Protein AF-A0A934K320-F1 (afdb_monomer)

Radius of gyration: 42.32 Å; Cα contacts (8 Å, |Δi|>4): 1569; chains: 1; bounding box: 94×63×132 Å

Foldseek 3Di:
DFFPVLQDPCCVPFVWFFALSLLQFWFDAFPVLLVVLVPFPQFPFKKFKFWLFWFWDQQWDKDFCQVVCPPPQKWKKKKWKWKAAQLRQFTFDIDIAMEIEGAQWDWDQDPPRFIWTDDPPAIHTQDDRYHYHYQDDPVRHGDGPMDIDTDIFTFTEMAIQQVRLCVPQVQQVQFDWFGGDDQPQFFDQDPPAATEFEKAFALFSQAGMKMKIWMWIQPCRCVVVVVDDSVPRDDTHTDDIDIDGPSVSVVVCVPPPQQPDFRQFWGKRWHDFDWDDPDPQEIETDWDDQDQCLQDAPVPDRRPRPSCQNKTFRTDIDTFYFDQQQPADVVRDGDRRRGYGYDYRGYGHLCSQVPRDDDAFDSRNFDFWFKAFPVGRTGTHHSHPRDPGDHGRRMYGHPNSSLVSQPCNTTPPRVHSRSTGDMDTDGPPLPDDDDVSVVSLVVSQVVSCVSGVRHDADRVPWWWFKHWYFYPAIPRRNHTGIIITTITRGDPVPVVVVVVVVVVVVLVVLLLVLVLLLLLLVLLLVVVVCLVVVLVVVVVPDALVVQLVVSLVVQLVVLLVVQVVQLVVVVVVCVVVVPPDDPVVSVVSSVSSSVSSNVSNNVSSNVSSPDDSVNSPDDPPPPPDDDDDDDLLRVLVCLCVPPPVVLLQSLLQLLLSLLLLQLLLLLCLVQCPPPQVRTPCSVVVVVVVSVVSNVSSVSSNLSSLQSLLVSLQSSCVVCLQVVLVVVVVPDDLVSQLVSSQSSLLVSLQSSLQSSLVSLLVVCVVVVGDPVSSNVSSVSSSVSSNVSSNSSSPVVNVVSVPDDSVVSNVD

Solvent-accessible surface area (backbone atoms only — not comparable to full-atom values): 41878 Å² total; per-residue (Å²): 60,33,34,57,86,70,63,48,70,55,39,73,75,69,31,46,41,63,61,43,58,51,75,40,36,67,16,68,34,34,68,64,52,55,54,54,50,64,69,39,82,55,50,69,41,68,26,45,34,16,34,66,25,25,37,60,40,72,19,36,51,75,47,82,41,46,88,80,44,64,97,47,76,52,40,33,33,43,40,36,36,34,40,33,19,55,70,73,41,27,54,41,70,69,48,68,36,33,40,41,40,22,60,81,25,44,74,43,77,42,90,92,72,44,42,23,43,35,47,91,93,43,76,43,75,36,53,94,53,32,45,69,44,41,18,66,40,100,82,73,49,76,40,74,47,60,49,76,51,72,46,66,40,68,39,28,34,28,9,29,42,43,66,34,37,34,72,73,47,46,49,60,78,29,50,78,43,80,46,70,76,50,85,84,46,49,60,39,80,49,82,96,45,28,35,34,34,47,27,38,33,40,78,50,56,59,42,41,34,42,37,39,42,36,35,26,36,45,77,63,38,68,45,48,78,74,71,48,57,83,87,70,65,86,50,73,45,85,73,49,75,48,76,49,40,44,40,57,25,43,53,44,31,71,73,72,52,45,79,78,38,61,57,78,52,38,35,38,34,28,43,65,72,46,72,44,82,76,50,96,55,31,34,30,51,38,75,41,87,76,68,74,69,59,44,56,44,93,83,76,55,78,50,82,73,54,63,53,58,72,38,61,18,31,24,56,71,47,52,28,40,69,42,74,48,74,55,52,46,100,83,69,48,67,43,66,69,55,46,40,25,45,35,76,51,18,30,28,41,56,68,48,64,56,64,52,82,57,89,72,48,66,88,47,76,50,31,67,59,68,34,30,38,86,89,70,49,61,44,46,11,53,68,15,76,33,40,90,42,68,52,37,62,28,30,37,28,24,49,61,38,28,45,59,60,13,28,45,82,48,14,38,87,31,55,34,75,23,31,33,22,33,40,49,70,45,61,58,89,41,87,62,88,52,73,70,28,50,53,48,52,53,47,45,40,49,54,44,26,72,76,63,67,39,37,66,72,71,51,87,56,23,44,42,38,66,32,38,34,34,40,69,49,41,79,38,67,26,65,62,46,53,29,39,34,62,27,35,35,62,67,58,46,66,64,50,58,56,50,52,50,51,53,52,53,54,52,52,50,52,42,52,49,38,48,24,51,40,50,20,51,50,49,35,53,55,52,58,74,42,44,66,60,56,40,50,44,41,73,75,65,52,52,48,66,57,52,26,50,50,51,42,50,56,44,30,53,54,22,43,55,52,10,52,55,49,34,53,52,51,52,54,50,35,66,72,67,68,53,92,74,55,75,70,66,54,55,42,49,27,53,49,37,26,51,42,35,46,63,23,34,47,60,41,27,51,59,60,42,64,63,51,64,67,67,76,70,50,79,84,80,75,79,87,73,92,70,81,88,62,53,71,66,53,44,33,50,52,50,42,62,63,85,35,43,70,59,48,50,51,20,11,47,27,20,8,52,11,10,24,41,42,10,40,48,46,29,51,63,59,63,44,72,74,72,42,65,58,24,74,64,38,47,60,47,50,59,56,52,54,55,55,52,45,54,52,17,51,52,28,28,52,47,9,22,51,36,33,19,50,51,49,33,48,59,50,62,81,34,39,58,65,52,36,52,45,40,75,75,67,48,51,63,65,57,60,34,47,36,44,40,50,43,23,34,50,30,8,43,56,8,4,52,55,9,18,51,52,26,39,51,51,26,59,75,70,69,46,58,69,68,44,29,50,53,14,17,52,48,3,25,52,50,8,31,52,35,14,50,59,18,23,52,65,40,42,54,50,49,70,71,59,52,66,76,66,45,73,77,109

Structure (mmCIF, N/CA/C/O backbone):
data_AF-A0A934K320-F1
#
_entry.id   AF-A0A934K320-F1
#
loop_
_atom_site.group_PDB
_atom_site.id
_atom_site.type_symbol
_atom_site.label_atom_id
_atom_site.label_alt_id
_atom_site.label_comp_id
_atom_site.label_asym_id
_atom_site.label_entity_id
_atom_site.label_seq_id
_atom_site.pdbx_PDB_ins_code
_atom_site.Cartn_x
_atom_site.Cartn_y
_atom_site.Cartn_z
_atom_site.occupancy
_atom_site.B_iso_or_equiv
_atom_site.auth_seq_id
_atom_site.auth_comp_id
_atom_site.auth_asym_id
_atom_site.auth_atom_id
_atom_site.pdbx_PDB_model_num
ATOM 1 N N . MET A 1 1 ? -4.548 -13.221 -2.256 1.00 86.00 1 MET A N 1
ATOM 2 C CA . MET A 1 1 ? -3.990 -14.590 -2.160 1.00 86.00 1 MET A CA 1
ATOM 3 C C . MET A 1 1 ? -2.757 -14.686 -3.008 1.00 86.00 1 MET A C 1
ATOM 5 O O . MET A 1 1 ? -2.686 -13.983 -4.011 1.00 86.00 1 MET A O 1
ATOM 9 N N . ARG A 1 2 ? -1.819 -15.535 -2.601 1.00 87.81 2 ARG A N 1
ATOM 10 C CA . ARG A 1 2 ? -0.499 -15.664 -3.221 1.00 87.81 2 ARG A CA 1
ATOM 11 C C . ARG A 1 2 ? 0.102 -17.044 -2.927 1.00 87.81 2 ARG A C 1
ATOM 13 O O . ARG A 1 2 ? -0.309 -17.677 -1.950 1.00 87.81 2 ARG A O 1
ATOM 20 N N . PRO A 1 3 ? 1.062 -17.520 -3.734 1.00 87.25 3 PRO A N 1
ATOM 21 C CA . PRO A 1 3 ? 1.791 -18.747 -3.435 1.00 87.25 3 PRO A CA 1
ATOM 22 C C . PRO A 1 3 ? 2.448 -18.670 -2.055 1.00 87.25 3 PRO A C 1
ATOM 24 O O . PRO A 1 3 ? 3.012 -17.646 -1.679 1.00 87.25 3 PRO A O 1
ATOM 27 N N . THR A 1 4 ? 2.441 -19.760 -1.294 1.00 83.62 4 THR A N 1
ATOM 28 C CA . THR A 1 4 ? 3.046 -19.783 0.052 1.00 83.62 4 THR A CA 1
ATOM 29 C C . THR A 1 4 ? 4.560 -19.528 0.013 1.00 83.62 4 THR A C 1
ATOM 31 O O . THR A 1 4 ? 5.120 -18.933 0.935 1.00 83.62 4 THR A O 1
ATOM 34 N N . ALA A 1 5 ? 5.217 -19.899 -1.091 1.00 82.25 5 ALA A N 1
ATOM 35 C CA . ALA A 1 5 ? 6.629 -19.614 -1.345 1.00 82.25 5 ALA A CA 1
ATOM 36 C C . ALA A 1 5 ? 6.934 -18.113 -1.536 1.00 82.25 5 ALA A C 1
ATOM 38 O O . ALA A 1 5 ? 8.061 -17.694 -1.300 1.00 82.25 5 ALA A O 1
ATOM 39 N N . ALA A 1 6 ? 5.937 -17.298 -1.898 1.00 82.12 6 ALA A N 1
ATOM 40 C CA . ALA A 1 6 ? 6.091 -15.855 -2.083 1.00 82.12 6 ALA A CA 1
ATOM 41 C C . ALA A 1 6 ? 6.229 -15.074 -0.760 1.00 82.12 6 ALA A C 1
ATOM 43 O O . ALA A 1 6 ? 6.651 -13.917 -0.771 1.00 82.12 6 ALA A O 1
ATOM 44 N N . LEU A 1 7 ? 5.854 -15.688 0.373 1.00 82.25 7 LEU A N 1
ATOM 45 C CA . LEU A 1 7 ? 5.887 -15.080 1.708 1.00 82.25 7 LEU A CA 1
ATOM 46 C C . LEU A 1 7 ? 7.310 -14.703 2.131 1.00 82.25 7 LEU A C 1
ATOM 48 O O . LEU A 1 7 ? 8.142 -15.580 2.384 1.00 82.25 7 LEU A O 1
ATOM 52 N N . THR A 1 8 ? 7.558 -13.397 2.272 1.00 82.06 8 THR A N 1
ATOM 53 C CA . THR A 1 8 ? 8.842 -12.859 2.741 1.00 82.06 8 THR A CA 1
ATOM 54 C C . THR A 1 8 ? 9.077 -13.195 4.216 1.00 82.06 8 THR A C 1
ATOM 56 O O . THR A 1 8 ? 8.150 -13.522 4.963 1.00 82.06 8 THR A O 1
ATOM 59 N N . SER A 1 9 ? 10.331 -13.111 4.665 1.00 80.81 9 SER A N 1
ATOM 60 C CA . SER A 1 9 ? 10.678 -13.318 6.076 1.00 80.81 9 SER A CA 1
ATOM 61 C C . SER A 1 9 ? 9.979 -12.312 6.995 1.00 80.81 9 SER A C 1
ATOM 63 O O . SER A 1 9 ? 9.445 -12.724 8.020 1.00 80.81 9 SER A O 1
ATOM 65 N N . LEU A 1 10 ? 9.915 -11.034 6.600 1.00 82.50 10 LEU A N 1
ATOM 66 C CA . LEU A 1 10 ? 9.233 -9.967 7.345 1.00 82.50 10 LEU A CA 1
ATOM 67 C C . LEU A 1 10 ? 7.725 -10.197 7.453 1.00 82.50 10 LEU A C 1
ATOM 69 O O . LEU A 1 10 ? 7.133 -9.967 8.504 1.00 82.50 10 LEU A O 1
ATOM 73 N N . GLU A 1 11 ? 7.092 -10.720 6.405 1.00 82.88 11 GLU A N 1
ATOM 74 C CA . GLU A 1 11 ? 5.676 -11.074 6.477 1.00 82.88 11 GLU A CA 1
ATOM 75 C C . GLU A 1 11 ? 5.410 -12.225 7.448 1.00 82.88 11 GLU A C 1
ATOM 77 O O . GLU A 1 11 ? 4.369 -12.239 8.101 1.00 82.88 11 GLU A O 1
ATOM 82 N N . LYS A 1 12 ? 6.329 -13.194 7.540 1.00 81.12 12 LYS A N 1
ATOM 83 C CA . LYS A 1 12 ? 6.211 -14.331 8.464 1.00 81.12 12 LYS A CA 1
ATOM 84 C C . LYS A 1 12 ? 6.506 -13.937 9.911 1.00 81.12 12 LYS A C 1
ATOM 86 O O . LYS A 1 12 ? 5.861 -14.468 10.807 1.00 81.12 12 LYS A O 1
ATOM 91 N N . SER A 1 13 ? 7.474 -13.048 10.145 1.00 79.81 13 SER A N 1
ATOM 92 C CA . SER A 1 13 ? 7.906 -12.667 11.496 1.00 79.81 13 SER A CA 1
ATOM 93 C C . SER A 1 13 ? 7.132 -11.488 12.088 1.00 79.81 13 SER A C 1
ATOM 95 O O . SER A 1 13 ? 6.883 -11.483 13.289 1.00 79.81 13 SER A O 1
ATOM 97 N N . GLN A 1 14 ? 6.764 -10.498 11.270 1.00 76.62 14 GLN A N 1
ATOM 98 C CA . GLN A 1 14 ? 6.174 -9.226 11.712 1.00 76.62 14 GLN A CA 1
ATOM 99 C C . GLN A 1 14 ? 4.817 -8.925 11.054 1.00 76.62 14 GLN A C 1
ATOM 101 O O . GLN A 1 14 ? 4.174 -7.937 11.393 1.00 76.62 14 GLN A O 1
ATOM 106 N N . GLY A 1 15 ? 4.356 -9.746 10.102 1.00 79.12 15 GLY A N 1
ATOM 107 C CA . GLY A 1 15 ? 3.080 -9.514 9.417 1.00 79.12 15 GLY A CA 1
ATOM 108 C C . GLY A 1 15 ? 3.069 -8.271 8.519 1.00 79.12 15 GLY A C 1
ATOM 109 O O . GLY A 1 15 ? 1.989 -7.792 8.176 1.00 79.12 15 GLY A O 1
ATOM 110 N N . LEU A 1 16 ? 4.240 -7.749 8.142 1.00 80.44 16 LEU A N 1
ATOM 111 C CA . LEU A 1 16 ? 4.391 -6.531 7.347 1.00 80.44 16 LEU A CA 1
ATOM 112 C C . LEU A 1 16 ? 4.463 -6.834 5.847 1.00 80.44 16 LEU A C 1
ATOM 114 O O . LEU A 1 16 ? 5.360 -7.545 5.401 1.00 80.44 16 LEU A O 1
ATOM 118 N N . ILE A 1 17 ? 3.550 -6.255 5.064 1.00 81.62 17 ILE A N 1
ATOM 119 C CA . ILE A 1 17 ? 3.490 -6.387 3.602 1.00 81.62 17 ILE A CA 1
ATOM 120 C C . ILE A 1 17 ? 3.847 -5.048 2.950 1.00 81.62 17 ILE A C 1
ATOM 122 O O . ILE A 1 17 ? 3.192 -4.029 3.192 1.00 81.62 17 ILE A O 1
ATOM 126 N N . ARG A 1 18 ? 4.860 -5.062 2.083 1.00 81.44 18 ARG A N 1
ATOM 127 C CA . ARG A 1 18 ? 5.303 -3.888 1.322 1.00 81.44 18 ARG A CA 1
ATOM 128 C C . ARG A 1 18 ? 4.268 -3.465 0.256 1.00 81.44 18 ARG A C 1
ATOM 130 O O . ARG A 1 18 ? 3.623 -4.334 -0.338 1.00 81.44 18 ARG A O 1
ATOM 137 N N . PRO A 1 19 ? 4.124 -2.162 -0.049 1.00 76.25 19 PRO A N 1
ATOM 138 C CA . PRO A 1 19 ? 3.438 -1.693 -1.255 1.00 76.25 19 PRO A CA 1
ATOM 139 C C . PRO A 1 19 ? 3.986 -2.305 -2.546 1.00 76.25 19 PRO A C 1
ATOM 141 O O . PRO A 1 19 ? 5.141 -2.722 -2.613 1.00 76.25 19 PRO A O 1
ATOM 144 N N . ASN A 1 20 ? 3.147 -2.353 -3.585 1.00 71.44 20 ASN A N 1
ATOM 145 C CA . ASN A 1 20 ? 3.501 -2.871 -4.912 1.00 71.44 20 ASN A CA 1
ATOM 146 C C . ASN A 1 20 ? 4.201 -4.255 -4.889 1.00 71.44 20 ASN A C 1
ATOM 148 O O . ASN A 1 20 ? 5.013 -4.577 -5.759 1.00 71.44 20 ASN A O 1
ATOM 152 N N . TYR A 1 21 ? 3.893 -5.098 -3.891 1.00 75.06 21 TYR A N 1
ATOM 153 C CA . TYR A 1 21 ? 4.512 -6.419 -3.728 1.00 75.06 21 TYR A CA 1
ATOM 154 C C . TYR A 1 21 ? 4.279 -7.341 -4.936 1.00 75.06 21 TYR A C 1
ATOM 156 O O . TYR A 1 21 ? 5.078 -8.242 -5.166 1.00 75.06 21 TYR A O 1
ATOM 164 N N . LEU A 1 22 ? 3.218 -7.106 -5.721 1.00 73.00 22 LEU A N 1
ATOM 165 C CA . LEU A 1 22 ? 2.920 -7.876 -6.930 1.00 73.00 22 LEU A CA 1
ATOM 166 C C . LEU A 1 22 ? 3.979 -7.700 -8.022 1.00 73.00 22 LEU A C 1
ATOM 168 O O . LEU A 1 22 ? 4.228 -8.651 -8.750 1.00 73.00 22 LEU A O 1
ATOM 172 N N . SER A 1 23 ? 4.636 -6.538 -8.113 1.00 66.56 23 SER A N 1
ATOM 173 C CA . SER A 1 23 ? 5.626 -6.257 -9.167 1.00 66.56 23 SER A CA 1
ATOM 174 C C . SER A 1 23 ? 6.815 -7.227 -9.202 1.00 66.56 23 SER A C 1
ATOM 176 O O . SER A 1 23 ? 7.477 -7.319 -10.230 1.00 66.56 23 SER A O 1
ATOM 178 N N . GLY A 1 24 ? 7.080 -7.949 -8.105 1.00 67.50 24 GLY A N 1
ATOM 179 C CA . GLY A 1 24 ? 8.126 -8.975 -8.016 1.00 67.50 24 GLY A CA 1
ATOM 180 C C . GLY A 1 24 ? 7.611 -10.402 -7.802 1.00 67.50 24 GLY A C 1
ATOM 181 O O . GLY A 1 24 ? 8.377 -11.266 -7.382 1.00 67.50 24 GLY A O 1
ATOM 182 N N . LEU A 1 25 ? 6.314 -10.656 -8.018 1.00 76.56 25 LEU A N 1
ATOM 183 C CA . LEU A 1 25 ? 5.715 -11.988 -7.893 1.00 76.56 25 LEU A CA 1
ATOM 184 C C . LEU A 1 25 ? 5.374 -12.555 -9.261 1.00 76.56 25 LEU A C 1
ATOM 186 O O . LEU A 1 25 ? 4.471 -12.048 -9.917 1.00 76.56 25 LEU A O 1
ATOM 190 N N . VAL A 1 26 ? 6.014 -13.653 -9.655 1.00 76.81 26 VAL A N 1
ATOM 191 C CA . VAL A 1 26 ? 5.726 -14.320 -10.930 1.00 76.81 26 VAL A CA 1
ATOM 192 C C . VAL A 1 26 ? 5.235 -15.736 -10.695 1.00 76.81 26 VAL A C 1
ATOM 194 O O . VAL A 1 26 ? 5.949 -16.577 -10.152 1.00 76.81 26 VAL A O 1
ATOM 197 N N . GLY A 1 27 ? 3.994 -15.974 -11.119 1.00 86.81 27 GLY A N 1
ATOM 198 C CA . GLY A 1 27 ? 3.370 -17.287 -11.114 1.00 86.81 27 GLY A CA 1
ATOM 199 C C . GLY A 1 27 ? 3.185 -17.917 -9.731 1.00 86.81 27 GLY A C 1
ATOM 200 O O . GLY A 1 27 ? 3.175 -17.250 -8.697 1.00 86.81 27 GLY A O 1
ATOM 201 N N . GLY A 1 28 ? 3.013 -19.238 -9.738 1.00 90.56 28 GLY A N 1
ATOM 202 C CA . GLY A 1 28 ? 2.784 -20.102 -8.583 1.00 90.56 28 GLY A CA 1
ATOM 203 C C . GLY A 1 28 ? 1.320 -20.479 -8.331 1.00 90.56 28 GLY A C 1
ATOM 204 O O . GLY A 1 28 ? 1.060 -21.224 -7.388 1.00 90.56 28 GLY A O 1
ATOM 205 N N . ILE A 1 29 ? 0.374 -20.001 -9.149 1.00 94.06 29 ILE A N 1
ATOM 206 C CA . ILE A 1 29 ? -1.044 -20.387 -9.094 1.00 94.06 29 ILE A CA 1
ATOM 207 C C . ILE A 1 29 ? -1.505 -20.863 -10.479 1.00 94.06 29 ILE A C 1
ATOM 209 O O . ILE A 1 29 ? -1.249 -20.200 -11.487 1.00 94.06 29 ILE A O 1
ATOM 213 N N . THR A 1 30 ? -2.188 -22.008 -10.541 1.00 95.38 30 THR A N 1
ATOM 214 C CA . THR A 1 30 ? -2.731 -22.570 -11.790 1.00 95.38 30 THR A CA 1
ATOM 215 C C . THR A 1 30 ? -4.148 -22.075 -12.091 1.00 95.38 30 THR A C 1
ATOM 217 O O . THR A 1 30 ? -4.894 -21.657 -11.199 1.00 95.38 30 THR A O 1
ATOM 220 N N . SER A 1 31 ? -4.562 -22.170 -13.358 1.00 93.62 31 SER A N 1
ATOM 221 C CA . SER A 1 31 ? -5.955 -21.938 -13.770 1.00 93.62 31 SER A CA 1
ATOM 222 C C . SER A 1 31 ? -6.940 -22.871 -13.061 1.00 93.62 31 SER A C 1
ATOM 224 O O . SER A 1 31 ? -8.053 -22.457 -12.740 1.00 93.62 31 SER A O 1
ATOM 226 N N . ASP A 1 32 ? -6.522 -24.101 -12.756 1.00 94.50 32 ASP A N 1
ATOM 227 C CA . ASP A 1 32 ? -7.350 -25.085 -12.055 1.00 94.50 32 ASP A CA 1
ATOM 228 C C . ASP A 1 32 ? -7.594 -24.665 -10.603 1.00 94.50 32 ASP A C 1
ATOM 230 O O . ASP A 1 32 ? -8.726 -24.714 -10.123 1.00 94.50 32 ASP A O 1
ATOM 234 N N . GLN A 1 33 ? -6.562 -24.157 -9.915 1.00 95.12 33 GLN A N 1
ATOM 235 C CA . GLN A 1 33 ? -6.708 -23.583 -8.573 1.00 95.12 33 GLN A CA 1
ATOM 236 C C . GLN A 1 33 ? -7.638 -22.364 -8.579 1.00 95.12 33 GLN A C 1
ATOM 238 O O . GLN A 1 33 ? -8.489 -22.242 -7.699 1.00 95.12 33 GLN A O 1
ATOM 243 N N . LEU A 1 34 ? -7.531 -21.483 -9.582 1.00 95.12 34 LEU A N 1
ATOM 244 C CA . LEU A 1 34 ? -8.482 -20.380 -9.767 1.00 95.12 34 LEU A CA 1
ATOM 245 C C . LEU A 1 34 ? -9.915 -20.902 -9.968 1.00 95.12 34 LEU A C 1
ATOM 247 O O . LEU A 1 34 ? -10.856 -20.358 -9.385 1.00 95.12 34 LEU A O 1
ATOM 251 N N . GLY A 1 35 ? -10.079 -21.962 -10.764 1.00 95.00 35 GLY A N 1
ATOM 252 C CA . GLY A 1 35 ? -11.347 -22.656 -10.960 1.00 95.00 35 GLY A CA 1
ATOM 253 C C . GLY A 1 35 ? -11.936 -23.146 -9.638 1.00 95.00 35 GLY A C 1
ATOM 254 O O . GLY A 1 35 ? -13.081 -22.824 -9.335 1.00 95.00 35 GLY A O 1
ATOM 255 N N . LEU A 1 36 ? -11.147 -23.835 -8.809 1.00 94.94 36 LEU A N 1
ATOM 256 C CA . LEU A 1 36 ? -11.569 -24.289 -7.478 1.00 94.94 36 LEU A CA 1
ATOM 257 C C . LEU A 1 36 ? -12.018 -23.122 -6.590 1.00 94.94 36 LEU A C 1
ATOM 259 O O . LEU A 1 36 ? -13.088 -23.182 -5.991 1.00 94.94 36 LEU A O 1
ATOM 263 N N . ILE A 1 37 ? -11.248 -22.030 -6.559 1.00 95.00 37 ILE A N 1
ATOM 264 C CA . ILE A 1 37 ? -11.543 -20.845 -5.740 1.00 95.00 37 ILE A CA 1
ATOM 265 C C . ILE A 1 37 ? -12.887 -20.216 -6.102 1.00 95.00 37 ILE A C 1
ATOM 267 O O . ILE A 1 37 ? -13.642 -19.830 -5.211 1.00 95.00 37 ILE A O 1
ATOM 271 N N . ARG A 1 38 ? -13.214 -20.133 -7.397 1.00 95.00 38 ARG A N 1
ATOM 272 C CA . ARG A 1 38 ? -14.494 -19.577 -7.868 1.00 95.00 38 ARG A CA 1
ATOM 273 C C . ARG A 1 38 ? -15.711 -20.362 -7.377 1.00 95.00 38 ARG A C 1
ATOM 275 O O . ARG A 1 38 ? -16.790 -19.789 -7.294 1.00 95.00 38 ARG A O 1
ATOM 282 N N . HIS A 1 39 ? -15.540 -21.641 -7.046 1.00 95.38 39 HIS A N 1
ATOM 283 C CA . HIS A 1 39 ? -16.614 -22.505 -6.557 1.00 95.38 39 HIS A CA 1
ATOM 284 C C . HIS A 1 39 ? -16.697 -22.563 -5.023 1.00 95.38 39 HIS A C 1
ATOM 286 O O . HIS A 1 39 ? -17.583 -23.232 -4.490 1.00 95.38 39 HIS A O 1
ATOM 292 N N . ILE A 1 40 ? -15.808 -21.876 -4.294 1.00 94.75 40 ILE A N 1
ATOM 293 C CA . ILE A 1 40 ? -15.834 -21.885 -2.829 1.00 94.75 40 ILE A CA 1
ATOM 294 C C . ILE A 1 40 ? -17.004 -21.034 -2.310 1.00 94.75 40 ILE A C 1
ATOM 296 O O . ILE A 1 40 ? -17.129 -19.861 -2.678 1.00 94.75 40 ILE A O 1
ATOM 300 N N . PRO A 1 41 ? -17.859 -21.583 -1.422 1.00 94.06 41 PRO A N 1
ATOM 301 C CA . PRO A 1 41 ? -18.988 -20.848 -0.867 1.00 94.06 41 PRO A CA 1
ATOM 302 C C . PRO A 1 41 ? -18.565 -19.535 -0.198 1.00 94.06 41 PRO A C 1
ATOM 304 O O . PRO A 1 41 ? -17.696 -19.508 0.669 1.00 94.06 41 PRO A O 1
ATOM 307 N N . GLY A 1 42 ? -19.226 -18.439 -0.572 1.00 90.88 42 GLY A N 1
ATOM 308 C CA . GLY A 1 42 ? -18.963 -17.105 -0.025 1.00 90.88 42 GLY A CA 1
ATOM 309 C C . GLY A 1 42 ? -17.994 -16.252 -0.848 1.00 90.88 42 GLY A C 1
ATOM 310 O O . GLY A 1 42 ? -17.932 -15.047 -0.606 1.00 90.88 42 GLY A O 1
ATOM 311 N N . VAL A 1 43 ? -17.298 -16.817 -1.839 1.00 94.25 43 VAL A N 1
ATOM 312 C CA . VAL A 1 43 ? -16.548 -16.041 -2.839 1.00 94.25 43 VAL A CA 1
ATOM 313 C C . VAL A 1 43 ? -17.537 -15.399 -3.819 1.00 94.25 43 VAL A C 1
ATOM 315 O O . VAL A 1 43 ? -18.294 -16.095 -4.485 1.00 94.25 43 VAL A O 1
ATOM 318 N N . GLU A 1 44 ? -17.555 -14.067 -3.889 1.00 92.19 44 GLU A N 1
ATOM 319 C CA . GLU A 1 44 ? -18.413 -13.293 -4.803 1.00 92.19 44 GLU A CA 1
ATOM 320 C C . GLU A 1 44 ? -17.689 -13.003 -6.122 1.00 92.19 44 GLU A C 1
ATOM 322 O O . GLU A 1 44 ? -18.235 -13.193 -7.204 1.00 92.19 44 GLU A O 1
ATOM 327 N N . VAL A 1 45 ? -16.435 -12.554 -6.024 1.00 92.00 45 VAL A N 1
ATOM 328 C CA . VAL A 1 45 ? -15.573 -12.240 -7.168 1.00 92.00 45 VAL A CA 1
ATOM 329 C C . VAL A 1 45 ? -14.177 -12.767 -6.871 1.00 92.00 45 VAL A C 1
ATOM 331 O O . VAL A 1 45 ? -13.655 -12.530 -5.783 1.00 92.00 45 VAL A O 1
ATOM 334 N N . ALA A 1 46 ? -13.562 -13.438 -7.844 1.00 93.25 46 ALA A N 1
ATOM 335 C CA . ALA A 1 46 ? -12.156 -13.826 -7.820 1.00 93.25 46 ALA A CA 1
ATOM 336 C C . ALA A 1 46 ? -11.457 -13.243 -9.056 1.00 93.25 46 ALA A C 1
ATOM 338 O O . ALA A 1 46 ? -11.652 -13.738 -10.171 1.00 93.25 46 ALA A O 1
ATOM 339 N N . ALA A 1 47 ? -10.671 -12.187 -8.843 1.00 91.31 47 ALA A N 1
ATOM 340 C CA . ALA A 1 47 ? -9.936 -11.452 -9.864 1.00 91.31 47 ALA A CA 1
ATOM 341 C C . ALA A 1 47 ? -8.444 -11.851 -9.839 1.00 91.31 47 ALA A C 1
ATOM 343 O O . ALA A 1 47 ? -7.706 -11.437 -8.935 1.00 91.31 47 ALA A O 1
ATOM 344 N N . PRO A 1 48 ? -8.002 -12.732 -10.755 1.00 92.75 48 PRO A N 1
ATOM 345 C CA . PRO A 1 48 ? -6.604 -13.130 -10.881 1.00 92.75 48 PRO A CA 1
ATOM 346 C C . PRO A 1 48 ? -5.754 -12.041 -11.544 1.00 92.75 48 PRO A C 1
ATOM 348 O O . PRO A 1 48 ? -6.184 -11.388 -12.493 1.00 92.75 48 PRO A O 1
ATOM 351 N N . ILE A 1 49 ? -4.510 -11.931 -11.082 1.00 91.31 49 ILE A N 1
ATOM 352 C CA . ILE A 1 49 ? -3.444 -11.136 -11.689 1.00 91.31 49 ILE A CA 1
ATOM 353 C C . ILE A 1 49 ? -2.268 -12.071 -11.978 1.00 91.31 49 ILE A C 1
ATOM 355 O O . ILE A 1 49 ? -1.758 -12.746 -11.079 1.00 91.31 49 ILE A O 1
ATOM 359 N N . ALA A 1 50 ? -1.821 -12.086 -13.227 1.00 92.56 50 ALA A N 1
ATOM 360 C CA . ALA A 1 50 ? -0.635 -12.788 -13.694 1.00 92.56 50 ALA A CA 1
ATOM 361 C C . ALA A 1 50 ? 0.432 -11.762 -14.077 1.00 92.56 50 ALA A C 1
ATOM 363 O O . ALA A 1 50 ? 0.355 -11.150 -15.138 1.00 92.56 50 ALA A O 1
ATOM 364 N N . VAL A 1 51 ? 1.415 -11.527 -13.215 1.00 91.19 51 VAL A N 1
ATOM 365 C CA . VAL A 1 51 ? 2.512 -10.616 -13.558 1.00 91.19 51 VAL A CA 1
ATOM 366 C C . VAL A 1 51 ? 3.458 -11.355 -14.489 1.00 91.19 51 VAL A C 1
ATOM 368 O O . VAL A 1 51 ? 3.972 -12.414 -14.139 1.00 91.19 51 VAL A O 1
ATOM 371 N N . VAL A 1 52 ? 3.644 -10.805 -15.686 1.00 90.88 52 VAL A N 1
ATOM 372 C CA . VAL A 1 52 ? 4.472 -11.418 -16.726 1.00 90.88 52 VAL A CA 1
ATOM 373 C C . VAL A 1 52 ? 5.934 -11.019 -16.541 1.00 90.88 52 VAL A C 1
ATOM 375 O O . VAL A 1 52 ? 6.821 -11.861 -16.611 1.00 90.88 52 VAL A O 1
ATOM 378 N N . GLY A 1 53 ? 6.176 -9.733 -16.288 1.00 90.56 53 GLY A N 1
ATOM 379 C CA . GLY A 1 53 ? 7.510 -9.150 -16.182 1.00 90.56 53 GLY A CA 1
ATOM 380 C C . GLY A 1 53 ? 7.622 -7.847 -16.966 1.00 90.56 53 GLY A C 1
ATOM 381 O O . GLY A 1 53 ? 6.641 -7.342 -17.519 1.00 90.56 53 GLY A O 1
ATOM 382 N N . PHE A 1 54 ? 8.826 -7.293 -16.994 1.00 90.50 54 PHE A N 1
ATOM 383 C CA . PHE A 1 54 ? 9.158 -6.081 -17.725 1.00 90.50 54 PHE A CA 1
ATOM 384 C C . PHE A 1 54 ? 9.574 -6.417 -19.156 1.00 90.50 54 PHE A C 1
ATOM 386 O O . PHE A 1 54 ? 10.426 -7.277 -19.381 1.00 90.50 54 PHE A O 1
ATOM 393 N N . VAL A 1 55 ? 8.977 -5.710 -20.115 1.00 88.12 55 VAL A N 1
ATOM 394 C CA . VAL A 1 55 ? 9.415 -5.663 -21.514 1.00 88.12 55 VAL A CA 1
ATOM 395 C C . VAL A 1 55 ? 10.065 -4.314 -21.780 1.00 88.12 55 VAL A C 1
ATOM 397 O O . VAL A 1 55 ? 9.576 -3.297 -21.300 1.00 88.12 55 VAL A O 1
ATOM 400 N N . ASN A 1 56 ? 11.143 -4.278 -22.559 1.00 85.75 56 ASN A N 1
ATOM 401 C CA . ASN A 1 56 ? 11.770 -3.011 -22.923 1.00 85.75 56 ASN A CA 1
ATOM 402 C C . ASN A 1 56 ? 11.138 -2.441 -24.192 1.00 85.75 56 ASN A C 1
ATOM 404 O O . ASN A 1 56 ? 11.105 -3.092 -25.242 1.00 85.75 56 ASN A O 1
ATOM 408 N N . TRP A 1 57 ? 10.638 -1.215 -24.091 1.00 85.06 57 TRP A N 1
ATOM 409 C CA . TRP A 1 57 ? 10.124 -0.454 -25.2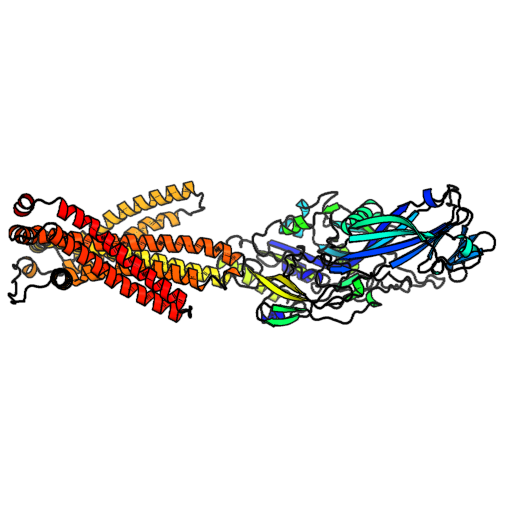21 1.00 85.06 57 TRP A CA 1
ATOM 410 C C . TRP A 1 57 ? 11.128 0.624 -25.612 1.00 85.06 57 TRP A C 1
ATOM 412 O O . TRP A 1 57 ? 11.522 1.403 -24.748 1.00 85.06 57 TRP A O 1
ATOM 422 N N . PRO A 1 58 ? 11.536 0.714 -26.888 1.00 82.75 58 PRO A N 1
ATOM 423 C CA . PRO A 1 58 ? 12.432 1.756 -27.359 1.00 82.75 58 PRO A CA 1
ATOM 424 C C . PRO A 1 58 ? 11.619 3.034 -27.570 1.00 82.75 58 PRO A C 1
ATOM 426 O O . PRO A 1 58 ? 11.452 3.491 -28.700 1.00 82.75 58 PRO A O 1
ATOM 429 N N . ALA A 1 59 ? 11.080 3.593 -26.483 1.00 85.81 59 ALA A N 1
ATOM 430 C CA . ALA A 1 59 ? 10.520 4.935 -26.500 1.00 85.81 59 ALA A CA 1
ATOM 431 C C . ALA A 1 59 ? 11.594 5.903 -27.002 1.00 85.81 59 ALA A C 1
ATOM 433 O O . ALA A 1 59 ? 12.778 5.597 -26.960 1.00 85.81 59 ALA A O 1
ATOM 434 N N . GLY A 1 60 ? 11.238 7.049 -27.557 1.00 83.75 60 GLY A N 1
ATOM 435 C CA . GLY A 1 60 ? 12.266 7.897 -28.143 1.00 83.75 60 GLY A CA 1
ATOM 436 C C . GLY A 1 60 ? 11.698 9.033 -28.947 1.00 83.75 60 GLY A C 1
ATOM 437 O O . GLY A 1 60 ? 10.486 9.233 -29.014 1.00 83.75 60 GLY A O 1
ATOM 438 N N . THR A 1 61 ? 12.602 9.787 -29.548 1.00 82.31 61 THR A N 1
ATOM 439 C CA . THR A 1 61 ? 12.250 10.919 -30.392 1.00 82.31 61 THR A CA 1
ATOM 440 C C . THR A 1 61 ? 13.059 10.876 -31.676 1.00 82.31 61 THR A C 1
ATOM 442 O O . THR A 1 61 ? 14.227 10.479 -31.677 1.00 82.31 61 THR A O 1
ATOM 445 N N . THR A 1 62 ? 12.424 11.275 -32.773 1.00 84.50 62 THR A N 1
ATOM 446 C CA . THR A 1 62 ? 13.099 11.454 -34.057 1.00 84.50 62 THR A CA 1
ATOM 447 C C . THR A 1 62 ? 13.602 12.887 -34.128 1.00 84.50 62 THR A C 1
ATOM 449 O O . THR A 1 62 ? 12.827 13.828 -33.959 1.00 84.50 62 THR A O 1
ATOM 452 N N . LEU A 1 63 ? 14.899 13.056 -34.356 1.00 85.31 63 LEU A N 1
ATOM 453 C CA . LEU A 1 63 ? 15.522 14.359 -34.550 1.00 85.31 63 LEU A CA 1
ATOM 454 C C . LEU A 1 63 ? 15.560 14.674 -36.041 1.00 85.31 63 LEU A C 1
ATOM 456 O O . LEU A 1 63 ? 16.127 13.896 -36.799 1.00 85.31 63 LEU A O 1
ATOM 460 N N . ASP A 1 64 ? 14.994 15.810 -36.444 1.00 86.00 64 ASP A N 1
ATOM 461 C CA . ASP A 1 64 ? 15.116 16.333 -37.807 1.00 86.00 64 ASP A CA 1
ATOM 462 C C . ASP A 1 64 ? 16.365 17.215 -37.918 1.00 86.00 64 ASP A C 1
ATOM 464 O O . ASP A 1 64 ? 16.471 18.265 -37.278 1.00 86.00 64 ASP A O 1
ATOM 468 N N . LEU A 1 65 ? 17.330 16.757 -38.713 1.00 86.25 65 LEU A N 1
ATOM 469 C CA . LEU A 1 65 ? 18.603 17.422 -38.970 1.00 86.25 65 LEU A CA 1
ATOM 470 C C . LEU A 1 65 ? 18.713 17.890 -40.427 1.00 86.25 65 LEU A C 1
ATOM 472 O O . LEU A 1 65 ? 19.790 18.312 -40.854 1.00 86.25 65 LEU A O 1
ATOM 476 N N . GLN A 1 66 ? 17.616 17.880 -41.194 1.00 83.56 66 GLN A N 1
ATOM 477 C CA . GLN A 1 66 ? 17.645 18.169 -42.628 1.00 83.56 66 GLN A CA 1
ATOM 478 C C . GLN A 1 66 ? 18.205 19.561 -42.935 1.00 83.56 66 GLN A C 1
ATOM 480 O O . GLN A 1 66 ? 19.023 19.733 -43.842 1.00 83.56 66 GLN A O 1
ATOM 485 N N . SER A 1 67 ? 17.827 20.566 -42.141 1.00 82.19 67 SER A N 1
ATOM 486 C CA . SER A 1 67 ? 18.336 21.933 -42.306 1.00 82.19 67 SER A CA 1
ATOM 487 C C . SER A 1 67 ? 19.840 22.053 -42.040 1.00 82.19 67 SER A C 1
ATOM 489 O O . SER A 1 67 ? 20.457 23.021 -42.473 1.00 82.19 67 SER A O 1
ATOM 491 N N . GLN A 1 68 ? 20.422 21.098 -41.310 1.00 84.31 68 GLN A N 1
ATOM 492 C CA . GLN A 1 68 ? 21.821 21.101 -40.872 1.00 84.31 68 GLN A CA 1
ATOM 493 C C . GLN A 1 68 ? 22.741 20.366 -41.853 1.00 84.31 68 GLN A C 1
ATOM 495 O O . GLN A 1 68 ? 23.954 20.555 -41.823 1.00 84.31 68 GLN A O 1
ATOM 500 N N . VAL A 1 69 ? 22.180 19.527 -42.728 1.00 82.00 69 VAL A N 1
ATOM 501 C CA . VAL A 1 69 ? 22.933 18.795 -43.760 1.00 82.00 69 VAL A CA 1
ATOM 502 C C . VAL A 1 69 ? 22.838 19.442 -45.142 1.00 82.00 69 VAL A C 1
ATOM 504 O O . VAL A 1 69 ? 23.641 19.140 -46.025 1.00 82.00 69 VAL A O 1
ATOM 507 N N . ALA A 1 70 ? 21.887 20.359 -45.345 1.00 76.50 70 ALA A N 1
ATOM 508 C CA . ALA A 1 70 ? 21.684 21.035 -46.620 1.00 76.50 70 ALA A CA 1
ATOM 509 C C . ALA A 1 70 ? 22.973 21.730 -47.108 1.00 76.50 70 ALA A C 1
ATOM 511 O O . ALA A 1 70 ? 23.608 22.487 -46.374 1.00 76.50 70 ALA A O 1
ATOM 512 N N . GLY A 1 71 ? 23.370 21.457 -48.355 1.00 74.75 71 GLY A N 1
ATOM 513 C CA . GLY A 1 71 ? 24.553 22.055 -48.989 1.00 74.75 71 GLY A CA 1
ATOM 514 C C . GLY A 1 71 ? 25.911 21.472 -48.572 1.00 74.75 71 GLY A C 1
ATOM 515 O O . GLY A 1 71 ? 26.931 21.943 -49.073 1.00 74.75 71 GLY A O 1
ATOM 516 N N . HIS A 1 72 ? 25.951 20.452 -47.707 1.00 81.62 72 HIS A N 1
ATOM 517 C CA . HIS A 1 72 ? 27.188 19.802 -47.260 1.00 81.62 72 HIS A CA 1
ATOM 518 C C . HIS A 1 72 ? 27.408 18.457 -47.970 1.00 81.62 72 HIS A C 1
ATOM 520 O O . HIS A 1 72 ? 26.469 17.697 -48.194 1.00 81.62 72 HIS A O 1
ATOM 526 N N . LEU A 1 73 ? 28.665 18.141 -48.315 1.00 83.62 73 LEU A N 1
ATOM 527 C CA . LEU A 1 73 ? 29.030 16.848 -48.920 1.00 83.62 73 LEU A CA 1
ATOM 528 C C . LEU A 1 73 ? 28.935 15.692 -47.910 1.00 83.62 73 LEU A C 1
ATOM 530 O O . LEU A 1 73 ? 28.546 14.581 -48.263 1.00 83.62 73 LEU A O 1
ATOM 534 N N . ILE A 1 74 ? 29.316 15.970 -46.663 1.00 88.12 74 ILE A N 1
ATOM 535 C CA . ILE A 1 74 ? 29.256 15.060 -45.523 1.00 88.12 74 ILE A CA 1
ATOM 536 C C . ILE A 1 74 ? 29.054 15.890 -44.254 1.00 88.12 74 ILE A C 1
ATOM 538 O O . ILE A 1 74 ? 29.712 16.919 -44.072 1.00 88.12 74 ILE A O 1
ATOM 542 N N . SER A 1 75 ? 28.176 15.416 -43.379 1.00 90.69 75 SER A N 1
ATOM 543 C CA . SER A 1 75 ? 27.936 15.981 -42.054 1.00 90.69 75 SER A CA 1
ATOM 544 C C . SER A 1 75 ? 28.095 14.889 -41.006 1.00 90.69 75 SER A C 1
ATOM 546 O O . SER A 1 75 ? 27.692 13.747 -41.217 1.00 90.69 75 SER A O 1
ATOM 548 N N . VAL A 1 76 ? 28.689 15.237 -39.867 1.00 92.06 76 VAL A N 1
ATOM 549 C CA . VAL A 1 76 ? 28.858 14.315 -38.740 1.00 92.06 76 VAL A CA 1
ATOM 550 C C . VAL A 1 76 ? 28.280 14.970 -37.502 1.00 92.06 76 VAL A C 1
ATOM 552 O O . VAL A 1 76 ? 28.687 16.074 -37.139 1.00 92.06 76 VAL A O 1
ATOM 555 N N . PHE A 1 77 ? 27.354 14.284 -36.848 1.00 93.38 77 PHE A N 1
ATOM 556 C CA . PHE A 1 77 ? 26.736 14.734 -35.612 1.00 93.38 77 PHE A CA 1
ATOM 557 C C . PHE A 1 77 ? 27.140 13.833 -34.454 1.00 93.38 77 PHE A C 1
ATOM 559 O O . PHE A 1 77 ? 27.226 12.616 -34.598 1.00 93.38 77 PHE A O 1
ATOM 566 N N . ARG A 1 78 ? 27.350 14.436 -33.288 1.00 94.06 78 ARG A N 1
ATOM 567 C CA . ARG A 1 78 ? 27.503 13.759 -32.006 1.00 94.06 78 ARG A CA 1
ATOM 568 C C . ARG A 1 78 ? 26.235 13.976 -31.202 1.00 94.06 78 ARG A C 1
ATOM 570 O O . ARG A 1 78 ? 25.919 15.098 -30.814 1.00 94.06 78 ARG A O 1
ATOM 577 N N . ILE A 1 79 ? 25.534 12.888 -30.938 1.00 92.50 79 ILE A N 1
ATOM 578 C CA . ILE A 1 79 ? 24.283 12.859 -30.194 1.00 92.50 79 ILE A CA 1
ATOM 579 C C . ILE A 1 79 ? 24.608 12.330 -28.806 1.00 92.50 79 ILE A C 1
ATOM 581 O O . ILE A 1 79 ? 24.924 11.155 -28.630 1.00 92.50 79 ILE A O 1
ATOM 585 N N . SER A 1 80 ? 24.580 13.223 -27.829 1.00 92.75 80 SER A N 1
ATOM 586 C CA . SER A 1 80 ? 24.846 12.922 -26.427 1.00 92.75 80 SER A CA 1
ATOM 587 C C . SER A 1 80 ? 23.529 12.879 -25.670 1.00 92.75 80 SER A C 1
ATOM 589 O O . SER A 1 80 ? 22.755 13.833 -25.725 1.00 92.75 80 SER A O 1
ATOM 591 N N . GLN A 1 81 ? 23.279 11.792 -24.955 1.00 91.69 81 GLN A N 1
ATOM 592 C CA . GLN A 1 81 ? 22.084 11.612 -24.144 1.00 91.69 81 GLN A CA 1
ATOM 593 C C . GLN A 1 81 ? 22.482 11.398 -22.691 1.00 91.69 81 GLN A C 1
ATOM 595 O O . GLN A 1 81 ? 23.288 10.518 -22.402 1.00 91.69 81 GLN A O 1
ATOM 600 N N . SER A 1 82 ? 21.903 12.176 -21.786 1.00 92.38 82 SER A N 1
ATOM 601 C CA . SER A 1 82 ? 22.026 11.982 -20.341 1.00 92.38 82 SER A CA 1
ATOM 602 C C . SER A 1 82 ? 20.648 11.965 -19.692 1.00 92.38 82 SER A C 1
ATOM 604 O O . SER A 1 82 ? 19.677 12.484 -20.249 1.00 92.38 82 SER A O 1
ATOM 606 N N . ALA A 1 83 ? 20.559 11.357 -18.513 1.00 93.69 83 ALA A N 1
ATOM 607 C CA . ALA A 1 83 ? 19.330 11.293 -17.740 1.00 93.69 83 ALA A CA 1
ATOM 608 C C . ALA A 1 83 ? 19.596 11.649 -16.276 1.00 93.69 83 ALA A C 1
ATOM 610 O O . ALA A 1 83 ? 20.687 11.426 -15.744 1.00 93.69 83 ALA A O 1
ATOM 611 N N . VAL A 1 84 ? 18.582 12.223 -15.639 1.00 95.25 84 VAL A N 1
ATOM 612 C CA . VAL A 1 84 ? 18.562 12.513 -14.207 1.00 95.25 84 VAL A CA 1
ATOM 613 C C . VAL A 1 84 ? 17.327 11.852 -13.610 1.00 95.25 84 VAL A C 1
ATOM 615 O O . VAL A 1 84 ? 16.229 12.050 -14.132 1.00 95.25 84 VAL A O 1
ATOM 618 N N . GLY A 1 85 ? 17.512 11.093 -12.530 1.00 93.44 85 GLY A N 1
ATOM 619 C CA . GLY A 1 85 ? 16.445 10.374 -11.828 1.00 93.44 85 GLY A CA 1
ATOM 620 C C . GLY A 1 85 ? 16.619 10.400 -10.310 1.00 93.44 85 GLY A C 1
ATOM 621 O O . GLY A 1 85 ? 17.389 11.205 -9.778 1.00 93.44 85 GLY A O 1
ATOM 622 N N . ASP A 1 86 ? 15.888 9.532 -9.602 1.00 90.94 86 ASP A N 1
ATOM 623 C CA . ASP A 1 86 ? 15.867 9.468 -8.131 1.00 90.94 86 ASP A CA 1
ATOM 624 C C . ASP A 1 86 ? 15.551 10.836 -7.487 1.00 90.94 86 ASP A C 1
ATOM 626 O O . ASP A 1 86 ? 16.289 11.317 -6.623 1.00 90.94 86 ASP A O 1
ATOM 630 N N . ALA A 1 87 ? 14.482 11.511 -7.928 1.00 90.44 87 ALA A N 1
ATOM 631 C CA . ALA A 1 87 ? 14.133 12.859 -7.462 1.00 90.44 87 ALA A CA 1
ATOM 632 C C . ALA A 1 87 ? 15.264 13.901 -7.641 1.00 90.44 87 ALA A C 1
ATOM 634 O O . ALA A 1 87 ? 15.458 14.791 -6.801 1.00 90.44 87 ALA A O 1
ATOM 635 N N . GLY A 1 88 ? 16.045 13.766 -8.718 1.00 92.38 88 GLY A N 1
ATOM 636 C CA . GLY A 1 88 ? 17.166 14.653 -9.029 1.00 92.38 88 GLY A CA 1
ATOM 637 C C . GLY A 1 88 ? 18.482 14.302 -8.332 1.00 92.38 88 GLY A C 1
ATOM 638 O O . GLY A 1 88 ? 19.411 15.102 -8.382 1.00 92.38 88 GLY A O 1
ATOM 639 N N . LEU A 1 89 ? 18.562 13.160 -7.641 1.00 93.00 89 LEU A N 1
ATOM 640 C CA . LEU A 1 89 ? 19.753 12.747 -6.890 1.00 93.00 89 LEU A CA 1
ATOM 641 C C . LEU A 1 89 ? 20.757 11.938 -7.710 1.00 93.00 89 LEU A C 1
ATOM 643 O O . LEU A 1 89 ? 21.936 11.923 -7.359 1.00 93.00 89 LEU A O 1
ATOM 647 N N . SER A 1 90 ? 20.300 11.263 -8.763 1.00 94.50 90 SER A N 1
ATOM 648 C CA . SER A 1 90 ? 21.143 10.426 -9.616 1.00 94.50 90 SER A CA 1
ATOM 649 C C . SER A 1 90 ? 21.360 11.092 -10.968 1.00 94.50 90 SER A C 1
ATOM 651 O O . SER A 1 90 ? 20.398 11.446 -11.651 1.00 94.50 90 SER A O 1
ATOM 653 N N . HIS A 1 91 ? 22.624 11.229 -11.368 1.00 95.50 91 HIS A N 1
ATOM 654 C CA . HIS A 1 91 ? 23.039 11.736 -12.675 1.00 95.50 91 HIS A CA 1
ATOM 655 C C . HIS A 1 91 ? 23.679 10.606 -13.478 1.00 95.50 91 HIS A C 1
ATOM 657 O O . HIS A 1 91 ? 24.840 10.252 -13.262 1.00 95.50 91 HIS A O 1
ATOM 663 N N . PHE A 1 92 ? 22.919 10.032 -14.403 1.00 93.00 92 PHE A N 1
ATOM 664 C CA . PHE A 1 92 ? 23.357 8.868 -15.162 1.00 93.00 92 PHE A CA 1
ATOM 665 C C . PHE A 1 92 ? 24.359 9.256 -16.261 1.00 93.00 92 PHE A C 1
ATOM 667 O O . PHE A 1 92 ? 24.268 10.355 -16.825 1.00 93.00 92 PHE A O 1
ATOM 674 N N . PRO A 1 93 ? 25.338 8.384 -16.566 1.00 90.75 93 PRO A N 1
ATOM 675 C CA . PRO A 1 93 ? 26.422 8.718 -17.475 1.00 90.75 93 PRO A CA 1
ATOM 676 C C . PRO A 1 93 ? 25.909 8.960 -18.893 1.00 90.75 93 PRO A C 1
ATOM 678 O O . PRO A 1 93 ? 25.021 8.267 -19.390 1.00 90.75 93 PRO A O 1
ATOM 681 N N . THR A 1 94 ? 26.507 9.952 -19.551 1.00 90.62 94 THR A N 1
ATOM 682 C CA . THR A 1 94 ? 26.138 10.342 -20.909 1.00 90.62 94 THR A CA 1
ATOM 683 C C . THR A 1 94 ? 26.494 9.242 -21.905 1.00 90.62 94 THR A C 1
ATOM 685 O O . THR A 1 94 ? 27.659 8.865 -22.033 1.00 90.62 94 THR A O 1
ATOM 688 N N . THR A 1 95 ? 25.509 8.771 -22.666 1.00 88.69 95 THR A N 1
ATOM 689 C CA . THR A 1 95 ? 25.729 7.883 -23.811 1.00 88.69 95 THR A CA 1
ATOM 690 C C . THR A 1 95 ? 25.859 8.704 -25.087 1.00 88.69 95 THR A C 1
ATOM 692 O O . THR A 1 95 ? 25.004 9.545 -25.367 1.00 88.69 95 THR A O 1
ATOM 695 N N . THR A 1 96 ? 26.901 8.441 -25.875 1.00 90.00 96 THR A N 1
ATOM 696 C CA . THR A 1 96 ? 27.215 9.216 -27.083 1.00 90.00 96 THR A CA 1
ATOM 697 C C . THR A 1 96 ? 27.120 8.350 -28.326 1.00 90.00 96 THR A C 1
ATOM 699 O O . THR A 1 96 ? 27.830 7.358 -28.436 1.00 90.00 96 THR A O 1
ATOM 702 N N . ARG A 1 97 ? 26.296 8.749 -29.292 1.00 89.50 97 ARG A N 1
ATOM 703 C CA . ARG A 1 97 ? 26.247 8.146 -30.628 1.00 89.50 97 ARG A CA 1
ATOM 704 C C . ARG A 1 97 ? 26.681 9.153 -31.679 1.00 89.50 97 ARG A C 1
ATOM 706 O O . ARG A 1 97 ? 26.525 10.357 -31.494 1.00 89.50 97 ARG A O 1
ATOM 713 N N . TYR A 1 98 ? 27.211 8.655 -32.783 1.00 90.50 98 TYR A N 1
ATOM 714 C CA . TYR A 1 98 ? 27.617 9.459 -33.922 1.00 90.50 98 TYR A CA 1
ATOM 715 C C . TYR A 1 98 ? 26.698 9.163 -35.097 1.00 90.50 98 TYR A C 1
ATOM 717 O O . TYR A 1 98 ? 26.457 8.000 -35.408 1.00 90.50 98 TYR A O 1
ATOM 725 N N . LEU A 1 99 ? 26.195 10.207 -35.745 1.00 90.81 99 LEU A N 1
ATOM 726 C CA . LEU A 1 99 ? 25.450 10.099 -36.991 1.00 90.81 99 LEU A CA 1
ATOM 727 C C . LEU A 1 99 ? 26.302 10.670 -38.119 1.00 90.81 99 LEU A C 1
ATOM 729 O O . LEU A 1 99 ? 26.692 11.835 -38.061 1.00 90.81 99 LEU A O 1
ATOM 733 N N . VAL A 1 100 ? 26.574 9.865 -39.140 1.00 90.12 100 VAL A N 1
ATOM 734 C CA . VAL A 1 100 ? 27.247 10.305 -40.363 1.00 90.12 100 VAL A CA 1
ATOM 735 C C . VAL A 1 100 ? 26.217 10.391 -41.479 1.00 90.12 100 VAL A C 1
ATOM 737 O O . VAL A 1 100 ? 25.632 9.383 -41.861 1.00 90.12 100 VAL A O 1
ATOM 740 N N . VAL A 1 101 ? 26.012 11.589 -42.016 1.00 89.12 101 VAL A N 1
ATOM 741 C CA . VAL A 1 101 ? 25.079 11.825 -43.120 1.00 89.12 101 VAL A CA 1
ATOM 742 C C . VAL A 1 101 ? 25.870 12.194 -44.365 1.00 89.12 101 VAL A C 1
ATOM 744 O O . VAL A 1 101 ? 26.632 13.164 -44.352 1.00 89.12 101 VAL A O 1
ATOM 747 N N . ALA A 1 102 ? 25.688 11.438 -45.445 1.00 88.06 102 ALA A N 1
ATOM 748 C CA . ALA A 1 102 ? 26.306 11.730 -46.735 1.00 88.06 102 ALA A CA 1
ATOM 749 C C . ALA A 1 102 ? 25.251 11.754 -47.851 1.00 88.06 102 ALA A C 1
ATOM 751 O O . ALA A 1 102 ? 24.900 10.699 -48.384 1.00 88.06 102 ALA A O 1
ATOM 752 N N . PRO A 1 103 ? 24.791 12.946 -48.278 1.00 80.38 103 PRO A N 1
ATOM 753 C CA . PRO A 1 103 ? 23.727 13.074 -49.277 1.00 80.38 103 PRO A CA 1
ATOM 754 C C . PRO A 1 103 ? 24.039 12.459 -50.652 1.00 80.38 103 PRO A C 1
ATOM 756 O O . PRO A 1 103 ? 23.140 12.221 -51.447 1.00 80.38 103 PRO A O 1
ATOM 759 N N . THR A 1 104 ? 25.315 12.228 -50.966 1.00 79.44 104 THR A N 1
ATOM 760 C CA . THR A 1 104 ? 25.762 11.617 -52.235 1.00 79.44 104 THR A CA 1
ATOM 761 C C . THR A 1 104 ? 26.289 10.189 -52.063 1.00 79.44 104 THR A C 1
ATOM 763 O O . THR A 1 104 ? 26.766 9.588 -53.027 1.00 79.44 104 THR A O 1
ATOM 766 N N . GLY A 1 105 ? 26.236 9.650 -50.840 1.00 82.25 105 GLY A N 1
ATOM 767 C CA . GLY A 1 105 ? 26.603 8.268 -50.548 1.00 82.25 105 GLY A CA 1
ATOM 768 C C . GLY A 1 105 ? 25.467 7.290 -50.839 1.00 82.25 105 GLY A C 1
ATOM 769 O O . GLY A 1 105 ? 24.360 7.698 -51.175 1.00 82.25 105 GLY A O 1
ATOM 770 N N . HIS A 1 106 ? 25.753 5.999 -50.690 1.00 86.06 106 HIS A N 1
ATOM 771 C CA . HIS A 1 106 ? 24.739 4.945 -50.618 1.00 86.06 106 HIS A CA 1
ATOM 772 C C . HIS A 1 106 ? 25.110 3.941 -49.526 1.00 86.06 106 HIS A C 1
ATOM 774 O O . HIS A 1 106 ? 26.290 3.615 -49.340 1.00 86.06 106 HIS A O 1
ATOM 780 N N . LEU A 1 107 ? 24.110 3.453 -48.799 1.00 87.00 107 LEU A N 1
ATOM 781 C CA . LEU A 1 107 ? 24.269 2.372 -47.836 1.00 87.00 107 LEU A CA 1
ATOM 782 C C . LEU A 1 107 ? 24.377 1.035 -48.579 1.00 87.00 107 LEU A C 1
ATOM 784 O O . LEU A 1 107 ? 23.582 0.714 -49.462 1.00 87.00 107 LEU A O 1
ATOM 788 N N . ALA A 1 108 ? 25.371 0.235 -48.216 1.00 84.38 108 ALA A N 1
ATOM 789 C CA . ALA A 1 108 ? 25.587 -1.103 -48.745 1.00 84.38 108 ALA A CA 1
ATOM 790 C C . ALA A 1 108 ? 25.871 -2.078 -47.601 1.00 84.38 108 ALA A C 1
ATOM 792 O O . ALA A 1 108 ? 26.387 -1.699 -46.554 1.00 84.38 108 ALA A O 1
ATOM 793 N N . THR A 1 109 ? 25.566 -3.358 -47.793 1.00 82.81 109 THR A N 1
ATOM 794 C CA . THR A 1 109 ? 25.977 -4.398 -46.844 1.00 82.81 109 THR A CA 1
ATOM 795 C C . THR A 1 109 ? 27.409 -4.836 -47.159 1.00 82.81 109 THR A C 1
ATOM 797 O O . THR A 1 109 ? 27.702 -5.284 -48.270 1.00 82.81 109 THR A O 1
ATOM 800 N N . GLY A 1 110 ? 28.303 -4.673 -46.187 1.00 75.19 110 GLY A N 1
ATOM 801 C CA . GLY A 1 110 ? 29.718 -5.018 -46.254 1.00 75.19 110 GLY A CA 1
ATOM 802 C C . GLY A 1 110 ? 30.034 -6.488 -45.976 1.00 75.19 110 GLY A C 1
ATOM 803 O O . GLY A 1 110 ? 29.153 -7.322 -45.742 1.00 75.19 110 GLY A O 1
ATOM 804 N N . LEU A 1 111 ? 31.331 -6.812 -45.965 1.00 69.88 111 LEU A N 1
ATOM 805 C CA . LEU A 1 111 ? 31.819 -8.134 -45.556 1.00 69.88 111 LEU A CA 1
ATOM 806 C C . LEU A 1 111 ? 31.472 -8.382 -44.078 1.00 69.88 111 LEU A C 1
ATOM 808 O O . LEU A 1 111 ? 31.761 -7.559 -43.216 1.00 69.88 111 LEU A O 1
ATOM 812 N N . GLY A 1 112 ? 30.842 -9.523 -43.782 1.00 68.06 112 GLY A N 1
ATOM 813 C CA . GLY A 1 112 ? 30.384 -9.855 -42.426 1.00 68.06 112 GLY A CA 1
ATOM 814 C C . GLY A 1 112 ? 29.002 -9.302 -42.050 1.00 68.06 112 GLY A C 1
ATOM 815 O O . GLY A 1 112 ? 28.609 -9.425 -40.896 1.00 68.06 112 GLY A O 1
ATOM 816 N N . GLY A 1 113 ? 28.252 -8.724 -42.999 1.00 72.81 113 GLY A N 1
ATOM 817 C CA . GLY A 1 113 ? 26.867 -8.283 -42.775 1.00 72.81 113 GLY A CA 1
ATOM 818 C C . GLY A 1 113 ? 26.725 -6.912 -42.108 1.00 72.81 113 GLY A C 1
ATOM 819 O O . GLY A 1 113 ? 25.613 -6.509 -41.780 1.00 72.81 113 GLY A O 1
ATOM 820 N N . ILE A 1 114 ? 27.831 -6.191 -41.913 1.00 77.69 114 ILE A N 1
ATOM 821 C CA . ILE A 1 114 ? 27.839 -4.842 -41.340 1.00 77.69 114 ILE A CA 1
ATOM 822 C C . ILE A 1 114 ? 27.371 -3.840 -42.399 1.00 77.69 114 ILE A C 1
ATOM 824 O O . ILE A 1 114 ? 27.818 -3.888 -43.544 1.00 77.69 114 ILE A O 1
ATOM 828 N N . THR A 1 115 ? 26.484 -2.920 -42.027 1.00 84.06 115 THR A N 1
ATOM 829 C CA . THR A 1 115 ? 26.094 -1.810 -42.902 1.00 84.06 115 THR A CA 1
ATOM 830 C C . THR A 1 115 ? 27.275 -0.862 -43.092 1.00 84.06 115 THR A C 1
ATOM 832 O O . THR A 1 115 ? 27.913 -0.449 -42.128 1.00 84.06 115 THR A O 1
ATOM 835 N N . GLU A 1 116 ? 27.560 -0.497 -44.333 1.00 87.75 116 GLU A N 1
ATOM 836 C CA . GLU A 1 116 ? 28.628 0.416 -44.718 1.00 87.75 116 GLU A CA 1
ATOM 837 C C . GLU A 1 116 ? 28.054 1.586 -45.521 1.00 87.75 116 GLU A C 1
ATOM 839 O O . GLU A 1 116 ? 27.270 1.384 -46.446 1.00 87.75 116 GLU A O 1
ATOM 844 N N . LEU A 1 117 ? 28.481 2.808 -45.216 1.00 87.56 117 LEU A N 1
ATOM 845 C CA . LEU A 1 117 ? 28.201 3.986 -46.032 1.00 87.56 117 LEU A CA 1
ATOM 846 C C . LEU A 1 117 ? 29.334 4.168 -47.044 1.00 87.56 117 LEU A C 1
ATOM 848 O O . LEU A 1 117 ? 30.493 4.349 -46.659 1.00 87.56 117 LEU A O 1
ATOM 852 N N . ARG A 1 118 ? 29.000 4.118 -48.338 1.00 86.81 118 ARG A N 1
ATOM 853 C CA . ARG A 1 118 ? 29.963 4.241 -49.440 1.00 86.81 118 ARG A CA 1
ATOM 854 C C . ARG A 1 118 ? 29.837 5.587 -50.135 1.00 86.81 118 ARG A C 1
ATOM 856 O O . ARG A 1 118 ? 28.770 5.940 -50.633 1.00 86.81 118 ARG A O 1
ATOM 863 N N . ILE A 1 119 ? 30.947 6.320 -50.195 1.00 85.06 119 ILE A N 1
ATOM 864 C CA . ILE A 1 119 ? 31.050 7.647 -50.815 1.00 85.06 119 ILE A CA 1
ATOM 865 C C . ILE A 1 119 ? 32.245 7.614 -51.773 1.00 85.06 119 ILE A C 1
ATOM 867 O O . ILE A 1 119 ? 33.401 7.714 -51.357 1.00 85.06 119 ILE A O 1
ATOM 871 N N . GLY A 1 120 ? 31.991 7.415 -53.069 1.00 83.50 120 GLY A N 1
ATOM 872 C CA . GLY A 1 120 ? 33.063 7.174 -54.041 1.00 83.50 120 GLY A CA 1
ATOM 873 C C . GLY A 1 120 ? 33.853 5.900 -53.706 1.00 83.50 120 GLY A C 1
ATOM 874 O O . GLY A 1 120 ? 33.287 4.811 -53.709 1.00 83.50 120 GLY A O 1
ATOM 875 N N . SER A 1 121 ? 35.153 6.029 -53.419 1.00 81.31 121 SER A N 1
ATOM 876 C CA . SER A 1 121 ? 36.032 4.922 -52.996 1.00 81.31 121 SER A CA 1
ATOM 877 C C . SER A 1 121 ? 36.137 4.744 -51.474 1.00 81.31 121 SER A C 1
ATOM 879 O O . SER A 1 121 ? 36.811 3.822 -51.016 1.00 81.31 121 SER A O 1
ATOM 881 N N . ILE A 1 122 ? 35.508 5.619 -50.683 1.00 83.31 122 ILE A N 1
ATOM 882 C CA . ILE A 1 122 ? 35.579 5.604 -49.218 1.00 83.31 122 ILE A CA 1
ATOM 883 C C . ILE A 1 122 ? 34.431 4.764 -48.664 1.00 83.31 122 ILE A C 1
ATOM 885 O O . ILE A 1 122 ? 33.294 4.872 -49.122 1.00 83.31 122 ILE A O 1
ATOM 889 N N . THR A 1 123 ? 34.739 3.944 -47.662 1.00 85.88 123 THR A N 1
ATOM 890 C CA . THR A 1 123 ? 33.779 3.077 -46.974 1.00 85.88 123 THR A CA 1
ATOM 891 C C . THR A 1 123 ? 33.836 3.357 -45.478 1.00 85.88 123 THR A C 1
ATOM 893 O O . THR A 1 123 ? 34.913 3.321 -44.886 1.00 85.88 123 THR A O 1
ATOM 896 N N . ILE A 1 124 ? 32.685 3.643 -44.875 1.00 85.50 124 ILE A N 1
ATOM 897 C CA . ILE A 1 124 ? 32.543 3.921 -43.442 1.00 85.50 124 ILE A CA 1
ATOM 898 C C . ILE A 1 124 ? 31.686 2.813 -42.838 1.00 85.50 124 ILE A C 1
ATOM 900 O O . ILE A 1 124 ? 30.564 2.595 -43.288 1.00 85.50 124 ILE A O 1
ATOM 904 N N . ALA A 1 125 ? 32.196 2.116 -41.825 1.00 85.62 125 ALA A N 1
ATOM 905 C CA . ALA A 1 125 ? 31.434 1.084 -41.129 1.00 85.62 125 ALA A CA 1
ATOM 906 C C . ALA A 1 125 ? 30.388 1.720 -40.197 1.00 85.62 125 ALA A C 1
ATOM 908 O O . ALA A 1 125 ? 30.726 2.454 -39.270 1.00 85.62 125 ALA A O 1
ATOM 909 N N . CYS A 1 126 ? 29.118 1.401 -40.419 1.00 84.69 126 CYS A N 1
ATOM 910 C CA . CYS A 1 126 ? 27.969 1.920 -39.681 1.00 84.69 126 CYS A CA 1
ATOM 911 C C . CYS A 1 126 ? 27.547 0.887 -38.636 1.00 84.69 126 CYS A C 1
ATOM 913 O O . CYS A 1 126 ? 26.580 0.144 -38.807 1.00 84.69 126 CYS A O 1
ATOM 915 N N . SER A 1 127 ? 28.355 0.775 -37.583 1.00 80.56 127 SER A N 1
ATOM 916 C CA . SER A 1 127 ? 28.161 -0.210 -36.521 1.00 80.56 127 SER A CA 1
ATOM 917 C C . SER A 1 127 ? 28.483 0.360 -35.144 1.00 80.56 127 SER A C 1
ATOM 919 O O . SER A 1 127 ? 29.167 1.377 -35.002 1.00 80.56 127 SER A O 1
ATOM 921 N N . GLY A 1 128 ? 27.976 -0.307 -34.105 1.00 79.12 128 GLY A N 1
ATOM 922 C CA . GLY A 1 128 ? 28.186 0.098 -32.720 1.00 79.12 128 GLY A CA 1
ATOM 923 C C . GLY A 1 128 ? 27.580 1.471 -32.431 1.00 79.12 128 GLY A C 1
ATOM 924 O O . GLY A 1 128 ? 26.363 1.635 -32.454 1.00 79.12 128 GLY A O 1
ATOM 925 N N . MET A 1 129 ? 28.436 2.453 -32.143 1.00 82.88 129 MET A N 1
ATOM 926 C CA . MET A 1 129 ? 28.019 3.820 -31.801 1.00 82.88 129 MET A CA 1
ATOM 927 C C . MET A 1 129 ? 27.851 4.726 -33.027 1.00 82.88 129 MET A C 1
ATOM 929 O O . MET A 1 129 ? 27.413 5.862 -32.863 1.00 82.88 129 MET A O 1
ATOM 933 N N . VAL A 1 130 ? 28.192 4.252 -34.232 1.00 85.69 130 VAL A N 1
ATOM 934 C CA . VAL A 1 130 ? 28.104 5.018 -35.482 1.00 85.69 130 VAL A CA 1
ATOM 935 C C . VAL A 1 130 ? 26.886 4.562 -36.283 1.00 85.69 130 VAL A C 1
ATOM 937 O O . VAL A 1 130 ? 26.803 3.416 -36.716 1.00 85.69 130 VAL A O 1
ATOM 940 N N . SER A 1 131 ? 25.939 5.472 -36.483 1.00 86.88 131 SER A N 1
ATOM 941 C CA . SER A 1 131 ? 24.809 5.330 -37.404 1.00 86.88 131 SER A CA 1
ATOM 942 C C . SER A 1 131 ? 25.081 6.141 -38.667 1.00 86.88 131 SER A C 1
ATOM 944 O O . SER A 1 131 ? 25.742 7.178 -38.605 1.00 86.88 131 SER A O 1
ATOM 946 N N . CYS A 1 132 ? 24.577 5.682 -39.808 1.00 87.25 132 CYS A N 1
ATOM 947 C CA . CYS A 1 132 ? 24.780 6.353 -41.086 1.00 87.25 132 CYS A CA 1
ATOM 948 C C . CYS A 1 132 ? 23.463 6.552 -41.824 1.00 87.25 132 CYS A C 1
ATOM 950 O O . CYS A 1 132 ? 22.616 5.662 -41.811 1.00 87.25 132 CYS A O 1
ATOM 952 N N . GLU A 1 133 ? 23.358 7.673 -42.526 1.00 85.19 133 GLU A N 1
ATOM 953 C CA . GLU A 1 133 ? 22.265 7.994 -43.443 1.00 85.19 133 GLU A CA 1
ATOM 954 C C . GLU A 1 133 ? 22.859 8.394 -44.801 1.00 85.19 133 GLU A C 1
ATOM 956 O O . GLU A 1 133 ? 23.797 9.199 -44.878 1.00 85.19 133 GLU A O 1
ATOM 961 N N . ASP A 1 134 ? 22.345 7.801 -45.876 1.00 81.00 134 ASP A N 1
ATOM 962 C CA . ASP A 1 134 ? 22.628 8.227 -47.244 1.00 81.00 134 ASP A CA 1
ATOM 963 C C . ASP A 1 134 ? 21.571 9.229 -47.735 1.00 81.00 134 ASP A C 1
ATOM 965 O O . ASP A 1 134 ? 20.603 9.520 -47.040 1.00 81.00 134 ASP A O 1
ATOM 969 N N . GLY A 1 135 ? 21.787 9.833 -48.907 1.00 65.25 135 GLY A N 1
ATOM 970 C CA . GLY A 1 135 ? 20.854 10.812 -49.480 1.00 65.25 135 GLY A CA 1
ATOM 971 C C . GLY A 1 135 ? 19.771 10.226 -50.381 1.00 65.25 135 GLY A C 1
ATOM 972 O O . GLY A 1 135 ? 18.947 10.987 -50.891 1.00 65.25 135 GLY A O 1
ATOM 973 N N . SER A 1 136 ? 19.776 8.911 -50.611 1.00 59.94 136 SER A N 1
ATOM 974 C CA . SER A 1 136 ? 18.869 8.241 -51.542 1.00 59.94 136 SER A CA 1
ATOM 975 C C . SER A 1 136 ? 17.844 7.392 -50.805 1.00 59.94 136 SER A C 1
ATOM 977 O O . SER A 1 136 ? 18.176 6.350 -50.250 1.00 59.94 136 SER A O 1
ATOM 979 N N . THR A 1 137 ? 16.573 7.769 -50.874 1.00 58.31 137 THR A N 1
ATOM 980 C CA . THR A 1 137 ? 15.492 6.819 -50.600 1.00 58.31 137 THR A CA 1
ATOM 981 C C . THR A 1 137 ? 15.295 5.889 -51.805 1.00 58.31 137 THR A C 1
ATOM 983 O O . THR A 1 137 ? 15.642 6.214 -52.945 1.00 58.31 137 THR A O 1
ATOM 986 N N . THR A 1 138 ? 14.679 4.727 -51.589 1.00 52.88 138 THR A N 1
ATOM 987 C CA . THR A 1 138 ? 14.338 3.768 -52.658 1.00 52.88 138 THR A CA 1
ATOM 988 C C . THR A 1 138 ? 13.331 4.309 -53.685 1.00 52.88 138 THR A C 1
ATOM 990 O O . THR A 1 138 ? 13.173 3.708 -54.746 1.00 52.88 138 THR A O 1
ATOM 993 N N . ASP A 1 139 ? 12.679 5.443 -53.402 1.00 51.41 139 ASP A N 1
ATOM 994 C CA . ASP A 1 139 ? 11.715 6.128 -54.274 1.00 51.41 139 ASP A CA 1
ATOM 995 C C . ASP A 1 139 ? 12.268 7.399 -54.958 1.00 51.41 139 ASP A C 1
ATOM 997 O O . ASP A 1 139 ? 11.541 8.061 -55.701 1.00 51.41 139 ASP A O 1
ATOM 1001 N N . GLY A 1 140 ? 13.554 7.726 -54.768 1.00 51.19 140 GLY A N 1
ATOM 1002 C CA . GLY A 1 140 ? 14.215 8.865 -55.418 1.00 51.19 140 GLY A CA 1
ATOM 1003 C C . GLY A 1 140 ? 13.906 10.236 -54.802 1.00 51.19 140 GLY A C 1
ATOM 1004 O O . GLY A 1 140 ? 14.274 11.258 -55.386 1.00 51.19 140 GLY A O 1
ATOM 1005 N N . SER A 1 141 ? 13.252 10.281 -53.639 1.00 56.09 141 SER A N 1
ATOM 1006 C CA . SER A 1 141 ? 13.160 11.495 -52.824 1.00 56.09 141 SER A CA 1
ATOM 1007 C C . SER A 1 141 ? 14.487 11.769 -52.083 1.00 56.09 141 SER A C 1
ATOM 1009 O O . SER A 1 141 ? 15.259 10.843 -51.818 1.00 56.09 141 SER A O 1
ATOM 1011 N N . PRO A 1 142 ? 14.834 13.041 -51.789 1.00 56.75 142 PRO A N 1
ATOM 1012 C CA . PRO A 1 142 ? 15.992 13.327 -50.949 1.00 56.75 142 PRO A CA 1
ATOM 1013 C C . PRO A 1 142 ? 15.749 12.717 -49.568 1.00 56.75 142 PRO A C 1
ATOM 1015 O O . PRO A 1 142 ? 14.737 13.029 -48.937 1.00 56.75 142 PRO A O 1
ATOM 1018 N N . ALA A 1 143 ? 16.660 11.861 -49.105 1.00 59.66 143 ALA A N 1
ATOM 1019 C CA . ALA A 1 143 ? 16.553 11.288 -47.770 1.00 59.66 143 ALA A CA 1
ATOM 1020 C C . ALA A 1 143 ? 16.472 12.414 -46.730 1.00 59.66 143 ALA A C 1
ATOM 1022 O O . ALA A 1 143 ? 17.273 13.355 -46.742 1.00 59.66 143 ALA A O 1
ATOM 1023 N N . ALA A 1 144 ? 15.466 12.337 -45.861 1.00 63.91 144 ALA A N 1
ATOM 1024 C CA . ALA A 1 144 ? 15.396 13.195 -44.694 1.00 63.91 144 ALA A CA 1
ATOM 1025 C C . ALA A 1 144 ? 16.505 12.754 -43.730 1.00 63.91 144 ALA A C 1
ATOM 1027 O O . ALA A 1 144 ? 16.549 11.587 -43.345 1.00 63.91 144 ALA A O 1
ATOM 1028 N N . ALA A 1 145 ? 17.398 13.671 -43.360 1.00 75.38 145 ALA A N 1
ATOM 1029 C CA . ALA A 1 145 ? 18.426 13.445 -42.354 1.00 75.38 145 ALA A CA 1
ATOM 1030 C C . ALA A 1 145 ? 17.767 13.416 -40.975 1.00 75.38 145 ALA A C 1
ATOM 1032 O O . ALA A 1 145 ? 17.725 14.421 -40.259 1.00 75.38 145 ALA A O 1
ATOM 1033 N N . THR A 1 146 ? 17.153 12.282 -40.654 1.00 77.44 146 THR A N 1
ATOM 1034 C CA . THR A 1 146 ? 16.370 12.083 -39.442 1.00 77.44 146 THR A CA 1
ATOM 1035 C C . THR A 1 146 ? 16.855 10.865 -38.691 1.00 77.44 146 THR A C 1
ATOM 1037 O O . THR A 1 146 ? 16.749 9.751 -39.195 1.00 77.44 146 THR A O 1
ATOM 1040 N N . THR A 1 147 ? 17.244 11.055 -37.435 1.00 80.75 147 THR A N 1
ATOM 1041 C CA . THR A 1 147 ? 17.762 9.969 -36.603 1.00 80.75 147 THR A CA 1
ATOM 1042 C C . THR A 1 147 ? 16.876 9.724 -35.389 1.00 80.75 147 THR A C 1
ATOM 1044 O O . THR A 1 147 ? 16.419 10.662 -34.729 1.00 80.75 147 THR A O 1
ATOM 1047 N N . PHE A 1 148 ? 16.618 8.452 -35.083 1.00 80.69 148 PHE A N 1
ATOM 1048 C CA . PHE A 1 148 ? 15.835 8.060 -33.916 1.00 80.69 148 PHE A CA 1
ATOM 1049 C C . PHE A 1 148 ? 16.735 7.875 -32.694 1.00 80.69 148 PHE A C 1
ATOM 1051 O O . PHE A 1 148 ? 17.607 7.002 -32.662 1.00 80.69 148 PHE A O 1
ATOM 1058 N N . VAL A 1 149 ? 16.490 8.669 -31.655 1.00 83.06 149 VAL A N 1
ATOM 1059 C CA . VAL A 1 149 ? 17.172 8.536 -30.366 1.00 83.06 149 VAL A CA 1
ATOM 1060 C C . VAL A 1 149 ? 16.321 7.666 -29.453 1.00 83.06 149 VAL A C 1
ATOM 1062 O O . VAL A 1 149 ? 15.312 8.116 -28.908 1.00 83.06 149 VAL A O 1
ATOM 1065 N N . SER A 1 150 ? 16.737 6.408 -29.304 1.00 82.44 150 SER A N 1
ATOM 1066 C CA . SER A 1 150 ? 16.058 5.421 -28.466 1.00 82.44 150 SER A CA 1
ATOM 1067 C C . SER A 1 150 ? 16.349 5.621 -26.978 1.00 82.44 150 SER A C 1
ATOM 1069 O O . SER A 1 150 ? 17.499 5.741 -26.559 1.00 82.44 150 SER A O 1
ATOM 1071 N N . PHE A 1 151 ? 15.304 5.518 -26.182 1.00 86.06 151 PHE A N 1
ATOM 1072 C CA . PHE A 1 151 ? 15.240 5.519 -24.735 1.00 86.06 151 PHE A CA 1
ATOM 1073 C C . PHE A 1 151 ? 14.468 4.267 -24.304 1.00 86.06 151 PHE A C 1
ATOM 1075 O O . PHE A 1 151 ? 13.241 4.220 -24.321 1.00 86.06 151 PHE A O 1
ATOM 1082 N N . ASN A 1 152 ? 15.210 3.204 -23.992 1.00 85.19 152 ASN A N 1
ATOM 1083 C CA . ASN A 1 152 ? 14.614 1.918 -23.639 1.00 85.19 152 ASN A CA 1
ATOM 1084 C C . ASN A 1 152 ? 13.957 2.006 -22.262 1.00 85.19 152 ASN A C 1
ATOM 1086 O O . ASN A 1 152 ? 14.667 2.070 -21.260 1.00 85.19 152 ASN A O 1
ATOM 1090 N N . GLU A 1 153 ? 12.630 2.002 -22.222 1.00 88.25 153 GLU A N 1
ATOM 1091 C CA . GLU A 1 153 ? 11.843 2.031 -20.996 1.00 88.25 153 GLU A CA 1
ATOM 1092 C C . GLU A 1 153 ? 11.391 0.622 -20.599 1.00 88.25 153 GLU A C 1
ATOM 1094 O O . GLU A 1 153 ? 10.820 -0.091 -21.433 1.00 88.25 153 GLU A O 1
ATOM 1099 N N . PRO A 1 154 ? 11.598 0.213 -19.336 1.00 90.19 154 PRO A N 1
ATOM 1100 C CA . PRO A 1 154 ? 11.071 -1.041 -18.830 1.00 90.19 154 PRO A CA 1
ATOM 1101 C C . PRO A 1 154 ? 9.580 -0.894 -18.505 1.00 90.19 154 PRO A C 1
ATOM 1103 O O . PRO A 1 154 ? 9.179 -0.212 -17.563 1.00 90.19 154 PRO A O 1
ATOM 1106 N N . ILE A 1 155 ? 8.742 -1.592 -19.263 1.00 89.50 155 ILE A N 1
ATOM 1107 C CA . ILE A 1 155 ? 7.288 -1.556 -19.141 1.00 89.50 155 ILE A CA 1
ATOM 1108 C C . ILE A 1 155 ? 6.796 -2.843 -18.483 1.00 89.50 155 ILE A C 1
ATOM 1110 O O . ILE A 1 155 ? 6.924 -3.931 -19.044 1.00 89.50 155 ILE A O 1
ATOM 1114 N N . LEU A 1 156 ? 6.212 -2.726 -17.288 1.00 90.62 156 LEU A N 1
ATOM 1115 C CA . LEU A 1 156 ? 5.644 -3.870 -16.577 1.00 90.62 156 LEU A CA 1
ATOM 1116 C C . LEU A 1 156 ? 4.333 -4.323 -17.233 1.00 90.62 156 LEU A C 1
ATOM 1118 O O . LEU A 1 156 ? 3.363 -3.560 -17.303 1.00 90.62 156 LEU A O 1
ATOM 1122 N N . LEU A 1 157 ? 4.310 -5.583 -17.671 1.00 91.50 157 LEU A N 1
ATOM 1123 C CA . LEU A 1 157 ? 3.149 -6.259 -18.237 1.00 91.50 157 LEU A CA 1
ATOM 1124 C C . LEU A 1 157 ? 2.476 -7.161 -17.194 1.00 91.50 157 LEU A C 1
ATOM 1126 O O . LEU A 1 157 ? 3.121 -8.009 -16.568 1.00 91.50 157 LEU A O 1
ATOM 1130 N N . ALA A 1 158 ? 1.157 -7.027 -17.058 1.00 92.12 158 ALA A N 1
ATOM 1131 C CA . ALA A 1 158 ? 0.335 -7.908 -16.235 1.00 92.12 158 ALA A CA 1
ATOM 1132 C C . ALA A 1 158 ? -0.891 -8.429 -17.003 1.00 92.12 158 ALA A C 1
ATOM 1134 O O . ALA A 1 158 ? -1.598 -7.682 -17.671 1.00 92.12 158 ALA A O 1
ATOM 1135 N N . GLY A 1 159 ? -1.163 -9.724 -16.890 1.00 92.50 159 GLY A N 1
ATOM 1136 C CA . GLY A 1 159 ? -2.407 -10.350 -17.310 1.00 92.50 159 GLY A CA 1
ATOM 1137 C C . GLY A 1 159 ? -3.482 -10.240 -16.241 1.00 92.50 159 GLY A C 1
ATOM 1138 O O . GLY A 1 159 ? -3.214 -10.451 -15.058 1.00 92.50 159 GLY A O 1
ATOM 1139 N N . VAL A 1 160 ? -4.707 -9.960 -16.662 1.00 92.81 160 VAL A N 1
ATOM 1140 C CA . VAL A 1 160 ? -5.879 -9.874 -15.792 1.00 92.81 160 VAL A CA 1
ATOM 1141 C C . VAL A 1 160 ? -7.065 -10.621 -16.389 1.00 92.81 160 VAL A C 1
ATOM 1143 O O . VAL A 1 160 ? -7.123 -10.860 -17.595 1.00 92.81 160 VAL A O 1
ATOM 1146 N N . ASP A 1 161 ? -8.042 -10.966 -15.551 1.00 93.12 161 ASP A N 1
ATOM 1147 C CA . ASP A 1 161 ? -9.396 -11.280 -16.017 1.00 93.12 161 ASP A CA 1
ATOM 1148 C C . ASP A 1 161 ? -10.205 -9.974 -16.100 1.00 93.12 161 ASP A C 1
ATOM 1150 O O . ASP A 1 161 ? -10.576 -9.434 -15.053 1.00 93.12 161 ASP A O 1
ATOM 1154 N N . PRO A 1 162 ? -10.510 -9.451 -17.304 1.00 91.94 162 PRO A N 1
ATOM 1155 C CA . PRO A 1 162 ? -11.156 -8.147 -17.432 1.00 91.94 162 PRO A CA 1
ATOM 1156 C C . PRO A 1 162 ? -12.534 -8.093 -16.763 1.00 91.94 162 PRO A C 1
ATOM 1158 O O . PRO A 1 162 ? -12.921 -7.070 -16.201 1.00 91.94 162 PRO A O 1
ATOM 1161 N N . THR A 1 163 ? -13.281 -9.199 -16.783 1.00 92.25 163 THR A N 1
ATOM 1162 C CA . THR A 1 163 ? -14.636 -9.239 -16.216 1.00 92.25 163 THR A CA 1
ATOM 1163 C C . THR A 1 163 ? -14.573 -9.198 -14.694 1.00 92.25 163 THR A C 1
ATOM 1165 O O . THR A 1 163 ? -15.300 -8.435 -14.056 1.00 92.25 163 THR A O 1
ATOM 1168 N N . ALA A 1 164 ? -13.675 -9.991 -14.105 1.00 90.31 164 ALA A N 1
ATOM 1169 C CA . ALA A 1 164 ? -13.503 -10.029 -12.659 1.00 90.31 164 ALA A CA 1
ATOM 1170 C C . ALA A 1 164 ? -12.899 -8.723 -12.115 1.00 90.31 164 ALA A C 1
ATOM 1172 O O . ALA A 1 164 ? -13.333 -8.242 -11.070 1.00 90.31 164 ALA A O 1
ATOM 1173 N N . GLU A 1 165 ? -11.952 -8.117 -12.834 1.00 86.25 165 GLU A N 1
ATOM 1174 C CA . GLU A 1 165 ? -11.354 -6.828 -12.469 1.00 86.25 165 GLU A CA 1
ATOM 1175 C C . GLU A 1 165 ? -12.3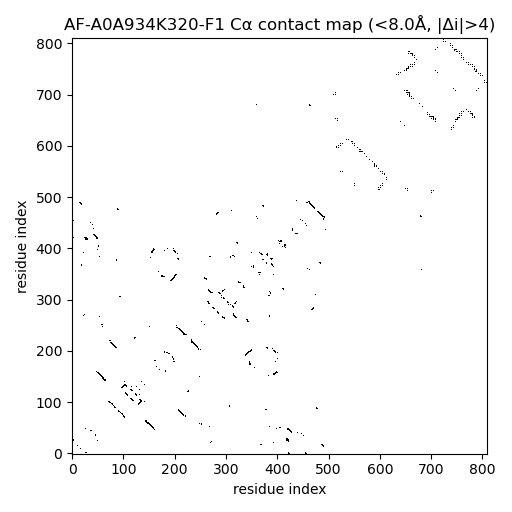54 -5.670 -12.521 1.00 86.25 165 GLU A C 1
ATOM 1177 O O . GLU A 1 165 ? -12.415 -4.845 -11.606 1.00 86.25 165 GLU A O 1
ATOM 1182 N N . ALA A 1 166 ? -13.202 -5.629 -13.552 1.00 85.75 166 ALA A N 1
ATOM 1183 C CA . ALA A 1 166 ? -14.278 -4.649 -13.629 1.00 85.75 166 ALA A CA 1
ATOM 1184 C C . ALA A 1 166 ? -15.284 -4.809 -12.475 1.00 85.75 166 ALA A C 1
ATOM 1186 O O . ALA A 1 166 ? -15.739 -3.809 -11.922 1.00 85.75 166 ALA A O 1
ATOM 1187 N N . ALA A 1 167 ? -15.598 -6.045 -12.072 1.00 86.38 167 ALA A N 1
ATOM 1188 C CA . ALA A 1 167 ? -16.480 -6.310 -10.936 1.00 86.38 167 ALA A CA 1
ATOM 1189 C C . ALA A 1 167 ? -15.839 -5.956 -9.579 1.00 86.38 167 ALA A C 1
ATOM 1191 O O . ALA A 1 167 ? -16.545 -5.536 -8.653 1.00 86.38 167 ALA A O 1
ATOM 1192 N N . LEU A 1 168 ? -14.516 -6.120 -9.450 1.00 81.56 168 LEU A N 1
ATOM 1193 C CA . LEU A 1 168 ? -13.778 -5.889 -8.209 1.00 81.56 168 LEU A CA 1
ATOM 1194 C C . LEU A 1 168 ? -13.482 -4.403 -7.956 1.00 81.56 168 LEU A C 1
ATOM 1196 O O . LEU A 1 168 ? -13.836 -3.903 -6.892 1.00 81.56 168 LEU A O 1
ATOM 1200 N N . ASP A 1 169 ? -12.883 -3.708 -8.920 1.00 72.38 169 ASP A N 1
ATOM 1201 C CA . ASP A 1 169 ? -12.350 -2.351 -8.717 1.00 72.38 169 ASP A CA 1
ATOM 1202 C C . ASP A 1 169 ? -12.937 -1.331 -9.708 1.00 72.38 169 ASP A C 1
ATOM 1204 O O . ASP A 1 169 ? -12.475 -0.198 -9.795 1.00 72.38 169 ASP A O 1
ATOM 1208 N N . GLY A 1 170 ? -13.947 -1.708 -10.503 1.00 77.31 170 GLY A N 1
ATOM 1209 C CA . GLY A 1 170 ? -14.531 -0.801 -11.496 1.00 77.31 170 GLY A CA 1
ATOM 1210 C C . GLY A 1 170 ? -13.539 -0.383 -12.587 1.00 77.31 170 GLY A C 1
ATOM 1211 O O . GLY A 1 170 ? -13.711 0.674 -13.192 1.00 77.31 170 GLY A O 1
ATOM 1212 N N . ALA A 1 171 ? -12.514 -1.203 -12.853 1.00 78.00 171 ALA A N 1
ATOM 1213 C CA . ALA A 1 171 ? -11.375 -0.882 -13.718 1.00 78.00 171 ALA A CA 1
ATOM 1214 C C . ALA A 1 171 ? -11.763 -0.375 -15.123 1.00 78.00 171 ALA A C 1
ATOM 1216 O O . ALA A 1 171 ? -11.060 0.452 -15.705 1.00 78.00 171 ALA A O 1
ATOM 1217 N N . ALA A 1 172 ? -12.914 -0.804 -15.652 1.00 83.62 172 ALA A N 1
ATOM 1218 C CA . ALA A 1 172 ? -13.454 -0.319 -16.922 1.00 83.62 172 ALA A CA 1
ATOM 1219 C C . ALA A 1 172 ? -13.711 1.205 -16.938 1.00 83.62 172 ALA A C 1
ATOM 1221 O O . ALA A 1 172 ? -13.547 1.839 -17.978 1.00 83.62 172 ALA A O 1
ATOM 1222 N N . GLY A 1 173 ? -14.054 1.814 -15.795 1.00 85.56 173 GLY A N 1
ATOM 1223 C CA . GLY A 1 173 ? -14.264 3.263 -15.660 1.00 85.56 173 GLY A CA 1
ATOM 1224 C C . GLY A 1 173 ? -12.976 4.099 -15.699 1.00 85.56 173 GLY A C 1
ATOM 1225 O O . GLY A 1 173 ? -13.032 5.325 -15.806 1.00 85.56 173 GLY A O 1
ATOM 1226 N N . CYS A 1 174 ? -11.809 3.453 -15.640 1.00 86.44 174 CYS A N 1
ATOM 1227 C CA . CYS A 1 174 ? -10.507 4.115 -15.721 1.00 86.44 174 CYS A CA 1
ATOM 1228 C C . CYS A 1 174 ? -9.957 4.212 -17.153 1.00 86.44 174 CYS A C 1
ATOM 1230 O O . CYS A 1 174 ? -8.906 4.817 -17.365 1.00 86.44 174 CYS A O 1
ATOM 1232 N N . VAL A 1 175 ? -10.663 3.664 -18.147 1.00 91.06 175 VAL A N 1
ATOM 1233 C CA . VAL A 1 175 ? -10.307 3.813 -19.563 1.00 91.06 175 VAL A CA 1
ATOM 1234 C C . VAL A 1 175 ? -10.545 5.258 -20.008 1.00 91.06 175 VAL A C 1
ATOM 1236 O O . VAL A 1 175 ? -11.584 5.850 -19.724 1.00 91.06 175 VAL A O 1
ATOM 1239 N N . ARG A 1 176 ? -9.560 5.843 -20.692 1.00 92.88 176 ARG A N 1
ATOM 1240 C CA . ARG A 1 176 ? -9.579 7.227 -21.194 1.00 92.88 176 ARG A CA 1
ATOM 1241 C C . ARG A 1 176 ? -9.754 7.299 -22.708 1.00 92.88 176 ARG A C 1
ATOM 1243 O O . ARG A 1 176 ? -10.320 8.267 -23.205 1.00 92.88 176 ARG A O 1
ATOM 1250 N N . SER A 1 177 ? -9.294 6.289 -23.443 1.00 93.12 177 SER A N 1
ATOM 1251 C CA . SER A 1 177 ? -9.477 6.194 -24.894 1.00 93.12 177 SER A CA 1
ATOM 1252 C C . SER A 1 177 ? -9.509 4.741 -25.372 1.00 93.12 177 SER A C 1
ATOM 1254 O O . SER A 1 177 ? -9.028 3.839 -24.686 1.00 93.12 177 SER A O 1
ATOM 1256 N N . GLY A 1 178 ? -10.086 4.501 -26.553 1.00 93.12 178 GLY A N 1
ATOM 1257 C CA . GLY A 1 178 ? -10.315 3.149 -27.074 1.00 93.12 178 GLY A CA 1
ATOM 1258 C C . GLY A 1 178 ? -11.372 2.391 -26.267 1.00 93.12 178 GLY A C 1
ATOM 1259 O O . GLY A 1 178 ? -12.357 2.981 -25.826 1.00 93.12 178 GLY A O 1
ATOM 1260 N N . ARG A 1 179 ? -11.185 1.081 -26.086 1.00 94.50 179 ARG A N 1
ATOM 1261 C CA . ARG A 1 179 ? -12.097 0.219 -25.320 1.00 94.50 179 ARG A CA 1
ATOM 1262 C C . ARG A 1 179 ? -11.373 -0.533 -24.210 1.00 94.50 179 ARG A C 1
ATOM 1264 O O . ARG A 1 179 ? -10.177 -0.799 -24.302 1.00 94.50 179 ARG A O 1
ATOM 1271 N N . TYR A 1 180 ? -12.129 -0.928 -23.189 1.00 93.69 180 TYR A N 1
ATOM 1272 C CA . TYR A 1 180 ? -11.646 -1.861 -22.175 1.00 93.69 180 TYR A CA 1
ATOM 1273 C C . TYR A 1 180 ? -11.395 -3.259 -22.772 1.00 93.69 180 TYR A C 1
ATOM 1275 O O . TYR A 1 180 ? -11.986 -3.624 -23.800 1.00 93.69 180 TYR A O 1
ATOM 1283 N N . LEU A 1 181 ? -10.516 -4.032 -22.123 1.00 92.56 181 LEU A N 1
ATOM 1284 C CA . LEU A 1 181 ? -10.262 -5.431 -22.475 1.00 92.56 181 LEU A CA 1
ATOM 1285 C C . LEU A 1 181 ? -11.524 -6.274 -22.263 1.00 92.56 181 LEU A C 1
ATOM 1287 O O . LEU A 1 181 ? -12.297 -6.055 -21.331 1.00 92.56 181 LEU A O 1
ATOM 1291 N N . GLN A 1 182 ? -11.719 -7.257 -23.130 1.00 94.12 182 GLN A N 1
ATOM 1292 C CA . GLN A 1 182 ? -12.813 -8.219 -23.077 1.00 94.12 182 GLN A CA 1
ATOM 1293 C C . GLN A 1 182 ? -12.256 -9.628 -22.885 1.00 94.12 182 GLN A C 1
ATOM 1295 O O . GLN A 1 182 ? -11.139 -9.921 -23.296 1.00 94.12 182 GLN A O 1
ATOM 1300 N N . ALA A 1 183 ? -13.048 -10.534 -22.308 1.00 89.12 183 ALA A N 1
ATOM 1301 C CA . ALA A 1 183 ? -12.617 -11.917 -22.087 1.00 89.12 183 ALA A CA 1
ATOM 1302 C C . ALA A 1 183 ? -12.219 -12.655 -23.386 1.00 89.12 183 ALA A C 1
ATOM 1304 O O . ALA A 1 183 ? -11.395 -13.556 -23.339 1.00 89.12 183 ALA A O 1
ATOM 1305 N N . GLY A 1 184 ? -12.776 -12.264 -24.541 1.00 89.62 184 GLY A N 1
ATOM 1306 C CA . GLY A 1 184 ? -12.435 -12.832 -25.853 1.00 89.62 184 GLY A CA 1
ATOM 1307 C C . GLY A 1 184 ? -11.209 -12.210 -26.540 1.00 89.62 184 GLY A C 1
ATOM 1308 O O . GLY A 1 184 ? -10.891 -12.591 -27.671 1.00 89.62 184 GLY A O 1
ATOM 1309 N N . ASP A 1 185 ? -10.548 -11.239 -25.904 1.00 92.44 185 ASP A N 1
ATOM 1310 C CA . ASP A 1 185 ? -9.299 -10.664 -26.399 1.00 92.44 185 ASP A CA 1
ATOM 1311 C C . ASP A 1 185 ? -8.144 -11.629 -26.111 1.00 92.44 185 ASP A C 1
ATOM 1313 O O . ASP A 1 185 ? -7.578 -11.641 -25.022 1.00 92.44 185 ASP A O 1
ATOM 1317 N N . SER A 1 186 ? -7.785 -12.447 -27.092 1.00 90.81 186 SER A N 1
ATOM 1318 C CA . SER A 1 186 ? -6.703 -13.430 -26.994 1.00 90.81 186 SER A CA 1
ATOM 1319 C C . SER A 1 186 ? -5.598 -13.160 -28.021 1.00 90.81 186 SER A C 1
ATOM 1321 O O . SER A 1 186 ? -5.852 -12.504 -29.037 1.00 90.81 186 SER A O 1
ATOM 1323 N N . PRO A 1 187 ? -4.366 -13.652 -27.785 1.00 89.38 187 PRO A N 1
ATOM 1324 C CA . PRO A 1 187 ? -3.302 -13.644 -28.784 1.00 89.38 187 PRO A CA 1
ATOM 1325 C C . PRO A 1 187 ? -3.757 -14.281 -30.101 1.00 89.38 187 PRO A C 1
ATOM 1327 O O . PRO A 1 187 ? -4.153 -15.447 -30.125 1.00 89.38 187 PRO A O 1
ATOM 1330 N N . ARG A 1 188 ? -3.686 -13.541 -31.213 1.00 84.81 188 ARG A N 1
ATOM 1331 C CA . ARG A 1 188 ? -4.060 -14.053 -32.546 1.00 84.81 188 ARG A CA 1
ATOM 1332 C C . ARG A 1 188 ? -2.862 -14.064 -33.480 1.00 84.81 188 ARG A C 1
ATOM 1334 O O . ARG A 1 188 ? -2.170 -13.056 -33.610 1.00 84.81 188 ARG A O 1
ATOM 1341 N N . LEU A 1 189 ? -2.646 -15.192 -34.155 1.00 73.44 189 LEU A N 1
ATOM 1342 C CA . LEU A 1 189 ? -1.673 -15.289 -35.245 1.00 73.44 189 LEU A CA 1
ATOM 1343 C C . LEU A 1 189 ? -2.104 -14.386 -36.407 1.00 73.44 189 LEU A C 1
ATOM 1345 O O . LEU A 1 189 ? -3.290 -14.305 -36.729 1.00 73.44 189 LEU A O 1
ATOM 1349 N N . ALA A 1 190 ? -1.139 -13.711 -37.026 1.00 62.00 190 ALA A N 1
ATOM 1350 C CA . ALA A 1 190 ? -1.376 -12.759 -38.100 1.00 62.00 190 ALA A CA 1
ATOM 1351 C C . ALA A 1 190 ? -0.557 -13.129 -39.346 1.00 62.00 190 ALA A C 1
ATOM 1353 O O . ALA A 1 190 ? 0.431 -12.474 -39.668 1.00 62.00 190 ALA A O 1
ATOM 1354 N N . GLY A 1 191 ? -0.973 -14.179 -40.060 1.00 63.56 191 GLY A N 1
ATOM 1355 C CA . GLY A 1 191 ? -0.260 -14.658 -41.254 1.00 63.56 191 GLY A CA 1
ATOM 1356 C C . GLY A 1 191 ? 1.193 -15.039 -40.941 1.00 63.56 191 GLY A C 1
ATOM 1357 O O . GLY A 1 191 ? 1.436 -15.694 -39.931 1.00 63.56 191 GLY A O 1
ATOM 1358 N N . ASP A 1 192 ? 2.139 -14.580 -41.766 1.00 58.09 192 ASP A N 1
ATOM 1359 C CA . ASP A 1 192 ? 3.589 -14.786 -41.577 1.00 58.09 192 ASP A CA 1
ATOM 1360 C C . ASP A 1 192 ? 4.204 -13.885 -40.485 1.00 58.09 192 ASP A C 1
ATOM 1362 O O . ASP A 1 192 ? 5.389 -13.990 -40.169 1.00 58.09 192 ASP A O 1
ATOM 1366 N N . THR A 1 193 ? 3.413 -12.981 -39.895 1.00 62.91 193 THR A N 1
ATOM 1367 C CA . THR A 1 193 ? 3.845 -12.117 -38.788 1.00 62.91 193 THR A CA 1
ATOM 1368 C C . THR A 1 193 ? 3.469 -12.733 -37.442 1.00 62.91 193 THR A C 1
ATOM 1370 O O . THR A 1 193 ? 2.462 -13.436 -37.311 1.00 62.91 193 THR A O 1
ATOM 1373 N N . GLY A 1 194 ? 4.295 -12.489 -36.423 1.00 71.50 194 GLY A N 1
ATOM 1374 C CA . GLY A 1 194 ? 4.097 -13.048 -35.089 1.00 71.50 194 GLY A CA 1
ATOM 1375 C C . GLY A 1 194 ? 2.775 -12.619 -34.443 1.00 71.50 194 GLY A C 1
ATOM 1376 O O . GLY A 1 194 ? 2.066 -11.739 -34.941 1.00 71.50 194 GLY A O 1
ATOM 1377 N N . PRO A 1 195 ? 2.391 -13.260 -33.330 1.00 84.19 195 PRO A N 1
ATOM 1378 C CA . PRO A 1 195 ? 1.072 -13.083 -32.741 1.00 84.19 195 PRO A CA 1
ATOM 1379 C C . PRO A 1 195 ? 0.849 -11.649 -32.250 1.00 84.19 195 PRO A C 1
ATOM 1381 O O . PRO A 1 195 ? 1.721 -11.030 -31.636 1.00 84.19 195 PRO A O 1
ATOM 1384 N N . ALA A 1 196 ? -0.352 -11.133 -32.509 1.00 88.06 196 ALA A N 1
ATOM 1385 C CA . ALA A 1 196 ? -0.822 -9.861 -31.982 1.00 88.06 196 ALA A CA 1
ATOM 1386 C C . ALA A 1 196 ? -1.360 -10.057 -30.564 1.00 88.06 196 ALA A C 1
ATOM 1388 O O . ALA A 1 196 ? -2.315 -10.813 -30.374 1.00 88.06 196 ALA A O 1
ATOM 1389 N N . ILE A 1 197 ? -0.761 -9.380 -29.584 1.00 90.75 197 ILE A N 1
ATOM 1390 C CA . ILE A 1 197 ? -1.188 -9.430 -28.184 1.00 90.75 197 ILE A CA 1
ATOM 1391 C C . ILE A 1 197 ? -2.069 -8.210 -27.883 1.00 90.75 197 ILE A C 1
ATOM 1393 O O . ILE A 1 197 ? -1.560 -7.084 -27.929 1.00 90.75 197 ILE A O 1
ATOM 1397 N N . PRO A 1 198 ? -3.367 -8.392 -27.583 1.00 93.19 198 PRO A N 1
ATOM 1398 C CA . PRO A 1 198 ? -4.248 -7.290 -27.220 1.00 93.19 198 PRO A CA 1
ATOM 1399 C C . PRO A 1 198 ? -3.886 -6.731 -25.840 1.00 93.19 198 PRO A C 1
ATOM 1401 O O . PRO A 1 198 ? -3.865 -7.465 -24.854 1.00 93.19 198 PRO A O 1
ATOM 1404 N N . VAL A 1 199 ? -3.625 -5.425 -25.763 1.00 92.50 199 VAL A N 1
ATOM 1405 C CA . VAL A 1 199 ? -3.207 -4.750 -24.527 1.00 92.50 199 VAL A CA 1
ATOM 1406 C C . VAL A 1 199 ? -3.966 -3.451 -24.274 1.00 92.50 199 VAL A C 1
ATOM 1408 O O . VAL A 1 199 ? -4.312 -2.711 -25.197 1.00 92.50 199 VAL A O 1
ATOM 1411 N N . LEU A 1 200 ? -4.191 -3.152 -22.999 1.00 92.12 200 LEU A N 1
ATOM 1412 C CA . LEU A 1 200 ? -4.595 -1.844 -22.501 1.00 92.12 200 LEU A CA 1
ATOM 1413 C C . LEU A 1 200 ? -3.342 -1.129 -21.987 1.00 92.12 200 LEU A C 1
ATOM 1415 O O . LEU A 1 200 ? -2.655 -1.655 -21.112 1.00 92.12 200 LEU A O 1
ATOM 1419 N N . ALA A 1 201 ? -3.033 0.047 -22.529 1.00 92.06 201 ALA A N 1
ATOM 1420 C CA . ALA A 1 201 ? -1.821 0.791 -22.178 1.00 92.06 201 ALA A CA 1
ATOM 1421 C C . ALA A 1 201 ? -2.109 1.930 -21.195 1.00 92.06 201 ALA A C 1
ATOM 1423 O O . ALA A 1 201 ? -3.116 2.622 -21.316 1.00 92.06 201 ALA A O 1
ATOM 1424 N N . SER A 1 202 ? -1.227 2.150 -20.230 1.00 90.81 202 SER A N 1
ATOM 1425 C CA . SER A 1 202 ? -1.324 3.277 -19.304 1.00 90.81 202 SER A CA 1
ATOM 1426 C C . SER A 1 202 ? -1.153 4.610 -20.044 1.00 90.81 202 SER A C 1
ATOM 1428 O O . SER A 1 202 ? -0.506 4.690 -21.089 1.00 90.81 202 SER A O 1
ATOM 1430 N N . THR A 1 203 ? -1.719 5.688 -19.507 1.00 89.94 203 THR A N 1
ATOM 1431 C CA . THR A 1 203 ? -1.453 7.064 -19.956 1.00 89.94 203 THR A CA 1
ATOM 1432 C C . THR A 1 203 ? -0.151 7.641 -19.389 1.00 89.94 203 THR A C 1
ATOM 1434 O O . THR A 1 203 ? 0.214 8.760 -19.735 1.00 89.94 203 THR A O 1
ATOM 1437 N N . THR A 1 204 ? 0.565 6.904 -18.540 1.00 88.88 204 THR A N 1
ATOM 1438 C CA . THR A 1 204 ? 1.872 7.283 -17.972 1.00 88.88 204 THR A CA 1
ATOM 1439 C C . THR A 1 204 ? 2.803 6.069 -17.896 1.00 88.88 204 THR A C 1
ATOM 1441 O O . THR A 1 204 ? 2.336 4.945 -17.690 1.00 88.88 204 THR A O 1
ATOM 1444 N N . SER A 1 205 ? 4.111 6.291 -18.033 1.00 87.56 205 SER A N 1
ATOM 1445 C CA . SER A 1 205 ? 5.169 5.293 -17.799 1.00 87.56 205 SER A CA 1
ATOM 1446 C C . SER A 1 205 ? 5.452 5.111 -16.301 1.00 87.56 205 SER A C 1
ATOM 1448 O O . SER A 1 205 ? 5.832 4.029 -15.864 1.00 87.56 205 SER A O 1
ATOM 1450 N N . SER A 1 206 ? 5.200 6.156 -15.497 1.00 87.69 206 SER A N 1
ATOM 1451 C CA . SER A 1 206 ? 5.551 6.226 -14.066 1.00 87.69 206 SER A CA 1
ATOM 1452 C C . SER A 1 206 ? 7.059 6.134 -13.780 1.00 87.69 206 SER A C 1
ATOM 1454 O O . SER A 1 206 ? 7.451 5.813 -12.656 1.00 87.69 206 SER A O 1
ATOM 1456 N N . ILE A 1 207 ? 7.891 6.423 -14.785 1.00 91.19 207 ILE A N 1
ATOM 1457 C CA . ILE A 1 207 ? 9.341 6.579 -14.655 1.00 91.19 207 ILE A CA 1
ATOM 1458 C C . ILE A 1 207 ? 9.648 8.052 -14.354 1.00 91.19 207 ILE A C 1
ATOM 1460 O O . ILE A 1 207 ? 9.249 8.954 -15.089 1.00 91.19 207 ILE A O 1
ATOM 1464 N N . ASP A 1 208 ? 10.372 8.288 -13.265 1.00 90.56 208 ASP A N 1
ATOM 1465 C CA . ASP A 1 208 ? 10.784 9.604 -12.770 1.00 90.56 208 ASP A CA 1
ATOM 1466 C C . ASP A 1 208 ? 12.176 9.967 -13.304 1.00 90.56 208 ASP A C 1
ATOM 1468 O O . ASP A 1 208 ? 13.145 10.104 -12.556 1.00 90.56 208 ASP A O 1
ATOM 1472 N N . GLU A 1 209 ? 12.284 10.064 -14.631 1.00 93.56 209 GLU A N 1
ATOM 1473 C CA . GLU A 1 209 ? 13.511 10.475 -15.313 1.00 93.56 209 GLU A CA 1
ATOM 1474 C C . GLU A 1 209 ? 13.271 11.648 -16.259 1.00 93.56 209 GLU A C 1
ATOM 1476 O O . GLU A 1 209 ? 12.334 11.668 -17.066 1.00 93.56 209 GLU A O 1
ATOM 1481 N N . THR A 1 210 ? 14.180 12.620 -16.182 1.00 94.31 210 THR A N 1
ATOM 1482 C CA . THR A 1 210 ? 14.306 13.696 -17.166 1.00 94.31 210 THR A CA 1
ATOM 1483 C C . THR A 1 210 ? 15.513 13.421 -18.046 1.00 94.31 210 THR A C 1
ATOM 1485 O O . THR A 1 210 ? 16.633 13.270 -17.557 1.00 94.31 210 THR A O 1
ATOM 1488 N N . VAL A 1 211 ? 15.284 13.383 -19.352 1.00 92.50 211 VAL A N 1
ATOM 1489 C CA . VAL A 1 211 ? 16.276 13.062 -20.376 1.00 92.50 211 VAL A CA 1
ATOM 1490 C C . VAL A 1 211 ? 16.690 14.341 -21.083 1.00 92.50 211 VAL A C 1
ATOM 1492 O O . VAL A 1 211 ? 15.845 15.130 -21.501 1.00 92.50 211 VAL A O 1
ATOM 1495 N N . SER A 1 212 ? 17.994 14.534 -21.248 1.00 93.44 212 SER A N 1
ATOM 1496 C CA . SER A 1 212 ? 18.570 15.610 -22.049 1.00 93.44 212 SER A CA 1
ATOM 1497 C C . SER A 1 212 ? 19.292 15.020 -23.253 1.00 93.44 212 SER A C 1
ATOM 1499 O O . SER A 1 212 ? 20.234 14.245 -23.103 1.00 93.44 212 SER A O 1
ATOM 1501 N N . VAL A 1 213 ? 18.854 15.398 -24.451 1.00 92.94 213 VAL A N 1
ATOM 1502 C CA . VAL A 1 213 ? 19.479 15.035 -25.723 1.00 92.94 213 VAL A CA 1
ATOM 1503 C C . VAL A 1 213 ? 20.150 16.271 -26.296 1.00 92.94 213 VAL A C 1
ATOM 1505 O O . VAL A 1 213 ? 19.507 17.290 -26.548 1.00 92.94 213 VAL A O 1
ATOM 1508 N N . ARG A 1 214 ? 21.456 16.183 -26.515 1.00 94.31 214 ARG A N 1
ATOM 1509 C CA . ARG A 1 214 ? 22.270 17.233 -27.114 1.00 94.31 214 ARG A CA 1
ATOM 1510 C C . ARG A 1 214 ? 22.821 16.751 -28.444 1.00 94.31 214 ARG A C 1
ATOM 1512 O O . ARG A 1 214 ? 23.410 15.678 -28.516 1.00 94.31 214 ARG A O 1
ATOM 1519 N N . VAL A 1 215 ? 22.664 17.573 -29.473 1.00 93.69 215 VAL A N 1
ATOM 1520 C CA . VAL A 1 215 ? 23.216 17.337 -30.805 1.00 93.69 215 VAL A CA 1
ATOM 1521 C C . VAL A 1 215 ? 24.298 18.373 -31.052 1.00 93.69 215 VAL A C 1
ATOM 1523 O O . VAL A 1 215 ? 24.018 19.573 -31.038 1.00 93.69 215 VAL A O 1
ATOM 1526 N N . ASP A 1 216 ? 25.519 17.914 -31.292 1.00 94.69 216 ASP A N 1
ATOM 1527 C CA . ASP A 1 216 ? 26.615 18.752 -31.765 1.00 94.69 216 ASP A CA 1
ATOM 1528 C C . ASP A 1 216 ? 26.993 18.357 -33.204 1.00 94.69 216 ASP A C 1
ATOM 1530 O O . ASP A 1 216 ? 27.002 17.174 -33.528 1.00 94.69 216 ASP A O 1
ATOM 1534 N N . ALA A 1 217 ? 27.346 19.315 -34.059 1.00 93.38 217 ALA A N 1
ATOM 1535 C CA . ALA A 1 217 ? 27.905 19.069 -35.390 1.00 93.38 217 ALA A CA 1
ATOM 1536 C C . ALA A 1 217 ? 29.430 19.190 -35.361 1.00 93.38 217 ALA A C 1
ATOM 1538 O O . ALA A 1 217 ? 29.976 20.099 -34.725 1.00 93.38 217 ALA A O 1
ATOM 1539 N N . ALA A 1 218 ? 30.118 18.288 -36.058 1.00 94.06 218 ALA A N 1
ATOM 1540 C CA . ALA A 1 218 ? 31.558 18.375 -36.251 1.00 94.06 218 ALA A CA 1
ATOM 1541 C C . ALA A 1 218 ? 31.901 19.579 -37.133 1.00 94.06 218 ALA A C 1
ATOM 1543 O O . ALA A 1 218 ? 31.272 19.794 -38.170 1.00 94.06 218 ALA A O 1
ATOM 1544 N N . SER A 1 219 ? 32.929 20.333 -36.754 1.00 90.62 219 SER A N 1
ATOM 1545 C CA . SER A 1 219 ? 33.415 21.457 -37.565 1.00 90.62 219 SER A CA 1
ATOM 1546 C C . SER A 1 219 ? 34.310 21.000 -38.726 1.00 90.62 219 SER A C 1
ATOM 1548 O O . SER A 1 219 ? 34.484 21.731 -39.697 1.00 90.62 219 SER A O 1
ATOM 1550 N N . ASP A 1 220 ? 34.879 19.793 -38.640 1.00 89.94 220 ASP A N 1
ATOM 1551 C CA . ASP A 1 220 ? 35.810 19.201 -39.605 1.00 89.94 220 ASP A CA 1
ATOM 1552 C C . ASP A 1 220 ? 35.355 17.819 -40.145 1.00 89.94 220 ASP A C 1
ATOM 1554 O O . ASP A 1 220 ? 36.155 16.878 -40.187 1.00 89.94 220 ASP A O 1
ATOM 1558 N N . PRO A 1 221 ? 34.102 17.662 -40.632 1.00 88.81 221 PRO A N 1
ATOM 1559 C CA . PRO A 1 221 ? 33.546 16.359 -41.028 1.00 88.81 221 PRO A CA 1
ATOM 1560 C C . PRO A 1 221 ? 34.292 15.709 -42.207 1.00 88.81 221 PRO A C 1
ATOM 1562 O O . PRO A 1 221 ? 34.273 14.491 -42.370 1.00 88.81 221 PRO A O 1
ATOM 1565 N N . GLN A 1 222 ? 35.023 16.504 -42.997 1.00 87.75 222 GLN A N 1
ATOM 1566 C CA . GLN A 1 222 ? 35.845 16.043 -44.122 1.00 87.75 222 GLN A CA 1
ATOM 1567 C C . GLN A 1 222 ? 36.959 15.072 -43.695 1.00 87.75 222 GLN A C 1
ATOM 1569 O O . GLN A 1 222 ? 37.426 14.281 -44.509 1.00 87.75 222 GLN A O 1
ATOM 1574 N N . ARG A 1 223 ? 37.380 15.072 -42.420 1.00 89.00 223 ARG A N 1
ATOM 1575 C CA . ARG A 1 223 ? 38.390 14.120 -41.925 1.00 89.00 223 ARG A CA 1
ATOM 1576 C C . ARG A 1 223 ? 37.912 12.671 -41.956 1.00 89.00 223 ARG A C 1
ATOM 1578 O O . ARG A 1 223 ? 38.746 11.780 -42.092 1.00 89.00 223 ARG A O 1
ATOM 1585 N N . ILE A 1 224 ? 36.601 12.433 -41.903 1.00 87.75 224 ILE A N 1
ATOM 1586 C CA . ILE A 1 224 ? 36.034 11.090 -42.092 1.00 87.75 224 ILE A CA 1
ATOM 1587 C C . ILE A 1 224 ? 36.339 10.567 -43.497 1.00 87.75 224 ILE A C 1
ATOM 1589 O O . ILE A 1 224 ? 36.669 9.395 -43.659 1.00 87.75 224 ILE A O 1
ATOM 1593 N N . LEU A 1 225 ? 36.343 11.444 -44.507 1.00 84.44 225 LEU A N 1
ATOM 1594 C CA . LEU A 1 225 ? 36.724 11.068 -45.872 1.00 84.44 225 LEU A CA 1
ATOM 1595 C C . LEU A 1 225 ? 38.209 10.682 -45.984 1.00 84.44 225 LEU A C 1
ATOM 1597 O O . LEU A 1 225 ? 38.590 9.946 -46.887 1.00 84.44 225 LEU A O 1
ATOM 1601 N N . ALA A 1 226 ? 39.045 11.135 -45.046 1.00 84.56 226 ALA A N 1
ATOM 1602 C CA . ALA A 1 226 ? 40.445 10.734 -44.921 1.00 84.56 226 ALA A CA 1
ATOM 1603 C C . ALA A 1 226 ? 40.647 9.482 -44.035 1.00 84.56 226 ALA A C 1
ATOM 1605 O O . ALA A 1 226 ? 41.784 9.151 -43.702 1.00 84.56 226 ALA A O 1
ATOM 1606 N N . GLY A 1 227 ? 39.568 8.795 -43.640 1.00 82.56 227 GLY A N 1
ATOM 1607 C CA . GLY A 1 227 ? 39.611 7.577 -42.826 1.00 82.56 227 GLY A CA 1
ATOM 1608 C C . GLY A 1 227 ? 39.660 7.807 -41.313 1.00 82.56 227 GLY A C 1
ATOM 1609 O O . GLY A 1 227 ? 39.977 6.878 -40.574 1.00 82.56 227 GLY A O 1
ATOM 1610 N N . ALA A 1 228 ? 39.375 9.022 -40.829 1.00 85.69 228 ALA A N 1
ATOM 1611 C CA . ALA A 1 228 ? 39.245 9.265 -39.393 1.00 85.69 228 ALA A CA 1
ATOM 1612 C C . ALA A 1 228 ? 37.977 8.603 -38.819 1.00 85.69 228 ALA A C 1
ATOM 1614 O O . ALA A 1 228 ? 36.942 8.547 -39.479 1.00 85.69 228 ALA A O 1
ATOM 1615 N N . ASP A 1 229 ? 38.048 8.156 -37.565 1.00 85.50 229 ASP A N 1
ATOM 1616 C CA . ASP A 1 229 ? 36.885 7.687 -36.801 1.00 85.50 229 ASP A CA 1
ATOM 1617 C C . ASP A 1 229 ? 36.032 8.899 -36.358 1.00 85.50 229 ASP A C 1
ATOM 1619 O O . ASP A 1 229 ? 36.617 9.869 -35.854 1.00 85.50 229 ASP A O 1
ATOM 1623 N N . PRO A 1 230 ? 34.686 8.884 -36.484 1.00 85.94 230 PRO A N 1
ATOM 1624 C CA . PRO A 1 230 ? 33.800 9.901 -35.903 1.00 85.94 230 PRO A CA 1
ATOM 1625 C C . PRO A 1 230 ? 34.115 10.281 -34.452 1.00 85.94 230 PRO A C 1
ATOM 1627 O O . PRO A 1 230 ? 34.036 11.459 -34.098 1.00 85.94 230 PRO A O 1
ATOM 1630 N N . ALA A 1 231 ? 34.545 9.326 -33.625 1.00 85.50 231 ALA A N 1
ATOM 1631 C CA . ALA A 1 231 ? 34.920 9.587 -32.238 1.00 85.50 231 ALA A CA 1
ATOM 1632 C C . ALA A 1 231 ? 36.211 10.414 -32.083 1.00 85.50 231 ALA A C 1
ATOM 1634 O O . ALA A 1 231 ? 36.419 11.040 -31.044 1.00 85.50 231 ALA A O 1
ATOM 1635 N N . SER A 1 232 ? 37.063 10.452 -33.112 1.00 86.69 232 SER A N 1
ATOM 1636 C CA . SER A 1 232 ? 38.350 11.165 -33.113 1.00 86.69 232 SER A CA 1
ATOM 1637 C C . SER A 1 232 ? 38.265 12.632 -33.562 1.00 86.69 232 SER A C 1
ATOM 1639 O O . SER A 1 232 ? 39.267 13.351 -33.504 1.00 86.69 232 SER A O 1
ATOM 1641 N N . LEU A 1 233 ? 37.089 13.095 -34.006 1.00 87.88 233 LEU A N 1
ATOM 1642 C CA . LEU A 1 233 ? 36.876 14.492 -34.394 1.00 87.88 233 LEU A CA 1
ATOM 1643 C C . LEU A 1 233 ? 36.943 15.401 -33.154 1.00 87.88 233 LEU A C 1
ATOM 1645 O O . LEU A 1 233 ? 36.299 15.147 -32.134 1.00 87.88 233 LEU A O 1
ATOM 1649 N N . GLY A 1 234 ? 37.754 16.460 -33.227 1.00 77.69 234 GLY A N 1
ATOM 1650 C CA . GLY A 1 234 ? 38.160 17.241 -32.051 1.00 77.69 234 GLY A CA 1
ATOM 1651 C C . GLY A 1 234 ? 37.340 18.505 -31.788 1.00 77.69 234 GLY A C 1
ATOM 1652 O O . GLY A 1 234 ? 37.366 19.025 -30.674 1.00 77.69 234 GLY A O 1
ATOM 1653 N N . THR A 1 235 ? 36.605 19.008 -32.784 1.00 88.25 235 THR A N 1
ATOM 1654 C CA . THR A 1 235 ? 35.870 20.277 -32.676 1.00 88.25 235 THR A CA 1
ATOM 1655 C C . THR A 1 235 ? 34.394 20.095 -32.998 1.00 88.25 235 THR A C 1
ATOM 1657 O O . THR A 1 235 ? 34.038 19.606 -34.067 1.00 88.25 235 THR A O 1
ATOM 1660 N N . TRP A 1 236 ? 33.544 20.492 -32.049 1.00 93.19 236 TRP A N 1
ATOM 1661 C CA . TRP A 1 236 ? 32.100 20.268 -32.070 1.00 93.19 236 TRP A CA 1
ATOM 1662 C C . TRP A 1 236 ? 31.365 21.568 -31.742 1.00 93.19 236 TRP A C 1
ATOM 1664 O O . TRP A 1 236 ? 31.728 22.255 -30.785 1.00 93.19 236 TRP A O 1
ATOM 1674 N N . SER A 1 237 ? 30.324 21.894 -32.507 1.00 92.12 237 SER A N 1
ATOM 1675 C CA . SER A 1 237 ? 29.452 23.049 -32.268 1.00 92.12 237 SER A CA 1
ATOM 1676 C C . SER A 1 237 ? 28.029 22.597 -31.934 1.00 92.12 237 SER A C 1
ATOM 1678 O O . SER A 1 237 ? 27.512 21.667 -32.543 1.00 92.12 237 SER A O 1
ATOM 1680 N N . SER A 1 238 ? 27.399 23.228 -30.939 1.00 92.50 238 SER A N 1
ATOM 1681 C CA . SER A 1 238 ? 26.044 22.863 -30.503 1.00 92.50 238 SER A CA 1
ATOM 1682 C C . SER A 1 238 ? 25.025 23.207 -31.582 1.00 92.50 238 SER A C 1
ATOM 1684 O O . SER A 1 238 ? 24.919 24.368 -31.966 1.00 92.50 238 SER A O 1
ATOM 1686 N N . VAL A 1 239 ? 24.235 22.224 -32.001 1.00 90.25 239 VAL A N 1
ATOM 1687 C CA . VAL A 1 239 ? 23.158 22.395 -32.986 1.00 90.25 239 VAL A CA 1
ATOM 1688 C C . VAL A 1 239 ? 21.812 22.485 -32.286 1.00 90.25 239 VAL A C 1
ATOM 1690 O O . VAL A 1 239 ? 21.043 23.414 -32.512 1.00 90.25 239 VAL A O 1
ATOM 1693 N N . ALA A 1 240 ? 21.539 21.523 -31.406 1.00 88.62 240 ALA A N 1
ATOM 1694 C CA . ALA A 1 240 ? 20.271 21.422 -30.705 1.00 88.62 240 ALA A CA 1
ATOM 1695 C C . ALA A 1 240 ? 20.468 20.864 -29.297 1.00 88.62 240 ALA A C 1
ATOM 1697 O O . ALA A 1 240 ? 21.398 20.106 -29.011 1.00 88.62 240 ALA A O 1
ATOM 1698 N N . THR A 1 241 ? 19.585 21.248 -28.386 1.00 90.69 241 THR A N 1
ATOM 1699 C CA . THR A 1 241 ? 19.476 20.636 -27.063 1.00 90.69 241 THR A CA 1
ATOM 1700 C C . THR A 1 241 ? 18.002 20.539 -26.719 1.00 90.69 241 THR A C 1
ATOM 1702 O O . THR A 1 241 ? 17.285 21.536 -26.756 1.00 90.69 241 THR A O 1
ATOM 1705 N N . HIS A 1 242 ? 17.559 19.331 -26.396 1.00 87.94 242 HIS A N 1
ATOM 1706 C CA . HIS A 1 242 ? 16.182 19.023 -26.053 1.00 87.94 242 HIS A CA 1
ATOM 1707 C C . HIS A 1 242 ? 16.150 18.341 -24.691 1.00 87.94 242 HIS A C 1
ATOM 1709 O O . HIS A 1 242 ? 16.892 17.392 -24.456 1.00 87.94 242 HIS A O 1
ATOM 1715 N N . ALA A 1 243 ? 15.284 18.823 -23.805 1.00 91.25 243 ALA A N 1
ATOM 1716 C CA . ALA A 1 243 ? 14.960 18.153 -22.556 1.00 91.25 243 ALA A CA 1
ATOM 1717 C C . ALA A 1 243 ? 13.527 17.621 -22.639 1.00 91.25 243 ALA A C 1
ATOM 1719 O O . ALA A 1 243 ? 12.637 18.305 -23.145 1.00 91.25 243 ALA A O 1
ATOM 1720 N N . THR A 1 244 ? 13.312 16.402 -22.163 1.00 92.69 244 THR A N 1
ATOM 1721 C CA . THR A 1 244 ? 12.009 15.729 -22.161 1.00 92.69 244 THR A CA 1
ATOM 1722 C C . THR A 1 244 ? 11.917 14.785 -20.965 1.00 92.69 244 THR A C 1
ATOM 1724 O O . THR A 1 244 ? 12.917 14.527 -20.297 1.00 92.69 244 THR A O 1
ATOM 1727 N N . THR A 1 245 ? 10.726 14.285 -20.662 1.00 93.56 245 THR A N 1
ATOM 1728 C CA . THR A 1 245 ? 10.519 13.292 -19.600 1.00 93.56 245 THR A CA 1
ATOM 1729 C C . THR A 1 245 ? 10.291 11.907 -20.195 1.00 93.56 245 THR A C 1
ATOM 1731 O O . THR A 1 245 ? 9.823 11.792 -21.330 1.00 93.56 245 THR A O 1
ATOM 1734 N N . ALA A 1 246 ? 10.564 10.855 -19.419 1.00 91.94 246 ALA A N 1
ATOM 1735 C CA . ALA A 1 246 ? 10.214 9.483 -19.802 1.00 91.94 246 ALA A CA 1
ATOM 1736 C C . ALA A 1 246 ? 8.727 9.371 -20.204 1.00 91.94 246 ALA A C 1
ATOM 1738 O O . ALA A 1 246 ? 8.393 8.923 -21.294 1.00 91.94 246 ALA A O 1
ATOM 1739 N N . ASP A 1 247 ? 7.816 9.951 -19.414 1.00 90.75 247 ASP A N 1
ATOM 1740 C CA . ASP A 1 247 ? 6.382 9.975 -19.740 1.00 90.75 247 ASP A CA 1
ATOM 1741 C C . ASP A 1 247 ? 6.058 10.595 -21.114 1.00 90.75 247 ASP A C 1
ATOM 1743 O O . ASP A 1 247 ? 5.169 10.108 -21.819 1.00 90.75 247 ASP A O 1
ATOM 1747 N N . GLN A 1 248 ? 6.760 11.659 -21.520 1.00 92.12 248 GLN A N 1
ATOM 1748 C CA . GLN A 1 248 ? 6.566 12.272 -22.838 1.00 92.12 248 GLN A CA 1
ATOM 1749 C C . GLN A 1 248 ? 7.066 11.362 -23.966 1.00 92.12 248 GLN A C 1
ATOM 1751 O O . GLN A 1 248 ? 6.377 11.218 -24.980 1.00 92.12 248 GLN A O 1
ATOM 1756 N N . LEU A 1 249 ? 8.225 10.723 -23.780 1.00 91.12 249 LEU A N 1
ATOM 1757 C CA . LEU A 1 249 ? 8.789 9.762 -24.732 1.00 91.12 249 LEU A CA 1
ATOM 1758 C C . LEU A 1 249 ? 7.885 8.535 -24.887 1.00 91.12 249 LEU A C 1
ATOM 1760 O O . LEU A 1 249 ? 7.588 8.122 -26.011 1.00 91.12 249 LEU A O 1
ATOM 1764 N N . PHE A 1 250 ? 7.369 8.012 -23.777 1.00 90.44 250 PHE A N 1
ATOM 1765 C CA . PHE A 1 250 ? 6.384 6.940 -23.747 1.00 90.44 250 PHE A CA 1
ATOM 1766 C C . PHE A 1 250 ? 5.115 7.297 -24.531 1.00 90.44 250 PHE A C 1
ATOM 1768 O O . PHE A 1 250 ? 4.680 6.536 -25.398 1.00 90.44 250 PHE A O 1
ATOM 1775 N N . GLN A 1 251 ? 4.527 8.478 -24.294 1.00 89.75 251 GLN A N 1
ATOM 1776 C CA . GLN A 1 251 ? 3.342 8.926 -25.039 1.00 89.75 251 GLN A CA 1
ATOM 1777 C C . GLN A 1 251 ? 3.621 9.107 -26.538 1.00 89.75 251 GLN A C 1
ATOM 1779 O O . GLN A 1 251 ? 2.783 8.733 -27.367 1.00 89.75 251 GLN A O 1
ATOM 1784 N N . GLY A 1 252 ? 4.800 9.626 -26.896 1.00 86.81 252 GLY A N 1
ATOM 1785 C CA . GLY A 1 252 ? 5.265 9.688 -28.282 1.00 86.81 252 GLY A CA 1
ATOM 1786 C C . GLY A 1 252 ? 5.287 8.299 -28.922 1.00 86.81 252 GLY A C 1
ATOM 1787 O O . GLY A 1 252 ? 4.648 8.073 -29.951 1.00 86.81 252 GLY A O 1
ATOM 1788 N N . PHE A 1 253 ? 5.892 7.324 -28.247 1.00 85.06 253 PHE A N 1
ATOM 1789 C CA . PHE A 1 253 ? 5.945 5.941 -28.719 1.00 85.06 253 PHE A CA 1
ATOM 1790 C C . PHE A 1 253 ? 4.553 5.307 -28.893 1.00 85.06 253 PHE A C 1
ATOM 1792 O O . PHE A 1 253 ? 4.275 4.674 -29.917 1.00 85.06 253 PHE A O 1
ATOM 1799 N N . LEU A 1 254 ? 3.632 5.554 -27.951 1.00 85.38 254 LEU A N 1
ATOM 1800 C CA . LEU A 1 254 ? 2.245 5.078 -28.034 1.00 85.38 254 LEU A CA 1
ATOM 1801 C C . LEU A 1 254 ? 1.479 5.622 -29.249 1.00 85.38 254 LEU A C 1
ATOM 1803 O O . LEU A 1 254 ? 0.504 5.005 -29.687 1.00 85.38 254 LEU A O 1
ATOM 1807 N N . THR A 1 255 ? 1.838 6.812 -29.732 1.00 81.38 255 THR A N 1
ATOM 1808 C CA . THR A 1 255 ? 1.161 7.480 -30.856 1.00 81.38 255 THR A CA 1
ATOM 1809 C C . THR A 1 255 ? 1.783 7.144 -32.207 1.00 81.38 255 THR A C 1
ATOM 1811 O O . THR A 1 255 ? 1.052 7.096 -33.192 1.00 81.38 255 THR A O 1
ATOM 1814 N N . GLN A 1 256 ? 3.091 6.874 -32.253 1.00 69.81 256 GLN A N 1
ATOM 1815 C CA . GLN A 1 256 ? 3.840 6.775 -33.507 1.00 69.81 256 GLN A CA 1
ATOM 1816 C C . GLN A 1 256 ? 4.168 5.349 -33.987 1.00 69.81 256 GLN A C 1
ATOM 1818 O O . GLN A 1 256 ? 4.442 5.210 -35.175 1.00 69.81 256 GLN A O 1
ATOM 1823 N N . GLY A 1 257 ? 4.165 4.290 -33.151 1.00 59.00 257 GLY A N 1
ATOM 1824 C CA . GLY A 1 257 ? 4.888 3.070 -33.579 1.00 59.00 257 GLY A CA 1
ATOM 1825 C C . GLY A 1 257 ? 4.551 1.692 -33.003 1.00 59.00 257 GLY A C 1
ATOM 1826 O O . GLY A 1 257 ? 5.250 0.738 -33.333 1.00 59.00 257 GLY A O 1
ATOM 1827 N N . LEU A 1 258 ? 3.510 1.505 -32.185 1.00 61.56 258 LEU A N 1
ATOM 1828 C CA . LEU A 1 258 ? 3.326 0.202 -31.514 1.00 61.56 258 LEU A CA 1
ATOM 1829 C C . LEU A 1 258 ? 2.776 -0.946 -32.370 1.00 61.56 258 LEU A C 1
ATOM 1831 O O . LEU A 1 258 ? 3.136 -2.095 -32.128 1.00 61.56 258 LEU A O 1
ATOM 1835 N N . GLY A 1 259 ? 1.931 -0.670 -33.368 1.00 54.53 259 GLY A N 1
ATOM 1836 C CA . GLY A 1 259 ? 1.287 -1.726 -34.170 1.00 54.53 259 GLY A CA 1
ATOM 1837 C C . GLY A 1 259 ? 2.250 -2.519 -35.066 1.00 54.53 259 GLY A C 1
ATOM 1838 O O . GLY A 1 259 ? 1.934 -3.637 -35.476 1.00 54.53 259 GLY A O 1
ATOM 1839 N N . SER A 1 260 ? 3.422 -1.947 -35.346 1.00 57.91 260 SER A N 1
ATOM 1840 C CA . SER A 1 260 ? 4.499 -2.510 -36.167 1.00 57.91 260 SER A CA 1
ATOM 1841 C C . SER A 1 260 ? 5.736 -2.909 -35.356 1.00 57.91 260 SER A C 1
ATOM 1843 O O . SER A 1 260 ? 6.669 -3.467 -35.928 1.00 57.91 260 SER A O 1
ATOM 1845 N N . TYR A 1 261 ? 5.767 -2.628 -34.045 1.00 69.38 261 TYR A N 1
ATOM 1846 C CA . TYR A 1 261 ? 6.907 -2.967 -33.197 1.00 69.38 261 TYR A CA 1
ATOM 1847 C C . TYR A 1 261 ? 6.855 -4.432 -32.765 1.00 69.38 261 TYR A C 1
ATOM 1849 O O . TYR A 1 261 ? 5.899 -4.892 -32.133 1.00 69.38 261 TYR A O 1
ATOM 1857 N N . TYR A 1 262 ? 7.929 -5.141 -33.083 1.00 71.00 262 TYR A N 1
ATOM 1858 C CA . TYR A 1 262 ? 8.173 -6.498 -32.638 1.00 71.00 262 TYR A CA 1
ATOM 1859 C C . TYR A 1 262 ? 8.856 -6.482 -31.276 1.00 71.00 262 TYR A C 1
ATOM 1861 O O . TYR A 1 262 ? 9.897 -5.850 -31.100 1.00 71.00 262 TYR A O 1
ATOM 1869 N N . ASN A 1 263 ? 8.291 -7.193 -30.306 1.00 72.12 263 ASN A N 1
ATOM 1870 C CA . ASN A 1 263 ? 8.945 -7.358 -29.020 1.00 72.12 263 ASN A CA 1
ATOM 1871 C C . ASN A 1 263 ? 10.138 -8.309 -29.163 1.00 72.12 263 ASN A C 1
ATOM 1873 O O . ASN A 1 263 ? 9.966 -9.507 -29.372 1.00 72.12 263 ASN A O 1
ATOM 1877 N N . LEU A 1 264 ? 11.337 -7.753 -29.028 1.00 66.81 264 LEU A N 1
ATOM 1878 C CA . LEU A 1 264 ? 12.607 -8.480 -29.082 1.00 66.81 264 LEU A CA 1
ATOM 1879 C C . LEU A 1 264 ? 13.299 -8.536 -27.709 1.00 66.81 264 LEU A C 1
ATOM 1881 O O . LEU A 1 264 ? 14.405 -9.059 -27.599 1.00 66.81 264 LEU A O 1
ATOM 1885 N N . SER A 1 265 ? 12.668 -7.984 -26.665 1.00 70.06 265 SER A N 1
ATOM 1886 C CA . SER A 1 265 ? 13.243 -7.920 -25.320 1.00 70.06 265 SER A CA 1
ATOM 1887 C C . SER A 1 265 ? 12.993 -9.220 -24.556 1.00 70.06 265 SER A C 1
ATOM 1889 O O . SER A 1 265 ? 11.845 -9.678 -24.540 1.00 70.06 265 SER A O 1
ATOM 1891 N N . PRO A 1 266 ? 13.993 -9.767 -23.836 1.00 78.94 266 PRO A N 1
ATOM 1892 C CA . PRO A 1 266 ? 13.716 -10.774 -22.819 1.00 78.94 266 PRO A CA 1
ATOM 1893 C C . PRO A 1 266 ? 12.741 -10.207 -21.775 1.00 78.94 266 PRO A C 1
ATOM 1895 O O . PRO A 1 266 ? 12.690 -8.988 -21.558 1.00 78.94 266 PRO A O 1
ATOM 1898 N N . LEU A 1 267 ? 11.967 -11.089 -21.140 1.00 87.44 267 LEU A N 1
ATOM 1899 C CA . LEU A 1 267 ? 11.092 -10.714 -20.030 1.00 87.44 267 LEU A CA 1
ATOM 1900 C C . LEU A 1 267 ? 11.925 -10.639 -18.758 1.00 87.44 267 LEU A C 1
ATOM 1902 O O . LEU A 1 267 ? 12.494 -11.641 -18.331 1.00 87.44 267 LEU A O 1
ATOM 1906 N N . GLN A 1 268 ? 11.991 -9.461 -18.148 1.00 89.19 268 GLN A N 1
ATOM 1907 C CA . GLN A 1 268 ? 12.767 -9.242 -16.932 1.00 89.19 268 GLN A CA 1
ATOM 1908 C C . GLN A 1 268 ? 11.859 -9.271 -15.707 1.00 89.19 268 GLN A C 1
ATOM 1910 O O . GLN A 1 268 ? 10.909 -8.500 -15.594 1.00 89.19 268 GLN A O 1
ATOM 1915 N N . VAL A 1 269 ? 12.158 -10.158 -14.769 1.00 89.81 269 VAL A N 1
ATOM 1916 C CA . VAL A 1 269 ? 11.374 -10.374 -13.556 1.00 89.81 269 VAL A CA 1
ATOM 1917 C C . VAL A 1 269 ? 12.217 -9.992 -12.342 1.00 89.81 269 VAL A C 1
ATOM 1919 O O . VAL A 1 269 ? 13.153 -10.718 -11.998 1.00 89.81 269 VAL A O 1
ATOM 1922 N N . PRO A 1 270 ? 11.922 -8.871 -11.665 1.00 89.31 270 PRO A N 1
ATOM 1923 C CA . PRO A 1 270 ? 12.616 -8.524 -10.437 1.00 89.31 270 PRO A CA 1
ATOM 1924 C C . PRO A 1 270 ? 12.193 -9.447 -9.292 1.00 89.31 270 PRO A C 1
ATOM 1926 O O . PRO A 1 270 ? 11.009 -9.669 -9.055 1.00 89.31 270 PRO A O 1
ATOM 1929 N N . GLY A 1 271 ? 13.166 -9.928 -8.525 1.00 86.06 271 GLY A N 1
ATOM 1930 C CA . GLY A 1 271 ? 12.929 -10.637 -7.274 1.00 86.06 271 GLY A CA 1
ATOM 1931 C C . GLY A 1 271 ? 12.493 -9.713 -6.124 1.00 86.06 271 GLY A C 1
ATOM 1932 O O . GLY A 1 271 ? 12.391 -8.487 -6.275 1.00 86.06 271 GLY A O 1
ATOM 1933 N N . PRO A 1 272 ? 12.249 -10.279 -4.930 1.00 85.50 272 PRO A N 1
ATOM 1934 C CA . PRO A 1 272 ? 11.967 -9.492 -3.736 1.00 85.50 272 PRO A CA 1
ATOM 1935 C C . PRO A 1 272 ? 13.208 -8.715 -3.270 1.00 85.50 272 PRO A C 1
ATOM 1937 O O . PRO A 1 272 ? 14.343 -9.156 -3.451 1.00 85.50 272 PRO A O 1
ATOM 1940 N N . VAL A 1 273 ? 12.985 -7.578 -2.606 1.00 88.69 273 VAL A N 1
ATOM 1941 C CA . VAL A 1 273 ? 14.058 -6.834 -1.927 1.00 88.69 273 VAL A CA 1
ATOM 1942 C C . VAL A 1 273 ? 14.435 -7.555 -0.634 1.00 88.69 273 VAL A C 1
ATOM 1944 O O . VAL A 1 273 ? 13.565 -7.921 0.161 1.00 88.69 273 VAL A O 1
ATOM 1947 N N . GLY A 1 274 ? 15.734 -7.756 -0.416 1.00 87.94 274 GLY A N 1
ATOM 1948 C CA . GLY A 1 274 ? 16.255 -8.292 0.840 1.00 87.94 274 GLY A CA 1
ATOM 1949 C C . GLY A 1 274 ? 16.392 -7.194 1.894 1.00 87.94 274 GLY A C 1
ATOM 1950 O O . GLY A 1 274 ? 16.975 -6.152 1.613 1.00 87.94 274 GLY A O 1
ATOM 1951 N N . TYR A 1 275 ? 15.916 -7.436 3.118 1.00 90.50 275 TYR A N 1
ATOM 1952 C CA . TYR A 1 275 ? 15.995 -6.467 4.219 1.00 90.50 275 TYR A CA 1
ATOM 1953 C C . TYR A 1 275 ? 16.829 -6.991 5.397 1.00 90.50 275 TYR A C 1
ATOM 1955 O O . TYR A 1 275 ? 16.760 -8.166 5.764 1.00 90.50 275 TYR A O 1
ATOM 1963 N N . GLY A 1 276 ? 17.625 -6.113 6.006 1.00 89.81 276 GLY A N 1
ATOM 1964 C CA . GLY A 1 276 ? 18.129 -6.257 7.372 1.00 89.81 276 GLY A CA 1
ATOM 1965 C C . GLY A 1 276 ? 17.235 -5.493 8.349 1.00 89.81 276 GLY A C 1
ATOM 1966 O O . GLY A 1 276 ? 16.802 -4.389 8.036 1.00 89.81 276 GLY A O 1
ATOM 1967 N N . VAL A 1 277 ? 16.946 -6.074 9.514 1.00 85.94 277 VAL A N 1
ATOM 1968 C CA . VAL A 1 277 ? 16.187 -5.394 10.575 1.00 85.94 277 VAL A CA 1
ATOM 1969 C C . VAL A 1 277 ? 17.158 -4.538 11.387 1.00 85.94 277 VAL A C 1
ATOM 1971 O O . VAL A 1 277 ? 18.114 -5.079 11.941 1.00 85.94 277 VAL A O 1
ATOM 1974 N N . VAL A 1 278 ? 16.921 -3.225 11.432 1.00 88.25 278 VAL A N 1
ATOM 1975 C CA . VAL A 1 278 ? 17.705 -2.257 12.223 1.00 88.25 278 VAL A CA 1
ATOM 1976 C C . VAL A 1 278 ? 16.965 -1.918 13.522 1.00 88.25 278 VAL A C 1
ATOM 1978 O O . VAL A 1 278 ? 17.571 -1.866 14.589 1.00 88.25 278 VAL A O 1
ATOM 1981 N N . GLY A 1 279 ? 15.641 -1.769 13.445 1.00 82.38 279 GLY A N 1
ATOM 1982 C CA . GLY A 1 279 ? 14.725 -1.549 14.564 1.00 82.38 279 GLY A CA 1
ATOM 1983 C C . GLY A 1 279 ? 13.332 -2.114 14.264 1.00 82.38 279 GLY A C 1
ATOM 1984 O O . GLY A 1 279 ? 13.142 -2.776 13.247 1.00 82.38 279 GLY A O 1
ATOM 1985 N N . ALA A 1 280 ? 12.354 -1.865 15.142 1.00 75.44 280 ALA A N 1
ATOM 1986 C CA . ALA A 1 280 ? 10.994 -2.400 14.985 1.00 75.44 280 ALA A CA 1
ATOM 1987 C C . ALA A 1 280 ? 10.310 -1.925 13.685 1.00 75.44 280 ALA A C 1
ATOM 1989 O O . ALA A 1 280 ? 9.793 -2.754 12.945 1.00 75.44 280 ALA A O 1
ATOM 1990 N N . ASP A 1 281 ? 10.413 -0.629 13.371 1.00 81.44 281 ASP A N 1
ATOM 1991 C CA . ASP A 1 281 ? 9.868 -0.002 12.153 1.00 81.44 281 ASP A CA 1
ATOM 1992 C C . ASP A 1 281 ? 10.977 0.578 11.252 1.00 81.44 281 ASP A C 1
ATOM 1994 O O . ASP A 1 281 ? 10.756 1.503 10.467 1.00 81.44 281 ASP A O 1
ATOM 1998 N N . HIS A 1 282 ? 12.203 0.059 11.388 1.00 90.62 282 HIS A N 1
ATOM 1999 C CA . HIS A 1 282 ? 13.376 0.534 10.652 1.00 90.62 282 HIS A CA 1
ATOM 2000 C C . HIS A 1 282 ? 14.130 -0.638 10.029 1.00 90.62 282 HIS A C 1
ATOM 2002 O O . HIS A 1 282 ? 14.637 -1.528 10.718 1.00 90.62 282 HIS A O 1
ATOM 2008 N N . LEU A 1 283 ? 14.188 -0.641 8.703 1.00 93.19 283 LEU A N 1
ATOM 2009 C CA . LEU A 1 283 ? 14.814 -1.668 7.884 1.00 93.19 283 LEU A CA 1
ATOM 2010 C C . LEU A 1 283 ? 15.967 -1.075 7.075 1.00 93.19 283 LEU A C 1
ATOM 2012 O O . LEU A 1 283 ? 15.998 0.118 6.806 1.00 93.19 283 LEU A O 1
ATOM 2016 N N . ALA A 1 284 ? 16.880 -1.921 6.618 1.00 94.62 284 ALA A N 1
ATOM 2017 C CA . ALA A 1 284 ? 17.908 -1.558 5.648 1.00 94.62 284 ALA A CA 1
ATOM 2018 C C . ALA A 1 284 ? 17.810 -2.471 4.424 1.00 94.62 284 ALA A C 1
ATOM 2020 O O . ALA A 1 284 ? 17.828 -3.699 4.563 1.00 94.62 284 ALA A O 1
ATOM 2021 N N . ALA A 1 285 ? 17.696 -1.890 3.229 1.00 93.81 285 ALA A N 1
ATOM 2022 C CA . ALA A 1 285 ? 17.699 -2.639 1.978 1.00 93.81 285 ALA A CA 1
ATOM 2023 C C . ALA A 1 285 ? 19.110 -3.176 1.694 1.00 93.81 285 ALA A C 1
ATOM 2025 O O . ALA A 1 285 ? 20.101 -2.449 1.767 1.00 93.81 285 ALA A O 1
ATOM 2026 N N . ARG A 1 286 ? 19.213 -4.466 1.372 1.00 93.19 286 ARG A N 1
ATOM 2027 C CA . ARG A 1 286 ? 20.487 -5.127 1.070 1.00 93.19 286 ARG A CA 1
ATOM 2028 C C . ARG A 1 286 ? 20.801 -4.998 -0.411 1.00 93.19 286 ARG A C 1
ATOM 2030 O O . ARG A 1 286 ? 19.949 -5.299 -1.244 1.00 93.19 286 ARG A O 1
ATOM 2037 N N . SER A 1 287 ? 22.029 -4.599 -0.725 1.00 94.19 287 SER A N 1
ATOM 2038 C CA . SER A 1 287 ? 22.506 -4.606 -2.101 1.00 94.19 287 SER A CA 1
ATOM 2039 C C . SER A 1 287 ? 22.798 -6.027 -2.589 1.00 94.19 287 SER A C 1
ATOM 2041 O O . SER A 1 287 ? 23.114 -6.927 -1.807 1.00 94.19 287 SER A O 1
ATOM 2043 N N . VAL A 1 288 ? 22.681 -6.222 -3.899 1.00 93.88 288 VAL A N 1
ATOM 2044 C CA . VAL A 1 288 ? 22.990 -7.469 -4.608 1.00 93.88 288 VAL A CA 1
ATOM 2045 C C . VAL A 1 288 ? 23.958 -7.132 -5.749 1.00 93.88 288 VAL A C 1
ATOM 2047 O O . VAL A 1 288 ? 23.838 -6.050 -6.324 1.00 93.88 288 VAL A O 1
ATOM 2050 N N . PRO A 1 289 ? 24.931 -7.996 -6.088 1.00 91.62 289 PRO A N 1
ATOM 2051 C CA . PRO A 1 289 ? 25.781 -7.771 -7.255 1.00 91.62 289 PRO A CA 1
ATOM 2052 C C . PRO A 1 289 ? 24.950 -7.683 -8.550 1.00 91.62 289 PRO A C 1
ATOM 2054 O O . PRO A 1 289 ? 24.065 -8.523 -8.738 1.00 91.62 289 PRO A O 1
ATOM 2057 N N . PRO A 1 290 ? 25.212 -6.703 -9.436 1.00 90.12 290 PRO A N 1
ATOM 2058 C CA . PRO A 1 290 ? 24.488 -6.581 -10.693 1.00 90.12 290 PRO A CA 1
ATOM 2059 C C . PRO A 1 290 ? 24.881 -7.690 -11.672 1.00 90.12 290 PRO A C 1
ATOM 2061 O O . PRO A 1 290 ? 26.064 -7.982 -11.850 1.00 90.12 290 PRO A O 1
ATOM 2064 N N . ASP A 1 291 ? 23.887 -8.267 -12.344 1.00 89.88 291 ASP A N 1
ATOM 2065 C CA . ASP A 1 291 ? 24.079 -9.222 -13.436 1.00 89.88 291 ASP A CA 1
ATOM 2066 C C . ASP A 1 291 ? 23.560 -8.617 -14.741 1.00 89.88 291 ASP A C 1
ATOM 2068 O O . ASP A 1 291 ? 22.384 -8.721 -15.075 1.00 89.88 291 ASP A O 1
ATOM 2072 N N . LEU A 1 292 ? 24.439 -7.956 -15.495 1.00 86.88 292 LEU A N 1
ATOM 2073 C CA . LEU A 1 292 ? 24.054 -7.302 -16.750 1.00 86.88 292 LEU A CA 1
ATOM 2074 C C . LEU A 1 292 ? 23.766 -8.297 -17.886 1.00 86.88 292 LEU A C 1
ATOM 2076 O O . LEU A 1 292 ? 23.250 -7.884 -18.925 1.00 86.88 292 LEU A O 1
ATOM 2080 N N . SER A 1 293 ? 24.050 -9.595 -17.704 1.00 83.25 293 SER A N 1
ATOM 2081 C CA . SER A 1 293 ? 23.755 -10.610 -18.722 1.00 83.25 293 SER A CA 1
ATOM 2082 C C . SER A 1 293 ? 22.252 -10.773 -18.973 1.00 83.25 293 SER A C 1
ATOM 2084 O O . SER A 1 293 ? 21.867 -11.170 -20.067 1.00 83.25 293 SER A O 1
ATOM 2086 N N . VAL A 1 294 ? 21.401 -10.339 -18.032 1.00 82.56 294 VAL A N 1
ATOM 2087 C CA . VAL A 1 294 ? 19.927 -10.323 -18.150 1.00 82.56 294 VAL A CA 1
ATOM 2088 C C . VAL A 1 294 ? 19.387 -9.411 -19.262 1.00 82.56 294 VAL A C 1
ATOM 2090 O O . VAL A 1 294 ? 18.185 -9.406 -19.537 1.00 82.56 294 VAL A O 1
ATOM 2093 N N . PHE A 1 295 ? 20.248 -8.593 -19.871 1.00 78.00 295 PHE A N 1
ATOM 2094 C CA . PHE A 1 295 ? 19.925 -7.774 -21.039 1.00 78.00 295 PHE A CA 1
ATOM 2095 C C . PHE A 1 295 ? 20.389 -8.415 -22.355 1.00 78.00 295 PHE A C 1
ATOM 2097 O O . PHE A 1 295 ? 20.039 -7.922 -23.422 1.00 78.00 295 PHE A O 1
ATOM 2104 N N . ASN A 1 296 ? 21.153 -9.508 -22.330 1.00 73.25 296 ASN A N 1
ATOM 2105 C CA . ASN A 1 296 ? 21.543 -10.190 -23.560 1.00 73.25 296 ASN A CA 1
ATOM 2106 C C . ASN A 1 296 ? 20.310 -10.791 -24.253 1.00 73.25 296 ASN A C 1
ATOM 2108 O O . ASN A 1 296 ? 19.330 -11.159 -23.607 1.00 73.25 296 ASN A O 1
ATOM 2112 N N . ASN A 1 297 ? 20.342 -10.874 -25.586 1.00 65.88 297 ASN A N 1
ATOM 2113 C CA . ASN A 1 297 ? 19.297 -11.546 -26.354 1.00 65.88 297 ASN A CA 1
ATOM 2114 C C . ASN A 1 297 ? 19.899 -12.608 -27.294 1.00 65.88 297 ASN A C 1
ATOM 2116 O O . ASN A 1 297 ? 21.048 -12.482 -27.728 1.00 65.88 297 ASN A O 1
ATOM 2120 N N . PRO A 1 298 ? 19.122 -13.648 -27.642 1.00 54.94 298 PRO A N 1
ATOM 2121 C CA . PRO A 1 298 ? 19.585 -14.757 -28.479 1.00 54.94 298 PRO A CA 1
ATOM 2122 C C . PRO A 1 298 ? 19.761 -14.388 -29.961 1.00 54.94 298 PRO A C 1
ATOM 2124 O O . PRO A 1 298 ? 20.254 -15.203 -30.738 1.00 54.94 298 PRO A O 1
ATOM 2127 N N . PHE A 1 299 ? 19.379 -13.174 -30.371 1.00 58.06 299 PHE A N 1
ATOM 2128 C CA . PHE A 1 299 ? 19.508 -12.696 -31.750 1.00 58.06 299 PHE A CA 1
ATOM 2129 C C . PHE A 1 299 ? 20.886 -12.079 -32.041 1.00 58.06 299 PHE A C 1
ATOM 2131 O O . PHE A 1 299 ? 21.111 -11.593 -33.146 1.00 58.06 299 PHE A O 1
ATOM 2138 N N . GLY A 1 300 ? 21.807 -12.074 -31.067 1.00 50.06 300 GLY A N 1
ATOM 2139 C CA . GLY A 1 300 ? 23.174 -11.564 -31.230 1.00 50.06 300 GLY A CA 1
ATOM 2140 C C . GLY A 1 300 ? 23.284 -10.036 -31.292 1.00 50.06 300 GLY A C 1
ATOM 2141 O O . GLY A 1 300 ? 24.390 -9.502 -31.331 1.00 50.06 300 GLY A O 1
ATOM 2142 N N . ASN A 1 301 ? 22.157 -9.323 -31.246 1.00 52.00 301 ASN A N 1
ATOM 2143 C CA . ASN A 1 301 ? 22.116 -7.869 -31.145 1.00 52.00 301 ASN A CA 1
ATOM 2144 C C . ASN A 1 301 ? 22.179 -7.491 -29.663 1.00 52.00 301 ASN A C 1
ATOM 2146 O O . ASN A 1 301 ? 21.273 -7.842 -28.914 1.00 52.00 301 ASN A O 1
ATOM 2150 N N . ALA A 1 302 ? 23.200 -6.762 -29.215 1.00 48.81 302 ALA A N 1
ATOM 2151 C CA . ALA A 1 302 ? 23.233 -6.276 -27.836 1.00 48.81 302 ALA A CA 1
ATOM 2152 C C . ALA A 1 302 ? 21.993 -5.400 -27.562 1.00 48.81 302 ALA A C 1
ATOM 2154 O O . ALA A 1 302 ? 21.835 -4.344 -28.182 1.00 48.81 302 ALA A O 1
ATOM 2155 N N . VAL A 1 303 ? 21.103 -5.809 -26.645 1.00 57.81 303 VAL A N 1
ATOM 2156 C CA . VAL A 1 303 ? 20.129 -4.859 -26.090 1.00 57.81 303 VAL A CA 1
ATOM 2157 C C . VAL A 1 303 ? 20.954 -3.818 -25.354 1.00 57.81 303 VAL A C 1
ATOM 2159 O O . VAL A 1 303 ? 21.821 -4.152 -24.546 1.00 57.81 303 VAL A O 1
ATOM 2162 N N . VAL A 1 304 ? 20.725 -2.550 -25.673 1.00 67.44 304 VAL A N 1
ATOM 2163 C CA . VAL A 1 304 ? 21.437 -1.451 -25.027 1.00 67.44 304 VAL A CA 1
ATOM 2164 C C . VAL A 1 304 ? 21.072 -1.476 -23.549 1.00 67.44 304 VAL A C 1
ATOM 2166 O O . VAL A 1 304 ? 19.940 -1.140 -23.192 1.00 67.44 304 VAL A O 1
ATOM 2169 N N . VAL A 1 305 ? 22.027 -1.899 -22.718 1.00 77.38 305 VAL A N 1
ATOM 2170 C CA . VAL A 1 305 ? 21.916 -1.849 -21.260 1.00 77.38 305 VAL A CA 1
ATOM 2171 C C . VAL A 1 305 ? 21.730 -0.381 -20.881 1.00 77.38 305 VAL A C 1
ATOM 2173 O O . VAL A 1 305 ? 22.620 0.426 -21.173 1.00 77.38 305 VAL A O 1
ATOM 2176 N N . PRO A 1 306 ? 20.591 -0.000 -20.278 1.00 82.25 306 PRO A N 1
ATOM 2177 C CA . PRO A 1 306 ? 20.393 1.374 -19.855 1.00 82.25 306 PRO A CA 1
ATOM 2178 C C . PRO A 1 306 ? 21.453 1.724 -18.794 1.00 82.25 306 PRO A C 1
ATOM 2180 O O . PRO A 1 306 ? 21.742 0.883 -17.937 1.00 82.25 306 PRO A O 1
ATOM 2183 N N . PRO A 1 307 ? 22.061 2.923 -18.834 1.00 87.25 307 PRO A N 1
ATOM 2184 C CA . PRO A 1 307 ? 23.036 3.359 -17.832 1.00 87.25 307 PRO A CA 1
ATOM 2185 C C . PRO A 1 307 ? 22.588 3.136 -16.379 1.00 87.25 307 PRO A C 1
ATOM 2187 O O . PRO A 1 307 ? 23.375 2.727 -15.531 1.00 87.25 307 PRO A O 1
ATOM 2190 N N . GLU A 1 308 ? 21.299 3.324 -16.116 1.00 90.12 308 GLU A N 1
ATOM 2191 C CA . GLU A 1 308 ? 20.627 3.156 -14.829 1.00 90.12 308 GLU A CA 1
ATOM 2192 C C . GLU A 1 308 ? 20.697 1.714 -14.312 1.00 90.12 308 GLU A C 1
ATOM 2194 O O . GLU A 1 308 ? 20.746 1.480 -13.104 1.00 90.12 308 GLU A O 1
ATOM 2199 N N . ALA A 1 309 ? 20.743 0.722 -15.207 1.00 88.38 309 ALA A N 1
ATOM 2200 C CA . ALA A 1 309 ? 20.894 -0.679 -14.820 1.00 88.38 309 ALA A CA 1
ATOM 2201 C C . ALA A 1 309 ? 22.289 -0.996 -14.257 1.00 88.38 309 ALA A C 1
ATOM 2203 O O . ALA A 1 309 ? 22.467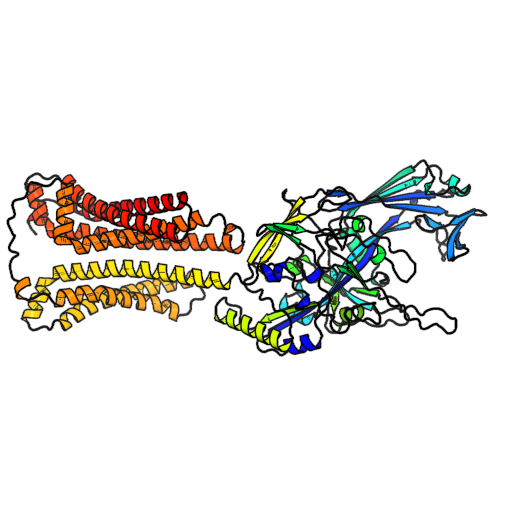 -2.062 -13.677 1.00 88.38 309 ALA A O 1
ATOM 2204 N N . GLN A 1 310 ? 23.266 -0.093 -14.385 1.00 90.00 310 GLN A N 1
ATOM 2205 C CA . GLN A 1 310 ? 24.593 -0.226 -13.767 1.00 90.00 310 GLN A CA 1
ATOM 2206 C C . GLN A 1 310 ? 24.660 0.401 -12.361 1.00 90.00 310 GLN A C 1
ATOM 2208 O O . GLN A 1 310 ? 25.723 0.430 -11.737 1.00 90.00 310 GLN A O 1
ATOM 2213 N N . ASP A 1 311 ? 23.540 0.923 -11.856 1.00 92.00 311 ASP A N 1
ATOM 2214 C CA . ASP A 1 311 ? 23.454 1.460 -10.500 1.00 92.00 311 ASP A CA 1
ATOM 2215 C C . ASP A 1 311 ? 23.414 0.336 -9.442 1.00 92.00 311 ASP A C 1
ATOM 2217 O O . ASP A 1 311 ? 23.454 -0.854 -9.758 1.00 92.00 311 ASP A O 1
ATOM 2221 N N . THR A 1 312 ? 23.346 0.689 -8.160 1.00 93.88 312 THR A N 1
ATOM 2222 C CA . THR A 1 312 ? 23.275 -0.263 -7.048 1.00 93.88 312 THR A CA 1
ATOM 2223 C C . THR A 1 312 ? 21.966 -1.057 -7.072 1.00 93.88 312 THR A C 1
ATOM 2225 O O . THR A 1 312 ? 20.883 -0.513 -6.845 1.00 93.88 312 THR A O 1
ATOM 2228 N N . TRP A 1 313 ? 22.060 -2.374 -7.273 1.00 94.44 313 TRP A N 1
ATOM 2229 C CA . TRP A 1 313 ? 20.908 -3.280 -7.233 1.00 94.44 313 TRP A CA 1
ATOM 2230 C C . TRP A 1 313 ? 20.538 -3.630 -5.795 1.00 94.44 313 TRP A C 1
ATOM 2232 O O . TRP A 1 313 ? 21.413 -3.881 -4.968 1.00 94.44 313 TRP A O 1
ATOM 2242 N N . VAL A 1 314 ? 19.238 -3.713 -5.506 1.00 93.25 314 VAL A N 1
ATOM 2243 C CA . VAL A 1 314 ? 18.707 -4.152 -4.193 1.00 93.25 314 VAL A CA 1
ATOM 2244 C C . VAL A 1 314 ? 17.880 -5.440 -4.275 1.00 93.25 314 VAL A C 1
ATOM 2246 O O . VAL A 1 314 ? 17.270 -5.885 -3.300 1.00 93.25 314 VAL A O 1
ATOM 2249 N N . ARG A 1 315 ? 17.834 -6.036 -5.467 1.00 92.00 315 ARG A N 1
ATOM 2250 C CA . ARG A 1 315 ? 17.138 -7.282 -5.794 1.00 92.00 315 ARG A CA 1
ATOM 2251 C C . ARG A 1 315 ? 17.795 -7.913 -7.021 1.00 92.00 315 ARG A C 1
ATOM 2253 O O . ARG A 1 315 ? 18.363 -7.203 -7.845 1.00 92.00 315 ARG A O 1
ATOM 2260 N N . ALA A 1 316 ? 17.690 -9.231 -7.149 1.00 91.50 316 ALA A N 1
ATOM 2261 C CA . ALA A 1 316 ? 18.099 -9.931 -8.365 1.00 91.50 316 ALA A CA 1
ATOM 2262 C C . ALA A 1 316 ? 17.034 -9.783 -9.465 1.00 91.50 316 ALA A C 1
ATOM 2264 O O . ALA A 1 316 ? 15.860 -9.567 -9.160 1.00 91.50 316 ALA A O 1
ATOM 2265 N N . ILE A 1 317 ? 17.434 -9.939 -10.726 1.00 90.75 317 ILE A N 1
ATOM 2266 C CA . ILE A 1 317 ? 16.531 -10.023 -11.879 1.00 90.75 317 ILE A CA 1
ATOM 2267 C C . ILE A 1 317 ? 16.664 -11.423 -12.478 1.00 90.75 317 ILE A C 1
ATOM 2269 O O . ILE A 1 317 ? 17.771 -11.935 -12.613 1.00 90.75 317 ILE A O 1
ATOM 2273 N N . ILE A 1 318 ? 15.538 -12.028 -12.842 1.00 88.50 318 ILE A N 1
ATOM 2274 C CA . ILE A 1 318 ? 15.483 -13.249 -13.647 1.00 88.50 318 ILE A CA 1
ATOM 2275 C C . ILE A 1 318 ? 15.056 -12.841 -15.057 1.00 88.50 318 ILE A C 1
ATOM 2277 O O . ILE A 1 318 ? 14.043 -12.162 -15.214 1.00 88.50 318 ILE A O 1
ATOM 2281 N N . ALA A 1 319 ? 15.823 -13.229 -16.074 1.00 86.44 319 ALA A N 1
ATOM 2282 C CA . ALA A 1 319 ? 15.451 -13.027 -17.470 1.00 86.44 319 ALA A CA 1
ATOM 2283 C C . ALA A 1 319 ? 14.851 -14.312 -18.052 1.00 86.44 319 ALA A C 1
ATOM 2285 O O . ALA A 1 319 ? 15.456 -15.378 -17.961 1.00 86.44 319 ALA A O 1
ATOM 2286 N N . HIS A 1 320 ? 13.680 -14.200 -18.678 1.00 86.62 320 HIS A N 1
ATOM 2287 C CA . HIS A 1 320 ? 13.121 -15.247 -19.529 1.00 86.62 320 HIS A CA 1
ATOM 2288 C C . HIS A 1 320 ? 13.361 -14.875 -20.990 1.00 86.62 320 HIS A C 1
ATOM 2290 O O . HIS A 1 320 ? 12.735 -13.960 -21.536 1.00 86.62 320 HIS A O 1
ATOM 2296 N N . GLU A 1 321 ? 14.319 -15.562 -21.602 1.00 79.19 321 GLU A N 1
ATOM 2297 C CA . GLU A 1 321 ? 14.731 -15.336 -22.984 1.00 79.19 321 GLU A CA 1
ATOM 2298 C C . GLU A 1 321 ? 13.799 -16.030 -23.975 1.00 79.19 321 GLU A C 1
ATOM 2300 O O . GLU A 1 321 ? 13.204 -17.064 -23.672 1.00 79.19 321 GLU A O 1
ATOM 2305 N N . PHE A 1 322 ? 13.712 -15.496 -25.191 1.00 76.38 322 PHE A N 1
ATOM 2306 C CA . PHE A 1 322 ? 13.007 -16.166 -26.279 1.00 76.38 322 PHE A CA 1
ATOM 2307 C C . PHE A 1 322 ? 13.679 -17.496 -26.631 1.00 76.38 322 PHE A C 1
ATOM 2309 O O . PHE A 1 322 ? 14.883 -17.555 -26.881 1.00 76.38 322 PHE A O 1
ATOM 2316 N N . VAL A 1 323 ? 12.890 -18.564 -26.710 1.00 72.94 323 VAL A N 1
ATOM 2317 C CA . VAL A 1 323 ? 13.379 -19.871 -27.151 1.00 72.94 323 VAL A CA 1
ATOM 2318 C C . VAL A 1 323 ? 13.517 -19.866 -28.671 1.00 72.94 323 VAL A C 1
ATOM 2320 O O . VAL A 1 323 ? 12.544 -19.684 -29.402 1.00 72.94 323 VAL A O 1
ATOM 2323 N N . ASN A 1 324 ? 14.730 -20.115 -29.162 1.00 64.25 324 ASN A N 1
ATOM 2324 C CA . ASN A 1 324 ? 14.958 -20.382 -30.577 1.00 64.25 324 ASN A CA 1
ATOM 2325 C C . ASN A 1 324 ? 14.551 -21.835 -30.877 1.00 64.25 324 ASN A C 1
ATOM 2327 O O . ASN A 1 324 ? 15.259 -22.776 -30.512 1.00 64.25 324 ASN A O 1
ATOM 2331 N N . SER A 1 325 ? 13.391 -22.038 -31.506 1.00 52.75 325 SER A N 1
ATOM 2332 C CA . SER A 1 325 ? 12.973 -23.359 -31.975 1.00 52.75 325 SER A CA 1
ATOM 2333 C C . SER A 1 325 ? 13.889 -23.787 -33.123 1.00 52.75 325 SER A C 1
ATOM 2335 O O . SER A 1 325 ? 13.684 -23.386 -34.263 1.00 52.75 325 SER A O 1
ATOM 2337 N N . GLY A 1 326 ? 14.911 -24.591 -32.827 1.00 46.53 326 GLY A N 1
ATOM 2338 C CA . GLY A 1 326 ? 15.927 -25.063 -33.776 1.00 46.53 326 GLY A CA 1
ATOM 2339 C C . GLY A 1 326 ? 15.434 -25.974 -34.911 1.00 46.53 326 GLY A C 1
ATOM 2340 O O . GLY A 1 326 ? 16.193 -26.829 -35.361 1.00 46.53 326 GLY A O 1
ATOM 2341 N N . ALA A 1 327 ? 14.194 -25.835 -35.390 1.00 44.38 327 ALA A N 1
ATOM 2342 C CA . ALA A 1 327 ? 13.807 -26.422 -36.663 1.00 44.38 327 ALA A CA 1
ATOM 2343 C C . ALA A 1 327 ? 14.581 -25.682 -37.762 1.00 44.38 327 ALA A C 1
ATOM 2345 O O . ALA A 1 327 ? 14.341 -24.515 -38.058 1.00 44.38 327 ALA A O 1
ATOM 2346 N N . ALA A 1 328 ? 15.591 -26.341 -38.318 1.00 43.84 328 ALA A N 1
ATOM 2347 C CA . ALA A 1 328 ? 16.271 -25.829 -39.488 1.00 43.84 328 ALA A CA 1
ATOM 2348 C C . ALA A 1 328 ? 15.287 -25.841 -40.667 1.00 43.84 328 ALA A C 1
ATOM 2350 O O . ALA A 1 328 ? 14.605 -26.843 -40.900 1.00 43.84 328 ALA A O 1
ATOM 2351 N N . THR A 1 329 ? 15.240 -24.767 -41.454 1.00 49.41 329 THR A N 1
ATOM 2352 C CA . THR A 1 329 ? 14.753 -24.885 -42.835 1.00 49.41 329 THR A CA 1
ATOM 2353 C C . THR A 1 329 ? 15.578 -25.965 -43.561 1.00 49.41 329 THR A C 1
ATOM 2355 O O . THR A 1 329 ? 16.694 -26.273 -43.131 1.00 49.41 329 THR A O 1
ATOM 2358 N N . PRO A 1 330 ? 15.114 -26.539 -44.687 1.00 47.97 330 PRO A N 1
ATOM 2359 C CA . PRO A 1 330 ? 15.935 -27.444 -45.500 1.00 47.97 330 PRO A CA 1
ATOM 2360 C C . PRO A 1 330 ? 17.318 -26.867 -45.876 1.00 47.97 330 PRO A C 1
ATOM 2362 O O . PRO A 1 330 ? 18.215 -27.621 -46.238 1.00 47.97 330 PRO A O 1
ATOM 2365 N N . GLN A 1 331 ? 17.500 -25.541 -45.767 1.00 51.50 331 GLN A N 1
ATOM 2366 C CA . GLN A 1 331 ? 18.761 -24.821 -45.961 1.00 51.50 331 GLN A CA 1
ATOM 2367 C C . GLN A 1 331 ? 19.598 -24.588 -44.680 1.00 51.50 331 GLN A C 1
ATOM 2369 O O . GLN A 1 331 ? 20.577 -23.849 -44.730 1.00 51.50 331 GLN A O 1
ATOM 2374 N N . GLY A 1 332 ? 19.262 -25.187 -43.532 1.00 41.78 332 GLY A N 1
ATOM 2375 C CA . GLY A 1 332 ? 20.082 -25.096 -42.316 1.00 41.78 332 GLY A CA 1
ATOM 2376 C C . GLY A 1 332 ? 19.934 -23.797 -41.510 1.00 41.78 332 GLY A C 1
ATOM 2377 O O . GLY A 1 332 ? 20.692 -23.598 -40.563 1.00 41.78 332 GLY A O 1
ATOM 2378 N N . GLN A 1 333 ? 18.986 -22.913 -41.848 1.00 44.19 333 GLN A N 1
ATOM 2379 C CA . GLN A 1 333 ? 18.739 -21.694 -41.067 1.00 44.19 333 GLN A CA 1
ATOM 2380 C C . GLN A 1 333 ? 17.763 -21.977 -39.914 1.00 44.19 333 GLN A C 1
ATOM 2382 O O . GLN A 1 333 ? 16.711 -22.570 -40.165 1.00 44.19 333 GLN A O 1
ATOM 2387 N N . PRO A 1 334 ? 18.066 -21.559 -38.670 1.00 46.69 334 PRO A N 1
ATOM 2388 C CA . PRO A 1 334 ? 17.140 -21.706 -37.550 1.00 46.69 334 PRO A CA 1
ATOM 2389 C C . PRO A 1 334 ? 15.846 -20.926 -37.822 1.00 46.69 334 PRO A C 1
ATOM 2391 O O . PRO A 1 334 ? 15.894 -19.732 -38.124 1.00 46.69 334 PRO A O 1
ATOM 2394 N N . THR A 1 335 ? 14.683 -21.576 -37.715 1.00 49.28 335 THR A N 1
ATOM 2395 C CA . THR A 1 335 ? 13.394 -20.876 -37.760 1.00 49.28 335 THR A CA 1
ATOM 2396 C C . THR A 1 335 ? 13.189 -20.106 -36.460 1.00 49.28 335 THR A C 1
ATOM 2398 O O . THR A 1 335 ? 12.778 -20.668 -35.443 1.00 49.28 335 THR A O 1
ATOM 2401 N N . LEU A 1 336 ? 13.469 -18.805 -36.494 1.00 54.66 336 LEU A N 1
ATOM 2402 C CA . LEU A 1 336 ? 13.091 -17.887 -35.427 1.00 54.66 336 LEU A CA 1
ATOM 2403 C C . LEU A 1 336 ? 11.563 -17.801 -35.380 1.00 54.66 336 LEU A C 1
ATOM 2405 O O . LEU A 1 336 ? 10.926 -17.468 -36.381 1.00 54.66 336 LEU A O 1
ATOM 2409 N N . GLN A 1 337 ? 10.965 -18.101 -34.226 1.00 58.97 337 GLN A N 1
ATOM 2410 C CA . GLN A 1 337 ? 9.541 -17.856 -34.027 1.00 58.97 337 GLN A CA 1
ATOM 2411 C C . GLN A 1 337 ? 9.305 -16.344 -34.181 1.00 58.97 337 GLN A C 1
ATOM 2413 O O . GLN A 1 337 ? 10.027 -15.559 -33.556 1.00 58.97 337 GLN A O 1
ATOM 2418 N N . PRO A 1 338 ? 8.362 -15.902 -35.030 1.00 63.06 338 PRO A N 1
ATOM 2419 C CA . PRO A 1 338 ? 8.226 -14.485 -35.305 1.00 63.06 338 PRO A CA 1
ATOM 2420 C C . PRO A 1 338 ? 7.816 -13.750 -34.015 1.00 63.06 338 PRO A C 1
ATOM 2422 O O . PRO A 1 338 ? 6.875 -14.185 -33.338 1.00 63.06 338 PRO A O 1
ATOM 2425 N N . PRO A 1 339 ? 8.522 -12.667 -33.647 1.00 72.38 339 PRO A N 1
ATOM 2426 C CA . PRO A 1 339 ? 8.295 -11.950 -32.396 1.00 72.38 339 PRO A CA 1
ATOM 2427 C C . PRO A 1 339 ? 6.862 -11.426 -32.297 1.00 72.38 339 PRO A C 1
ATOM 2429 O O . PRO A 1 339 ? 6.214 -11.123 -33.302 1.00 72.38 339 PRO A O 1
ATOM 2432 N N . ASN A 1 340 ? 6.343 -11.317 -31.074 1.00 80.38 340 ASN A N 1
ATOM 2433 C CA . ASN A 1 340 ? 4.991 -10.811 -30.866 1.00 80.38 340 ASN A CA 1
ATOM 2434 C C . ASN A 1 340 ? 4.911 -9.310 -31.175 1.00 80.38 340 ASN A C 1
ATOM 2436 O O . ASN A 1 340 ? 5.882 -8.574 -31.002 1.00 80.38 340 ASN A O 1
ATOM 2440 N N . ARG A 1 341 ? 3.723 -8.849 -31.562 1.00 85.00 341 ARG A N 1
ATOM 2441 C CA . ARG A 1 341 ? 3.410 -7.422 -31.733 1.00 85.00 341 ARG A CA 1
ATOM 2442 C C . ARG A 1 341 ? 2.347 -6.978 -30.737 1.00 85.00 341 ARG A C 1
ATOM 2444 O O . ARG A 1 341 ? 1.536 -7.790 -30.285 1.00 85.00 341 ARG A O 1
ATOM 2451 N N . TRP A 1 342 ? 2.324 -5.691 -30.415 1.00 87.00 342 TRP A N 1
ATOM 2452 C CA . TRP A 1 342 ? 1.347 -5.121 -29.488 1.00 87.00 342 TRP A CA 1
ATOM 2453 C C . TRP A 1 342 ? 0.120 -4.603 -30.239 1.00 87.00 342 TRP A C 1
ATOM 2455 O O . TRP A 1 342 ? 0.231 -3.808 -31.169 1.00 87.00 342 TRP A O 1
ATOM 2465 N N . GLN A 1 343 ? -1.070 -5.020 -29.816 1.00 89.00 343 GLN A N 1
ATOM 2466 C CA . GLN A 1 343 ? -2.339 -4.499 -30.315 1.00 89.00 343 GLN A CA 1
ATOM 2467 C C . GLN A 1 343 ? -3.009 -3.681 -29.210 1.00 89.00 343 GLN A C 1
ATOM 2469 O O . GLN A 1 343 ? -3.691 -4.231 -28.348 1.00 89.00 343 GLN A O 1
ATOM 2474 N N . ILE A 1 344 ? -2.838 -2.359 -29.225 1.00 89.50 344 ILE A N 1
ATOM 2475 C CA . ILE A 1 344 ? -3.501 -1.497 -28.239 1.00 89.50 344 ILE A CA 1
ATOM 2476 C C . ILE A 1 344 ? -5.002 -1.463 -28.520 1.00 89.50 344 ILE A C 1
ATOM 2478 O O . ILE A 1 344 ? -5.435 -0.962 -29.556 1.00 89.50 344 ILE A O 1
ATOM 2482 N N . VAL A 1 345 ? -5.801 -1.955 -27.576 1.00 92.38 345 VAL A N 1
ATOM 2483 C CA . VAL A 1 345 ? -7.269 -1.878 -27.650 1.00 92.38 345 VAL A CA 1
ATOM 2484 C C . VAL A 1 345 ? -7.814 -0.600 -27.009 1.00 92.38 345 VAL A C 1
ATOM 2486 O O . VAL A 1 345 ? -8.884 -0.121 -27.386 1.00 92.38 345 VAL A O 1
ATOM 2489 N N . GLY A 1 346 ? -7.065 -0.016 -26.073 1.00 92.50 346 GLY A N 1
ATOM 2490 C CA . GLY A 1 346 ? -7.412 1.227 -25.394 1.00 92.50 346 GLY A CA 1
ATOM 2491 C C . GLY A 1 346 ? -6.320 1.704 -24.443 1.00 92.50 346 GLY A C 1
ATOM 2492 O O . GLY A 1 346 ? -5.302 1.032 -24.258 1.00 92.50 346 GLY A O 1
ATOM 2493 N N . ARG A 1 347 ? -6.539 2.874 -23.840 1.00 92.06 347 ARG A N 1
ATOM 2494 C CA . ARG A 1 347 ? -5.641 3.465 -22.846 1.00 92.06 347 ARG A CA 1
ATOM 2495 C C . ARG A 1 347 ? -6.354 3.716 -21.526 1.00 92.06 347 ARG A C 1
ATOM 2497 O O . ARG A 1 347 ? -7.503 4.159 -21.531 1.00 92.06 347 ARG A O 1
ATOM 2504 N N . PHE A 1 348 ? -5.678 3.464 -20.411 1.00 90.00 348 PHE A N 1
ATOM 2505 C CA . PHE A 1 348 ? -6.218 3.641 -19.064 1.00 90.00 348 PHE A CA 1
ATOM 2506 C C . PHE A 1 348 ? -5.354 4.561 -18.213 1.00 90.00 348 PHE A C 1
ATOM 2508 O O . PHE A 1 348 ? -4.151 4.679 -18.413 1.00 90.00 348 PHE A O 1
ATOM 2515 N N . ASP A 1 349 ? -5.990 5.197 -17.244 1.00 86.25 349 ASP A N 1
ATOM 2516 C CA . ASP A 1 349 ? -5.320 5.988 -16.225 1.00 86.25 349 ASP A CA 1
ATOM 2517 C C . ASP A 1 349 ? -4.950 5.088 -15.036 1.00 86.25 349 ASP A C 1
ATOM 2519 O O . ASP A 1 349 ? -5.825 4.564 -14.339 1.00 86.25 349 ASP A O 1
ATOM 2523 N N . SER A 1 350 ? -3.650 4.886 -14.818 1.00 78.50 350 SER A N 1
ATOM 2524 C CA . SER A 1 350 ? -3.122 4.047 -13.738 1.00 78.50 350 SER A CA 1
ATOM 2525 C C . SER A 1 350 ? -3.396 4.630 -12.347 1.00 78.50 350 SER A C 1
ATOM 2527 O O . SER A 1 350 ? -3.603 3.873 -11.397 1.00 78.50 350 SER A O 1
ATOM 2529 N N . GLN A 1 351 ? -3.501 5.958 -12.217 1.00 76.44 351 GLN A N 1
ATOM 2530 C CA . GLN A 1 351 ? -3.834 6.609 -10.948 1.00 76.44 351 GLN A CA 1
ATOM 2531 C C . GLN A 1 351 ? -5.301 6.383 -10.576 1.00 76.44 351 GLN A C 1
ATOM 2533 O O . GLN A 1 351 ? -5.622 6.200 -9.402 1.00 76.44 351 GLN A O 1
ATOM 2538 N N . CYS A 1 352 ? -6.194 6.298 -11.563 1.00 76.50 352 CYS A N 1
ATOM 2539 C CA . CYS A 1 352 ? -7.602 5.979 -11.332 1.00 76.50 352 CYS A CA 1
ATOM 2540 C C . CYS A 1 352 ? -7.792 4.607 -10.659 1.00 76.50 352 CYS A C 1
ATOM 2542 O O . CYS A 1 352 ? -8.582 4.499 -9.723 1.00 76.50 352 CYS A O 1
ATOM 2544 N N . LEU A 1 353 ? -7.008 3.588 -11.038 1.00 66.25 353 LEU A N 1
ATOM 2545 C CA . LEU A 1 353 ? -7.073 2.250 -10.425 1.00 66.25 353 LEU A CA 1
ATOM 2546 C C . LEU A 1 353 ? -6.687 2.238 -8.935 1.00 66.25 353 LEU A C 1
ATOM 2548 O O . LEU A 1 353 ? -7.044 1.307 -8.218 1.00 66.25 353 LEU A O 1
ATOM 2552 N N . SER A 1 354 ? -5.985 3.269 -8.454 1.00 55.50 354 SER A N 1
ATOM 2553 C CA . SER A 1 354 ? -5.633 3.421 -7.036 1.00 55.50 354 SER A CA 1
ATOM 2554 C C . SER A 1 354 ? -6.729 4.096 -6.192 1.00 55.50 354 SER A C 1
ATOM 2556 O O . SER A 1 354 ? -6.727 3.962 -4.969 1.00 55.50 354 SER A O 1
ATOM 2558 N N . GLY A 1 355 ? -7.675 4.805 -6.829 1.00 40.28 355 GLY A N 1
ATOM 2559 C CA . GLY A 1 355 ? -8.694 5.629 -6.164 1.00 40.28 355 GLY A CA 1
ATOM 2560 C C . GLY A 1 355 ? -10.093 5.010 -6.080 1.00 40.28 355 GLY A C 1
ATOM 2561 O O . GLY A 1 355 ? -10.914 5.458 -5.274 1.00 40.28 355 GLY A O 1
ATOM 2562 N N . VAL A 1 356 ? -10.391 3.974 -6.870 1.00 37.56 356 VAL A N 1
ATOM 2563 C CA . VAL A 1 356 ? -11.708 3.320 -6.854 1.00 37.56 356 VAL A CA 1
ATOM 2564 C C . VAL A 1 356 ? -11.766 2.303 -5.706 1.00 37.56 356 VAL A C 1
ATOM 2566 O O . VAL A 1 356 ? -11.446 1.134 -5.870 1.00 37.56 356 VAL A O 1
ATOM 2569 N N . GLY A 1 357 ? -12.187 2.756 -4.518 1.00 39.03 357 GLY A N 1
ATOM 2570 C CA . GLY A 1 357 ? -12.724 1.857 -3.486 1.00 39.03 357 GLY A CA 1
ATOM 2571 C C . GLY A 1 357 ? -11.922 1.618 -2.201 1.00 39.03 357 GLY A C 1
ATOM 2572 O O . GLY A 1 357 ? -12.236 0.655 -1.503 1.00 39.03 357 GLY A O 1
ATOM 2573 N N . SER A 1 358 ? -10.962 2.461 -1.796 1.00 35.25 358 SER A N 1
ATOM 2574 C CA . SER A 1 358 ? -10.380 2.315 -0.448 1.00 35.25 358 SER A CA 1
ATOM 2575 C C . SER A 1 358 ? -10.062 3.616 0.275 1.00 35.25 358 SER A C 1
ATOM 2577 O O . SER A 1 358 ? -8.976 4.180 0.161 1.00 35.25 358 SER A O 1
ATOM 2579 N N . SER A 1 359 ? -10.981 4.008 1.155 1.00 36.28 359 SER A N 1
ATOM 2580 C CA . SER A 1 359 ? -10.586 4.581 2.434 1.00 36.28 359 SER A CA 1
ATOM 2581 C C . SER A 1 359 ? -9.785 3.523 3.203 1.00 36.28 359 SER A C 1
ATOM 2583 O O . SER A 1 359 ? -10.336 2.491 3.579 1.00 36.28 359 SER A O 1
ATOM 2585 N N . VAL A 1 360 ? -8.510 3.821 3.450 1.00 38.56 360 VAL A N 1
ATOM 2586 C CA . VAL A 1 360 ? -7.600 3.116 4.366 1.00 38.56 360 VAL A CA 1
ATOM 2587 C C . VAL A 1 360 ? -7.191 1.702 3.908 1.00 38.56 360 VAL A C 1
ATOM 2589 O O . VAL A 1 360 ? -7.918 0.730 4.069 1.00 38.56 360 VAL A O 1
ATOM 2592 N N . ALA A 1 361 ? -5.957 1.601 3.399 1.00 44.34 361 ALA A N 1
ATOM 2593 C CA . ALA A 1 361 ? -5.175 0.363 3.294 1.00 44.34 361 ALA A CA 1
ATOM 2594 C C . ALA A 1 361 ? -5.669 -0.728 2.320 1.00 44.34 361 ALA A C 1
ATOM 2596 O O . ALA A 1 361 ? -5.699 -1.903 2.682 1.00 44.34 361 ALA A O 1
ATOM 2597 N N . SER A 1 362 ? -5.981 -0.395 1.063 1.00 44.94 362 SER A N 1
ATOM 2598 C CA . SER A 1 362 ? -6.049 -1.444 0.037 1.00 44.94 362 SER A CA 1
ATOM 2599 C C . SER A 1 362 ? -4.639 -1.870 -0.367 1.00 44.94 362 SER A C 1
ATOM 2601 O O . SER A 1 362 ? -3.827 -1.044 -0.784 1.00 44.94 362 SER A O 1
ATOM 2603 N N . LEU A 1 363 ? -4.362 -3.174 -0.295 1.00 48.94 363 LEU A N 1
ATOM 2604 C CA . LEU A 1 363 ? -3.295 -3.850 -1.045 1.00 48.94 363 LEU A CA 1
ATOM 2605 C C . LEU A 1 363 ? -3.639 -3.838 -2.549 1.00 48.94 363 LEU A C 1
ATOM 2607 O O . LEU A 1 363 ? -3.714 -4.887 -3.191 1.00 48.94 363 LEU A O 1
ATOM 2611 N N . ALA A 1 364 ? -3.921 -2.649 -3.089 1.00 53.50 364 ALA A N 1
ATOM 2612 C CA . ALA A 1 364 ? -4.292 -2.441 -4.475 1.00 53.50 364 ALA A CA 1
ATOM 2613 C C . ALA A 1 364 ? -3.110 -2.866 -5.341 1.00 53.50 364 ALA A C 1
ATOM 2615 O O . ALA A 1 364 ? -2.021 -2.299 -5.251 1.00 53.50 364 ALA A O 1
ATOM 2616 N N . GLY A 1 365 ? -3.325 -3.891 -6.165 1.00 54.50 365 GLY A N 1
ATOM 2617 C CA . GLY A 1 365 ? -2.263 -4.545 -6.926 1.00 54.50 365 GLY A CA 1
ATOM 2618 C C . GLY A 1 365 ? -1.531 -3.646 -7.927 1.00 54.50 365 GLY A C 1
ATOM 2619 O O . GLY A 1 365 ? -0.466 -4.021 -8.404 1.00 54.50 365 GLY A O 1
ATOM 2620 N N . PHE A 1 366 ? -2.091 -2.470 -8.219 1.00 61.94 366 PHE A N 1
ATOM 2621 C CA . PHE A 1 366 ? -1.611 -1.536 -9.237 1.00 61.94 366 PHE A CA 1
ATOM 2622 C C . PHE A 1 366 ? -1.319 -0.128 -8.694 1.00 61.94 366 PHE A C 1
ATOM 2624 O O . PHE A 1 366 ? -1.053 0.777 -9.478 1.00 61.94 366 PHE A O 1
ATOM 2631 N N . ALA A 1 367 ? -1.377 0.088 -7.373 1.00 62.09 367 ALA A N 1
ATOM 2632 C CA . ALA A 1 367 ? -1.072 1.400 -6.808 1.00 62.09 367 ALA A CA 1
ATOM 2633 C C . ALA A 1 367 ? 0.450 1.655 -6.804 1.00 62.09 367 ALA A C 1
ATOM 2635 O O . ALA A 1 367 ? 1.207 0.780 -6.366 1.00 62.09 367 ALA A O 1
ATOM 2636 N N . PRO A 1 368 ? 0.915 2.837 -7.252 1.00 64.00 368 PRO A N 1
ATOM 2637 C CA . PRO A 1 368 ? 2.327 3.187 -7.179 1.00 64.00 368 PRO A CA 1
ATOM 2638 C C . PRO A 1 368 ? 2.781 3.254 -5.715 1.00 64.00 368 PRO A C 1
ATOM 2640 O O . PRO A 1 368 ? 2.059 3.750 -4.846 1.00 64.00 368 PRO A O 1
ATOM 2643 N N . ALA A 1 369 ? 3.982 2.749 -5.430 1.00 68.31 369 ALA A N 1
ATOM 2644 C CA . ALA A 1 369 ? 4.578 2.894 -4.107 1.00 68.31 369 ALA A CA 1
ATOM 2645 C C . ALA A 1 369 ? 4.933 4.369 -3.877 1.00 68.31 369 ALA A C 1
ATOM 2647 O O . ALA A 1 369 ? 5.697 4.946 -4.645 1.00 68.31 369 ALA A O 1
ATOM 2648 N N . THR A 1 370 ? 4.385 4.981 -2.826 1.00 79.88 370 THR A N 1
ATOM 2649 C CA . THR A 1 370 ? 4.786 6.328 -2.403 1.00 79.88 370 THR A CA 1
ATOM 2650 C C . THR A 1 370 ? 5.973 6.205 -1.463 1.00 79.88 370 THR A C 1
ATOM 2652 O O . THR A 1 370 ? 5.821 5.753 -0.325 1.00 79.88 370 THR A O 1
ATOM 2655 N N . VAL A 1 371 ? 7.146 6.595 -1.948 1.00 88.31 371 VAL A N 1
ATOM 2656 C CA . VAL A 1 371 ? 8.396 6.556 -1.190 1.00 88.31 371 VAL A CA 1
ATOM 2657 C C . VAL A 1 371 ? 8.869 7.985 -0.998 1.00 88.31 371 VAL A C 1
ATOM 2659 O O . VAL A 1 371 ? 9.102 8.700 -1.969 1.00 88.31 371 VAL A O 1
ATOM 2662 N N . THR A 1 372 ? 8.978 8.420 0.253 1.00 91.50 372 THR A N 1
ATOM 2663 C CA . THR A 1 372 ? 9.386 9.790 0.581 1.00 91.50 372 THR A CA 1
ATOM 2664 C C . THR A 1 372 ? 10.713 9.792 1.309 1.00 91.50 372 THR A C 1
ATOM 2666 O O . THR A 1 372 ? 10.910 9.020 2.242 1.00 91.50 372 THR A O 1
ATOM 2669 N N . THR A 1 373 ? 11.619 10.667 0.914 1.00 90.12 373 THR A N 1
ATOM 2670 C CA . THR A 1 373 ? 12.885 10.901 1.610 1.00 90.12 373 THR A CA 1
ATOM 2671 C C . THR A 1 373 ? 12.660 11.704 2.899 1.00 90.12 373 THR A C 1
ATOM 2673 O O . THR A 1 373 ? 11.614 12.329 3.089 1.00 90.12 373 THR A O 1
ATOM 2676 N N . SER A 1 374 ? 13.652 11.725 3.794 1.00 86.25 374 SER A N 1
ATOM 2677 C CA . SER A 1 374 ? 13.595 12.491 5.053 1.00 86.25 374 SER A CA 1
ATOM 2678 C C . SER A 1 374 ? 13.450 14.010 4.869 1.00 86.25 374 SER A C 1
ATOM 2680 O O . SER A 1 374 ? 12.955 14.689 5.766 1.00 86.25 374 SER A O 1
ATOM 2682 N N . ASP A 1 375 ? 13.836 14.544 3.707 1.00 86.62 375 ASP A N 1
ATOM 2683 C CA . ASP A 1 375 ? 13.654 15.948 3.315 1.00 86.62 375 ASP A CA 1
ATOM 2684 C C . ASP A 1 375 ? 12.336 16.215 2.556 1.00 86.62 375 ASP A C 1
ATOM 2686 O O . ASP A 1 375 ? 12.088 17.338 2.121 1.00 86.62 375 ASP A O 1
ATOM 2690 N N . GLY A 1 376 ? 11.469 15.204 2.420 1.00 86.06 376 GLY A N 1
ATOM 2691 C CA . GLY A 1 376 ? 10.120 15.334 1.865 1.00 86.06 376 GLY A CA 1
ATOM 2692 C C . GLY A 1 376 ? 10.008 15.194 0.344 1.00 86.06 376 G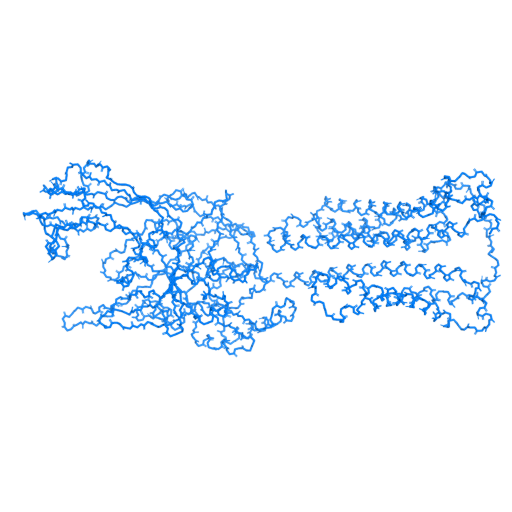LY A C 1
ATOM 2693 O O . GLY A 1 376 ? 8.917 15.386 -0.193 1.00 86.06 376 GLY A O 1
ATOM 2694 N N . ARG A 1 377 ? 11.088 14.845 -0.367 1.00 89.50 377 ARG A N 1
ATOM 2695 C CA . ARG A 1 377 ? 11.034 14.546 -1.808 1.00 89.50 377 ARG A CA 1
ATOM 2696 C C . ARG A 1 377 ? 10.413 13.172 -2.064 1.00 89.50 377 ARG A C 1
ATOM 2698 O O . ARG A 1 377 ? 10.569 12.244 -1.274 1.00 89.50 377 ARG A O 1
ATOM 2705 N N . HIS A 1 378 ? 9.707 13.037 -3.184 1.00 89.94 378 HIS A N 1
ATOM 2706 C CA . HIS A 1 378 ? 9.157 11.759 -3.629 1.00 89.94 378 HIS A CA 1
ATOM 2707 C C . HIS A 1 378 ? 10.173 11.034 -4.509 1.00 89.94 378 HIS A C 1
ATOM 2709 O O . HIS A 1 378 ? 10.567 11.569 -5.538 1.00 89.94 378 HIS A O 1
ATOM 2715 N N . LEU A 1 379 ? 10.563 9.821 -4.127 1.00 90.31 379 LEU A N 1
ATOM 2716 C CA . LEU A 1 379 ? 11.475 8.985 -4.898 1.00 90.31 379 LEU A CA 1
ATOM 2717 C C . LEU A 1 379 ? 10.673 8.123 -5.886 1.00 90.31 379 LEU A C 1
ATOM 2719 O O . LEU A 1 379 ? 9.952 7.214 -5.469 1.00 90.31 379 LEU A O 1
ATOM 2723 N N . GLY A 1 380 ? 10.763 8.427 -7.183 1.00 89.19 380 GLY A N 1
ATOM 2724 C CA . GLY A 1 380 ? 10.107 7.653 -8.238 1.00 89.19 380 GLY A CA 1
ATOM 2725 C C . GLY A 1 380 ? 10.925 6.462 -8.748 1.00 89.19 380 GLY A C 1
ATOM 2726 O O . GLY A 1 380 ? 12.045 6.212 -8.305 1.00 89.19 380 GLY A O 1
ATOM 2727 N N . ALA A 1 381 ? 10.337 5.701 -9.675 1.00 91.06 381 ALA A N 1
ATOM 2728 C CA . ALA A 1 381 ? 11.022 4.595 -10.336 1.00 91.06 381 ALA A CA 1
ATOM 2729 C C . ALA A 1 381 ? 11.961 5.102 -11.438 1.00 91.06 381 ALA A C 1
ATOM 2731 O O . ALA A 1 381 ? 11.635 6.058 -12.136 1.00 91.06 381 ALA A O 1
ATOM 2732 N N . THR A 1 382 ? 13.089 4.426 -11.628 1.00 92.38 382 THR A N 1
ATOM 2733 C CA . THR A 1 382 ? 14.022 4.663 -12.739 1.00 92.38 382 THR A CA 1
ATOM 2734 C C . THR A 1 382 ? 13.920 3.522 -13.755 1.00 92.38 382 THR A C 1
ATOM 2736 O O . THR A 1 382 ? 13.190 2.548 -13.557 1.00 92.38 382 THR A O 1
ATOM 2739 N N . ARG A 1 383 ? 14.689 3.591 -14.839 1.00 90.88 383 ARG A N 1
ATOM 2740 C CA . ARG A 1 383 ? 14.832 2.523 -15.836 1.00 90.88 383 ARG A CA 1
ATOM 2741 C C . ARG A 1 383 ? 15.601 1.304 -15.321 1.00 90.88 383 ARG A C 1
ATOM 2743 O O . ARG A 1 383 ? 15.765 0.323 -16.045 1.00 90.88 383 ARG A O 1
ATOM 2750 N N . SER A 1 384 ? 16.046 1.330 -14.065 1.00 90.81 384 SER A N 1
ATOM 2751 C CA . SER A 1 384 ? 16.625 0.174 -13.391 1.00 90.81 384 SER A CA 1
ATOM 2752 C C . SER A 1 384 ? 15.536 -0.688 -12.750 1.00 90.81 384 SER A C 1
ATOM 2754 O O . SER A 1 384 ? 15.036 -0.389 -11.668 1.00 90.81 384 SER A O 1
ATOM 2756 N N . VAL A 1 385 ? 15.217 -1.823 -13.377 1.00 89.88 385 VAL A N 1
ATOM 2757 C CA . VAL A 1 385 ? 14.257 -2.816 -12.843 1.00 89.88 385 VAL A CA 1
ATOM 2758 C C . VAL A 1 385 ? 14.738 -3.440 -11.516 1.00 89.88 385 VAL A C 1
ATOM 2760 O O . VAL A 1 385 ? 13.938 -3.942 -10.723 1.00 89.88 385 VAL A O 1
ATOM 2763 N N . ALA A 1 386 ? 16.047 -3.383 -11.241 1.00 91.75 386 ALA A N 1
ATOM 2764 C CA . ALA A 1 386 ? 16.648 -3.808 -9.975 1.00 91.75 386 ALA A CA 1
ATOM 2765 C C . ALA A 1 386 ? 16.635 -2.719 -8.883 1.00 91.75 386 ALA A C 1
ATOM 2767 O O . ALA A 1 386 ? 17.093 -2.965 -7.759 1.00 91.75 386 ALA A O 1
ATOM 2768 N N . GLY A 1 387 ? 16.113 -1.529 -9.195 1.00 90.50 387 GLY A N 1
ATOM 2769 C CA . GLY A 1 387 ? 15.984 -0.412 -8.271 1.00 90.50 387 GLY A CA 1
ATOM 2770 C C . GLY A 1 387 ? 15.047 -0.696 -7.091 1.00 90.50 387 GLY A C 1
ATOM 2771 O O . GLY A 1 387 ? 14.343 -1.713 -7.007 1.00 90.50 387 GLY A O 1
ATOM 2772 N N . TYR A 1 388 ? 15.035 0.218 -6.116 1.00 90.25 388 TYR A N 1
ATOM 2773 C CA . TYR A 1 388 ? 14.162 0.076 -4.948 1.00 90.25 388 TYR A CA 1
ATOM 2774 C C . TYR A 1 388 ? 12.687 0.299 -5.300 1.00 90.25 388 TYR A C 1
ATOM 2776 O O . TYR A 1 388 ? 11.828 -0.453 -4.829 1.00 90.25 388 TYR A O 1
ATOM 2784 N N . VAL A 1 389 ? 12.390 1.294 -6.134 1.00 88.94 389 VAL A N 1
ATOM 2785 C CA . VAL A 1 389 ? 11.030 1.647 -6.558 1.00 88.94 389 VAL A CA 1
ATOM 2786 C C . VAL A 1 389 ? 10.797 1.113 -7.967 1.00 88.94 389 VAL A C 1
ATOM 2788 O O . VAL A 1 389 ? 11.535 1.460 -8.880 1.00 88.94 389 VAL A O 1
ATOM 2791 N N . ASN A 1 390 ? 9.766 0.281 -8.133 1.00 86.50 390 ASN A N 1
ATOM 2792 C CA . ASN A 1 390 ? 9.338 -0.221 -9.439 1.00 86.50 390 ASN A CA 1
ATOM 2793 C C . ASN A 1 390 ? 8.038 0.478 -9.854 1.00 86.50 390 ASN A C 1
ATOM 2795 O O . ASN A 1 390 ? 7.176 0.686 -8.986 1.00 86.50 390 ASN A O 1
ATOM 2799 N N . PRO A 1 391 ? 7.859 0.794 -11.149 1.00 85.62 391 PRO A N 1
ATOM 2800 C CA . PRO A 1 391 ? 6.618 1.383 -11.624 1.00 85.62 391 PRO A CA 1
ATOM 2801 C C . PRO A 1 391 ? 5.475 0.352 -11.538 1.00 85.62 391 PRO A C 1
ATOM 2803 O O . PRO A 1 391 ? 5.720 -0.863 -11.557 1.00 85.62 391 PRO A O 1
ATOM 2806 N N . PRO A 1 392 ? 4.214 0.799 -11.403 1.00 84.94 392 PRO A N 1
ATOM 2807 C CA . PRO A 1 392 ? 3.062 -0.085 -11.541 1.00 84.94 392 PRO A CA 1
ATOM 2808 C C . PRO A 1 392 ? 2.947 -0.618 -12.985 1.00 84.94 392 PRO A C 1
ATOM 2810 O O . PRO A 1 392 ? 3.574 -0.076 -13.897 1.00 84.94 392 PRO A O 1
ATOM 2813 N N . PRO A 1 393 ? 2.130 -1.660 -13.229 1.00 87.19 393 PRO A N 1
ATOM 2814 C CA . PRO A 1 393 ? 1.861 -2.148 -14.578 1.00 87.19 393 PRO A CA 1
ATOM 2815 C C . PRO A 1 393 ? 1.367 -1.040 -15.507 1.00 87.19 393 PRO A C 1
ATOM 2817 O O . PRO A 1 393 ? 0.303 -0.460 -15.294 1.00 87.19 393 PRO A O 1
ATOM 2820 N N . ALA A 1 394 ? 2.145 -0.775 -16.554 1.00 89.56 394 ALA A N 1
ATOM 2821 C CA . ALA A 1 394 ? 1.794 0.164 -17.612 1.00 89.56 394 ALA A CA 1
ATOM 2822 C C . ALA A 1 394 ? 1.151 -0.545 -18.818 1.00 89.56 394 ALA A C 1
ATOM 2824 O O . ALA A 1 394 ? 0.584 0.118 -19.686 1.00 89.56 394 ALA A O 1
ATOM 2825 N N . LEU A 1 395 ? 1.169 -1.883 -18.848 1.00 90.81 395 LEU A N 1
ATOM 2826 C CA . LEU A 1 395 ? 0.411 -2.692 -19.799 1.00 90.81 395 LEU A CA 1
ATOM 2827 C C . LEU A 1 395 ? -0.413 -3.749 -19.081 1.00 90.81 395 LEU A C 1
ATOM 2829 O O . LEU A 1 395 ? 0.104 -4.520 -18.269 1.00 90.81 395 LEU A O 1
ATOM 2833 N N . LEU A 1 396 ? -1.687 -3.824 -19.453 1.00 92.31 396 LEU A N 1
ATOM 2834 C CA . LEU A 1 396 ? -2.580 -4.903 -19.061 1.00 92.31 396 LEU A CA 1
ATOM 2835 C C . LEU A 1 396 ? -2.935 -5.741 -20.289 1.00 92.31 396 LEU A C 1
ATOM 2837 O O . LEU A 1 396 ? -3.251 -5.194 -21.340 1.00 92.31 396 LEU A O 1
ATOM 2841 N N . THR A 1 397 ? -2.910 -7.060 -20.153 1.00 94.25 397 THR A N 1
ATOM 2842 C CA . THR A 1 397 ? -3.395 -8.029 -21.149 1.00 94.25 397 THR A CA 1
ATOM 2843 C C . THR A 1 397 ? -4.414 -8.965 -20.499 1.00 94.25 397 THR A C 1
ATOM 2845 O O . THR A 1 397 ? -4.617 -8.928 -19.287 1.00 94.25 397 THR A O 1
ATOM 2848 N N . THR A 1 398 ? -5.079 -9.819 -21.270 1.00 95.44 398 THR A N 1
ATOM 2849 C CA . THR A 1 398 ? -5.892 -10.913 -20.718 1.00 95.44 398 THR A CA 1
ATOM 2850 C C . THR A 1 398 ? -5.027 -12.036 -20.137 1.00 95.44 398 THR A C 1
ATOM 2852 O O . THR A 1 398 ? -3.826 -12.113 -20.413 1.00 95.44 398 THR A O 1
ATOM 2855 N N . LEU A 1 399 ? -5.631 -12.940 -19.357 1.00 94.56 399 LEU A N 1
ATOM 2856 C CA . LEU A 1 399 ? -4.952 -14.149 -18.873 1.00 94.56 399 LEU A CA 1
ATOM 2857 C C . LEU A 1 399 ? -4.386 -15.006 -20.013 1.00 94.56 399 LEU A C 1
ATOM 2859 O O . LEU A 1 399 ? -3.282 -15.515 -19.865 1.00 94.56 399 LEU A O 1
ATOM 2863 N N . ASP A 1 400 ? -5.073 -15.099 -21.155 1.00 94.19 400 ASP A N 1
ATOM 2864 C CA . ASP A 1 400 ? -4.566 -15.804 -22.343 1.00 94.19 400 ASP A CA 1
ATOM 2865 C C . ASP A 1 400 ? -3.290 -15.145 -22.885 1.00 94.19 400 ASP A C 1
ATOM 2867 O O . ASP A 1 400 ? -2.341 -15.822 -23.282 1.00 94.19 400 ASP A O 1
ATOM 2871 N N . GLY A 1 401 ? -3.236 -13.810 -22.861 1.00 92.88 401 GLY A N 1
ATOM 2872 C CA . GLY A 1 401 ? -2.027 -13.067 -23.201 1.00 92.88 401 GLY A CA 1
ATOM 2873 C C . GLY A 1 401 ? -0.894 -13.280 -22.200 1.00 92.88 401 GLY A C 1
ATOM 2874 O O . GLY A 1 401 ? 0.249 -13.403 -22.615 1.00 92.88 401 GLY A O 1
ATOM 2875 N N . ALA A 1 402 ? -1.172 -13.392 -20.900 1.00 93.25 402 ALA A N 1
ATOM 2876 C CA . ALA A 1 402 ? -0.134 -13.747 -19.928 1.00 93.25 402 ALA A CA 1
ATOM 2877 C C . ALA A 1 402 ? 0.336 -15.203 -20.071 1.00 93.25 402 ALA A C 1
ATOM 2879 O O . ALA A 1 402 ? 1.536 -15.458 -19.994 1.00 93.25 402 ALA A O 1
ATOM 2880 N N . ALA A 1 403 ? -0.574 -16.141 -20.346 1.00 93.19 403 ALA A N 1
ATOM 2881 C CA . ALA A 1 403 ? -0.247 -17.543 -20.598 1.00 93.19 403 ALA A CA 1
ATOM 2882 C C . ALA A 1 403 ? 0.691 -17.705 -21.806 1.00 93.19 403 ALA A C 1
ATOM 2884 O O . ALA A 1 403 ? 1.599 -18.532 -21.771 1.00 93.19 403 ALA A O 1
ATOM 2885 N N . TYR A 1 404 ? 0.529 -16.867 -22.837 1.00 91.12 404 TYR A N 1
ATOM 2886 C CA . TYR A 1 404 ? 1.445 -16.803 -23.978 1.00 91.12 404 TYR A CA 1
ATOM 2887 C C . TYR A 1 404 ? 2.898 -16.541 -23.561 1.00 91.12 404 TYR A C 1
ATOM 2889 O O . TYR A 1 404 ? 3.810 -17.201 -24.051 1.00 91.12 404 TYR A O 1
ATOM 2897 N N . PHE A 1 405 ? 3.120 -15.583 -22.659 1.00 89.56 405 PHE A N 1
ATOM 2898 C CA . PHE A 1 405 ? 4.460 -15.235 -22.177 1.00 89.56 405 PHE A CA 1
ATOM 2899 C C . PHE A 1 405 ? 4.989 -16.205 -21.117 1.00 89.56 405 PHE A C 1
ATOM 2901 O O . PHE A 1 405 ? 6.193 -16.292 -20.900 1.00 89.56 405 PHE A O 1
ATOM 2908 N N . ALA A 1 406 ? 4.097 -16.940 -20.459 1.00 91.50 406 ALA A N 1
ATOM 2909 C CA . ALA A 1 406 ? 4.461 -17.933 -19.463 1.00 91.50 406 ALA A CA 1
ATOM 2910 C C . ALA A 1 406 ? 4.918 -19.274 -20.055 1.00 91.50 406 ALA A C 1
ATOM 2912 O O . ALA A 1 406 ? 5.510 -20.077 -19.333 1.00 91.50 406 ALA A O 1
ATOM 2913 N N . ASP A 1 407 ? 4.616 -19.530 -21.329 1.00 89.62 407 ASP A N 1
ATOM 2914 C CA . ASP A 1 407 ? 4.897 -20.784 -22.027 1.00 89.62 407 ASP A CA 1
ATOM 2915 C C . ASP A 1 407 ? 6.416 -21.059 -22.114 1.00 89.62 407 ASP A C 1
ATOM 2917 O O . ASP A 1 407 ? 7.121 -20.342 -22.834 1.00 89.62 407 ASP A O 1
ATOM 2921 N N . PRO A 1 408 ? 6.935 -22.116 -21.452 1.00 88.75 408 PRO A N 1
ATOM 2922 C CA . PRO A 1 408 ? 8.355 -22.456 -21.465 1.00 88.75 408 PRO A CA 1
ATOM 2923 C C . PRO A 1 408 ? 8.890 -22.808 -22.854 1.00 88.75 408 PRO A C 1
ATOM 2925 O O . PRO A 1 408 ? 10.097 -22.750 -23.071 1.00 88.75 408 PRO A O 1
ATOM 2928 N N . ALA A 1 409 ? 8.013 -23.184 -23.794 1.00 84.56 409 ALA A N 1
ATOM 2929 C CA . ALA A 1 409 ? 8.395 -23.448 -25.178 1.00 84.56 409 ALA A CA 1
ATOM 2930 C C . ALA A 1 409 ? 8.662 -22.161 -25.975 1.00 84.56 409 ALA A C 1
ATOM 2932 O O . ALA A 1 409 ? 9.275 -22.226 -27.039 1.00 84.56 409 ALA A O 1
ATOM 2933 N N . ARG A 1 410 ? 8.201 -21.005 -25.478 1.00 82.00 410 ARG A N 1
ATOM 2934 C CA . ARG A 1 410 ? 8.384 -19.681 -26.094 1.00 82.00 410 ARG A CA 1
ATOM 2935 C C . ARG A 1 410 ? 9.374 -18.825 -25.317 1.00 82.00 410 ARG A C 1
ATOM 2937 O O . ARG A 1 410 ? 10.174 -18.125 -25.929 1.00 82.00 410 ARG A O 1
ATOM 2944 N N . PHE A 1 411 ? 9.322 -18.899 -23.988 1.00 84.38 411 PHE A N 1
ATOM 2945 C CA . PHE A 1 411 ? 10.166 -18.140 -23.072 1.00 84.38 411 PHE A CA 1
ATOM 2946 C C . PHE A 1 411 ? 10.857 -19.084 -22.089 1.00 84.38 411 PHE A C 1
ATOM 2948 O O . PHE A 1 411 ? 10.218 -19.698 -21.234 1.00 84.38 411 PHE A O 1
ATOM 2955 N N . ALA A 1 412 ? 12.177 -19.207 -22.206 1.00 84.56 412 ALA A N 1
ATOM 2956 C CA . ALA A 1 412 ? 12.972 -20.130 -21.414 1.00 84.56 412 ALA A CA 1
ATOM 2957 C C . ALA A 1 412 ? 12.807 -19.848 -19.911 1.00 84.56 412 ALA A C 1
ATOM 2959 O O . ALA A 1 412 ? 12.940 -18.716 -19.441 1.00 84.56 412 ALA A O 1
ATOM 2960 N N . GLY A 1 413 ? 12.500 -20.895 -19.143 1.00 84.19 413 GLY A N 1
ATOM 2961 C CA . GLY A 1 413 ? 12.288 -20.790 -17.698 1.00 84.19 413 GLY A CA 1
ATOM 2962 C C . GLY A 1 413 ? 10.970 -20.127 -17.280 1.00 84.19 413 GLY A C 1
ATOM 2963 O O . GLY A 1 413 ? 10.809 -19.855 -16.093 1.00 84.19 413 GLY A O 1
ATOM 2964 N N . GLY A 1 414 ? 10.044 -19.864 -18.212 1.00 86.38 414 GLY A N 1
ATOM 2965 C CA . GLY A 1 414 ? 8.721 -19.324 -17.894 1.00 86.38 414 GLY A CA 1
ATOM 2966 C C . GLY A 1 414 ? 7.921 -20.213 -16.918 1.00 86.38 414 GLY A C 1
ATOM 2967 O O . GLY A 1 414 ? 8.162 -21.420 -16.828 1.00 86.38 414 GLY A O 1
ATOM 2968 N N . PRO A 1 415 ? 6.952 -19.648 -16.172 1.00 88.62 415 PRO A N 1
ATOM 2969 C CA . PRO A 1 415 ? 6.223 -20.359 -15.113 1.00 88.62 415 PRO A CA 1
ATOM 2970 C C . PRO A 1 415 ? 5.240 -21.442 -15.607 1.00 88.62 415 PRO A C 1
ATOM 2972 O O . PRO A 1 415 ? 4.683 -22.186 -14.794 1.00 88.62 415 PRO A O 1
ATOM 2975 N N . GLY A 1 416 ? 4.998 -21.552 -16.918 1.00 91.88 416 GLY A N 1
ATOM 2976 C CA . GLY A 1 416 ? 4.114 -22.554 -17.510 1.00 91.88 416 GLY A CA 1
ATOM 2977 C C . GLY A 1 416 ? 2.674 -22.468 -17.014 1.00 91.88 416 GLY A C 1
ATOM 2978 O O . GLY A 1 416 ? 2.090 -21.391 -16.938 1.00 91.88 416 GLY A O 1
ATOM 2979 N N . ALA A 1 417 ? 2.078 -23.615 -16.679 1.00 92.69 417 ALA A N 1
ATOM 2980 C CA . ALA A 1 417 ? 0.669 -23.696 -16.282 1.00 92.69 417 ALA A CA 1
ATOM 2981 C C . ALA A 1 417 ? 0.339 -22.940 -14.977 1.00 92.69 417 ALA A C 1
ATOM 2983 O O . ALA A 1 417 ? -0.822 -22.613 -14.731 1.00 92.69 417 ALA A O 1
ATOM 2984 N N . ALA A 1 418 ? 1.342 -22.646 -14.142 1.00 93.62 418 ALA A N 1
ATOM 2985 C CA . ALA A 1 418 ? 1.189 -21.912 -12.889 1.00 93.62 418 ALA A CA 1
ATOM 2986 C C . ALA A 1 418 ? 1.532 -20.421 -13.060 1.00 93.62 418 ALA A C 1
ATOM 2988 O O . ALA A 1 418 ? 2.315 -19.874 -12.292 1.00 93.62 418 ALA A O 1
ATOM 2989 N N . PHE A 1 419 ? 0.998 -19.754 -14.083 1.00 93.88 419 PHE A N 1
ATOM 2990 C CA . PHE A 1 419 ? 1.378 -18.379 -14.439 1.00 93.88 419 PHE A CA 1
ATOM 2991 C C . PHE A 1 419 ? 0.654 -17.275 -13.651 1.00 93.88 419 PHE A C 1
ATOM 2993 O O . PHE A 1 419 ? 1.015 -16.104 -13.763 1.00 93.88 419 PHE A O 1
ATOM 3000 N N . ILE A 1 420 ? -0.359 -17.606 -12.847 1.00 94.31 420 ILE A N 1
ATOM 3001 C CA . ILE A 1 420 ? -1.090 -16.613 -12.051 1.00 94.31 420 ILE A CA 1
ATOM 3002 C C . ILE A 1 420 ? -0.268 -16.287 -10.796 1.00 94.31 420 ILE A C 1
ATOM 3004 O O . ILE A 1 420 ? 0.111 -17.184 -10.045 1.00 94.31 420 ILE A O 1
ATOM 3008 N N . SER A 1 421 ? -0.001 -15.002 -10.556 1.00 91.31 421 SER A N 1
ATOM 3009 C CA . SER A 1 421 ? 0.835 -14.530 -9.439 1.00 91.31 421 SER A CA 1
ATOM 3010 C C . SER A 1 421 ? 0.030 -14.306 -8.160 1.00 91.31 421 SER A C 1
ATOM 3012 O O . SER A 1 421 ? 0.501 -14.558 -7.051 1.00 91.31 421 SER A O 1
ATOM 3014 N N . ALA A 1 422 ? -1.193 -13.794 -8.298 1.00 91.62 422 ALA A N 1
ATOM 3015 C CA . ALA A 1 422 ? -2.067 -13.498 -7.174 1.00 91.62 422 ALA A CA 1
ATOM 3016 C C . ALA A 1 422 ? -3.539 -13.561 -7.578 1.00 91.62 422 ALA A C 1
ATOM 3018 O O . ALA A 1 422 ? -3.896 -13.369 -8.737 1.00 91.62 422 ALA A O 1
ATOM 3019 N N . ILE A 1 423 ? -4.411 -13.786 -6.597 1.00 91.38 423 ILE A N 1
ATOM 3020 C CA . ILE A 1 423 ? -5.865 -13.698 -6.779 1.00 91.38 423 ILE A CA 1
ATOM 3021 C C . ILE A 1 423 ? -6.431 -12.780 -5.699 1.00 91.38 423 ILE A C 1
ATOM 3023 O O . ILE A 1 423 ? -6.222 -13.005 -4.498 1.00 91.38 423 ILE A O 1
ATOM 3027 N N . ARG A 1 424 ? -7.136 -11.732 -6.128 1.00 89.25 424 ARG A N 1
ATOM 3028 C CA . ARG A 1 424 ? -7.890 -10.825 -5.260 1.00 89.25 424 ARG A CA 1
ATOM 3029 C C . ARG A 1 424 ? -9.333 -11.284 -5.185 1.00 89.25 424 ARG A C 1
ATOM 3031 O O . ARG A 1 424 ? -9.932 -11.613 -6.205 1.00 89.25 424 ARG A O 1
ATOM 3038 N N . ILE A 1 425 ? -9.879 -11.342 -3.975 1.00 89.81 425 ILE A N 1
ATOM 3039 C CA . ILE A 1 425 ? -11.191 -11.941 -3.740 1.00 89.81 425 ILE A CA 1
ATOM 3040 C C . ILE A 1 425 ? -12.076 -11.000 -2.951 1.00 89.81 425 ILE A C 1
ATOM 3042 O O . ILE A 1 425 ? -11.692 -10.504 -1.891 1.00 89.81 425 ILE A O 1
ATOM 3046 N N . ARG A 1 426 ? -13.290 -10.816 -3.463 1.00 90.00 426 ARG A N 1
ATOM 3047 C CA . ARG A 1 426 ? -14.394 -10.227 -2.721 1.00 90.00 426 ARG A CA 1
ATOM 3048 C C . ARG A 1 426 ? -15.219 -11.348 -2.108 1.00 90.00 426 ARG A C 1
ATOM 3050 O O . ARG A 1 426 ? -15.637 -12.268 -2.808 1.00 90.00 426 ARG A O 1
ATOM 3057 N N . VAL A 1 427 ? -15.454 -11.254 -0.804 1.00 90.94 427 VAL A N 1
ATOM 3058 C CA . VAL A 1 427 ? -16.311 -12.184 -0.061 1.00 90.94 427 VAL A CA 1
ATOM 3059 C C . VAL A 1 427 ? -17.692 -11.558 0.111 1.00 90.94 427 VAL A C 1
ATOM 3061 O O . VAL A 1 427 ? -17.802 -10.374 0.430 1.00 90.94 427 VAL A O 1
ATOM 3064 N N . ALA A 1 428 ? -18.745 -12.346 -0.084 1.00 89.12 428 ALA A N 1
ATOM 3065 C CA . ALA A 1 428 ? -20.121 -11.886 0.035 1.00 89.12 428 ALA A CA 1
ATOM 3066 C C . ALA A 1 428 ? -20.500 -11.576 1.495 1.00 89.12 428 ALA A C 1
ATOM 3068 O O . ALA A 1 428 ? -20.075 -12.253 2.433 1.00 89.12 428 ALA A O 1
ATOM 3069 N N . ASN A 1 429 ? -21.395 -10.602 1.690 1.00 85.50 429 ASN A N 1
ATOM 3070 C CA . ASN A 1 429 ? -22.012 -10.281 2.985 1.00 85.50 429 ASN A CA 1
ATOM 3071 C C . ASN A 1 429 ? -21.021 -9.941 4.117 1.00 85.50 429 ASN A C 1
ATOM 3073 O O . ASN A 1 429 ? -21.254 -10.299 5.276 1.00 85.50 429 ASN A O 1
ATOM 3077 N N . VAL A 1 430 ? -19.915 -9.273 3.792 1.00 82.44 430 VAL A N 1
ATOM 3078 C CA . VAL A 1 430 ? -18.926 -8.800 4.778 1.00 82.44 430 VAL A CA 1
ATOM 3079 C C . VAL A 1 430 ? -18.854 -7.280 4.849 1.00 82.44 430 VAL A C 1
ATOM 3081 O O . VAL A 1 430 ? -17.920 -6.765 5.445 1.00 82.44 430 VAL A O 1
ATOM 3084 N N . GLN A 1 431 ? -19.778 -6.534 4.229 1.00 77.25 431 GLN A N 1
ATOM 3085 C CA . GLN A 1 431 ? -19.722 -5.070 4.077 1.00 77.25 431 GLN A CA 1
ATOM 3086 C C . GLN A 1 431 ? -19.621 -4.359 5.433 1.00 77.25 431 GLN A C 1
ATOM 3088 O O . GLN A 1 431 ? -18.746 -3.509 5.598 1.00 77.25 431 GLN A O 1
ATOM 3093 N N . GLN A 1 432 ? -20.435 -4.777 6.405 1.00 71.88 432 GLN A N 1
ATOM 3094 C CA . GLN A 1 432 ? -20.430 -4.247 7.768 1.00 71.88 432 GLN A CA 1
ATOM 3095 C C . GLN A 1 432 ? -19.268 -4.839 8.590 1.00 71.88 432 GLN A C 1
ATOM 3097 O O . GLN A 1 432 ? -19.118 -6.065 8.612 1.00 71.88 432 GLN A O 1
ATOM 3102 N N . PRO A 1 433 ? -18.447 -4.021 9.271 1.00 66.56 433 PRO A N 1
ATOM 3103 C CA . PRO A 1 433 ? -17.440 -4.514 10.212 1.00 66.56 433 PRO A CA 1
ATOM 3104 C C . PRO A 1 433 ? -18.074 -5.276 11.389 1.00 66.56 433 PRO A C 1
ATOM 3106 O O . PRO A 1 433 ? -19.142 -4.897 11.866 1.00 66.56 433 PRO A O 1
ATOM 3109 N N . GLY A 1 434 ? -17.414 -6.332 11.877 1.00 67.94 434 GLY A N 1
ATOM 3110 C CA . GLY A 1 434 ? -17.809 -7.039 13.101 1.00 67.94 434 GLY A CA 1
ATOM 3111 C C . GLY A 1 434 ? -17.503 -8.545 13.104 1.00 67.94 434 GLY A C 1
ATOM 3112 O O . GLY A 1 434 ? -17.134 -9.100 12.064 1.00 67.94 434 GLY A O 1
ATOM 3113 N N . PRO A 1 435 ? -17.743 -9.237 14.240 1.00 73.81 435 PRO A N 1
ATOM 3114 C CA . PRO A 1 435 ? -17.310 -10.625 14.459 1.00 73.81 435 PRO A CA 1
ATOM 3115 C C . PRO A 1 435 ? -17.858 -11.628 13.440 1.00 73.81 435 PRO A C 1
ATOM 3117 O O . PRO A 1 435 ? -17.207 -12.607 13.093 1.00 73.81 435 PRO A O 1
ATOM 3120 N N . LEU A 1 436 ? -19.070 -11.390 12.935 1.00 81.88 436 LEU A N 1
ATOM 3121 C CA . LEU A 1 436 ? -19.701 -12.259 11.944 1.00 81.88 436 LEU A CA 1
ATOM 3122 C C . LEU A 1 436 ? -19.055 -12.117 10.556 1.00 81.88 436 LEU A C 1
ATOM 3124 O O . LEU A 1 436 ? -18.863 -13.119 9.870 1.00 81.88 436 LEU A O 1
ATOM 3128 N N . SER A 1 437 ? -18.685 -10.899 10.154 1.00 82.50 437 SER A N 1
ATOM 3129 C CA . SER A 1 437 ? -17.926 -10.662 8.920 1.00 82.50 437 SER A CA 1
ATOM 3130 C C . SER A 1 437 ? -16.508 -11.224 9.032 1.00 82.50 437 SER A C 1
ATOM 3132 O O . SER A 1 437 ? -16.024 -11.840 8.088 1.00 82.50 437 SER A O 1
ATOM 3134 N N . GLU A 1 438 ? -15.870 -11.087 10.196 1.00 80.12 438 GLU A N 1
ATOM 3135 C CA . GLU A 1 438 ? -14.547 -11.658 10.488 1.00 80.12 438 GLU A CA 1
ATOM 3136 C C . GLU A 1 438 ? -14.559 -13.188 10.441 1.00 80.12 438 GLU A C 1
ATOM 3138 O O . GLU A 1 438 ? -13.744 -13.784 9.742 1.00 80.12 438 GLU A O 1
ATOM 3143 N N . ALA A 1 439 ? -15.525 -13.833 11.103 1.00 84.31 439 ALA A N 1
ATOM 3144 C CA . ALA A 1 439 ? -15.675 -15.286 11.071 1.00 84.31 439 ALA A CA 1
ATOM 3145 C C . ALA A 1 439 ? -15.929 -15.806 9.647 1.00 84.31 439 ALA A C 1
ATOM 3147 O O . ALA A 1 439 ? -15.408 -16.855 9.270 1.00 84.31 439 ALA A O 1
ATOM 3148 N N . ARG A 1 440 ? -16.692 -15.065 8.830 1.00 88.50 440 ARG A N 1
ATOM 3149 C CA . ARG A 1 440 ? -16.892 -15.384 7.407 1.00 88.50 440 ARG A CA 1
ATOM 3150 C C . ARG A 1 440 ? -15.596 -15.272 6.612 1.00 88.50 440 ARG A C 1
ATOM 3152 O O . ARG A 1 440 ? -15.270 -16.203 5.885 1.00 88.50 440 ARG A O 1
ATOM 3159 N N . LEU A 1 441 ? -14.855 -14.174 6.765 1.00 89.38 441 LEU A N 1
ATOM 3160 C CA . LEU A 1 441 ? -13.567 -13.982 6.092 1.00 89.38 441 LEU A CA 1
ATOM 3161 C C . LEU A 1 441 ? -12.558 -15.064 6.492 1.00 89.38 441 LEU A C 1
ATOM 3163 O O . LEU A 1 441 ? -11.922 -15.642 5.617 1.00 89.38 441 LEU A O 1
ATOM 3167 N N . ALA A 1 442 ? -12.454 -15.377 7.786 1.00 88.38 442 ALA A N 1
ATOM 3168 C CA . ALA A 1 442 ? -11.571 -16.418 8.302 1.00 88.38 442 ALA A CA 1
ATOM 3169 C C . ALA A 1 442 ? -11.954 -17.808 7.780 1.00 88.38 442 ALA A C 1
ATOM 3171 O O . ALA A 1 442 ? -11.079 -18.576 7.388 1.00 88.38 442 ALA A O 1
ATOM 3172 N N . ARG A 1 443 ? -13.256 -18.118 7.718 1.00 91.56 443 ARG A N 1
ATOM 3173 C CA . ARG A 1 443 ? -13.742 -19.388 7.172 1.00 91.56 443 ARG A CA 1
ATOM 3174 C C . ARG A 1 443 ? -13.438 -19.523 5.686 1.00 91.56 443 ARG A C 1
ATOM 3176 O O . ARG A 1 443 ? -12.836 -20.509 5.293 1.00 91.56 443 ARG A O 1
ATOM 3183 N N . VAL A 1 444 ? -13.777 -18.513 4.884 1.00 93.75 444 VAL A N 1
ATOM 3184 C CA . VAL A 1 444 ? -13.482 -18.516 3.442 1.00 93.75 444 VAL A CA 1
ATOM 3185 C C . VAL A 1 444 ? -11.973 -18.603 3.199 1.00 93.75 444 VAL A C 1
ATOM 3187 O O . VAL A 1 444 ? -11.533 -19.352 2.333 1.00 93.75 444 VAL A O 1
ATOM 3190 N N . ALA A 1 445 ? -11.159 -17.901 3.992 1.00 91.56 445 ALA A N 1
ATOM 3191 C CA . ALA A 1 445 ? -9.706 -18.007 3.916 1.00 91.56 445 ALA A CA 1
ATOM 3192 C C . ALA A 1 445 ? -9.200 -19.426 4.232 1.00 91.56 445 ALA A C 1
ATOM 3194 O O . ALA A 1 445 ? -8.352 -19.940 3.504 1.00 91.56 445 ALA A O 1
ATOM 3195 N N . ALA A 1 446 ? -9.735 -20.066 5.276 1.00 90.56 446 ALA A N 1
ATOM 3196 C CA . ALA A 1 446 ? -9.387 -21.435 5.650 1.00 90.56 446 ALA A CA 1
ATOM 3197 C C . ALA A 1 446 ? -9.818 -22.455 4.587 1.00 90.56 446 ALA A C 1
ATOM 3199 O O . ALA A 1 446 ? -9.021 -23.318 4.226 1.00 90.56 446 ALA A O 1
ATOM 3200 N N . ASP A 1 447 ? -11.030 -22.325 4.043 1.00 93.75 447 ASP A N 1
ATOM 3201 C CA . ASP A 1 447 ? -11.555 -23.205 2.995 1.00 93.75 447 ASP A CA 1
ATOM 3202 C C . ASP A 1 447 ? -10.698 -23.106 1.723 1.00 93.75 447 ASP A C 1
ATOM 3204 O O . ASP A 1 447 ? -10.352 -24.118 1.113 1.00 93.75 447 ASP A O 1
ATOM 3208 N N . ILE A 1 448 ? -10.271 -21.893 1.358 1.00 93.25 448 ILE A N 1
ATOM 3209 C CA . ILE A 1 448 ? -9.393 -21.682 0.203 1.00 93.25 448 ILE A CA 1
ATOM 3210 C C . ILE A 1 448 ? -8.000 -22.254 0.451 1.00 93.25 448 ILE A C 1
ATOM 3212 O O . ILE A 1 448 ? -7.459 -22.936 -0.424 1.00 93.25 448 ILE A O 1
ATOM 3216 N N . HIS A 1 449 ? -7.426 -22.027 1.633 1.00 92.56 449 HIS A N 1
ATOM 3217 C CA . HIS A 1 449 ? -6.142 -22.620 1.992 1.00 92.56 449 HIS A CA 1
ATOM 3218 C C . HIS A 1 449 ? -6.207 -24.154 1.965 1.00 92.56 449 HIS A C 1
ATOM 3220 O O . HIS A 1 449 ? -5.333 -24.787 1.381 1.00 92.56 449 HIS A O 1
ATOM 3226 N N . ALA A 1 450 ? -7.265 -24.754 2.515 1.00 93.31 450 ALA A N 1
ATOM 3227 C CA . ALA A 1 450 ? -7.454 -26.202 2.527 1.00 93.31 450 ALA A CA 1
ATOM 3228 C C . ALA A 1 450 ? -7.619 -26.788 1.115 1.00 93.31 450 ALA A C 1
ATOM 3230 O O . ALA A 1 450 ? -7.075 -27.851 0.828 1.00 93.31 450 ALA A O 1
ATOM 3231 N N . ALA A 1 451 ? -8.336 -26.095 0.226 1.00 93.69 451 ALA A N 1
ATOM 3232 C CA . ALA A 1 451 ? -8.573 -26.557 -1.140 1.00 93.69 451 ALA A CA 1
ATOM 3233 C C . ALA A 1 451 ? -7.367 -26.379 -2.078 1.00 93.69 451 ALA A C 1
ATOM 3235 O O . ALA A 1 451 ? -7.229 -27.133 -3.037 1.00 93.69 451 ALA A O 1
ATOM 3236 N N . THR A 1 452 ? -6.517 -25.371 -1.848 1.00 93.88 452 THR A N 1
ATOM 3237 C CA . THR A 1 452 ? -5.486 -24.973 -2.825 1.00 93.88 452 THR A CA 1
ATOM 3238 C C . THR A 1 452 ? -4.054 -24.987 -2.294 1.00 93.88 452 THR A C 1
ATOM 3240 O O . THR A 1 452 ? -3.122 -24.966 -3.096 1.00 93.88 452 THR A O 1
ATOM 3243 N N . GLY A 1 453 ? -3.855 -24.988 -0.973 1.00 90.94 453 GLY A N 1
ATOM 3244 C CA . GLY A 1 453 ? -2.548 -24.818 -0.327 1.00 90.94 453 GLY A CA 1
ATOM 3245 C C . GLY A 1 453 ? -1.982 -23.391 -0.395 1.00 90.94 453 GLY A C 1
ATOM 3246 O O . GLY A 1 453 ? -0.853 -23.159 0.045 1.00 90.94 453 GLY A O 1
ATOM 3247 N N . LEU A 1 454 ? -2.732 -22.427 -0.944 1.00 92.38 454 LEU A N 1
ATOM 3248 C CA . LEU A 1 454 ? -2.280 -21.046 -1.137 1.00 92.38 454 LEU A CA 1
ATOM 3249 C C . LEU A 1 454 ? -2.337 -20.225 0.153 1.00 92.38 454 LEU A C 1
ATOM 3251 O O . LEU A 1 454 ? -3.177 -20.457 1.023 1.00 92.38 454 LEU A O 1
ATOM 3255 N N . ALA A 1 455 ? -1.477 -19.212 0.254 1.00 89.56 455 ALA A N 1
ATOM 3256 C CA . ALA A 1 455 ? -1.516 -18.255 1.349 1.00 89.56 455 ALA A CA 1
ATOM 3257 C C . ALA A 1 455 ? -2.634 -17.224 1.125 1.00 89.56 455 ALA A C 1
ATOM 3259 O O . ALA A 1 455 ? -2.750 -16.604 0.055 1.00 89.56 455 ALA A O 1
ATOM 3260 N N . VAL A 1 456 ? -3.454 -17.024 2.158 1.00 89.06 456 VAL A N 1
ATOM 3261 C CA . VAL A 1 456 ? -4.587 -16.098 2.137 1.00 89.06 456 VAL A CA 1
ATOM 3262 C C . VAL A 1 456 ? -4.359 -14.963 3.124 1.00 89.06 456 VAL A C 1
ATOM 3264 O O . VAL A 1 456 ? -4.351 -15.171 4.333 1.00 89.06 456 VAL A O 1
ATOM 3267 N N . ASP A 1 457 ? -4.226 -13.751 2.592 1.00 83.50 457 ASP A N 1
ATOM 3268 C CA . ASP A 1 457 ? -4.121 -12.529 3.384 1.00 83.50 457 ASP A CA 1
ATOM 3269 C C . ASP A 1 457 ? -5.477 -11.817 3.426 1.00 83.50 457 ASP A C 1
ATOM 3271 O O . ASP A 1 457 ? -6.061 -11.500 2.384 1.00 83.50 457 ASP A O 1
ATOM 3275 N N . ILE A 1 458 ? -5.982 -11.561 4.633 1.00 81.62 458 ILE A N 1
ATOM 3276 C CA . ILE A 1 458 ? -7.224 -10.813 4.846 1.00 81.62 458 ILE A CA 1
ATOM 3277 C C . ILE A 1 458 ? -6.885 -9.321 4.892 1.00 81.62 458 ILE A C 1
ATOM 3279 O O . ILE A 1 458 ? -6.243 -8.847 5.824 1.00 81.62 458 ILE A O 1
ATOM 3283 N N . VAL A 1 459 ? -7.326 -8.592 3.865 1.00 73.81 459 VAL A N 1
ATOM 3284 C CA . VAL A 1 459 ? -7.036 -7.155 3.674 1.00 73.81 459 VAL A CA 1
ATOM 3285 C C . VAL A 1 459 ? -8.093 -6.259 4.321 1.00 73.81 459 VAL A C 1
ATOM 3287 O O . VAL A 1 459 ? -7.844 -5.102 4.639 1.00 73.81 459 VAL A O 1
ATOM 3290 N N . LYS A 1 460 ? -9.312 -6.761 4.535 1.00 68.94 460 LYS A N 1
ATOM 3291 C CA . LYS A 1 460 ? -10.367 -5.944 5.136 1.00 68.94 460 LYS A CA 1
ATOM 3292 C C . LYS A 1 460 ? -9.987 -5.582 6.576 1.00 68.94 460 LYS A C 1
ATOM 3294 O O . LYS A 1 460 ? -9.933 -6.460 7.429 1.00 68.94 460 LYS A O 1
ATOM 3299 N N . GLY A 1 461 ? -9.753 -4.293 6.828 1.00 58.00 461 GLY A N 1
ATOM 3300 C CA . GLY A 1 461 ? -9.255 -3.815 8.117 1.00 58.00 461 GLY A CA 1
ATOM 3301 C C . GLY A 1 461 ? -7.735 -3.936 8.285 1.00 58.00 461 GLY A C 1
ATOM 3302 O O . GLY A 1 461 ? -7.260 -3.967 9.415 1.00 58.00 461 GLY A O 1
ATOM 3303 N N . SER A 1 462 ? -6.943 -4.013 7.211 1.00 62.72 462 SER A N 1
ATOM 3304 C CA . SER A 1 462 ? -5.501 -3.775 7.341 1.00 62.72 462 SER A CA 1
ATOM 3305 C C . SER A 1 462 ? -5.240 -2.328 7.763 1.00 62.72 462 SER A C 1
ATOM 3307 O O . SER A 1 462 ? -5.915 -1.403 7.318 1.00 62.72 462 SER A O 1
ATOM 3309 N N . ALA A 1 463 ? -4.257 -2.125 8.634 1.00 66.12 463 ALA A N 1
ATOM 3310 C CA . ALA A 1 463 ? -3.732 -0.803 8.950 1.00 66.12 463 ALA A CA 1
ATOM 3311 C C . ALA A 1 463 ? -2.428 -0.594 8.174 1.00 66.12 463 ALA A C 1
ATOM 3313 O O . ALA A 1 463 ? -1.690 -1.551 7.938 1.00 66.12 463 ALA A O 1
ATOM 3314 N N . GLN A 1 464 ? -2.143 0.647 7.779 1.00 75.00 464 GLN A N 1
ATOM 3315 C CA . GLN A 1 464 ? -0.828 1.013 7.257 1.00 75.00 464 GLN A CA 1
ATOM 3316 C C . GLN A 1 464 ? 0.019 1.615 8.376 1.00 75.00 464 GLN A C 1
ATOM 3318 O O . GLN A 1 464 ? -0.466 2.486 9.102 1.00 75.00 464 GLN A O 1
ATOM 3323 N N . THR A 1 465 ? 1.268 1.168 8.478 1.00 77.56 465 THR A N 1
ATOM 3324 C CA . THR A 1 465 ? 2.298 1.752 9.341 1.00 77.56 465 THR A CA 1
ATOM 3325 C C . THR A 1 465 ? 3.404 2.363 8.486 1.00 77.56 465 THR A C 1
ATOM 3327 O O . THR A 1 465 ? 3.676 1.892 7.378 1.00 77.56 465 THR A O 1
ATOM 3330 N N . ALA A 1 466 ? 4.006 3.447 8.965 1.00 85.94 466 ALA A N 1
ATOM 3331 C CA . ALA A 1 466 ? 5.166 4.041 8.318 1.00 85.94 466 ALA A CA 1
ATOM 3332 C C . ALA A 1 466 ? 6.415 3.230 8.687 1.00 85.94 466 ALA A C 1
ATOM 3334 O O . ALA A 1 466 ? 6.738 3.102 9.862 1.00 85.94 466 ALA A O 1
ATOM 3335 N N . VAL A 1 467 ? 7.106 2.698 7.681 1.00 88.75 467 VAL A N 1
ATOM 3336 C CA . VAL A 1 467 ? 8.368 1.972 7.840 1.00 88.75 467 VAL A CA 1
ATOM 3337 C C . VAL A 1 467 ? 9.482 2.814 7.239 1.00 88.75 467 VAL A C 1
ATOM 3339 O O . VAL A 1 467 ? 9.396 3.239 6.083 1.00 88.75 467 VAL A O 1
ATOM 3342 N N . SER A 1 468 ? 10.528 3.046 8.025 1.00 93.31 468 SER A N 1
ATOM 3343 C CA . SER A 1 468 ? 11.759 3.677 7.559 1.00 93.31 468 SER A CA 1
ATOM 3344 C C . SER A 1 468 ? 12.666 2.622 6.934 1.00 93.31 468 SER A C 1
ATOM 3346 O O . SER A 1 468 ? 12.876 1.557 7.512 1.00 93.31 468 SER A O 1
ATOM 3348 N N . VAL A 1 469 ? 13.207 2.898 5.753 1.00 94.56 469 VAL A N 1
ATOM 3349 C CA . VAL A 1 469 ? 14.080 1.992 5.008 1.00 94.56 469 VAL A CA 1
ATOM 3350 C C . VAL A 1 469 ? 15.354 2.726 4.609 1.00 94.56 469 VAL A C 1
ATOM 3352 O O . VAL A 1 469 ? 15.301 3.703 3.867 1.00 94.56 469 VAL A O 1
ATOM 3355 N N . ASP A 1 470 ? 16.504 2.237 5.058 1.00 95.81 470 ASP A N 1
ATOM 3356 C CA . ASP A 1 470 ? 17.806 2.727 4.611 1.00 95.81 470 ASP A CA 1
ATOM 3357 C C . ASP A 1 470 ? 18.127 2.146 3.236 1.00 95.81 470 ASP A C 1
ATOM 3359 O O . ASP A 1 470 ? 18.175 0.924 3.053 1.00 95.81 470 ASP A O 1
ATOM 3363 N N . LEU A 1 471 ? 18.342 3.028 2.263 1.00 95.25 471 LEU A N 1
ATOM 3364 C CA . LEU A 1 471 ? 18.776 2.668 0.921 1.00 95.25 471 LEU A CA 1
ATOM 3365 C C . LEU A 1 471 ? 20.293 2.848 0.796 1.00 95.25 471 LEU A C 1
ATOM 3367 O O . LEU A 1 471 ? 20.830 3.864 1.253 1.00 95.25 471 LEU A O 1
ATOM 3371 N N . PRO A 1 472 ? 21.000 1.901 0.151 1.00 95.38 472 PRO A N 1
ATOM 3372 C CA . PRO A 1 472 ? 22.418 2.064 -0.120 1.00 95.38 472 PRO A CA 1
ATOM 3373 C C . PRO A 1 472 ? 22.659 3.219 -1.103 1.00 95.38 472 PRO A C 1
ATOM 3375 O O . PRO A 1 472 ? 21.799 3.556 -1.930 1.00 95.38 472 PRO A O 1
ATOM 3378 N N . ALA A 1 473 ? 23.857 3.801 -1.025 1.00 95.50 473 ALA A N 1
ATOM 3379 C CA . ALA A 1 473 ? 24.306 4.801 -1.985 1.00 95.50 473 ALA A CA 1
ATOM 3380 C C . ALA A 1 473 ? 24.270 4.234 -3.415 1.00 95.50 473 ALA A C 1
ATOM 3382 O O . ALA A 1 473 ? 24.573 3.057 -3.640 1.00 95.50 473 ALA A O 1
ATOM 3383 N N . GLY A 1 474 ? 23.868 5.075 -4.364 1.00 93.25 474 GLY A N 1
ATOM 3384 C CA . GLY A 1 474 ? 23.955 4.777 -5.788 1.00 93.25 474 GLY A CA 1
ATOM 3385 C C . GLY A 1 474 ? 25.358 5.049 -6.329 1.00 93.25 474 GLY A C 1
ATOM 3386 O O . GLY A 1 474 ? 26.118 5.840 -5.767 1.00 93.25 474 GLY A O 1
ATOM 3387 N N . ASN A 1 475 ? 25.682 4.436 -7.461 1.00 93.56 475 ASN A N 1
ATOM 3388 C CA . ASN A 1 475 ? 26.931 4.648 -8.194 1.00 93.56 475 ASN A CA 1
ATOM 3389 C C . ASN A 1 475 ? 26.961 6.007 -8.918 1.00 93.56 475 ASN A C 1
ATOM 3391 O O . ASN A 1 475 ? 28.026 6.465 -9.328 1.00 93.56 475 ASN A O 1
ATOM 3395 N N . PHE A 1 476 ? 25.805 6.662 -9.060 1.00 93.94 476 PHE A N 1
ATOM 3396 C CA . PHE A 1 476 ? 25.619 7.861 -9.886 1.00 93.94 476 PHE A CA 1
ATOM 3397 C C . PHE A 1 476 ? 25.249 9.122 -9.091 1.00 93.94 476 PHE A C 1
ATOM 3399 O O . PHE A 1 476 ? 24.575 10.015 -9.598 1.00 93.94 476 PHE A O 1
ATOM 3406 N N . GLY A 1 477 ? 25.709 9.213 -7.841 1.00 92.69 477 GLY A N 1
ATOM 3407 C CA . GLY A 1 477 ? 25.643 10.439 -7.034 1.00 92.69 477 GLY A CA 1
ATOM 3408 C C . GLY A 1 477 ? 24.584 10.445 -5.932 1.00 92.69 477 GLY A C 1
ATOM 3409 O O . GLY A 1 477 ? 24.736 11.208 -4.976 1.00 92.69 477 GLY A O 1
ATOM 3410 N N . ARG A 1 478 ? 23.574 9.563 -5.982 1.00 94.00 478 ARG A N 1
ATOM 3411 C CA . ARG A 1 478 ? 22.590 9.438 -4.898 1.00 94.00 478 ARG A CA 1
ATOM 3412 C C . ARG A 1 478 ? 23.277 8.954 -3.613 1.00 94.00 478 ARG A C 1
ATOM 3414 O O . ARG A 1 478 ? 23.775 7.825 -3.590 1.00 94.00 478 ARG A O 1
ATOM 3421 N N . PRO A 1 479 ? 23.291 9.748 -2.525 1.00 94.94 479 PRO A N 1
ATOM 3422 C CA . PRO A 1 479 ? 23.890 9.315 -1.268 1.00 94.94 479 PRO A CA 1
ATOM 3423 C C . PRO A 1 479 ? 23.075 8.180 -0.635 1.00 94.94 479 PRO A C 1
ATOM 3425 O O . PRO A 1 479 ? 21.919 7.951 -0.991 1.00 94.94 479 PRO A O 1
ATOM 3428 N N . ALA A 1 480 ? 23.660 7.482 0.340 1.00 94.69 480 ALA A N 1
ATOM 3429 C CA . ALA A 1 480 ? 22.868 6.620 1.212 1.00 94.69 480 ALA A CA 1
ATOM 3430 C C . ALA A 1 480 ? 21.843 7.487 1.956 1.00 94.69 480 ALA A C 1
ATOM 3432 O O . ALA A 1 480 ? 22.192 8.544 2.487 1.00 94.69 480 ALA A O 1
ATOM 3433 N N . LEU A 1 481 ? 20.580 7.068 1.957 1.00 94.62 481 LEU A N 1
ATOM 3434 C CA . LEU A 1 481 ? 19.492 7.867 2.513 1.00 94.62 481 LEU A CA 1
ATOM 3435 C C . LEU A 1 481 ? 18.389 6.977 3.078 1.00 94.62 481 LEU A C 1
ATOM 3437 O O . LEU A 1 481 ? 18.141 5.879 2.581 1.00 94.62 481 LEU A O 1
ATOM 3441 N N . THR A 1 482 ? 17.712 7.476 4.107 1.00 94.88 482 THR A N 1
ATOM 3442 C CA . THR A 1 482 ? 16.550 6.815 4.702 1.00 94.88 482 THR A CA 1
ATOM 3443 C C . THR A 1 482 ? 15.282 7.331 4.035 1.00 94.88 482 THR A C 1
ATOM 3445 O O . THR A 1 482 ? 15.033 8.541 3.993 1.00 94.88 482 THR A O 1
ATOM 3448 N N . VAL A 1 483 ? 14.478 6.409 3.515 1.00 93.88 483 VAL A N 1
ATOM 3449 C CA . VAL A 1 483 ? 13.146 6.690 2.976 1.00 93.88 483 VAL A CA 1
ATOM 3450 C C . VAL A 1 483 ? 12.070 6.187 3.919 1.00 93.88 483 VAL A C 1
ATOM 3452 O O . VAL A 1 483 ? 12.284 5.256 4.685 1.00 93.88 483 VAL A O 1
ATOM 3455 N N . THR A 1 484 ? 10.886 6.767 3.834 1.00 92.00 484 THR A N 1
ATOM 3456 C CA . THR A 1 484 ? 9.691 6.301 4.524 1.00 92.00 484 THR A CA 1
ATOM 3457 C C . THR A 1 484 ? 8.699 5.768 3.500 1.00 92.00 484 THR A C 1
ATOM 3459 O O . THR A 1 484 ? 8.422 6.406 2.484 1.00 92.00 484 THR A O 1
ATOM 3462 N N . GLU A 1 485 ? 8.154 4.588 3.779 1.00 87.56 485 GLU A N 1
ATOM 3463 C CA . GLU A 1 485 ? 7.158 3.909 2.953 1.00 87.56 485 GLU A CA 1
ATOM 3464 C C . GLU A 1 485 ? 6.023 3.391 3.849 1.00 87.56 485 GLU A C 1
ATOM 3466 O O . GLU A 1 485 ? 6.237 3.025 5.004 1.00 87.56 485 GLU A O 1
ATOM 3471 N N . ARG A 1 486 ? 4.787 3.352 3.341 1.00 84.62 486 ARG A N 1
ATOM 3472 C CA . ARG A 1 486 ? 3.622 2.892 4.116 1.00 84.62 486 ARG A CA 1
ATOM 3473 C C . ARG A 1 486 ? 3.341 1.414 3.893 1.00 84.62 486 ARG A C 1
ATOM 3475 O O . ARG A 1 486 ? 2.770 1.047 2.874 1.00 84.62 486 ARG A O 1
ATOM 3482 N N . TRP A 1 487 ? 3.700 0.567 4.849 1.00 84.31 487 TRP A N 1
ATOM 3483 C CA . TRP A 1 487 ? 3.520 -0.883 4.754 1.00 84.31 487 TRP A CA 1
ATOM 3484 C C . TRP A 1 487 ? 2.219 -1.323 5.421 1.00 84.31 487 TRP A C 1
ATOM 3486 O O . TRP A 1 487 ? 1.757 -0.701 6.374 1.00 84.31 487 TRP A O 1
ATOM 3496 N N . SER A 1 488 ? 1.604 -2.392 4.915 1.00 80.19 488 SER A N 1
ATOM 3497 C CA . SER A 1 488 ? 0.351 -2.928 5.461 1.00 80.19 488 SER A CA 1
ATOM 3498 C C . SER A 1 488 ? 0.632 -3.971 6.542 1.00 80.19 488 SER A C 1
ATOM 3500 O O . SER A 1 488 ? 1.398 -4.902 6.305 1.00 80.19 488 SER A O 1
ATOM 3502 N N . VAL A 1 489 ? -0.016 -3.850 7.702 1.00 75.56 489 VAL A N 1
ATOM 3503 C CA . VAL A 1 489 ? 0.087 -4.805 8.817 1.00 75.56 489 VAL A CA 1
ATOM 3504 C C . VAL A 1 489 ? -1.074 -5.802 8.760 1.00 75.56 489 VAL A C 1
ATOM 3506 O O . VAL A 1 489 ? -2.244 -5.407 8.691 1.00 75.56 489 VAL A O 1
ATOM 3509 N N . LYS A 1 490 ? -0.771 -7.104 8.811 1.00 71.69 490 LYS A N 1
ATOM 3510 C CA . LYS A 1 490 ? -1.782 -8.173 8.885 1.00 71.69 490 LYS A CA 1
ATOM 3511 C C . LYS A 1 490 ? -2.513 -8.139 10.243 1.00 71.69 490 LYS A C 1
ATOM 3513 O O . LYS A 1 490 ? -1.878 -8.114 11.288 1.00 71.69 490 LYS A O 1
ATOM 3518 N N . GLY A 1 491 ? -3.850 -8.193 10.233 1.00 56.53 491 GLY A N 1
ATOM 3519 C CA . GLY A 1 491 ? -4.659 -8.595 11.401 1.00 56.53 491 GLY A CA 1
ATOM 3520 C C . GLY A 1 491 ? -4.967 -7.556 12.498 1.00 56.53 491 GLY A C 1
ATOM 3521 O O . GLY A 1 491 ? -5.572 -7.928 13.496 1.00 56.53 491 GLY A O 1
ATOM 3522 N N . VAL A 1 492 ? -4.623 -6.272 12.342 1.00 52.47 492 VAL A N 1
ATOM 3523 C CA . VAL A 1 492 ? -4.680 -5.273 13.443 1.00 52.47 492 VAL A CA 1
ATOM 3524 C C . VAL A 1 492 ? -6.101 -4.875 13.900 1.00 52.47 492 VAL A C 1
ATOM 3526 O O . VAL A 1 492 ? -6.291 -4.483 15.049 1.00 52.47 492 VAL A O 1
ATOM 3529 N N . VAL A 1 493 ? -7.135 -4.975 13.055 1.00 48.41 493 VAL A N 1
ATOM 3530 C CA . VAL A 1 493 ? -8.469 -4.415 13.387 1.00 48.41 493 VAL A CA 1
ATOM 3531 C C . VAL A 1 493 ? -9.322 -5.286 14.330 1.00 48.41 493 VAL A C 1
ATOM 3533 O O . VAL A 1 493 ? -10.213 -4.748 14.991 1.00 48.41 493 VAL A O 1
ATOM 3536 N N . VAL A 1 494 ? -9.029 -6.585 14.479 1.00 47.22 494 VAL A N 1
ATOM 3537 C CA . VAL A 1 494 ? -9.855 -7.510 15.291 1.00 47.22 494 VAL A CA 1
ATOM 3538 C C . VAL A 1 494 ? -9.755 -7.211 16.797 1.00 47.22 494 VAL A C 1
ATOM 3540 O O . VAL A 1 494 ? -10.769 -7.172 17.499 1.00 47.22 494 VAL A O 1
ATOM 3543 N N . ASP A 1 495 ? -8.563 -6.898 17.306 1.00 47.97 495 ASP A N 1
ATOM 3544 C CA . ASP A 1 495 ? -8.395 -6.564 18.728 1.00 47.97 495 ASP A CA 1
ATOM 3545 C C . ASP A 1 495 ? -8.881 -5.148 19.065 1.00 47.97 495 ASP A C 1
ATOM 3547 O O . ASP A 1 495 ? -9.338 -4.877 20.179 1.00 47.97 495 ASP A O 1
ATOM 3551 N N . PHE A 1 496 ? -8.857 -4.230 18.099 1.00 44.88 496 PHE A N 1
ATOM 3552 C CA . PHE A 1 496 ? -9.194 -2.833 18.356 1.00 44.88 496 PHE A CA 1
ATOM 3553 C C . PHE A 1 496 ? -10.704 -2.599 18.546 1.00 44.88 496 PHE A C 1
ATOM 3555 O O . PHE A 1 496 ? -11.114 -1.940 19.504 1.00 44.88 496 PHE A O 1
ATOM 3562 N N . VAL A 1 497 ? -11.562 -3.168 17.686 1.00 51.41 497 VAL A N 1
ATOM 3563 C CA . VAL A 1 497 ? -13.026 -2.955 17.763 1.00 51.41 497 VAL A CA 1
ATOM 3564 C C . VAL A 1 497 ? -13.614 -3.578 19.030 1.00 51.41 497 VAL A C 1
ATOM 3566 O O . VAL A 1 497 ? -14.475 -2.983 19.686 1.00 51.41 497 VAL A O 1
ATOM 3569 N N . THR A 1 498 ? -13.123 -4.755 19.420 1.00 53.34 498 THR A N 1
ATOM 3570 C CA . THR A 1 498 ? -13.559 -5.434 20.648 1.00 53.34 498 THR A CA 1
ATOM 3571 C C . THR A 1 498 ? -13.132 -4.658 21.899 1.00 53.34 498 THR A C 1
ATOM 3573 O O . THR A 1 498 ? -13.921 -4.528 22.841 1.00 53.34 498 THR A O 1
ATOM 3576 N N . THR A 1 499 ? -11.932 -4.071 21.892 1.00 50.47 499 THR A N 1
ATOM 3577 C CA . THR A 1 499 ? -11.416 -3.245 22.993 1.00 50.47 499 THR A CA 1
ATOM 3578 C C . THR A 1 499 ? -12.213 -1.950 23.156 1.00 50.47 499 THR A C 1
ATOM 3580 O O . THR A 1 499 ? -12.650 -1.638 24.267 1.00 50.47 499 THR A O 1
ATOM 3583 N N . VAL A 1 500 ? -12.510 -1.241 22.059 1.00 55.47 500 VAL A N 1
ATOM 3584 C CA . VAL A 1 500 ? -13.380 -0.049 22.081 1.00 55.47 500 VAL A CA 1
ATOM 3585 C C . VAL A 1 500 ? -14.795 -0.404 22.552 1.00 55.47 500 VAL A C 1
ATOM 3587 O O . VAL A 1 500 ? -15.380 0.322 23.359 1.00 55.47 500 VAL A O 1
ATOM 3590 N N . GLY A 1 501 ? -15.334 -1.547 22.115 1.00 60.50 501 GLY A N 1
ATOM 3591 C CA . GLY A 1 501 ? -16.642 -2.037 22.552 1.00 60.50 501 GLY A CA 1
ATOM 3592 C C . GLY A 1 501 ? -16.720 -2.265 24.065 1.00 60.50 501 GLY A C 1
ATOM 3593 O O . GLY A 1 501 ? -17.659 -1.802 24.714 1.00 60.50 501 GLY A O 1
ATOM 3594 N N . ARG A 1 502 ? -15.707 -2.919 24.652 1.00 61.84 502 ARG A N 1
ATOM 3595 C CA . ARG A 1 502 ? -15.622 -3.138 26.108 1.00 61.84 502 ARG A CA 1
ATOM 3596 C C . ARG A 1 502 ? -15.470 -1.828 26.882 1.00 61.84 502 ARG A C 1
ATOM 3598 O O . ARG A 1 502 ? -16.139 -1.655 27.899 1.00 61.84 502 ARG A O 1
ATOM 3605 N N . ALA A 1 503 ? -14.641 -0.905 26.392 1.00 63.47 503 ALA A N 1
ATOM 3606 C CA . ALA A 1 503 ? -14.445 0.400 27.019 1.00 63.47 503 ALA A CA 1
ATOM 3607 C C . ALA A 1 503 ? -15.748 1.214 27.046 1.00 63.47 503 ALA A C 1
ATOM 3609 O O . ALA A 1 503 ? -16.145 1.716 28.096 1.00 63.47 503 ALA A O 1
ATOM 3610 N N . ASN A 1 504 ? -16.468 1.273 25.922 1.00 71.19 504 ASN A N 1
ATOM 3611 C CA . ASN A 1 504 ? -17.752 1.970 25.842 1.00 71.19 504 ASN A CA 1
ATOM 3612 C C . ASN A 1 504 ? -18.812 1.329 26.752 1.00 71.19 504 ASN A C 1
ATOM 3614 O O . ASN A 1 504 ? -19.554 2.044 27.419 1.00 71.19 504 ASN A O 1
ATOM 3618 N N . LEU A 1 505 ? -18.860 -0.004 26.842 1.00 75.25 505 LEU A N 1
ATOM 3619 C CA . LEU A 1 505 ? -19.794 -0.699 27.732 1.00 75.25 505 LEU A CA 1
ATOM 3620 C C . LEU A 1 505 ? -19.509 -0.415 29.216 1.00 75.25 505 LEU A C 1
ATOM 3622 O O . LEU A 1 505 ? -20.440 -0.150 29.977 1.00 75.25 505 LEU A O 1
ATOM 3626 N N . ALA A 1 506 ? -18.236 -0.405 29.621 1.00 71.12 506 ALA A N 1
ATOM 3627 C CA . ALA A 1 506 ? -17.836 -0.035 30.979 1.00 71.12 506 ALA A CA 1
ATOM 3628 C C . ALA A 1 506 ? -18.221 1.417 31.312 1.00 71.12 506 ALA A C 1
ATOM 3630 O O . ALA A 1 506 ? -18.743 1.707 32.388 1.00 71.12 506 ALA A O 1
ATOM 3631 N N . LEU A 1 507 ? -18.023 2.322 30.357 1.00 73.12 507 LEU A N 1
ATOM 3632 C CA . LEU A 1 507 ? -18.388 3.727 30.466 1.00 73.12 507 LEU A CA 1
ATOM 3633 C C . LEU A 1 507 ? -19.905 3.937 30.622 1.00 73.12 507 LEU A C 1
ATOM 3635 O O . LEU A 1 507 ? -20.334 4.658 31.526 1.00 73.12 507 LEU A O 1
ATOM 3639 N N . PHE A 1 508 ? -20.728 3.263 29.812 1.00 79.81 508 PHE A N 1
ATOM 3640 C CA . PHE A 1 508 ? -22.185 3.284 29.980 1.00 79.81 508 PHE A CA 1
ATOM 3641 C C . PHE A 1 508 ? -22.611 2.724 31.341 1.00 79.81 508 PHE A C 1
ATOM 3643 O O . PHE A 1 508 ? -23.469 3.311 31.998 1.00 79.81 508 PHE A O 1
ATOM 3650 N N . ALA A 1 509 ? -21.983 1.642 31.812 1.00 81.25 509 ALA A N 1
ATOM 3651 C CA . ALA A 1 509 ? -22.278 1.079 33.128 1.00 81.25 509 ALA A CA 1
ATOM 3652 C C . ALA A 1 509 ? -22.010 2.079 34.269 1.00 81.25 509 ALA A C 1
ATOM 3654 O O . ALA A 1 509 ? -22.807 2.163 35.203 1.00 81.25 509 ALA A O 1
ATOM 3655 N N . ILE A 1 510 ? -20.946 2.887 34.181 1.00 80.69 510 ILE A N 1
ATOM 3656 C CA . ILE A 1 510 ? -20.639 3.926 35.180 1.00 80.69 510 ILE A CA 1
ATOM 3657 C C . ILE A 1 510 ? -21.693 5.041 35.176 1.00 80.69 510 ILE A C 1
ATOM 3659 O O . ILE A 1 510 ? -22.097 5.512 36.240 1.00 80.69 510 ILE A O 1
ATOM 3663 N N . VAL A 1 511 ? -22.183 5.443 34.002 1.00 82.44 511 VAL A N 1
ATOM 3664 C CA . VAL A 1 511 ? -23.260 6.442 33.893 1.00 82.44 511 VAL A CA 1
ATOM 3665 C C . VAL A 1 511 ? -24.549 5.920 34.510 1.00 82.44 511 VAL A C 1
ATOM 3667 O O . VAL A 1 511 ? -25.175 6.619 35.307 1.00 82.44 511 VAL A O 1
ATOM 3670 N N . LEU A 1 512 ? -24.923 4.677 34.191 1.00 85.62 512 LEU A N 1
ATOM 3671 C CA . LEU A 1 512 ? -26.103 4.035 34.767 1.00 85.62 512 LEU A CA 1
ATOM 3672 C C . LEU A 1 512 ? -25.964 3.865 36.284 1.00 85.62 512 LEU A C 1
ATOM 3674 O O . LEU A 1 512 ? -26.940 4.064 37.000 1.00 85.62 512 LEU A O 1
ATOM 3678 N N . LEU A 1 513 ? -24.760 3.580 36.791 1.00 85.00 513 LEU A N 1
ATOM 3679 C CA . LEU A 1 513 ? -24.480 3.545 38.227 1.00 85.00 513 LEU A CA 1
ATOM 3680 C C . LEU A 1 513 ? -24.669 4.924 38.876 1.00 85.00 513 LEU A C 1
ATOM 3682 O O . LEU A 1 513 ? -25.330 5.024 39.907 1.00 85.00 513 LEU A O 1
ATOM 3686 N N . GLY A 1 514 ? -24.141 5.991 38.270 1.00 82.75 514 GLY A N 1
ATOM 3687 C CA . GLY A 1 514 ? -24.351 7.363 38.743 1.00 82.75 514 GLY A CA 1
ATOM 3688 C C . GLY A 1 514 ? -25.835 7.741 38.780 1.00 82.75 514 GLY A C 1
ATOM 3689 O O . GLY A 1 514 ? -26.319 8.276 39.779 1.00 82.75 514 GLY A O 1
ATOM 3690 N N . ALA A 1 515 ? -26.580 7.395 37.726 1.00 85.56 515 ALA A N 1
ATOM 3691 C CA . ALA A 1 515 ? -28.025 7.593 37.663 1.00 85.56 515 ALA A CA 1
ATOM 3692 C C . ALA A 1 515 ? -28.768 6.771 38.731 1.00 85.56 515 ALA A C 1
ATOM 3694 O O . ALA A 1 515 ? -29.640 7.306 39.414 1.00 85.56 515 ALA A O 1
ATOM 3695 N N . ALA A 1 516 ? -28.393 5.504 38.936 1.00 86.50 516 ALA A N 1
ATOM 3696 C CA . ALA A 1 516 ? -28.966 4.644 39.969 1.00 86.50 516 ALA A CA 1
ATOM 3697 C C . ALA A 1 516 ? -28.739 5.212 41.377 1.00 86.50 516 ALA A C 1
ATOM 3699 O O . ALA A 1 516 ? -29.652 5.197 42.200 1.00 86.50 516 ALA A O 1
ATOM 3700 N N . ILE A 1 517 ? -27.550 5.763 41.650 1.00 85.38 517 ILE A N 1
ATOM 3701 C CA . ILE A 1 517 ? -27.252 6.430 42.923 1.00 85.38 517 ILE A CA 1
ATOM 3702 C C . ILE A 1 517 ? -28.183 7.633 43.118 1.00 85.38 517 ILE A C 1
ATOM 3704 O O . ILE A 1 517 ? -28.824 7.730 44.163 1.00 85.38 517 ILE A O 1
ATOM 3708 N N . LEU A 1 518 ? -28.310 8.511 42.116 1.00 85.19 518 LEU A N 1
ATOM 3709 C CA . LEU A 1 518 ? -29.168 9.699 42.197 1.00 85.19 518 LEU A CA 1
ATOM 3710 C C . LEU A 1 518 ? -30.647 9.332 42.408 1.00 85.19 518 LEU A C 1
ATOM 3712 O O . LEU A 1 518 ? -31.313 9.887 43.288 1.00 85.19 518 LEU A O 1
ATOM 3716 N N . VAL A 1 519 ? -31.165 8.379 41.627 1.00 88.19 519 VAL A N 1
ATOM 3717 C CA . VAL A 1 519 ? -32.553 7.907 41.745 1.00 88.19 519 VAL A CA 1
ATOM 3718 C C . VAL A 1 519 ? -32.771 7.251 43.105 1.00 88.19 519 VAL A C 1
ATOM 3720 O O . VAL A 1 519 ? -33.702 7.622 43.814 1.00 88.19 519 VAL A O 1
ATOM 3723 N N . GLY A 1 520 ? -31.880 6.352 43.526 1.00 86.00 520 GLY A N 1
ATOM 3724 C CA . GLY A 1 520 ? -31.972 5.672 44.817 1.00 86.00 520 GLY A CA 1
ATOM 3725 C C . GLY A 1 520 ? -31.939 6.644 45.998 1.00 86.00 520 GLY A C 1
ATOM 3726 O O . GLY A 1 520 ? -32.725 6.505 46.936 1.00 86.00 520 GLY A O 1
ATOM 3727 N N . GLN A 1 521 ? -31.100 7.683 45.939 1.00 83.00 521 GLN A N 1
ATOM 3728 C CA . GLN A 1 521 ? -31.072 8.758 46.936 1.00 83.00 521 GLN A CA 1
ATOM 3729 C C . GLN A 1 521 ? -32.365 9.578 46.954 1.00 83.00 521 GLN A C 1
ATOM 3731 O O . GLN A 1 521 ? -32.893 9.889 48.027 1.00 83.00 521 GLN A O 1
ATOM 3736 N N . THR A 1 522 ? -32.898 9.910 45.779 1.00 86.00 522 THR A N 1
ATOM 3737 C CA . THR A 1 522 ? -34.159 10.652 45.650 1.00 86.00 522 THR A CA 1
ATOM 3738 C C . THR A 1 522 ? -35.319 9.840 46.231 1.00 86.00 522 THR A C 1
ATOM 3740 O O . THR A 1 522 ? -36.067 10.340 47.070 1.00 86.00 522 THR A O 1
ATOM 3743 N N . THR A 1 523 ? -35.413 8.555 45.890 1.00 87.56 523 THR A N 1
ATOM 3744 C CA . THR A 1 523 ? -36.423 7.636 46.431 1.00 87.56 523 THR A CA 1
ATOM 3745 C C . THR A 1 523 ? -36.274 7.471 47.938 1.00 87.56 523 THR A C 1
ATOM 3747 O O . THR A 1 523 ? -37.253 7.576 48.676 1.00 87.56 523 THR A O 1
ATOM 3750 N N . TYR A 1 524 ? -35.046 7.279 48.427 1.00 84.00 524 TYR A N 1
ATOM 3751 C CA . TYR A 1 524 ? -34.779 7.144 49.856 1.00 84.00 524 TYR A CA 1
ATOM 3752 C C . TYR A 1 524 ? -35.165 8.403 50.640 1.00 84.00 524 TYR A C 1
ATOM 3754 O O . TYR A 1 524 ? -35.795 8.300 51.693 1.00 84.00 524 TYR A O 1
ATOM 3762 N N . SER A 1 525 ? -34.829 9.592 50.133 1.00 79.25 525 SER A N 1
ATOM 3763 C CA . SER A 1 525 ? -35.170 10.864 50.782 1.00 79.25 525 SER A CA 1
ATOM 3764 C C . SER A 1 525 ? -36.676 11.148 50.762 1.00 79.25 525 SER A C 1
ATOM 3766 O O . SER A 1 525 ? -37.235 11.505 51.803 1.00 79.25 525 SER A O 1
ATOM 3768 N N . SER A 1 526 ? -37.353 10.912 49.632 1.00 83.75 526 SER A N 1
ATOM 3769 C CA . SER A 1 526 ? -38.814 11.023 49.508 1.00 83.75 526 SER A CA 1
ATOM 3770 C C . SER A 1 526 ? -39.525 10.100 50.498 1.00 83.75 526 SER A C 1
ATOM 3772 O O . SER A 1 526 ? -40.338 10.533 51.322 1.00 83.75 526 SER A O 1
ATOM 3774 N N . ALA A 1 527 ? -39.136 8.827 50.512 1.00 81.69 527 ALA A N 1
ATOM 3775 C CA . ALA A 1 527 ? -39.767 7.841 51.366 1.00 81.69 527 ALA A CA 1
ATOM 3776 C C . ALA A 1 527 ? -39.385 8.024 52.853 1.00 81.69 527 ALA A C 1
ATOM 3778 O O . ALA A 1 527 ? -40.193 7.740 53.738 1.00 81.69 527 ALA A O 1
ATOM 3779 N N . ARG A 1 528 ? -38.207 8.591 53.163 1.00 78.44 528 ARG A N 1
ATOM 3780 C CA . ARG A 1 528 ? -37.838 9.012 54.527 1.00 78.44 528 ARG A CA 1
ATOM 3781 C C . ARG A 1 528 ? -38.743 10.129 55.052 1.00 78.44 528 ARG A C 1
ATOM 3783 O O . ARG A 1 528 ? -39.162 10.049 56.206 1.00 78.44 528 ARG A O 1
ATOM 3790 N N . ARG A 1 529 ? -39.081 11.127 54.227 1.00 78.12 529 ARG A N 1
ATOM 3791 C CA . ARG A 1 529 ? -40.009 12.212 54.605 1.00 78.12 529 ARG A CA 1
ATOM 3792 C C . ARG A 1 529 ? -41.429 11.707 54.860 1.00 78.12 529 ARG A C 1
ATOM 3794 O O . ARG A 1 529 ? -42.101 12.213 55.751 1.00 78.12 529 ARG A O 1
ATOM 3801 N N . ARG A 1 530 ? -41.843 10.656 54.149 1.00 83.31 530 ARG A N 1
ATOM 3802 C CA . ARG A 1 530 ? -43.171 10.025 54.261 1.00 83.31 530 ARG A CA 1
ATOM 3803 C C . ARG A 1 530 ? -43.237 8.875 55.278 1.00 83.31 530 ARG A C 1
ATOM 3805 O O . ARG A 1 530 ? -44.235 8.164 55.347 1.00 83.31 530 ARG A O 1
ATOM 3812 N N . ARG A 1 531 ? -42.214 8.685 56.127 1.00 80.00 531 ARG A N 1
ATOM 3813 C CA . ARG A 1 531 ? -42.175 7.591 57.129 1.00 80.00 531 ARG A CA 1
ATOM 3814 C C . ARG A 1 531 ? -43.390 7.553 58.058 1.00 80.00 531 ARG A C 1
ATOM 3816 O O . ARG A 1 531 ? -43.802 6.465 58.451 1.00 80.00 531 ARG A O 1
ATOM 3823 N N . HIS A 1 532 ? -43.967 8.708 58.390 1.00 79.50 532 HIS A N 1
ATOM 3824 C CA . HIS A 1 532 ? -45.178 8.774 59.210 1.00 79.50 532 HIS A CA 1
ATOM 3825 C C . HIS A 1 532 ? -46.398 8.180 58.484 1.00 79.50 532 HIS A C 1
ATOM 3827 O O . HIS A 1 532 ? -47.141 7.403 59.075 1.00 79.50 532 HIS A O 1
ATOM 3833 N N . GLU A 1 533 ? -46.563 8.464 57.188 1.00 85.44 533 GLU A N 1
ATOM 3834 C CA . GLU A 1 533 ? -47.632 7.894 56.353 1.00 85.44 533 GLU A CA 1
ATOM 3835 C C . GLU A 1 533 ? -47.511 6.368 56.273 1.00 85.44 533 GLU A C 1
ATOM 3837 O O . GLU A 1 533 ? -48.488 5.651 56.483 1.00 85.44 533 GLU A O 1
ATOM 3842 N N . PHE A 1 534 ? -46.295 5.851 56.059 1.00 85.75 534 PHE A N 1
ATOM 3843 C CA . PHE A 1 534 ? -46.055 4.406 56.039 1.00 85.75 534 PHE A CA 1
ATOM 3844 C C . PHE A 1 534 ? -46.306 3.752 57.403 1.00 85.75 534 PHE A C 1
ATOM 3846 O O . PHE A 1 534 ? -46.834 2.642 57.457 1.00 85.75 534 PHE A O 1
ATOM 3853 N N . GLY A 1 535 ? -45.985 4.435 58.507 1.00 82.38 535 GLY A N 1
ATOM 3854 C CA . GLY A 1 535 ? -46.304 3.980 59.864 1.00 82.38 535 GLY A CA 1
ATOM 3855 C C . GLY A 1 535 ? -47.812 3.855 60.106 1.00 82.38 535 GLY A C 1
ATOM 3856 O O . GLY A 1 535 ? -48.262 2.850 60.658 1.00 82.38 535 GLY A O 1
ATOM 3857 N N . VAL A 1 536 ? -48.595 4.823 59.619 1.00 84.75 536 VAL A N 1
ATOM 3858 C CA . VAL A 1 536 ? -50.066 4.792 59.661 1.00 84.75 536 VAL A CA 1
ATOM 3859 C C . VAL A 1 536 ? -50.620 3.658 58.791 1.00 84.75 536 VAL A C 1
ATOM 3861 O O . VAL A 1 536 ? -51.455 2.887 59.256 1.00 84.75 536 VAL A O 1
ATOM 3864 N N . LEU A 1 537 ? -50.112 3.472 57.568 1.00 86.50 537 LEU A N 1
ATOM 3865 C CA . LEU A 1 537 ? -50.528 2.368 56.689 1.00 86.50 537 LEU A CA 1
ATOM 3866 C C . LEU A 1 537 ? -50.256 0.991 57.316 1.00 86.50 537 LEU A C 1
ATOM 3868 O O . LEU A 1 537 ? -51.091 0.090 57.220 1.00 86.50 537 LEU A O 1
ATOM 3872 N N . ARG A 1 538 ? -49.126 0.827 58.020 1.00 83.94 538 ARG A N 1
ATOM 3873 C CA . ARG A 1 538 ? -48.853 -0.397 58.793 1.00 83.94 538 ARG A CA 1
ATOM 3874 C C . ARG A 1 538 ? -49.806 -0.582 59.967 1.00 83.94 538 ARG A C 1
ATOM 3876 O O . ARG A 1 538 ? -50.180 -1.719 60.237 1.00 83.94 538 ARG A O 1
ATOM 3883 N N . ALA A 1 539 ? -50.216 0.496 60.638 1.00 83.44 539 ALA A N 1
ATOM 3884 C CA . ALA A 1 539 ? -51.221 0.432 61.702 1.00 83.44 539 ALA A CA 1
ATOM 3885 C C . ALA A 1 539 ? -52.598 -0.014 61.171 1.00 83.44 539 ALA A C 1
ATOM 3887 O O . ALA A 1 539 ? -53.307 -0.743 61.857 1.00 83.44 539 ALA A O 1
ATOM 3888 N N . PHE A 1 540 ? -52.929 0.322 59.919 1.00 87.31 540 PHE A N 1
ATOM 3889 C CA . PHE A 1 540 ? -54.100 -0.193 59.193 1.00 87.31 540 PHE A CA 1
ATOM 3890 C C . PHE A 1 540 ? -53.912 -1.609 58.604 1.00 87.31 540 PHE A C 1
ATOM 3892 O O . PHE A 1 540 ? -54.749 -2.074 57.831 1.00 87.31 540 PHE A O 1
ATOM 3899 N N . GLY A 1 541 ? -52.827 -2.314 58.944 1.00 86.62 541 GLY A N 1
ATOM 3900 C CA . GLY A 1 541 ? -52.613 -3.714 58.564 1.00 86.62 541 GLY A CA 1
ATOM 3901 C C . GLY A 1 541 ? -51.935 -3.940 57.209 1.00 86.62 541 GLY A C 1
ATOM 3902 O O . GLY A 1 541 ? -51.938 -5.064 56.705 1.00 86.62 541 GLY A O 1
ATOM 3903 N N . TRP A 1 542 ? -51.330 -2.918 56.592 1.00 90.38 542 TRP A N 1
ATOM 3904 C CA . TRP A 1 542 ? -50.567 -3.121 55.355 1.00 90.38 542 TRP A CA 1
ATOM 3905 C C . TRP A 1 542 ? -49.306 -3.964 55.591 1.00 90.38 542 TRP A C 1
ATOM 3907 O O . TRP A 1 542 ? -48.490 -3.680 56.473 1.00 90.38 542 TRP A O 1
ATOM 3917 N N . SER A 1 543 ? -49.105 -4.981 54.747 1.00 88.94 543 SER A N 1
ATOM 3918 C CA . SER A 1 543 ? -47.897 -5.808 54.781 1.00 88.94 543 SER A CA 1
ATOM 3919 C C . SER A 1 543 ? -46.667 -5.035 54.267 1.00 88.94 543 SER A C 1
ATOM 3921 O O . SER A 1 543 ? -46.807 -4.168 53.399 1.00 88.94 543 SER A O 1
ATOM 3923 N N . PRO A 1 544 ? -45.442 -5.355 54.742 1.00 85.25 544 PRO A N 1
ATOM 3924 C CA . PRO A 1 544 ? -44.206 -4.749 54.233 1.00 85.25 544 PRO A CA 1
ATOM 3925 C C . PRO A 1 544 ? -44.095 -4.795 52.704 1.00 85.25 544 PRO A C 1
ATOM 3927 O O . PRO A 1 544 ? -43.684 -3.813 52.095 1.00 85.25 544 PRO A O 1
ATOM 3930 N N . GLY A 1 545 ? -44.516 -5.902 52.082 1.00 87.19 545 GLY A N 1
ATOM 3931 C CA . GLY A 1 545 ? -44.477 -6.070 50.628 1.00 87.19 545 GLY A CA 1
ATOM 3932 C C . GLY A 1 545 ? -45.372 -5.090 49.867 1.00 87.19 545 GLY A C 1
ATOM 3933 O O . GLY A 1 545 ? -44.985 -4.638 48.796 1.00 87.19 545 GLY A O 1
ATOM 3934 N N . ARG A 1 546 ? -46.526 -4.688 50.425 1.00 90.19 546 ARG A N 1
ATOM 3935 C CA . ARG A 1 546 ? -47.398 -3.677 49.796 1.00 90.19 546 ARG A CA 1
ATOM 3936 C C . ARG A 1 546 ? -46.788 -2.277 49.835 1.00 90.19 546 ARG A C 1
ATOM 3938 O O . ARG A 1 546 ? -47.005 -1.504 48.913 1.00 90.19 546 ARG A O 1
ATOM 3945 N N . ILE A 1 547 ? -46.005 -1.966 50.870 1.00 88.69 547 ILE A N 1
ATOM 3946 C CA . ILE A 1 547 ? -45.260 -0.700 50.960 1.00 88.69 547 ILE A CA 1
ATOM 3947 C C . ILE A 1 547 ? -44.103 -0.694 49.956 1.00 88.69 547 ILE A C 1
ATOM 3949 O O . ILE A 1 547 ? -43.914 0.304 49.271 1.00 88.69 547 ILE A O 1
ATOM 3953 N N . VAL A 1 548 ? -43.378 -1.813 49.823 1.00 89.06 548 VAL A N 1
ATOM 3954 C CA . VAL A 1 548 ? -42.336 -1.962 48.790 1.00 89.06 548 VAL A CA 1
ATOM 3955 C C . VAL A 1 548 ? -42.940 -1.783 47.401 1.00 89.06 548 VAL A C 1
ATOM 3957 O O . VAL A 1 548 ? -42.459 -0.950 46.647 1.00 89.06 548 VAL A O 1
ATOM 3960 N N . LEU A 1 549 ? -44.032 -2.493 47.096 1.00 91.31 549 LEU A N 1
ATOM 3961 C CA . LEU A 1 549 ? -44.711 -2.395 45.805 1.00 91.31 549 LEU A CA 1
ATOM 3962 C C . LEU A 1 549 ? -45.209 -0.974 45.518 1.00 91.31 549 LEU A C 1
ATOM 3964 O O . LEU A 1 549 ? -45.107 -0.520 44.388 1.00 91.31 549 LEU A O 1
ATOM 3968 N N . LEU A 1 550 ? -45.731 -0.261 46.519 1.00 91.44 550 LEU A N 1
ATOM 3969 C CA . LEU A 1 550 ? -46.183 1.118 46.341 1.00 91.44 550 LEU A CA 1
ATOM 3970 C C . LEU A 1 550 ? -45.026 2.048 45.956 1.00 91.44 550 LEU A C 1
ATOM 3972 O O . LEU A 1 550 ? -45.148 2.792 44.986 1.00 91.44 550 LEU A O 1
ATOM 3976 N N . VAL A 1 551 ? -43.911 1.985 46.694 1.00 90.50 551 VAL A N 1
ATOM 3977 C CA . VAL A 1 551 ? -42.725 2.809 46.414 1.00 90.50 551 VAL A CA 1
ATOM 3978 C C . VAL A 1 551 ? -42.133 2.455 45.048 1.00 90.50 551 VAL A C 1
ATOM 3980 O O . VAL A 1 551 ? -41.815 3.359 44.285 1.00 90.50 551 VAL A O 1
ATOM 3983 N N . GLU A 1 552 ? -42.056 1.163 44.716 1.00 91.31 552 GLU A N 1
ATOM 3984 C CA . GLU A 1 552 ? -41.593 0.676 43.410 1.00 91.31 552 GLU A CA 1
ATOM 3985 C C . GLU A 1 552 ? -42.485 1.134 42.254 1.00 91.31 552 GLU A C 1
ATOM 3987 O O . GLU A 1 552 ? -41.997 1.596 41.228 1.00 91.31 552 GLU A O 1
ATOM 3992 N N . MET A 1 553 ? -43.808 1.049 42.396 1.00 92.25 553 MET A N 1
ATOM 3993 C CA . MET A 1 553 ? -44.723 1.490 41.342 1.00 92.25 553 MET A CA 1
ATOM 3994 C C . MET A 1 553 ? -44.648 3.005 41.127 1.00 92.25 553 MET A C 1
ATOM 3996 O O . MET A 1 553 ? -44.716 3.463 39.987 1.00 92.25 553 MET A O 1
ATOM 4000 N N . GLU A 1 554 ? -44.468 3.795 42.187 1.00 92.06 554 GLU A N 1
ATOM 4001 C CA . GLU A 1 554 ? -44.294 5.251 42.091 1.00 92.06 554 GLU A CA 1
ATOM 4002 C C . GLU A 1 554 ? -42.996 5.611 41.343 1.00 92.06 554 GLU A C 1
ATOM 4004 O O . GLU A 1 554 ? -43.000 6.456 40.447 1.00 92.06 554 GLU A O 1
ATOM 4009 N N . THR A 1 555 ? -41.888 4.926 41.632 1.00 91.69 555 THR A N 1
ATOM 4010 C CA . THR A 1 555 ? -40.610 5.173 40.947 1.00 91.69 555 THR A CA 1
ATOM 4011 C C . THR A 1 555 ? -40.612 4.673 39.507 1.00 91.69 555 THR A C 1
ATOM 4013 O O . THR A 1 555 ? -40.141 5.380 38.616 1.00 91.69 555 THR A O 1
ATOM 4016 N N . VAL A 1 556 ? -41.174 3.490 39.248 1.00 91.56 556 VAL A N 1
ATOM 4017 C CA . VAL A 1 556 ? -41.270 2.906 37.901 1.00 91.56 556 VAL A CA 1
ATOM 4018 C C . VAL A 1 556 ? -42.184 3.729 36.996 1.00 91.56 556 VAL A C 1
ATOM 4020 O O . VAL A 1 556 ? -41.859 3.926 35.826 1.00 91.56 556 VAL A O 1
ATOM 4023 N N . THR A 1 557 ? -43.296 4.262 37.510 1.00 92.00 557 THR A N 1
ATOM 4024 C CA . THR A 1 557 ? -44.188 5.123 36.713 1.00 92.00 557 THR A CA 1
ATOM 4025 C C . THR A 1 557 ? -43.513 6.435 36.322 1.00 92.00 557 THR A C 1
ATOM 4027 O O . THR A 1 557 ? -43.567 6.816 35.152 1.00 92.00 557 THR A O 1
ATOM 4030 N N . LEU A 1 558 ? -42.799 7.085 37.246 1.00 91.25 558 LEU A N 1
ATOM 4031 C CA . LEU A 1 558 ? -41.986 8.263 36.928 1.00 91.25 558 LEU A CA 1
ATOM 4032 C C . LEU A 1 558 ? -40.894 7.936 35.897 1.00 91.25 558 LEU A C 1
ATOM 4034 O O . LEU A 1 558 ? -40.698 8.690 34.944 1.00 91.25 558 LEU A O 1
ATOM 4038 N N . ALA A 1 559 ? -40.224 6.791 36.041 1.00 91.00 559 ALA A N 1
ATOM 4039 C CA . ALA A 1 559 ? -39.197 6.344 35.104 1.00 91.00 559 ALA A CA 1
ATOM 4040 C C . ALA A 1 559 ? -39.753 6.032 33.709 1.00 91.00 559 ALA A C 1
ATOM 4042 O O . ALA A 1 559 ? -39.101 6.343 32.716 1.00 91.00 559 ALA A O 1
ATOM 4043 N N . ALA A 1 560 ? -40.965 5.480 33.613 1.00 91.69 560 ALA A N 1
ATOM 4044 C CA . ALA A 1 560 ? -41.631 5.234 32.339 1.00 91.69 560 ALA A CA 1
ATOM 4045 C C . ALA A 1 560 ? -41.934 6.546 31.597 1.00 91.69 560 ALA A C 1
ATOM 4047 O O . ALA A 1 560 ? -41.657 6.651 30.404 1.00 91.69 560 ALA A O 1
ATOM 4048 N N . VAL A 1 561 ? -42.425 7.573 32.302 1.00 93.00 561 VAL A N 1
ATOM 4049 C CA . VAL A 1 561 ? -42.669 8.905 31.716 1.00 93.00 561 VAL A CA 1
ATOM 4050 C C . VAL A 1 561 ? -41.368 9.521 31.193 1.00 93.00 561 VAL A C 1
ATOM 4052 O O . VAL A 1 561 ? -41.319 10.001 30.060 1.00 93.00 561 VAL A O 1
ATOM 4055 N N . VAL A 1 562 ? -40.294 9.459 31.986 1.00 90.31 562 VAL A N 1
ATOM 4056 C CA . VAL A 1 562 ? -38.964 9.945 31.581 1.00 90.31 562 VAL A CA 1
ATOM 4057 C C . VAL A 1 562 ? -38.419 9.141 30.394 1.00 90.31 562 VAL A C 1
ATOM 4059 O O . VAL A 1 562 ? -37.875 9.722 29.458 1.00 90.31 562 VAL A O 1
ATOM 4062 N N . GLY A 1 563 ? -38.607 7.821 30.391 1.00 90.38 563 GLY A N 1
ATOM 4063 C CA . GLY A 1 563 ? -38.192 6.929 29.310 1.00 90.38 563 GLY A CA 1
ATOM 4064 C C . GLY A 1 563 ? -38.882 7.228 27.978 1.00 90.38 563 GLY A C 1
ATOM 4065 O O . GLY A 1 563 ? -38.232 7.210 26.936 1.00 90.38 563 GLY A O 1
ATOM 4066 N N . VAL A 1 564 ? -40.177 7.564 27.999 1.00 91.19 564 VAL A N 1
ATOM 4067 C CA . VAL A 1 564 ? -40.915 8.001 26.799 1.00 91.19 564 VAL A CA 1
ATOM 4068 C C . VAL A 1 564 ? -40.394 9.347 26.294 1.00 91.19 564 VAL A C 1
ATOM 4070 O O . VAL A 1 564 ? -40.215 9.520 25.089 1.00 91.19 564 VAL A O 1
ATOM 4073 N N . ALA A 1 565 ? -40.099 10.290 27.192 1.00 90.25 565 ALA A N 1
ATOM 4074 C CA . ALA A 1 565 ? -39.496 11.563 26.803 1.00 90.25 565 ALA A CA 1
ATOM 4075 C C . ALA A 1 565 ? -38.110 11.365 26.160 1.00 90.25 565 ALA A C 1
ATOM 4077 O O . ALA A 1 565 ? -37.820 11.988 25.140 1.00 90.25 565 ALA A O 1
ATOM 4078 N N . ALA A 1 566 ? -37.287 10.462 26.703 1.00 87.88 566 ALA A N 1
ATOM 4079 C CA . ALA A 1 566 ? -35.994 10.102 26.121 1.00 87.88 566 ALA A CA 1
ATOM 4080 C C . ALA A 1 566 ? -36.147 9.476 24.724 1.00 87.88 566 ALA A C 1
ATOM 4082 O O . ALA A 1 566 ? -35.482 9.913 23.791 1.00 87.88 566 ALA A O 1
ATOM 4083 N N . LEU A 1 567 ? -37.093 8.545 24.548 1.00 90.12 567 LEU A N 1
ATOM 4084 C CA . LEU A 1 567 ? -37.402 7.947 23.244 1.00 90.12 567 LEU A CA 1
ATOM 4085 C C . LEU A 1 567 ? -37.777 9.005 22.192 1.00 90.12 567 LEU A C 1
ATOM 4087 O O . LEU A 1 567 ? -37.338 8.920 21.047 1.00 90.12 567 LEU A O 1
ATOM 4091 N N . LEU A 1 568 ? -38.575 10.012 22.562 1.00 89.75 568 LEU A N 1
ATOM 4092 C CA . LEU A 1 568 ? -38.934 11.104 21.651 1.00 89.75 568 LEU A CA 1
ATOM 4093 C C . LEU A 1 568 ? -37.703 11.909 21.218 1.00 89.75 568 LEU A C 1
ATOM 4095 O O . LEU A 1 568 ? -37.570 12.233 20.038 1.00 89.75 568 LEU A O 1
ATOM 4099 N N . VAL A 1 569 ? -36.794 12.205 22.150 1.00 88.56 569 VAL A N 1
ATOM 4100 C CA . VAL A 1 569 ? -35.526 12.879 21.839 1.00 88.56 569 VAL A CA 1
ATOM 4101 C C . VAL A 1 569 ? -34.679 12.018 20.899 1.00 88.56 569 VAL A C 1
ATOM 4103 O O . VAL A 1 569 ? -34.199 12.533 19.889 1.00 88.56 569 VAL A O 1
ATOM 4106 N N . ASP A 1 570 ? -34.562 10.717 21.170 1.00 84.50 570 ASP A N 1
ATOM 4107 C CA . ASP A 1 570 ? -33.790 9.782 20.346 1.00 84.50 570 ASP A CA 1
ATOM 4108 C C . ASP A 1 570 ? -34.321 9.715 18.908 1.00 84.50 570 ASP A C 1
ATOM 4110 O O . ASP A 1 570 ? -33.543 9.792 17.958 1.00 84.50 570 ASP A O 1
ATOM 4114 N N . VAL A 1 571 ? -35.646 9.658 18.728 1.00 86.69 571 VAL A N 1
ATOM 4115 C CA . VAL A 1 571 ? -36.293 9.668 17.403 1.00 86.69 571 VAL A CA 1
ATOM 4116 C C . VAL A 1 571 ? -36.004 10.969 16.649 1.00 86.69 571 VAL A C 1
ATOM 4118 O O . VAL A 1 571 ? -35.670 10.936 15.463 1.00 86.69 571 VAL A O 1
ATOM 4121 N N . ILE A 1 572 ? -36.099 12.121 17.323 1.00 87.38 572 ILE A N 1
ATOM 4122 C CA . ILE A 1 572 ? -35.826 13.433 16.713 1.00 87.38 572 ILE A CA 1
ATOM 4123 C C . ILE A 1 572 ? -34.364 13.521 16.260 1.00 87.38 572 ILE A C 1
ATOM 4125 O O . ILE A 1 572 ? -34.081 13.975 15.148 1.00 87.38 572 ILE A O 1
ATOM 4129 N 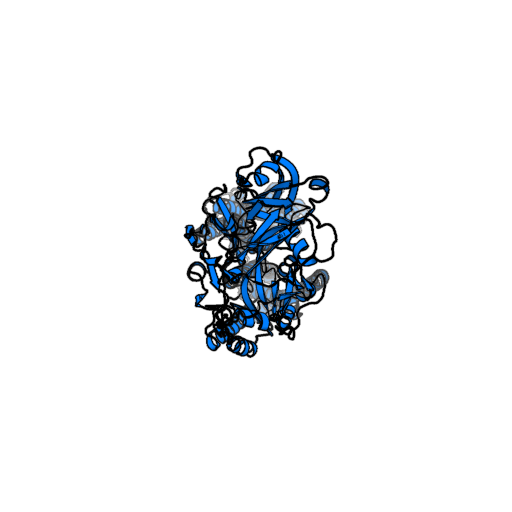N . VAL A 1 573 ? -33.434 13.081 17.108 1.00 83.69 573 VAL A N 1
ATOM 4130 C CA . VAL A 1 573 ? -31.997 13.100 16.815 1.00 83.69 573 VAL A CA 1
ATOM 4131 C C . VAL A 1 573 ? -31.660 12.130 15.682 1.00 83.69 573 VAL A C 1
ATOM 4133 O O . VAL A 1 573 ? -30.964 12.521 14.743 1.00 83.69 573 VAL A O 1
ATOM 4136 N N . ALA A 1 574 ? -32.199 10.908 15.711 1.00 82.81 574 ALA A N 1
ATOM 4137 C CA . ALA A 1 574 ? -31.995 9.909 14.664 1.00 82.81 574 ALA A CA 1
ATOM 4138 C C . ALA A 1 574 ? -32.489 10.402 13.295 1.00 82.81 574 ALA A C 1
ATOM 4140 O O . ALA A 1 574 ? -31.773 10.285 12.299 1.00 82.81 574 ALA A O 1
ATOM 4141 N N . GLY A 1 575 ? -33.665 11.040 13.253 1.00 82.06 575 GLY A N 1
ATOM 4142 C CA . GLY A 1 575 ? -34.213 11.624 12.028 1.00 82.06 575 GLY A CA 1
ATOM 4143 C C . GLY A 1 575 ? -33.376 12.783 11.476 1.00 82.06 575 GLY A C 1
ATOM 4144 O O . GLY A 1 575 ? -33.217 12.907 10.266 1.00 82.06 575 GLY A O 1
ATOM 4145 N N . ARG A 1 576 ? -32.793 13.622 12.344 1.00 85.06 576 ARG A N 1
ATOM 4146 C CA . ARG A 1 576 ? -31.927 14.741 11.924 1.00 85.06 576 ARG A CA 1
ATOM 4147 C C . ARG A 1 576 ? -30.568 14.273 11.407 1.00 85.06 576 ARG A C 1
ATOM 4149 O O . ARG A 1 576 ? -30.054 14.841 10.447 1.00 85.06 576 ARG A O 1
ATOM 4156 N N . LEU A 1 577 ? -29.989 13.260 12.045 1.00 80.94 577 LEU A N 1
ATOM 4157 C CA . LEU A 1 577 ? -28.637 12.783 11.753 1.00 80.94 577 LEU A CA 1
ATOM 4158 C C . LEU A 1 577 ? -28.590 11.657 10.710 1.00 80.94 577 LEU A C 1
ATOM 4160 O O . LEU A 1 577 ? -27.498 11.207 10.377 1.00 80.94 577 LEU A O 1
ATOM 4164 N N . HIS A 1 578 ? -29.741 11.215 10.183 1.00 76.12 578 HIS A N 1
ATOM 4165 C CA . HIS A 1 578 ? -29.847 10.120 9.207 1.00 76.12 578 HIS A CA 1
ATOM 4166 C C . HIS A 1 578 ? -29.105 8.850 9.657 1.00 76.12 578 HIS A C 1
ATOM 4168 O O . HIS A 1 578 ? -28.534 8.113 8.850 1.00 76.12 578 HIS A O 1
ATOM 4174 N N . THR A 1 579 ? -29.085 8.589 10.965 1.00 65.56 579 THR A N 1
ATOM 4175 C CA . THR A 1 579 ? -28.458 7.385 11.503 1.00 65.56 579 THR A CA 1
ATOM 4176 C C . THR A 1 579 ? -29.352 6.195 11.160 1.00 65.56 579 THR A C 1
ATOM 4178 O O . THR A 1 579 ? -30.546 6.208 11.456 1.00 65.56 579 THR A O 1
ATOM 4181 N N . GLY A 1 580 ? -28.797 5.159 10.520 1.00 63.22 580 GLY A N 1
ATOM 4182 C CA . GLY A 1 580 ? -29.508 3.928 10.127 1.00 63.22 580 GLY A CA 1
ATOM 4183 C C . GLY A 1 580 ? -29.919 3.039 11.310 1.00 63.22 580 GLY A C 1
ATOM 4184 O O . GLY A 1 580 ? -29.669 1.837 11.303 1.00 63.22 580 GLY A O 1
ATOM 4185 N N . SER A 1 581 ? -30.474 3.641 12.359 1.00 65.56 581 SER A N 1
ATOM 4186 C CA . SER A 1 581 ? -30.880 2.987 13.598 1.00 65.56 581 SER A CA 1
ATOM 4187 C C . SER A 1 581 ? -32.117 2.110 13.387 1.00 65.56 581 SER A C 1
ATOM 4189 O O . SER A 1 581 ? -33.060 2.471 12.682 1.00 65.56 581 SER A O 1
ATOM 4191 N N . VAL A 1 582 ? -32.105 0.921 13.991 1.00 65.88 582 VAL A N 1
ATOM 4192 C CA . VAL A 1 582 ? -33.193 -0.064 13.907 1.00 65.88 582 VAL A CA 1
ATOM 4193 C C . VAL A 1 582 ? -34.168 0.172 15.064 1.00 65.88 582 VAL A C 1
ATOM 4195 O O . VAL A 1 582 ? -33.734 0.432 16.182 1.00 65.88 582 VAL A O 1
ATOM 4198 N N . GLY A 1 583 ? -35.481 0.035 14.848 1.00 72.69 583 GLY A N 1
ATOM 4199 C CA . GLY A 1 583 ? -36.510 0.396 15.843 1.00 72.69 583 GLY A CA 1
ATOM 4200 C C . GLY A 1 583 ? -36.354 -0.221 17.246 1.00 72.69 583 GLY A C 1
ATOM 4201 O O . GLY A 1 583 ? -36.702 0.419 18.235 1.00 72.69 583 GLY A O 1
ATOM 4202 N N . TRP A 1 584 ? -35.768 -1.418 17.373 1.00 74.94 584 TRP A N 1
ATOM 4203 C CA . TRP A 1 584 ? -35.500 -2.033 18.684 1.00 74.94 584 TRP A CA 1
ATOM 4204 C C . TRP A 1 584 ? -34.410 -1.302 19.486 1.00 74.94 584 TRP A C 1
ATOM 4206 O O . TRP A 1 584 ? -34.431 -1.342 20.714 1.00 74.94 584 TRP A O 1
ATOM 4216 N N . GLN A 1 585 ? -33.482 -0.611 18.813 1.00 77.44 585 GLN A N 1
ATOM 4217 C CA . GLN A 1 585 ? -32.431 0.180 19.459 1.00 77.44 585 GLN A CA 1
ATOM 4218 C C . GLN A 1 585 ? -33.018 1.409 20.154 1.00 77.44 585 GLN A C 1
ATOM 4220 O O . GLN A 1 585 ? -32.585 1.760 21.243 1.00 77.44 585 GLN A O 1
ATOM 4225 N N . LEU A 1 586 ? -34.051 2.013 19.563 1.00 80.75 586 LEU A N 1
ATOM 4226 C CA . LEU A 1 586 ? -34.778 3.134 20.159 1.00 80.75 586 LEU A CA 1
ATOM 4227 C C . LEU A 1 586 ? -35.611 2.673 21.368 1.00 80.75 586 LEU A C 1
ATOM 4229 O O . LEU A 1 586 ? -35.689 3.363 22.380 1.00 80.75 586 LEU A O 1
ATOM 4233 N N . ALA A 1 587 ? -36.176 1.463 21.312 1.00 82.50 587 ALA A N 1
ATOM 4234 C CA . ALA A 1 587 ? -36.951 0.891 22.415 1.00 82.50 587 ALA A CA 1
ATOM 4235 C C . ALA A 1 587 ? -36.112 0.552 23.667 1.00 82.50 587 ALA A C 1
ATOM 4237 O O . ALA A 1 587 ? -36.680 0.347 24.741 1.00 82.50 587 ALA A O 1
ATOM 4238 N N . LEU A 1 588 ? -34.777 0.512 23.569 1.00 84.94 588 LEU A N 1
ATOM 4239 C CA . LEU A 1 588 ? -33.901 0.254 24.716 1.00 84.94 588 LEU A CA 1
ATOM 4240 C C . LEU A 1 588 ? -33.922 1.390 25.745 1.00 84.94 588 LEU A C 1
ATOM 4242 O O . LEU A 1 588 ? -33.898 1.105 26.939 1.00 84.94 588 LEU A O 1
ATOM 4246 N N . SER A 1 589 ? -34.006 2.651 25.320 1.00 84.62 589 SER A N 1
ATOM 4247 C CA . SER A 1 589 ? -33.963 3.823 26.208 1.00 84.62 589 SER A CA 1
ATOM 4248 C C . SER A 1 589 ? -35.017 3.780 27.330 1.00 84.62 589 SER A C 1
ATOM 4250 O O . SER A 1 589 ? -34.636 3.858 28.505 1.00 84.62 589 SER A O 1
ATOM 4252 N N . PRO A 1 590 ? -36.325 3.581 27.045 1.00 88.75 590 PRO A N 1
ATOM 4253 C CA . PRO A 1 590 ? -37.334 3.471 28.097 1.00 88.75 590 PRO A CA 1
ATOM 4254 C C . PRO A 1 590 ? -37.165 2.214 28.962 1.00 88.75 590 PRO A C 1
ATOM 4256 O O . PRO A 1 590 ? -37.388 2.278 30.170 1.00 88.75 590 PRO A O 1
ATOM 4259 N N . LEU A 1 591 ? -36.733 1.088 28.384 1.00 90.00 591 LEU A N 1
ATOM 4260 C CA . LEU A 1 591 ? -36.510 -0.154 29.134 1.00 90.00 591 LEU A CA 1
ATOM 4261 C C . LEU A 1 591 ? -35.357 -0.016 30.133 1.00 90.00 591 LEU A C 1
ATOM 4263 O O . LEU A 1 591 ? -35.478 -0.445 31.280 1.00 90.00 591 LEU A O 1
ATOM 4267 N N . VAL A 1 592 ? -34.260 0.622 29.722 1.00 89.06 592 VAL A N 1
ATOM 4268 C CA . VAL A 1 592 ? -33.109 0.898 30.588 1.00 89.06 592 VAL A CA 1
ATOM 4269 C C . VAL A 1 592 ? -33.494 1.877 31.696 1.00 89.06 592 VAL A C 1
ATOM 4271 O O . VAL A 1 592 ? -33.143 1.636 32.849 1.00 89.06 592 VAL A O 1
ATOM 4274 N N . ALA A 1 593 ? -34.259 2.933 31.395 1.00 88.31 593 ALA A N 1
ATOM 4275 C CA . ALA A 1 593 ? -34.729 3.884 32.405 1.00 88.31 593 ALA A CA 1
ATOM 4276 C C . ALA A 1 593 ? -35.577 3.200 33.493 1.00 88.31 593 ALA A C 1
ATOM 4278 O O . ALA A 1 593 ? -35.326 3.388 34.686 1.00 88.31 593 ALA A O 1
ATOM 4279 N N . ILE A 1 594 ? -36.534 2.357 33.088 1.00 91.44 594 ILE A N 1
ATOM 4280 C CA . ILE A 1 594 ? -37.371 1.572 34.007 1.00 91.44 594 ILE A CA 1
ATOM 4281 C C . ILE A 1 594 ? -36.518 0.587 34.814 1.00 91.44 594 ILE A C 1
ATOM 4283 O O . ILE A 1 594 ? -36.654 0.516 36.035 1.00 91.44 594 ILE A O 1
ATOM 4287 N N . GLY A 1 595 ? -35.616 -0.142 34.150 1.00 91.06 595 GLY A N 1
ATOM 4288 C CA . GLY A 1 595 ? -34.746 -1.124 34.793 1.00 91.06 595 GLY A CA 1
ATOM 4289 C C . GLY A 1 595 ? -33.835 -0.501 35.851 1.00 91.06 595 GLY A C 1
ATOM 4290 O O . GLY A 1 595 ? -33.760 -1.003 36.972 1.00 91.06 595 GLY A O 1
ATOM 4291 N N . VAL A 1 596 ? -33.189 0.626 35.536 1.00 90.12 596 VAL A N 1
ATOM 4292 C CA . VAL A 1 596 ? -32.351 1.360 36.496 1.00 90.12 596 VAL A CA 1
ATOM 4293 C C . VAL A 1 596 ? -33.182 1.880 37.664 1.00 90.12 596 VAL A C 1
ATOM 4295 O O . VAL A 1 596 ? -32.746 1.751 38.804 1.00 90.12 596 VAL A O 1
ATOM 4298 N N . ALA A 1 597 ? -34.374 2.427 37.416 1.00 90.38 597 ALA A N 1
ATOM 4299 C CA . ALA A 1 597 ? -35.229 2.939 38.482 1.00 90.38 597 ALA A CA 1
ATOM 4300 C C . ALA A 1 597 ? -35.711 1.838 39.435 1.00 90.38 597 ALA A C 1
ATOM 4302 O O . ALA A 1 597 ? -35.644 2.032 40.647 1.00 90.38 597 ALA A O 1
ATOM 4303 N N . ALA A 1 598 ? -36.125 0.683 38.906 1.00 90.69 598 ALA A N 1
ATOM 4304 C CA . ALA A 1 598 ? -36.530 -0.469 39.710 1.00 90.69 598 ALA A CA 1
ATOM 4305 C C . ALA A 1 598 ? -35.362 -0.995 40.564 1.00 90.69 598 ALA A C 1
ATOM 4307 O O . ALA A 1 598 ? -35.489 -1.205 41.768 1.00 90.69 598 ALA A O 1
ATOM 4308 N N . LEU A 1 599 ? -34.171 -1.139 39.969 1.00 90.69 599 LEU A N 1
ATOM 4309 C CA . LEU A 1 599 ? -32.980 -1.581 40.703 1.00 90.69 599 LEU A CA 1
ATOM 4310 C C . LEU A 1 599 ? -32.546 -0.567 41.774 1.00 90.69 599 LEU A C 1
ATOM 4312 O O . LEU A 1 599 ? -32.173 -0.955 42.882 1.00 90.69 599 LEU A O 1
ATOM 4316 N N . ALA A 1 600 ? -32.605 0.729 41.461 1.00 89.50 600 ALA A N 1
ATOM 4317 C CA . ALA A 1 600 ? -32.223 1.805 42.369 1.00 89.50 600 ALA A CA 1
ATOM 4318 C C . ALA A 1 600 ? -33.209 1.990 43.535 1.00 89.50 600 ALA A C 1
ATOM 4320 O O . ALA A 1 600 ? -32.790 2.342 44.640 1.00 89.50 600 ALA A O 1
ATOM 4321 N N . ALA A 1 601 ? -34.506 1.763 43.303 1.00 89.25 601 ALA A N 1
ATOM 4322 C CA . ALA A 1 601 ? -35.563 1.904 44.302 1.00 89.25 601 ALA A CA 1
ATOM 4323 C C . ALA A 1 601 ? -35.662 0.700 45.253 1.00 89.25 601 ALA A C 1
ATOM 4325 O O . ALA A 1 601 ? -36.032 0.890 46.418 1.00 89.25 601 ALA A O 1
ATOM 4326 N N . ALA A 1 602 ? -35.225 -0.488 44.817 1.00 88.62 602 ALA A N 1
ATOM 4327 C CA . ALA A 1 602 ? -35.378 -1.732 45.568 1.00 88.62 602 ALA A CA 1
ATOM 4328 C C . ALA A 1 602 ? -34.772 -1.664 46.974 1.00 88.62 602 ALA A C 1
ATOM 4330 O O . ALA A 1 602 ? -35.410 -2.036 47.964 1.00 88.62 602 ALA A O 1
ATOM 4331 N N . VAL A 1 603 ? -33.544 -1.150 47.093 1.00 86.62 603 VAL A N 1
ATOM 4332 C CA . VAL A 1 603 ? -32.846 -1.057 48.385 1.00 86.62 603 VAL A CA 1
ATOM 4333 C C . VAL A 1 603 ? -33.534 -0.054 49.328 1.00 86.62 603 VAL A C 1
ATOM 4335 O O . VAL A 1 603 ? -33.887 -0.454 50.443 1.00 86.62 603 VAL A O 1
ATOM 4338 N N . PRO A 1 604 ? -33.792 1.210 48.931 1.00 83.44 604 PRO A N 1
ATOM 4339 C CA . PRO A 1 604 ? -34.591 2.142 49.726 1.00 83.44 604 PRO A CA 1
ATOM 4340 C C . PRO A 1 604 ? -35.965 1.598 50.139 1.00 83.44 604 PRO A C 1
ATOM 4342 O O . PRO A 1 604 ? -36.335 1.710 51.310 1.00 83.44 604 PRO A O 1
ATOM 4345 N N . ALA A 1 605 ? -36.703 0.981 49.213 1.00 86.25 605 ALA A N 1
ATOM 4346 C CA . ALA A 1 605 ? -38.041 0.453 49.459 1.00 86.25 605 ALA A CA 1
ATOM 4347 C C . ALA A 1 605 ? -38.017 -0.667 50.514 1.00 86.25 605 ALA A C 1
ATOM 4349 O O . ALA A 1 605 ? -38.797 -0.654 51.473 1.00 86.25 605 ALA A O 1
ATOM 4350 N N . LEU A 1 606 ? -37.058 -1.595 50.407 1.00 84.88 606 LEU A N 1
ATOM 4351 C CA . LEU A 1 606 ? -36.864 -2.674 51.377 1.00 84.88 606 LEU A CA 1
ATOM 4352 C C . LEU A 1 606 ? -36.452 -2.150 52.754 1.00 84.88 606 LEU A C 1
ATOM 4354 O O . LEU A 1 606 ? -37.016 -2.589 53.760 1.00 84.88 606 LEU A O 1
ATOM 4358 N N . LEU A 1 607 ? -35.505 -1.209 52.821 1.00 82.12 607 LEU A N 1
ATOM 4359 C CA . LEU A 1 607 ? -35.047 -0.623 54.085 1.00 82.12 607 LEU A CA 1
ATOM 4360 C C . LEU A 1 607 ? -36.196 0.048 54.847 1.00 82.12 607 LEU A C 1
ATOM 4362 O O . LEU A 1 607 ? -36.303 -0.100 56.064 1.00 82.12 607 LEU A O 1
ATOM 4366 N N . ILE A 1 608 ? -37.091 0.732 54.136 1.00 78.81 608 ILE A N 1
ATOM 4367 C CA . ILE A 1 608 ? -38.232 1.437 54.733 1.00 78.81 608 ILE A CA 1
ATOM 4368 C C . ILE A 1 608 ? -39.335 0.459 55.141 1.00 78.81 608 ILE A C 1
ATOM 4370 O O . ILE A 1 608 ? -39.936 0.608 56.202 1.00 78.81 608 ILE A O 1
ATOM 4374 N N . SER A 1 609 ? -39.530 -0.627 54.389 1.00 79.81 609 SER A N 1
ATOM 4375 C CA . SER A 1 609 ? -40.452 -1.702 54.773 1.00 79.81 609 SER A CA 1
ATOM 4376 C C . SER A 1 609 ? -40.060 -2.418 56.075 1.00 79.81 609 SER A C 1
ATOM 4378 O O . SER A 1 609 ? -40.881 -3.120 56.669 1.00 79.81 609 SER A O 1
ATOM 4380 N N . ARG A 1 610 ? -38.819 -2.263 56.550 1.00 76.25 610 ARG A N 1
ATOM 4381 C CA . ARG A 1 610 ? -38.326 -2.900 57.780 1.00 76.25 610 ARG A CA 1
ATOM 4382 C C . ARG A 1 610 ? -38.474 -2.036 59.034 1.00 76.25 610 ARG A C 1
ATOM 4384 O O . ARG A 1 610 ? -38.308 -2.573 60.123 1.00 76.25 610 ARG A O 1
ATOM 4391 N N . SER A 1 611 ? -38.833 -0.753 58.930 1.00 67.44 611 SER A N 1
ATOM 4392 C CA . SER A 1 611 ? -38.980 0.094 60.123 1.00 67.44 611 SER A CA 1
ATOM 4393 C C . SER A 1 611 ? -40.197 -0.312 60.961 1.00 67.44 611 SER A C 1
ATOM 4395 O O . SER A 1 611 ? -41.313 -0.415 60.438 1.00 67.44 611 SER A O 1
ATOM 4397 N N . SER A 1 612 ? -39.984 -0.548 62.258 1.00 63.81 612 SER A N 1
ATOM 4398 C CA . SER A 1 612 ? -41.036 -0.957 63.190 1.00 63.81 612 SER A CA 1
ATOM 4399 C C . SER A 1 612 ? -41.962 0.215 63.552 1.00 63.81 612 SER A C 1
ATOM 4401 O O . SER A 1 612 ? -41.510 1.349 63.708 1.00 63.81 612 SER A O 1
ATOM 4403 N N . VAL A 1 613 ? -43.263 -0.060 63.732 1.00 60.44 613 VAL A N 1
ATOM 4404 C CA . VAL A 1 613 ? -44.287 0.943 64.117 1.00 60.44 613 VAL A CA 1
ATOM 4405 C C . VAL A 1 613 ? -43.905 1.672 65.419 1.00 60.44 613 VAL A C 1
ATOM 4407 O O . VAL A 1 613 ? -44.173 2.862 65.591 1.00 60.44 613 VAL A O 1
ATOM 4410 N N . VAL A 1 614 ? -43.211 0.970 66.322 1.00 58.88 614 VAL A N 1
ATOM 4411 C CA . VAL A 1 614 ? -42.761 1.488 67.623 1.00 58.88 614 VAL A CA 1
ATOM 4412 C C . VAL A 1 614 ? -41.550 2.422 67.490 1.00 58.88 614 VAL A C 1
ATOM 4414 O O . VAL A 1 614 ? -41.446 3.380 68.254 1.00 58.88 614 VAL A O 1
ATOM 4417 N N . GLU A 1 615 ? -40.652 2.206 66.525 1.00 62.66 615 GLU A N 1
ATOM 4418 C CA . GLU A 1 615 ? -39.547 3.141 66.248 1.00 62.66 615 GLU A CA 1
ATOM 4419 C C . GLU A 1 615 ? -40.020 4.427 65.578 1.00 62.66 615 GLU A C 1
ATOM 4421 O O . GLU A 1 615 ? -39.459 5.485 65.847 1.00 62.66 615 GLU A O 1
ATOM 4426 N N . THR A 1 616 ? -41.061 4.364 64.746 1.00 58.69 616 THR A N 1
ATOM 4427 C CA . THR A 1 616 ? -41.601 5.543 64.050 1.00 58.69 616 THR A CA 1
ATOM 4428 C C . THR A 1 616 ? -42.391 6.488 64.955 1.00 58.69 616 THR A C 1
ATOM 4430 O O . THR A 1 616 ? -42.474 7.674 64.654 1.00 58.69 616 THR A O 1
ATOM 4433 N N . LEU A 1 617 ? -42.953 5.985 66.062 1.00 59.19 617 LEU A N 1
ATOM 4434 C CA . LEU A 1 617 ? -43.775 6.766 67.001 1.00 59.19 617 LEU A CA 1
ATOM 4435 C C . LEU A 1 617 ? -43.028 7.183 68.278 1.00 59.19 617 LEU A C 1
ATOM 4437 O O . LEU A 1 617 ? -43.535 7.993 69.053 1.00 59.19 617 LEU A O 1
ATOM 4441 N N . ARG A 1 618 ? -41.826 6.648 68.531 1.00 54.94 618 ARG A N 1
ATOM 4442 C CA . ARG A 1 618 ? -41.024 7.054 69.691 1.00 54.94 618 ARG A CA 1
ATOM 4443 C C . ARG A 1 618 ? -40.320 8.386 69.404 1.00 54.94 618 ARG A C 1
ATOM 4445 O O . ARG A 1 618 ? -39.515 8.446 68.476 1.00 54.94 618 ARG A O 1
ATOM 4452 N N . PRO A 1 619 ? -40.531 9.438 70.219 1.00 54.31 619 PRO A N 1
ATOM 4453 C CA . PRO A 1 619 ? -39.759 10.664 70.090 1.00 54.31 619 PRO A CA 1
ATOM 4454 C C . PRO A 1 619 ? -38.279 10.357 70.323 1.00 54.31 619 PRO A C 1
ATOM 4456 O O . PRO A 1 619 ? -37.908 9.683 71.290 1.00 54.31 619 PRO A O 1
ATOM 4459 N N . SER A 1 620 ? -37.429 10.846 69.423 1.00 52.47 620 SER A N 1
ATOM 4460 C CA . SER A 1 620 ? -35.983 10.644 69.445 1.00 52.47 620 SER A CA 1
ATOM 4461 C C . SER A 1 620 ? -35.408 11.064 70.803 1.00 52.47 620 SER A C 1
ATOM 4463 O O . SER A 1 620 ? -35.273 12.255 71.090 1.00 52.47 620 SER A O 1
ATOM 4465 N N . ARG A 1 621 ? -35.041 10.104 71.664 1.00 48.69 621 ARG A N 1
ATOM 4466 C CA . ARG A 1 621 ? -34.328 10.405 72.915 1.00 48.69 621 ARG A CA 1
ATOM 4467 C C . ARG A 1 621 ? -32.934 10.928 72.566 1.00 48.69 621 ARG A C 1
ATOM 4469 O O . ARG A 1 621 ? -32.019 10.157 72.283 1.00 48.69 621 ARG A O 1
ATOM 4476 N N . ARG A 1 622 ? -32.766 12.254 72.579 1.00 52.69 622 ARG A N 1
ATOM 4477 C CA . ARG A 1 622 ? -31.462 12.915 72.430 1.00 52.69 622 ARG A CA 1
ATOM 4478 C C . ARG A 1 622 ? -30.570 12.528 73.615 1.00 52.69 622 ARG A C 1
ATOM 4480 O O . ARG A 1 622 ? -30.766 12.998 74.733 1.00 52.69 622 ARG A O 1
ATOM 4487 N N . SER A 1 623 ? -29.569 11.687 73.359 1.00 47.75 623 SER A N 1
ATOM 4488 C CA . SER A 1 623 ? -28.446 11.474 74.275 1.00 47.75 623 SER A CA 1
ATOM 4489 C C . SER A 1 623 ? -27.717 12.804 74.483 1.00 47.75 623 SER A C 1
ATOM 4491 O O . SER A 1 623 ? -27.116 13.367 73.565 1.00 47.75 623 SER A O 1
ATOM 4493 N N . ARG A 1 624 ? -27.819 13.347 75.697 1.00 47.03 624 ARG A N 1
ATOM 4494 C CA . ARG A 1 624 ? -27.249 14.638 76.084 1.00 47.03 624 ARG A CA 1
ATOM 4495 C C . ARG A 1 624 ? -25.768 14.453 76.419 1.00 47.03 624 ARG A C 1
ATOM 4497 O O . ARG A 1 624 ? -25.380 14.448 77.581 1.00 47.03 624 ARG A O 1
ATOM 4504 N N . ARG A 1 625 ? -24.922 14.289 75.399 1.00 53.97 625 ARG A N 1
ATOM 4505 C CA . ARG A 1 625 ? -23.462 14.305 75.581 1.00 53.97 625 ARG A CA 1
ATOM 4506 C C . ARG A 1 625 ? -22.955 15.745 75.477 1.00 53.97 625 ARG A C 1
ATOM 4508 O O . ARG A 1 625 ? -23.027 16.350 74.410 1.00 53.97 625 ARG A O 1
ATOM 4515 N N . ARG A 1 626 ? -22.451 16.305 76.584 1.00 45.22 626 ARG A N 1
ATOM 4516 C CA . ARG A 1 626 ? -21.749 17.602 76.594 1.00 45.22 626 ARG A CA 1
ATOM 4517 C C . ARG A 1 626 ? -20.507 17.494 75.705 1.00 45.22 626 ARG A C 1
ATOM 4519 O O . ARG A 1 626 ? -19.614 16.706 75.993 1.00 45.22 626 ARG A O 1
ATOM 4526 N N . SER A 1 627 ? -20.445 18.284 74.639 1.00 58.59 627 SER A N 1
ATOM 4527 C CA . SER A 1 627 ? -19.234 18.458 73.831 1.00 58.59 627 SER A CA 1
ATOM 4528 C C . SER A 1 627 ? -18.904 19.938 73.695 1.00 58.59 627 SER A C 1
ATOM 4530 O O . SER A 1 627 ? -19.823 20.754 73.640 1.00 58.59 627 SER A O 1
ATOM 4532 N N . ARG A 1 628 ? -17.609 20.264 73.604 1.00 59.72 628 ARG A N 1
ATOM 4533 C CA . ARG A 1 628 ? -17.113 21.620 73.317 1.00 59.72 628 ARG A CA 1
ATOM 4534 C C . ARG A 1 628 ? -17.721 22.165 72.018 1.00 59.72 628 ARG A C 1
ATOM 4536 O O . ARG A 1 628 ? -18.025 21.381 71.116 1.00 59.72 628 ARG A O 1
ATOM 4543 N N . ALA A 1 629 ? -17.892 23.486 71.943 1.00 60.41 629 ALA A N 1
ATOM 4544 C CA . ALA A 1 629 ? -18.393 24.163 70.751 1.00 60.41 629 ALA A CA 1
ATOM 4545 C C . ALA A 1 629 ? -17.440 23.886 69.570 1.00 60.41 629 ALA A C 1
ATOM 4547 O O . ALA A 1 629 ? -16.262 24.239 69.657 1.00 60.41 629 ALA A O 1
ATOM 4548 N N . PRO A 1 630 ? -17.892 23.194 68.511 1.00 69.38 630 PRO A N 1
ATOM 4549 C CA . PRO A 1 630 ? -17.040 22.905 67.366 1.00 69.38 630 PRO A CA 1
ATOM 4550 C C . PRO A 1 630 ? -16.767 24.182 66.557 1.00 69.38 630 PRO A C 1
ATOM 4552 O O . PRO A 1 630 ? -17.589 25.097 66.529 1.00 69.38 630 PRO A O 1
ATOM 4555 N N . SER A 1 631 ? -15.627 24.223 65.861 1.00 82.44 631 SER A N 1
ATOM 4556 C CA . SER A 1 631 ? -15.387 25.204 64.793 1.00 82.44 631 SER A CA 1
ATOM 4557 C C . SER A 1 631 ? -16.445 25.065 63.688 1.00 82.44 631 SER A C 1
ATOM 4559 O O . SER A 1 631 ? -17.081 24.019 63.574 1.00 82.44 631 SER A O 1
ATOM 4561 N N . LEU A 1 632 ? -16.621 26.082 62.836 1.00 83.69 632 LEU A N 1
ATOM 4562 C CA . LEU A 1 632 ? -17.607 26.054 61.741 1.00 83.69 632 LEU A CA 1
ATOM 4563 C C . LEU A 1 632 ? -17.442 24.822 60.827 1.00 83.69 632 LEU A C 1
ATOM 4565 O O . LEU A 1 632 ? -18.418 24.163 60.476 1.00 83.69 632 LEU A O 1
ATOM 4569 N N . VAL A 1 633 ? -16.192 24.469 60.511 1.00 83.94 633 VAL A N 1
ATOM 4570 C CA . VAL A 1 633 ? -15.845 23.269 59.734 1.00 83.94 633 VAL A CA 1
ATOM 4571 C C . VAL A 1 633 ? -16.143 21.995 60.530 1.00 83.94 633 VAL A C 1
ATOM 4573 O O . VAL A 1 633 ? -16.751 21.064 60.007 1.00 83.94 633 VAL A O 1
ATOM 4576 N N . GLY A 1 634 ? -15.783 21.960 61.818 1.00 82.12 634 GLY A N 1
ATOM 4577 C CA . GLY A 1 634 ? -16.083 20.825 62.693 1.00 82.12 634 GLY A CA 1
ATOM 4578 C C . GLY A 1 634 ? -17.585 20.596 62.883 1.00 82.12 634 GLY A C 1
ATOM 4579 O O . GLY A 1 634 ? -18.021 19.453 62.990 1.00 82.12 634 GLY A O 1
ATOM 4580 N N . PHE A 1 635 ? -18.384 21.666 62.882 1.00 82.44 635 PHE A N 1
ATOM 4581 C CA . PHE A 1 635 ? -19.842 21.612 62.912 1.00 82.44 635 PHE A CA 1
ATOM 4582 C C . PHE A 1 635 ? -20.389 20.975 61.628 1.00 82.44 635 PHE A C 1
ATOM 4584 O O . PHE A 1 635 ? -21.105 19.978 61.708 1.00 82.44 635 PHE A O 1
ATOM 4591 N N . ALA A 1 636 ? -19.965 21.481 60.464 1.00 82.31 636 ALA A N 1
ATOM 4592 C CA . ALA A 1 636 ? -20.360 20.973 59.150 1.00 82.31 636 ALA A CA 1
ATOM 4593 C C . ALA A 1 636 ? -20.027 19.479 58.964 1.00 82.31 636 ALA A C 1
ATOM 4595 O O . ALA A 1 636 ? -20.879 18.700 58.534 1.00 82.31 636 ALA A O 1
ATOM 4596 N N . ILE A 1 637 ? -18.811 19.064 59.342 1.00 81.50 637 ILE A N 1
ATOM 4597 C CA . ILE A 1 637 ? -18.342 17.674 59.221 1.00 81.50 637 ILE A CA 1
ATOM 4598 C C . ILE A 1 637 ? -19.083 16.749 60.193 1.00 81.50 637 ILE A C 1
ATOM 4600 O O . ILE A 1 637 ? -19.517 15.661 59.814 1.00 81.50 637 ILE A O 1
ATOM 4604 N N . ARG A 1 638 ? -19.252 17.160 61.455 1.00 80.75 638 ARG A N 1
ATOM 4605 C CA . ARG A 1 638 ? -19.918 16.329 62.471 1.00 80.75 638 ARG A CA 1
ATOM 4606 C C . ARG A 1 638 ? -21.396 16.118 62.156 1.00 80.75 638 ARG A C 1
ATOM 4608 O O . ARG A 1 638 ? -21.936 15.052 62.448 1.00 80.75 638 ARG A O 1
ATOM 4615 N N . GLU A 1 639 ? -22.034 17.111 61.549 1.00 76.38 639 GLU A N 1
ATOM 4616 C CA . GLU A 1 639 ? -23.394 17.000 61.031 1.00 76.38 639 GLU A CA 1
ATOM 4617 C C . GLU A 1 639 ? -23.489 15.966 59.902 1.00 76.38 639 GLU A C 1
ATOM 4619 O O . GLU A 1 639 ? -24.356 15.089 59.944 1.00 76.38 639 GLU A O 1
ATOM 4624 N N . MET A 1 640 ? -22.547 16.021 58.958 1.00 77.69 640 MET A N 1
ATOM 4625 C CA . MET A 1 640 ? -22.475 15.111 57.817 1.00 77.69 640 MET A CA 1
ATOM 4626 C C . MET A 1 640 ? -22.230 13.653 58.250 1.00 77.69 640 MET A C 1
ATOM 4628 O O . MET A 1 640 ? -22.909 12.741 57.787 1.00 77.69 640 MET A O 1
ATOM 4632 N N . ILE A 1 641 ? -21.314 13.426 59.200 1.00 76.81 641 ILE A N 1
ATOM 4633 C CA . ILE A 1 641 ? -20.953 12.085 59.701 1.00 76.81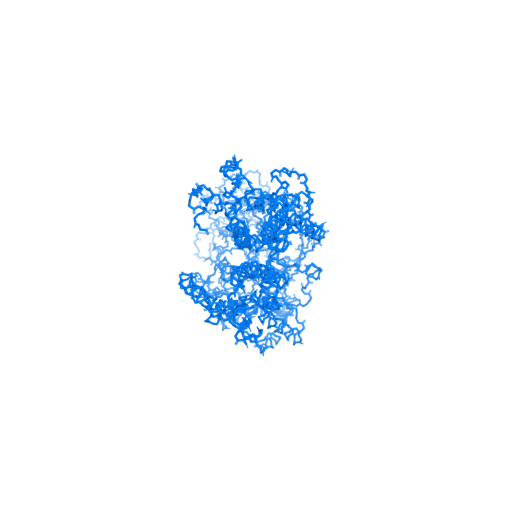 641 ILE A CA 1
ATOM 4634 C C . ILE A 1 641 ? -22.034 11.487 60.618 1.00 76.81 641 ILE A C 1
ATOM 4636 O O . ILE A 1 641 ? -22.109 10.270 60.771 1.00 76.81 641 ILE A O 1
ATOM 4640 N N . GLY A 1 642 ? -22.862 12.315 61.256 1.00 72.00 642 GLY A N 1
ATOM 4641 C CA . GLY A 1 642 ? -23.876 11.852 62.201 1.00 72.00 642 GLY A CA 1
ATOM 4642 C C . GLY A 1 642 ? -25.160 11.382 61.522 1.00 72.00 642 GLY A C 1
ATOM 4643 O O . GLY A 1 642 ? -25.458 10.193 61.485 1.00 72.00 642 GLY A O 1
ATOM 4644 N N . ALA A 1 643 ? -25.951 12.337 61.032 1.00 65.00 643 ALA A N 1
ATOM 4645 C CA . ALA A 1 643 ? -27.332 12.091 60.608 1.00 65.00 643 ALA A CA 1
ATOM 4646 C C . ALA A 1 643 ? -27.475 11.685 59.129 1.00 65.00 643 ALA A C 1
ATOM 4648 O O . ALA A 1 643 ? -28.550 11.241 58.734 1.00 65.00 643 ALA A O 1
ATOM 4649 N N . TRP A 1 644 ? -26.410 11.851 58.337 1.00 69.06 644 TRP A N 1
ATOM 4650 C CA . TRP A 1 644 ? -26.443 11.794 56.869 1.00 69.06 644 TRP A CA 1
ATOM 4651 C C . TRP A 1 644 ? -25.260 11.023 56.271 1.00 69.06 644 TRP A C 1
ATOM 4653 O O . TRP A 1 644 ? -24.830 11.284 55.147 1.00 69.06 644 TRP A O 1
ATOM 4663 N N . ARG A 1 645 ? -24.670 10.106 57.050 1.00 77.88 645 ARG A N 1
ATOM 4664 C CA . ARG A 1 645 ? -23.379 9.490 56.710 1.00 77.88 645 ARG A CA 1
ATOM 4665 C C . ARG A 1 645 ? -23.438 8.682 55.416 1.00 77.88 645 ARG A C 1
ATOM 4667 O O . ARG A 1 645 ? -22.486 8.714 54.647 1.00 77.88 645 ARG A O 1
ATOM 4674 N N . ALA A 1 646 ? -24.530 7.955 55.187 1.00 73.56 646 ALA A N 1
ATOM 4675 C CA . ALA A 1 646 ? -24.693 7.139 53.986 1.00 73.56 646 ALA A CA 1
ATOM 4676 C C . ALA A 1 646 ? -24.950 8.017 52.754 1.00 73.56 646 ALA A C 1
ATOM 4678 O O . ALA A 1 646 ? -24.360 7.802 51.701 1.00 73.56 646 ALA A O 1
ATOM 4679 N N . GLU A 1 647 ? -25.778 9.048 52.906 1.00 78.12 647 GLU A N 1
ATOM 4680 C CA . GLU A 1 647 ? -26.140 9.975 51.841 1.00 78.12 647 GLU A CA 1
ATOM 4681 C C . GLU A 1 647 ? -24.926 10.795 51.388 1.00 78.12 647 GLU A C 1
ATOM 4683 O O . GLU A 1 647 ? -24.642 10.854 50.195 1.00 78.12 647 GLU A O 1
ATOM 4688 N N . ALA A 1 648 ? -24.149 11.339 52.328 1.00 81.00 648 ALA A N 1
ATOM 4689 C CA . ALA A 1 648 ? -22.938 12.099 52.027 1.00 81.00 648 ALA A CA 1
ATOM 4690 C C . ALA A 1 648 ? -21.844 11.253 51.353 1.00 81.00 648 ALA A C 1
ATOM 4692 O O . ALA A 1 648 ? -21.161 11.746 50.458 1.00 81.00 648 ALA A O 1
ATOM 4693 N N . LEU A 1 649 ? -21.693 9.978 51.741 1.00 82.75 649 LEU A N 1
ATOM 4694 C CA . LEU A 1 649 ? -20.761 9.054 51.083 1.00 82.75 649 LEU A CA 1
ATOM 4695 C C . LEU A 1 649 ? -21.192 8.731 49.649 1.00 82.75 649 LEU A C 1
ATOM 4697 O O . LEU A 1 649 ? -20.351 8.712 48.757 1.00 82.75 649 LEU A O 1
ATOM 4701 N N . LEU A 1 650 ? -22.489 8.523 49.415 1.00 82.06 650 LEU A N 1
ATOM 4702 C CA . LEU A 1 650 ? -23.032 8.301 48.073 1.00 82.06 650 LEU A CA 1
ATOM 4703 C C . LEU A 1 650 ? -22.888 9.551 47.183 1.00 82.06 650 LEU A C 1
ATOM 4705 O O . LEU A 1 650 ? -22.511 9.424 46.021 1.00 82.06 650 LEU A O 1
ATOM 4709 N N . GLY A 1 651 ? -23.105 10.754 47.731 1.00 80.50 651 GLY A N 1
ATOM 4710 C CA . GLY A 1 651 ? -22.878 12.020 47.022 1.00 80.50 651 GLY A CA 1
ATOM 4711 C C . GLY A 1 651 ? -21.404 12.257 46.675 1.00 80.50 651 GLY A C 1
ATOM 4712 O O . GLY A 1 651 ? -21.082 12.578 45.533 1.00 80.50 651 GLY A O 1
ATOM 4713 N N . ALA A 1 652 ? -20.494 12.028 47.628 1.00 87.00 652 ALA A N 1
ATOM 4714 C CA . ALA A 1 652 ? -19.051 12.089 47.381 1.00 87.00 652 ALA A CA 1
ATOM 4715 C C . ALA A 1 652 ? -18.595 11.025 46.365 1.00 87.00 652 ALA A C 1
ATOM 4717 O O . ALA A 1 652 ? -17.776 11.318 45.496 1.00 87.00 652 ALA A O 1
ATOM 4718 N N . GLY A 1 653 ? -19.156 9.813 46.432 1.00 84.06 653 GLY A N 1
ATOM 4719 C CA . GLY A 1 653 ? -18.890 8.731 45.485 1.00 84.06 653 GLY A CA 1
ATOM 4720 C C . GLY A 1 653 ? -19.329 9.066 44.058 1.00 84.06 653 GLY A C 1
ATOM 4721 O O . GLY A 1 653 ? -18.561 8.849 43.127 1.00 84.06 653 GLY A O 1
ATOM 4722 N N . ALA A 1 654 ? -20.516 9.654 43.876 1.00 81.12 654 ALA A N 1
ATOM 4723 C CA . ALA A 1 654 ? -21.013 10.062 42.560 1.00 81.12 654 ALA A CA 1
ATOM 4724 C C . ALA A 1 654 ? -20.161 11.180 41.928 1.00 81.12 654 ALA A C 1
ATOM 4726 O O . ALA A 1 654 ? -19.809 11.098 40.752 1.00 81.12 654 ALA A O 1
ATOM 4727 N N . VAL A 1 655 ? -19.765 12.192 42.713 1.00 86.50 655 VAL A N 1
ATOM 4728 C CA . VAL A 1 655 ? -18.832 13.241 42.253 1.00 86.50 655 VAL A CA 1
ATOM 4729 C C . VAL A 1 655 ? -17.459 12.644 41.920 1.00 86.50 655 VAL A C 1
ATOM 4731 O O . VAL A 1 655 ? -16.891 12.963 40.876 1.00 86.50 655 VAL A O 1
ATOM 4734 N N . GLY A 1 656 ? -16.951 11.738 42.762 1.00 88.25 656 GLY A N 1
ATOM 4735 C CA . GLY A 1 656 ? -15.679 11.049 42.540 1.00 88.25 656 GLY A CA 1
ATOM 4736 C C . GLY A 1 656 ? -15.670 10.171 41.285 1.00 88.25 656 GLY A C 1
ATOM 4737 O O . GLY A 1 656 ? -14.690 10.181 40.549 1.00 88.25 656 GLY A O 1
ATOM 4738 N N . LEU A 1 657 ? -16.768 9.471 40.979 1.00 86.00 657 LEU A N 1
ATOM 4739 C CA . LEU A 1 657 ? -16.925 8.707 39.733 1.00 86.00 657 LEU A CA 1
ATOM 4740 C C . LEU A 1 657 ? -16.812 9.613 38.496 1.00 86.00 657 LEU A C 1
ATOM 4742 O O . LEU A 1 657 ? -16.080 9.285 37.564 1.00 86.00 657 LEU A O 1
ATOM 4746 N N . GLY A 1 658 ? -17.473 10.778 38.506 1.00 83.12 658 GLY A N 1
ATOM 4747 C CA . GLY A 1 658 ? -17.357 11.768 37.429 1.00 83.12 658 GLY A CA 1
ATOM 4748 C C . GLY A 1 658 ? -15.934 12.319 37.279 1.00 83.12 658 GLY A C 1
ATOM 4749 O O . GLY A 1 658 ? -15.403 12.381 36.170 1.00 83.12 658 GLY A O 1
ATOM 4750 N N . GLY A 1 659 ? -15.280 12.648 38.398 1.00 87.06 659 GLY A N 1
ATOM 4751 C CA . GLY A 1 659 ? -13.882 13.084 38.413 1.00 87.06 659 GLY A CA 1
ATOM 4752 C C . GLY A 1 659 ? -12.906 12.023 37.900 1.00 87.06 659 GLY A C 1
ATOM 4753 O O . GLY A 1 659 ? -12.000 12.346 37.133 1.00 87.06 659 GLY A O 1
ATOM 4754 N N . ALA A 1 660 ? -13.106 10.755 38.270 1.00 88.44 660 ALA A N 1
ATOM 4755 C CA . ALA A 1 660 ? -12.260 9.639 37.852 1.00 88.44 660 ALA A CA 1
ATOM 4756 C C . ALA A 1 660 ? -12.369 9.376 36.346 1.00 88.44 660 ALA A C 1
ATOM 4758 O O . ALA A 1 660 ? -11.355 9.122 35.701 1.00 88.44 660 ALA A O 1
ATOM 4759 N N . LEU A 1 661 ? -13.571 9.492 35.769 1.00 83.69 661 LEU A N 1
ATOM 4760 C CA . LEU A 1 661 ? -13.781 9.364 34.325 1.00 83.69 661 LEU A CA 1
ATOM 4761 C C . LEU A 1 661 ? -13.067 10.460 33.533 1.00 83.69 661 LEU A C 1
ATOM 4763 O O . LEU A 1 661 ? -12.385 10.167 32.553 1.00 83.69 661 LEU A O 1
ATOM 4767 N N . ILE A 1 662 ? -13.191 11.715 33.970 1.00 84.06 662 ILE A N 1
ATOM 4768 C CA . ILE A 1 662 ? -12.534 12.847 33.306 1.00 84.06 662 ILE A CA 1
ATOM 4769 C C . ILE A 1 662 ? -11.011 12.735 33.448 1.00 84.06 662 ILE A C 1
ATOM 4771 O O . ILE A 1 662 ? -10.292 12.897 32.465 1.00 84.06 662 ILE A O 1
ATOM 4775 N N . GLY A 1 663 ? -10.511 12.385 34.637 1.00 85.12 663 GLY A N 1
ATOM 4776 C CA . GLY A 1 663 ? -9.087 12.123 34.847 1.00 85.12 663 GLY A CA 1
ATOM 4777 C C . GLY A 1 663 ? -8.569 10.956 34.007 1.00 85.12 663 GLY A C 1
ATOM 4778 O O . GLY A 1 663 ? -7.526 11.076 33.376 1.00 85.12 663 GLY A O 1
ATOM 4779 N N . GLY A 1 664 ? -9.319 9.857 33.917 1.00 82.44 664 GLY A N 1
ATOM 4780 C CA . GLY A 1 664 ? -8.994 8.720 33.054 1.00 82.44 664 GLY A CA 1
ATOM 4781 C C . GLY A 1 664 ? -8.941 9.099 31.572 1.00 82.44 664 GLY A C 1
ATOM 4782 O O . GLY A 1 664 ? -8.005 8.712 30.876 1.00 82.44 664 GLY A O 1
ATOM 4783 N N . ALA A 1 665 ? -9.878 9.922 31.092 1.00 77.69 665 ALA A N 1
ATOM 4784 C CA . ALA A 1 665 ? -9.860 10.431 29.720 1.00 77.69 665 ALA A CA 1
ATOM 4785 C C . ALA A 1 665 ? -8.618 11.297 29.438 1.00 77.69 665 ALA A C 1
ATOM 4787 O O . ALA A 1 665 ? -7.983 11.149 28.393 1.00 77.69 665 ALA A O 1
ATOM 4788 N N . VAL A 1 666 ? -8.221 12.155 30.387 1.00 81.25 666 VAL A N 1
ATOM 4789 C CA . VAL A 1 666 ? -6.981 12.946 30.296 1.00 81.25 666 VAL A CA 1
ATOM 4790 C C . VAL A 1 666 ? -5.748 12.039 30.302 1.00 81.25 666 VAL A C 1
ATOM 4792 O O . VAL A 1 666 ? -4.840 12.238 29.494 1.00 81.25 666 VAL A O 1
ATOM 4795 N N . LEU A 1 667 ? -5.722 11.017 31.161 1.00 81.56 667 LEU A N 1
ATOM 4796 C CA . LEU A 1 667 ? -4.630 10.048 31.238 1.00 81.56 667 LEU A CA 1
ATOM 4797 C C . LEU A 1 667 ? -4.438 9.311 29.909 1.00 81.56 667 LEU A C 1
ATOM 4799 O O . LEU A 1 667 ? -3.322 9.237 29.400 1.00 81.56 667 LEU A O 1
ATOM 4803 N N . ILE A 1 668 ? -5.527 8.812 29.326 1.00 74.50 668 ILE A N 1
ATOM 4804 C CA . ILE A 1 668 ? -5.506 8.135 28.026 1.00 74.50 668 ILE A CA 1
ATOM 4805 C C . ILE A 1 668 ? -5.052 9.119 26.938 1.00 74.50 668 ILE A C 1
ATOM 4807 O O . ILE A 1 668 ? -4.149 8.820 26.162 1.00 74.50 668 ILE A O 1
ATOM 4811 N N . SER A 1 669 ? -5.604 10.334 26.905 1.00 70.75 669 SER A N 1
ATOM 4812 C CA . SER A 1 669 ? -5.237 11.321 25.882 1.00 70.75 669 SER A CA 1
ATOM 4813 C C . SER A 1 669 ? -3.762 11.725 25.925 1.00 70.75 669 SER A C 1
ATOM 4815 O O . SER A 1 669 ? -3.202 12.051 24.881 1.00 70.75 669 SER A O 1
ATOM 4817 N N . THR A 1 670 ? -3.152 11.752 27.108 1.00 72.62 670 THR A N 1
ATOM 4818 C CA . THR A 1 670 ? -1.762 12.194 27.292 1.00 72.62 670 THR A CA 1
ATOM 4819 C C . THR A 1 670 ? -0.752 11.053 27.199 1.00 72.62 670 THR A C 1
ATOM 4821 O O . THR A 1 670 ? 0.373 11.293 26.778 1.00 72.62 670 THR A O 1
ATOM 4824 N N . SER A 1 671 ? -1.140 9.818 27.535 1.00 69.69 671 SER A N 1
ATOM 4825 C CA . SER A 1 671 ? -0.237 8.656 27.495 1.00 69.69 671 SER A CA 1
ATOM 4826 C C . SER A 1 671 ? -0.099 8.043 26.098 1.00 69.69 671 SER A C 1
ATOM 4828 O O . SER A 1 671 ? 0.942 7.480 25.791 1.00 69.69 671 SER A O 1
ATOM 4830 N N . PHE A 1 672 ? -1.116 8.169 25.237 1.00 59.84 672 PHE A N 1
ATOM 4831 C CA . PHE A 1 672 ? -1.142 7.520 23.915 1.00 59.84 672 PHE A CA 1
ATOM 4832 C C . PHE A 1 672 ? -0.762 8.429 22.732 1.00 59.84 672 PHE A C 1
ATOM 4834 O O . PHE A 1 672 ? -0.753 7.967 21.594 1.00 59.84 672 PHE A O 1
ATOM 4841 N N . GLY A 1 673 ? -0.432 9.704 22.965 1.00 49.19 673 GLY A N 1
ATOM 4842 C CA . GLY A 1 673 ? -0.092 10.672 21.905 1.00 49.19 673 GLY A CA 1
ATOM 4843 C C . GLY A 1 673 ? 1.265 10.463 21.214 1.00 49.19 673 GLY A C 1
ATOM 4844 O O . GLY A 1 673 ? 1.699 11.341 20.485 1.00 49.19 673 GLY A O 1
ATOM 4845 N N . GLY A 1 674 ? 1.966 9.356 21.488 1.00 50.66 674 GLY A N 1
ATOM 4846 C CA . GLY A 1 674 ? 3.256 9.021 20.868 1.00 50.66 674 GLY A CA 1
ATOM 4847 C C . GLY A 1 674 ? 3.225 7.761 19.995 1.00 50.66 674 GLY A C 1
ATOM 4848 O O . GLY A 1 674 ? 3.828 7.753 18.931 1.00 50.66 674 GLY A O 1
ATOM 4849 N N . GLU A 1 675 ? 2.502 6.713 20.409 1.00 46.84 675 GLU A N 1
ATOM 4850 C CA . GLU A 1 675 ? 2.462 5.414 19.703 1.00 46.84 675 GLU A CA 1
ATOM 4851 C C . GLU A 1 675 ? 1.242 5.248 18.779 1.00 46.84 675 GLU A C 1
ATOM 4853 O O . GLU A 1 675 ? 1.325 4.578 17.753 1.00 46.84 675 GLU A O 1
ATOM 4858 N N . VAL A 1 676 ? 0.095 5.864 19.098 1.00 45.47 676 VAL A N 1
ATOM 4859 C CA . VAL A 1 676 ? -1.152 5.681 18.322 1.00 45.47 676 VAL A CA 1
ATOM 4860 C C . VAL A 1 676 ? -1.193 6.569 17.069 1.00 45.47 676 VAL A C 1
ATOM 4862 O O . VAL A 1 676 ? -1.868 6.232 16.092 1.00 45.47 676 VAL A O 1
ATOM 4865 N N . ASP A 1 677 ? -0.417 7.655 17.056 1.00 41.78 677 ASP A N 1
ATOM 4866 C CA . ASP A 1 677 ? -0.318 8.596 15.933 1.00 41.78 677 ASP A CA 1
ATOM 4867 C C . ASP A 1 677 ? 0.490 8.043 14.739 1.00 41.78 677 ASP A C 1
ATOM 4869 O O . ASP A 1 677 ? 0.491 8.638 13.661 1.00 41.78 677 ASP A O 1
ATOM 4873 N N . ALA A 1 678 ? 1.114 6.867 14.885 1.00 47.75 678 ALA A N 1
ATOM 4874 C CA . ALA A 1 678 ? 1.861 6.202 13.816 1.00 47.75 678 ALA A CA 1
ATOM 4875 C C . ALA A 1 678 ? 0.964 5.606 12.706 1.00 47.75 678 ALA A C 1
ATOM 4877 O O . ALA A 1 678 ? 1.437 5.369 11.593 1.00 47.75 678 ALA A O 1
ATOM 4878 N N . SER A 1 679 ? -0.338 5.395 12.963 1.00 51.31 679 SER A N 1
ATOM 4879 C CA . SER A 1 679 ? -1.282 4.865 11.965 1.00 51.31 679 SER A CA 1
ATOM 4880 C C . SER A 1 679 ? -2.378 5.876 11.605 1.00 51.31 679 SER A C 1
ATOM 4882 O O . SER A 1 679 ? -2.974 6.516 12.470 1.00 51.31 679 SER A O 1
ATOM 4884 N N . LEU A 1 680 ? -2.705 5.988 10.310 1.00 44.66 680 LEU A N 1
ATOM 4885 C CA . LEU A 1 680 ? -3.782 6.861 9.801 1.00 44.66 680 LEU A CA 1
ATOM 4886 C C . LEU A 1 680 ? -5.154 6.550 10.425 1.00 44.66 680 LEU A C 1
ATOM 4888 O O . LEU A 1 680 ? -5.997 7.433 10.557 1.00 44.66 680 LEU A O 1
ATOM 4892 N N . LEU A 1 681 ? -5.382 5.293 10.817 1.00 43.28 681 LEU A N 1
ATOM 4893 C CA . LEU A 1 681 ? -6.594 4.894 11.527 1.00 43.28 681 LEU A CA 1
ATOM 4894 C C . LEU A 1 681 ? -6.562 5.385 12.986 1.00 43.28 681 LEU A C 1
ATOM 4896 O O . LEU A 1 681 ? -7.574 5.861 13.493 1.00 43.28 681 LEU A O 1
ATOM 4900 N N . GLY A 1 682 ? -5.398 5.329 13.640 1.00 47.44 682 GLY A N 1
ATOM 4901 C CA . GLY A 1 682 ? -5.192 5.792 15.011 1.00 47.44 682 GLY A CA 1
ATOM 4902 C C . GLY A 1 682 ? -5.417 7.294 15.192 1.00 47.44 682 GLY A C 1
ATOM 4903 O O . GLY A 1 682 ? -6.063 7.694 16.159 1.00 47.44 682 GLY A O 1
ATOM 4904 N N . THR A 1 683 ? -4.998 8.133 14.240 1.00 50.69 683 THR A N 1
ATOM 4905 C CA . THR A 1 683 ? -5.199 9.596 14.306 1.00 50.69 683 THR A CA 1
ATOM 4906 C C . THR A 1 683 ? -6.664 10.002 14.106 1.00 50.69 683 THR A C 1
ATOM 4908 O O . THR A 1 683 ? -7.208 10.788 14.883 1.00 50.69 683 THR A O 1
ATOM 4911 N N . VAL A 1 684 ? -7.352 9.420 13.117 1.00 50.03 684 VAL A N 1
ATOM 4912 C CA . VAL A 1 684 ? -8.772 9.714 12.838 1.00 50.03 684 VAL A CA 1
ATOM 4913 C C . VAL A 1 684 ? -9.682 9.196 13.957 1.00 50.03 684 VAL A C 1
ATOM 4915 O O . VAL A 1 684 ? -10.617 9.881 14.379 1.00 50.03 684 VAL A O 1
ATOM 4918 N N . VAL A 1 685 ? -9.402 7.999 14.477 1.00 47.41 685 VAL A N 1
ATOM 4919 C CA . VAL A 1 685 ? -10.246 7.355 15.492 1.00 47.41 685 VAL A CA 1
ATOM 4920 C C . VAL A 1 685 ? -9.959 7.884 16.902 1.00 47.41 685 VAL A C 1
ATOM 4922 O O . VAL A 1 685 ? -10.898 8.052 17.683 1.00 47.41 685 VAL A O 1
ATOM 4925 N N . SER A 1 686 ? -8.711 8.236 17.235 1.00 53.12 686 SER A N 1
ATOM 4926 C CA . SER A 1 686 ? -8.398 8.877 18.523 1.00 53.12 686 SER A CA 1
ATOM 4927 C C . SER A 1 686 ? -9.071 10.246 18.660 1.00 53.12 686 SER A C 1
ATOM 4929 O O . SER A 1 686 ? -9.564 10.571 19.742 1.00 53.12 686 SER A O 1
ATOM 4931 N N . GLY A 1 687 ? -9.193 11.009 17.567 1.00 52.47 687 GLY A N 1
ATOM 4932 C CA . GLY A 1 687 ? -9.950 12.261 17.540 1.00 52.47 687 GLY A CA 1
ATOM 4933 C C . GLY A 1 687 ? -11.432 12.076 17.889 1.00 52.47 687 GLY A C 1
ATOM 4934 O O . GLY A 1 687 ? -11.980 12.843 18.682 1.00 52.47 687 GLY A O 1
ATOM 4935 N N . GLN A 1 688 ? -12.075 11.024 17.366 1.00 54.06 688 GLN A N 1
ATOM 4936 C CA . GLN A 1 688 ? -13.492 10.737 17.629 1.00 54.06 688 GLN A CA 1
ATOM 4937 C C . GLN A 1 688 ? -13.746 10.141 19.025 1.00 54.06 688 GLN A C 1
ATOM 4939 O O . GLN A 1 688 ? -14.711 10.526 19.690 1.00 54.06 688 GLN A O 1
ATOM 4944 N N . LEU A 1 689 ? -12.875 9.247 19.510 1.00 55.91 689 LEU A N 1
ATOM 4945 C CA . LEU A 1 689 ? -13.015 8.627 20.837 1.00 55.91 689 LEU A CA 1
ATOM 4946 C C . LEU A 1 689 ? -12.816 9.635 21.982 1.00 55.91 689 LEU A C 1
ATOM 4948 O O . LEU A 1 689 ? -13.545 9.584 22.975 1.00 55.91 689 LEU A O 1
ATOM 4952 N N . ARG A 1 690 ? -11.891 10.596 21.828 1.00 63.94 690 ARG A N 1
ATOM 4953 C CA . ARG A 1 690 ? -11.608 11.626 22.847 1.00 63.94 690 ARG A CA 1
ATOM 4954 C C . ARG A 1 690 ? -12.829 12.498 23.151 1.00 63.94 690 ARG A C 1
ATOM 4956 O O . ARG A 1 690 ? -13.115 12.753 24.319 1.00 63.94 690 ARG A O 1
ATOM 4963 N N . GLY A 1 691 ? -13.577 12.922 22.129 1.00 65.94 691 GLY A N 1
ATOM 4964 C CA . GLY A 1 691 ? -14.771 13.755 22.317 1.00 65.94 691 GLY A CA 1
ATOM 4965 C C . GLY A 1 691 ? -15.892 13.026 23.064 1.00 65.94 691 GLY A C 1
ATOM 4966 O O . GLY A 1 691 ? -16.459 13.559 24.018 1.00 65.94 691 GLY A O 1
ATOM 4967 N N . PHE A 1 692 ? -16.173 11.780 22.675 1.00 70.25 692 PHE A N 1
ATOM 4968 C CA . PHE A 1 692 ? -17.249 10.983 23.265 1.00 70.25 692 PHE A CA 1
ATOM 4969 C C . PHE A 1 692 ? -17.020 10.687 24.759 1.00 70.25 692 PHE A C 1
ATOM 4971 O O . PHE A 1 692 ? -17.928 10.877 25.573 1.00 70.25 692 PHE A O 1
ATOM 4978 N N . HIS A 1 693 ? -15.805 10.282 25.152 1.00 73.25 693 HIS A N 1
ATOM 4979 C CA . HIS A 1 693 ? -15.494 9.952 26.552 1.00 73.25 693 HIS A CA 1
ATOM 4980 C C . HIS A 1 693 ? -15.531 11.175 27.475 1.00 73.25 693 HIS A C 1
ATOM 4982 O O . HIS A 1 693 ? -16.009 11.074 28.606 1.00 73.25 693 HIS A O 1
ATOM 4988 N N . VAL A 1 694 ? -15.100 12.345 26.991 1.00 74.25 694 VAL A N 1
ATOM 4989 C CA . VAL A 1 694 ? -15.167 13.603 27.753 1.00 74.25 694 VAL A CA 1
ATOM 4990 C C . VAL A 1 694 ? -16.615 14.038 27.983 1.00 74.25 694 VAL A C 1
ATOM 4992 O O . VAL A 1 694 ? -16.966 14.397 29.107 1.00 74.25 694 VAL A O 1
ATOM 4995 N N . VAL A 1 695 ? -17.474 13.961 26.958 1.00 78.31 695 VAL A N 1
ATOM 4996 C CA . VAL A 1 695 ? -18.910 14.276 27.090 1.00 78.31 695 VAL A CA 1
ATOM 4997 C C . VAL A 1 695 ? -19.571 13.368 28.125 1.00 78.31 695 VAL A C 1
ATOM 4999 O O . VAL A 1 695 ? -20.328 13.839 28.975 1.00 78.31 695 VAL A O 1
ATOM 5002 N N . LEU A 1 696 ? -19.248 12.075 28.103 1.00 75.06 696 LEU A N 1
ATOM 5003 C CA . LEU A 1 696 ? -19.805 11.125 29.055 1.00 75.06 696 LEU A CA 1
ATOM 5004 C C . LEU A 1 696 ? -19.324 11.386 30.490 1.00 75.06 696 LEU A C 1
ATOM 5006 O O . LEU A 1 696 ? -20.135 11.404 31.415 1.00 75.06 696 LEU A O 1
ATOM 5010 N N . GLY A 1 697 ? -18.027 11.650 30.675 1.00 75.06 697 GLY A N 1
ATOM 5011 C CA . GLY A 1 697 ? -17.467 12.043 31.970 1.00 75.06 697 GLY A CA 1
ATOM 5012 C C . GLY A 1 697 ? -18.112 13.319 32.520 1.00 75.06 697 GLY A C 1
ATOM 5013 O O . GLY A 1 697 ? -18.457 13.376 33.701 1.00 75.06 697 GLY A O 1
ATOM 5014 N N . ALA A 1 698 ? -18.364 14.310 31.659 1.00 81.62 698 ALA A N 1
ATOM 5015 C CA . ALA A 1 698 ? -19.083 15.527 32.027 1.00 81.62 698 ALA A CA 1
ATOM 5016 C C . ALA A 1 698 ? -20.522 15.234 32.483 1.00 81.62 698 ALA A C 1
ATOM 5018 O O . ALA A 1 698 ? -20.972 15.796 33.480 1.00 81.62 698 ALA A O 1
ATOM 5019 N N . LEU A 1 699 ? -21.228 14.317 31.816 1.00 83.06 699 LEU A N 1
ATOM 5020 C CA . LEU A 1 699 ? -22.589 13.931 32.195 1.00 83.06 699 LEU A CA 1
ATOM 5021 C C . LEU A 1 699 ? -22.630 13.235 33.566 1.00 83.06 699 LEU A C 1
ATOM 5023 O O . LEU A 1 699 ? -23.463 13.587 34.402 1.00 83.06 699 LEU A O 1
ATOM 5027 N N . VAL A 1 700 ? -21.698 12.315 33.846 1.00 82.06 700 VAL A N 1
ATOM 5028 C CA . VAL A 1 700 ? -21.581 11.674 35.172 1.00 82.06 700 VAL A CA 1
ATOM 5029 C C . VAL A 1 700 ? -21.239 12.693 36.255 1.00 82.06 700 VAL A C 1
ATOM 5031 O O . VAL A 1 700 ? -21.818 12.654 37.341 1.00 82.06 700 VAL A O 1
ATOM 5034 N N . LEU A 1 701 ? -20.344 13.639 35.961 1.00 83.50 701 LEU A N 1
ATOM 5035 C CA . LEU A 1 701 ? -20.029 14.722 36.885 1.00 83.50 701 LEU A CA 1
ATOM 5036 C C . LEU A 1 701 ? -21.271 15.563 37.196 1.00 83.50 701 LEU A C 1
ATOM 5038 O O . LEU A 1 701 ? -21.539 15.816 38.365 1.00 83.50 701 LEU A O 1
ATOM 5042 N N . VAL A 1 702 ? -22.057 15.953 36.187 1.00 87.31 702 VAL A N 1
ATOM 5043 C CA . VAL A 1 702 ? -23.312 16.699 36.386 1.00 87.31 702 VAL A CA 1
ATOM 5044 C C . VAL A 1 702 ? -24.269 15.924 37.294 1.00 87.31 702 VAL A C 1
ATOM 5046 O O . VAL A 1 702 ? -24.793 16.498 38.249 1.00 87.31 702 VAL A O 1
ATOM 5049 N N . VAL A 1 703 ? -24.445 14.619 37.063 1.00 84.19 703 VAL A N 1
ATOM 5050 C CA . VAL A 1 703 ? -25.263 13.749 37.927 1.00 84.19 703 VAL A CA 1
ATOM 5051 C C . VAL A 1 703 ? -24.741 13.752 39.369 1.00 84.19 703 VAL A C 1
ATOM 5053 O O . VAL A 1 703 ? -25.524 13.929 40.304 1.00 84.19 703 VAL A O 1
ATOM 5056 N N . GLY A 1 704 ? -23.424 13.638 39.563 1.00 82.25 704 GLY A N 1
ATOM 5057 C CA . GLY A 1 704 ? -22.793 13.708 40.882 1.00 82.25 704 GLY A CA 1
ATOM 5058 C C . GLY A 1 704 ? -22.980 15.060 41.578 1.00 82.25 704 GLY A C 1
ATOM 5059 O O . GLY A 1 704 ? -23.293 15.104 42.767 1.00 82.25 704 GLY A O 1
ATOM 5060 N N . VAL A 1 705 ? -22.853 16.167 40.843 1.00 87.44 705 VAL A N 1
ATOM 5061 C CA . VAL A 1 705 ? -23.073 17.529 41.358 1.00 87.44 705 VAL A CA 1
ATOM 5062 C C . VAL A 1 705 ? -24.524 17.720 41.797 1.00 87.44 705 VAL A C 1
ATOM 5064 O O . VAL A 1 705 ? -24.770 18.274 42.870 1.00 87.44 705 VAL A O 1
ATOM 5067 N N . VAL A 1 706 ? -25.489 17.228 41.014 1.00 87.12 706 VAL A N 1
ATOM 5068 C CA . VAL A 1 706 ? -26.914 17.275 41.371 1.00 87.12 706 VAL A CA 1
ATOM 5069 C C . VAL A 1 706 ? -27.190 16.432 42.617 1.00 87.12 706 VAL A C 1
ATOM 5071 O O . VAL A 1 706 ? -27.849 16.923 43.532 1.00 87.12 706 VAL A O 1
ATOM 5074 N N . ALA A 1 707 ? -26.640 15.217 42.703 1.00 83.06 707 ALA A N 1
ATOM 5075 C CA . ALA A 1 707 ? -26.768 14.349 43.875 1.00 83.06 707 ALA A CA 1
ATOM 5076 C C . ALA A 1 707 ? -26.217 15.019 45.148 1.00 83.06 707 ALA A C 1
ATOM 5078 O O . ALA A 1 707 ? -26.912 15.128 46.162 1.00 83.06 707 ALA A O 1
ATOM 5079 N N . ALA A 1 708 ? -24.993 15.554 45.084 1.00 84.19 708 ALA A N 1
ATOM 5080 C CA . ALA A 1 708 ? -24.385 16.304 46.180 1.00 84.19 708 ALA A CA 1
ATOM 5081 C C . ALA A 1 708 ? -25.232 17.528 46.571 1.00 84.19 708 ALA A C 1
ATOM 5083 O O . ALA A 1 708 ? -25.480 17.766 47.755 1.00 84.19 708 ALA A O 1
ATOM 5084 N N . GLY A 1 709 ? -25.732 18.276 45.584 1.00 86.12 709 GLY A N 1
ATOM 5085 C CA . GLY A 1 709 ? -26.555 19.462 45.807 1.00 86.12 709 GLY A CA 1
ATOM 5086 C C . GLY A 1 709 ? -27.896 19.140 46.462 1.00 86.12 709 GLY A C 1
ATOM 5087 O O . GLY A 1 709 ? -28.321 19.855 47.376 1.00 86.12 709 GLY A O 1
ATOM 5088 N N . GLN A 1 710 ? -28.537 18.036 46.066 1.00 84.69 710 GLN A N 1
ATOM 5089 C CA . GLN A 1 710 ? -29.752 17.535 46.707 1.00 84.69 710 GLN A CA 1
ATOM 5090 C C . GLN A 1 710 ? -29.514 17.227 48.187 1.00 84.69 710 GLN A C 1
ATOM 5092 O O . GLN A 1 710 ? -30.312 17.654 49.016 1.00 84.69 710 GLN A O 1
ATOM 5097 N N . ILE A 1 711 ? -28.407 16.566 48.543 1.00 82.75 711 ILE A N 1
ATOM 5098 C CA . ILE A 1 711 ? -28.085 16.226 49.941 1.00 82.75 711 ILE A CA 1
ATOM 5099 C C . ILE A 1 711 ? -27.887 17.484 50.787 1.00 82.75 711 ILE A C 1
ATOM 5101 O O . ILE A 1 711 ? -28.475 17.597 51.863 1.00 82.75 711 ILE A O 1
ATOM 5105 N N . VAL A 1 712 ? -27.091 18.448 50.311 1.00 84.31 712 VAL A N 1
ATOM 5106 C CA . VAL A 1 712 ? -26.848 19.700 51.057 1.00 84.31 712 VAL A CA 1
ATOM 5107 C C . VAL A 1 712 ? -28.147 20.491 51.206 1.00 84.31 712 VAL A C 1
ATOM 5109 O O . VAL A 1 712 ? -28.441 21.019 52.279 1.00 84.31 712 VAL A O 1
ATOM 5112 N N . THR A 1 713 ? -28.967 20.529 50.154 1.00 84.31 713 THR A N 1
ATOM 5113 C CA . THR A 1 713 ? -30.284 21.175 50.192 1.00 84.31 713 THR A CA 1
ATOM 5114 C C . THR A 1 713 ? -31.213 20.483 51.184 1.00 84.31 713 THR A C 1
ATOM 5116 O O . THR A 1 713 ? -31.858 21.147 51.989 1.00 84.31 713 THR A O 1
ATOM 5119 N N . LEU A 1 714 ? -31.264 19.153 51.172 1.00 78.56 714 LEU A N 1
ATOM 5120 C CA . LEU A 1 714 ? -32.088 18.357 52.076 1.00 78.56 714 LEU A CA 1
ATOM 5121 C C . LEU A 1 714 ? -31.664 18.553 53.537 1.00 78.56 714 LEU A C 1
ATOM 5123 O O . LEU A 1 714 ? -32.521 18.780 54.389 1.00 78.56 714 LEU A O 1
ATOM 5127 N N . SER A 1 715 ? -30.355 18.542 53.799 1.00 78.12 715 SER A N 1
ATOM 5128 C CA . SER A 1 715 ? -29.761 18.835 55.108 1.00 78.12 715 SER A CA 1
ATOM 5129 C C . SER A 1 715 ? -30.182 20.218 55.617 1.00 78.12 715 SER A C 1
ATOM 5131 O O . SER A 1 715 ? -30.602 20.357 56.767 1.00 78.12 715 SER A O 1
ATOM 5133 N N . TYR A 1 716 ? -30.159 21.228 54.738 1.00 81.12 716 TYR A N 1
ATOM 5134 C CA . TYR A 1 716 ? -30.635 22.575 55.053 1.00 81.12 716 TYR A CA 1
ATOM 5135 C C . TYR A 1 716 ? -32.139 22.602 55.362 1.00 81.12 716 TYR A C 1
ATOM 5137 O O . TYR A 1 716 ? -32.547 23.187 56.366 1.00 81.12 716 TYR A O 1
ATOM 5145 N N . LEU A 1 717 ? -32.960 21.964 54.519 1.00 79.56 717 LEU A N 1
ATOM 5146 C CA . LEU A 1 717 ? -34.420 21.956 54.647 1.00 79.56 717 LEU A CA 1
ATOM 5147 C C . LEU A 1 717 ? -34.894 21.260 55.930 1.00 79.56 717 LEU A C 1
ATOM 5149 O O . LEU A 1 717 ? -35.742 21.801 56.631 1.00 79.56 717 LEU A O 1
ATOM 5153 N N . GLU A 1 718 ? -34.340 20.095 56.275 1.00 76.00 718 GLU A N 1
ATOM 5154 C CA . GLU A 1 718 ? -34.755 19.348 57.476 1.00 76.00 718 GLU A CA 1
ATOM 5155 C C . GLU A 1 718 ? -34.394 20.052 58.794 1.00 76.00 718 GLU A C 1
ATOM 5157 O O . GLU A 1 718 ? -34.908 19.685 59.849 1.00 76.00 718 GLU A O 1
ATOM 5162 N N . ARG A 1 719 ? -33.522 21.066 58.755 1.00 77.12 719 ARG A N 1
ATOM 5163 C CA . ARG A 1 719 ? -33.032 21.792 59.938 1.00 77.12 719 ARG A CA 1
ATOM 5164 C C . ARG A 1 719 ? -33.335 23.278 59.903 1.00 77.12 719 ARG A C 1
ATOM 5166 O O . ARG A 1 719 ? -32.716 24.049 60.632 1.00 77.12 719 ARG A O 1
ATOM 5173 N N . GLN A 1 720 ? -34.292 23.694 59.080 1.00 77.69 720 GLN A N 1
ATOM 5174 C CA . GLN A 1 720 ? -34.687 25.096 58.985 1.00 77.69 720 GLN A CA 1
ATOM 5175 C C . GLN A 1 720 ? -35.056 25.703 60.342 1.00 77.69 720 GLN A C 1
ATOM 5177 O O . GLN A 1 720 ? -34.649 26.829 60.617 1.00 77.69 720 GLN A O 1
ATOM 5182 N N . SER A 1 721 ? -35.728 24.943 61.209 1.00 76.44 721 SER A N 1
ATOM 5183 C CA . SER A 1 721 ? -36.091 25.366 62.565 1.00 76.44 721 SER A CA 1
ATOM 5184 C C . SER A 1 721 ? -34.868 25.544 63.476 1.00 76.44 721 SER A C 1
ATOM 5186 O O . SER A 1 721 ? -34.701 26.599 64.088 1.00 76.44 721 SER A O 1
ATOM 5188 N N . ASP A 1 722 ? -33.953 24.571 63.507 1.00 80.31 722 ASP A N 1
ATOM 5189 C CA . ASP A 1 722 ? -32.703 24.649 64.280 1.00 80.31 722 ASP A CA 1
ATOM 5190 C C . ASP A 1 722 ? -31.804 25.806 63.786 1.00 80.31 722 ASP A C 1
ATOM 5192 O O . ASP A 1 722 ? -31.235 26.563 64.578 1.00 80.31 722 ASP A O 1
ATOM 5196 N N . LEU A 1 723 ? -31.703 25.991 62.465 1.00 80.06 723 LEU A N 1
ATOM 5197 C CA . LEU A 1 723 ? -30.946 27.080 61.842 1.00 80.06 723 LEU A CA 1
ATOM 5198 C C . LEU A 1 723 ? -31.604 28.447 62.072 1.00 80.06 723 LEU A C 1
ATOM 5200 O O . LEU A 1 723 ? -30.897 29.449 62.196 1.00 80.06 723 LEU A O 1
ATOM 5204 N N . ALA A 1 724 ? -32.935 28.510 62.157 1.00 80.56 724 ALA A N 1
ATOM 5205 C CA . ALA A 1 724 ? -33.656 29.728 62.511 1.00 80.56 724 ALA A CA 1
ATOM 5206 C C . ALA A 1 724 ? -33.368 30.147 63.960 1.00 80.56 724 ALA A C 1
ATOM 5208 O O . ALA A 1 724 ? -33.134 31.330 64.204 1.00 80.56 724 ALA A O 1
ATOM 5209 N N . VAL A 1 725 ? -33.276 29.191 64.893 1.00 84.00 725 VAL A N 1
ATOM 5210 C CA . VAL A 1 725 ? -32.852 29.451 66.280 1.00 84.00 725 VAL A CA 1
ATOM 5211 C C . VAL A 1 725 ? -31.409 29.957 66.328 1.00 84.00 725 VAL A C 1
ATOM 5213 O O . VAL A 1 725 ? -31.137 30.959 66.983 1.00 84.00 725 VAL A O 1
ATOM 5216 N N . LEU A 1 726 ? -30.481 29.344 65.585 1.00 83.50 726 LEU A N 1
ATOM 5217 C CA . LEU A 1 726 ? -29.096 29.834 65.505 1.00 83.50 726 LEU A CA 1
ATOM 5218 C C . LEU A 1 726 ? -29.011 31.250 64.915 1.00 83.50 726 LEU A C 1
ATOM 5220 O O . LEU A 1 726 ? -28.237 32.076 65.399 1.00 83.50 726 LEU A O 1
ATOM 5224 N N . ARG A 1 727 ? -29.838 31.563 63.908 1.00 83.88 727 ARG A N 1
ATOM 5225 C CA . ARG A 1 727 ? -29.954 32.921 63.350 1.00 83.88 727 ARG A CA 1
ATOM 5226 C C . ARG A 1 727 ? -30.551 33.912 64.350 1.00 83.88 727 ARG A C 1
ATOM 5228 O O . ARG A 1 727 ? -30.093 35.049 64.388 1.00 83.88 727 ARG A O 1
ATOM 5235 N N . ALA A 1 728 ? -31.516 33.495 65.171 1.00 83.69 728 ALA A N 1
ATOM 5236 C CA . ALA A 1 728 ? -32.065 34.311 66.256 1.00 83.69 728 ALA A CA 1
ATOM 5237 C C . ALA A 1 728 ? -31.036 34.565 67.375 1.00 83.69 728 ALA A C 1
ATOM 5239 O O . ALA A 1 728 ? -31.026 35.637 67.969 1.00 83.69 728 ALA A O 1
ATOM 5240 N N . LEU A 1 729 ? -30.120 33.618 67.602 1.00 86.38 729 LEU A N 1
ATOM 5241 C CA . LEU A 1 729 ? -28.999 33.725 68.545 1.00 86.38 729 LEU A CA 1
ATOM 5242 C C . LEU A 1 729 ? -27.769 34.457 67.966 1.00 86.38 729 LEU A C 1
ATOM 5244 O O . LEU A 1 729 ? -26.700 34.435 68.573 1.00 86.38 729 LEU A O 1
ATOM 5248 N N . GLY A 1 730 ? -27.900 35.105 66.801 1.00 84.38 730 GLY A N 1
ATOM 5249 C CA . GLY A 1 730 ? -26.876 35.991 66.237 1.00 84.38 730 GLY A CA 1
ATOM 5250 C C . GLY A 1 730 ? -26.064 35.430 65.065 1.00 84.38 730 GLY A C 1
ATOM 5251 O O . GLY A 1 730 ? -25.141 36.099 64.600 1.00 84.38 730 GLY A O 1
ATOM 5252 N N . TRP A 1 731 ? -26.375 34.241 64.531 1.00 87.44 731 TRP A N 1
ATOM 5253 C CA . TRP A 1 731 ? -25.707 33.762 63.312 1.00 87.44 731 TRP A CA 1
ATOM 5254 C C . TRP A 1 731 ? -26.118 34.574 62.078 1.00 87.44 731 TRP A C 1
ATOM 5256 O O . TRP A 1 731 ? -27.296 34.667 61.724 1.00 87.44 731 TRP A O 1
ATOM 5266 N N . HIS A 1 732 ? -25.129 35.099 61.352 1.00 84.75 732 HIS A N 1
ATOM 5267 C CA . HIS A 1 732 ? -25.367 35.809 60.097 1.00 84.75 732 HIS A CA 1
ATOM 5268 C C . HIS A 1 732 ? -25.742 34.840 58.961 1.00 84.75 732 HIS A C 1
ATOM 5270 O O . HIS A 1 732 ? -25.306 33.687 58.926 1.00 84.75 732 HIS A O 1
ATOM 5276 N N . ARG A 1 733 ? -26.466 35.333 57.941 1.00 82.38 733 ARG A N 1
ATOM 5277 C CA . ARG A 1 733 ? -26.802 34.574 56.709 1.00 82.38 733 ARG A CA 1
ATOM 5278 C C . ARG A 1 733 ? -25.580 33.936 56.037 1.00 82.38 733 ARG A C 1
ATOM 5280 O O . ARG A 1 733 ? -25.676 32.849 55.481 1.00 82.38 733 ARG A O 1
ATOM 5287 N N . ARG A 1 734 ? -24.427 34.608 56.129 1.00 84.12 734 ARG A N 1
ATOM 5288 C CA . ARG A 1 734 ? -23.149 34.171 55.552 1.00 84.12 734 ARG A CA 1
ATOM 5289 C C . ARG A 1 734 ? -22.598 32.947 56.278 1.00 84.12 734 ARG A C 1
ATOM 5291 O O . ARG A 1 734 ? -22.047 32.073 55.630 1.00 84.12 734 ARG A O 1
ATOM 5298 N N . THR A 1 735 ? -22.804 32.852 57.58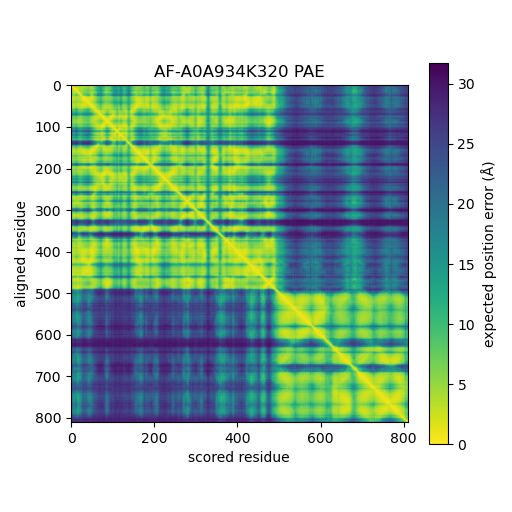9 1.00 85.88 735 THR A N 1
ATOM 5299 C CA . THR A 1 735 ? -22.354 31.719 58.404 1.00 85.88 735 THR A CA 1
ATOM 5300 C C . THR A 1 735 ? -23.144 30.457 58.069 1.00 85.88 735 THR A C 1
ATOM 5302 O O . THR A 1 735 ? -22.558 29.396 57.896 1.00 85.88 735 THR A O 1
ATOM 5305 N N . VAL A 1 736 ? -24.463 30.578 57.885 1.00 83.38 736 VAL A N 1
ATOM 5306 C CA . VAL A 1 736 ? -25.324 29.455 57.468 1.00 83.38 736 VAL A CA 1
ATOM 5307 C C . VAL A 1 736 ? -25.008 29.013 56.036 1.00 83.38 736 VAL A C 1
ATOM 5309 O O . VAL A 1 736 ? -24.876 27.823 55.770 1.00 83.38 736 VAL A O 1
ATOM 5312 N N . ALA A 1 737 ? -24.811 29.973 55.127 1.00 84.31 737 ALA A N 1
ATOM 5313 C CA . ALA A 1 737 ? -24.342 29.708 53.769 1.00 84.31 737 ALA A CA 1
ATOM 5314 C C . ALA A 1 737 ? -22.969 29.008 53.753 1.00 84.31 737 ALA A C 1
ATOM 5316 O O . ALA A 1 737 ? -22.776 28.047 53.015 1.00 84.31 737 ALA A O 1
ATOM 5317 N N . ALA A 1 738 ? -22.035 29.445 54.602 1.00 87.12 738 ALA A N 1
ATOM 5318 C CA . ALA A 1 738 ? -20.704 28.859 54.701 1.00 87.12 738 ALA A CA 1
ATOM 5319 C C . ALA A 1 738 ? -20.742 27.396 55.166 1.00 87.12 738 ALA A C 1
ATOM 5321 O O . ALA A 1 738 ? -19.965 26.599 54.655 1.00 87.12 738 ALA A O 1
ATOM 5322 N N . VAL A 1 739 ? -21.665 27.005 56.057 1.00 86.31 739 VAL A N 1
ATOM 5323 C CA . VAL A 1 739 ? -21.844 25.588 56.437 1.00 86.31 739 VAL A CA 1
ATOM 5324 C C . VAL A 1 739 ? -22.221 24.733 55.225 1.00 86.31 739 VAL A C 1
ATOM 5326 O O . VAL A 1 739 ? -21.595 23.699 55.000 1.00 86.31 739 VAL A O 1
ATOM 5329 N N . ALA A 1 740 ? -23.182 25.181 54.411 1.00 85.81 740 ALA A N 1
ATOM 5330 C CA . ALA A 1 740 ? -23.604 24.462 53.207 1.00 85.81 740 ALA A CA 1
ATOM 5331 C C . ALA A 1 740 ? -22.475 24.357 52.165 1.00 85.81 740 ALA A C 1
ATOM 5333 O O . ALA A 1 740 ? -22.253 23.292 51.590 1.00 85.81 740 ALA A O 1
ATOM 5334 N N . VAL A 1 741 ? -21.718 25.442 51.963 1.00 89.50 741 VAL A N 1
ATOM 5335 C CA . VAL A 1 741 ? -20.549 25.457 51.066 1.00 89.50 741 VAL A CA 1
ATOM 5336 C C . VAL A 1 741 ? -19.459 24.511 51.566 1.00 89.50 741 VAL A C 1
ATOM 5338 O O . VAL A 1 741 ? -18.927 23.734 50.780 1.00 89.50 741 VAL A O 1
ATOM 5341 N N . ILE A 1 742 ? -19.153 24.522 52.867 1.00 90.12 742 ILE A N 1
ATOM 5342 C CA . ILE A 1 742 ? -18.158 23.620 53.460 1.00 90.12 742 ILE A CA 1
ATOM 5343 C C . ILE A 1 742 ? -18.583 22.160 53.277 1.00 90.12 742 ILE A C 1
ATOM 5345 O O . ILE A 1 742 ? -17.752 21.342 52.901 1.00 90.12 742 ILE A O 1
ATOM 5349 N N . GLN A 1 743 ? -19.857 21.819 53.487 1.00 88.62 743 GLN A N 1
ATOM 5350 C CA . GLN A 1 743 ? -20.351 20.453 53.266 1.00 88.62 743 GLN A CA 1
ATOM 5351 C C . GLN A 1 743 ? -20.163 20.012 51.811 1.00 88.62 743 GLN A C 1
ATOM 5353 O O . GLN A 1 743 ? -19.631 18.931 51.559 1.00 88.62 743 GLN A O 1
ATOM 5358 N N . ALA A 1 744 ? -20.536 20.870 50.861 1.00 89.62 744 ALA A N 1
ATOM 5359 C CA . ALA A 1 744 ? -20.411 20.592 49.436 1.00 89.62 744 ALA A CA 1
ATOM 5360 C C . ALA A 1 744 ? -18.938 20.443 48.994 1.00 89.62 744 ALA A C 1
ATOM 5362 O O . ALA A 1 744 ? -18.589 19.490 48.296 1.00 89.62 744 ALA A O 1
ATOM 5363 N N . LEU A 1 745 ? -18.049 21.319 49.481 1.00 92.00 745 LEU A N 1
ATOM 5364 C CA . LEU A 1 745 ? -16.605 21.242 49.234 1.00 92.00 745 LEU A CA 1
ATOM 5365 C C . LEU A 1 745 ? -15.967 20.001 49.862 1.00 92.00 745 LEU A C 1
ATOM 5367 O O . LEU A 1 745 ? -15.117 19.381 49.232 1.00 92.00 745 LEU A O 1
ATOM 5371 N N . VAL A 1 746 ? -16.373 19.607 51.073 1.00 91.00 746 VAL A N 1
ATOM 5372 C CA . VAL A 1 746 ? -15.868 18.385 51.718 1.00 91.00 746 VAL A CA 1
ATOM 5373 C C . VAL A 1 746 ? -16.284 17.148 50.921 1.00 91.00 746 VAL A C 1
ATOM 5375 O O . VAL A 1 746 ? -15.453 16.269 50.710 1.00 91.00 746 VAL A O 1
ATOM 5378 N N . MET A 1 747 ? -17.524 17.082 50.423 1.00 89.06 747 MET A N 1
ATOM 5379 C CA . MET A 1 747 ? -17.949 15.988 49.540 1.00 89.06 747 MET A CA 1
ATOM 5380 C C . MET A 1 747 ? -17.150 15.963 48.230 1.00 89.06 747 MET A C 1
ATOM 5382 O O . MET A 1 747 ? -16.688 14.896 47.829 1.00 89.06 747 MET A O 1
ATOM 5386 N N . GLY A 1 748 ? -16.924 17.126 47.606 1.00 91.44 748 GLY A N 1
ATOM 5387 C CA . GLY A 1 748 ? -16.096 17.244 46.400 1.00 91.44 748 GLY A CA 1
ATOM 5388 C C . GLY A 1 748 ? -14.629 16.865 46.625 1.00 91.44 748 GLY A C 1
ATOM 5389 O O . GLY A 1 748 ? -14.032 16.203 45.782 1.00 91.44 748 GLY A O 1
ATOM 5390 N N . LEU A 1 749 ? -14.056 17.216 47.780 1.00 94.81 749 LEU A N 1
ATOM 5391 C CA . LEU A 1 749 ? -12.684 16.868 48.154 1.00 94.81 749 LEU A CA 1
ATOM 5392 C C . LEU A 1 749 ? -12.530 15.368 48.420 1.00 94.81 749 LEU A C 1
ATOM 5394 O O . LEU A 1 749 ? -11.610 14.751 47.895 1.00 94.81 749 LEU A O 1
ATOM 5398 N N . VAL A 1 750 ? -13.429 14.768 49.206 1.00 93.00 750 VAL A N 1
ATOM 5399 C CA . VAL A 1 750 ? -13.399 13.323 49.490 1.00 93.00 750 VAL A CA 1
ATOM 5400 C C . VAL A 1 750 ? -13.594 12.520 48.203 1.00 93.00 750 VAL A C 1
ATOM 5402 O O . VAL A 1 750 ? -12.827 11.593 47.943 1.00 93.00 750 VAL A O 1
ATOM 5405 N N . GLY A 1 751 ? -14.565 12.912 47.370 1.00 91.25 751 GLY A N 1
ATOM 5406 C CA . GLY A 1 751 ? -14.771 12.318 46.049 1.00 91.25 751 GLY A CA 1
ATOM 5407 C C . GLY A 1 751 ? -13.555 12.494 45.138 1.00 91.25 751 GLY A C 1
ATOM 5408 O O . GLY A 1 751 ? -13.121 11.538 44.502 1.00 91.25 751 GLY A O 1
ATOM 5409 N N . GLY A 1 752 ? -12.951 13.683 45.131 1.00 94.31 752 GLY A N 1
ATOM 5410 C CA . GLY A 1 752 ? -11.778 13.997 44.320 1.00 94.31 752 GLY A CA 1
ATOM 5411 C C . GLY A 1 752 ? -10.509 13.255 44.730 1.00 94.31 752 GLY A C 1
ATOM 5412 O O . GLY A 1 752 ? -9.752 12.839 43.860 1.00 94.31 752 GLY A O 1
ATOM 5413 N N . ILE A 1 753 ? -10.284 13.029 46.028 1.00 96.12 753 ILE A N 1
ATOM 5414 C CA . ILE A 1 753 ? -9.164 12.208 46.515 1.00 96.12 753 ILE A CA 1
ATOM 5415 C C . ILE A 1 753 ? -9.340 10.757 46.056 1.00 96.12 753 ILE A C 1
ATOM 5417 O O . ILE A 1 753 ? -8.394 10.157 45.549 1.00 96.12 753 ILE A O 1
ATOM 5421 N N . ALA A 1 754 ? -10.551 10.205 46.183 1.00 93.62 754 ALA A N 1
ATOM 5422 C CA . ALA A 1 754 ? -10.851 8.861 45.696 1.00 93.62 754 ALA A CA 1
ATOM 5423 C C . ALA A 1 754 ? -10.677 8.758 44.168 1.00 93.62 754 ALA A C 1
ATOM 5425 O O . ALA A 1 754 ? -10.095 7.792 43.676 1.00 93.62 754 ALA A O 1
ATOM 5426 N N . ALA A 1 755 ? -11.114 9.780 43.427 1.00 92.31 755 ALA A N 1
ATOM 5427 C CA . ALA A 1 755 ? -10.953 9.867 41.981 1.00 92.31 755 ALA A CA 1
ATOM 5428 C C . ALA A 1 755 ? -9.478 9.899 41.560 1.00 92.31 755 ALA A C 1
ATOM 5430 O O . ALA A 1 755 ? -9.058 9.106 40.721 1.00 92.31 755 ALA A O 1
ATOM 5431 N N . ALA A 1 756 ? -8.680 10.774 42.175 1.00 95.00 756 ALA A N 1
ATOM 5432 C CA . ALA A 1 756 ? -7.252 10.894 41.907 1.00 95.00 756 ALA A CA 1
ATOM 5433 C C . ALA A 1 756 ? -6.500 9.593 42.225 1.00 95.00 756 ALA A C 1
ATOM 5435 O O . ALA A 1 756 ? -5.682 9.153 41.424 1.00 95.00 756 ALA A O 1
ATOM 5436 N N . ALA A 1 757 ? -6.821 8.932 43.344 1.00 95.12 757 ALA A N 1
ATOM 5437 C CA . ALA A 1 757 ? -6.242 7.635 43.690 1.00 95.12 757 ALA A CA 1
ATOM 5438 C C . ALA A 1 757 ? -6.589 6.551 42.653 1.00 95.12 757 ALA A C 1
ATOM 5440 O O . ALA A 1 757 ? -5.727 5.759 42.278 1.00 95.12 757 ALA A O 1
ATOM 5441 N N . CYS A 1 758 ? -7.827 6.542 42.151 1.00 92.12 758 CYS A N 1
ATOM 5442 C CA . CYS A 1 758 ? -8.254 5.617 41.104 1.00 92.12 758 CYS A CA 1
ATOM 5443 C C . CYS A 1 758 ? -7.504 5.856 39.782 1.00 92.12 758 CYS A C 1
ATOM 5445 O O . CYS A 1 758 ? -7.075 4.900 39.141 1.00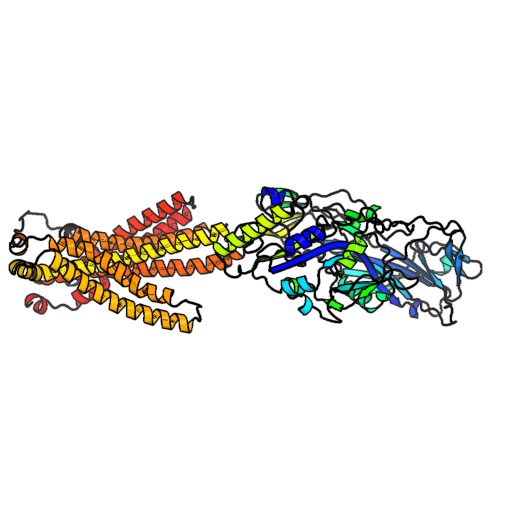 92.12 758 CYS A O 1
ATOM 5447 N N . VAL A 1 759 ? -7.315 7.119 39.386 1.00 91.00 759 VAL A N 1
ATOM 5448 C CA . VAL A 1 759 ? -6.582 7.491 38.162 1.00 91.00 759 VAL A CA 1
ATOM 5449 C C . VAL A 1 759 ? -5.094 7.156 38.284 1.00 91.00 759 VAL A C 1
ATOM 5451 O O . VAL A 1 759 ? -4.516 6.599 37.352 1.00 91.00 759 VAL A O 1
ATOM 5454 N N . ALA A 1 760 ? -4.485 7.420 39.441 1.00 92.19 760 ALA A N 1
ATOM 5455 C CA . ALA A 1 760 ? -3.101 7.050 39.717 1.00 92.19 760 ALA A CA 1
ATOM 5456 C C . ALA A 1 760 ? -2.895 5.527 39.668 1.00 92.19 760 ALA A C 1
ATOM 5458 O O . ALA A 1 760 ? -1.950 5.054 39.037 1.00 92.19 760 ALA A O 1
ATOM 5459 N N . LEU A 1 761 ? -3.809 4.755 40.272 1.00 91.50 761 LEU A N 1
ATOM 5460 C CA . LEU A 1 761 ? -3.785 3.292 40.214 1.00 91.50 761 LEU A CA 1
ATOM 5461 C C . LEU A 1 761 ? -3.928 2.785 38.773 1.00 91.50 761 LEU A C 1
ATOM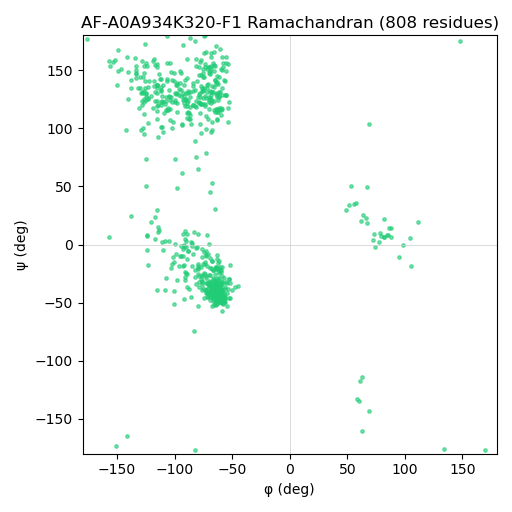 5463 O O . LEU A 1 761 ? -3.168 1.915 38.359 1.00 91.50 761 LEU A O 1
ATOM 5467 N N . ALA A 1 762 ? -4.868 3.342 38.003 1.00 84.94 762 ALA A N 1
ATOM 5468 C CA . ALA A 1 762 ? -5.071 2.966 36.607 1.00 84.94 762 ALA A CA 1
ATOM 5469 C C . ALA A 1 762 ? -3.814 3.221 35.768 1.00 84.94 762 ALA A C 1
ATOM 5471 O O . ALA A 1 762 ? -3.388 2.356 35.011 1.00 84.94 762 ALA A O 1
ATOM 5472 N N . GLY A 1 763 ? -3.179 4.377 35.946 1.00 86.12 763 GLY A N 1
ATOM 5473 C CA . GLY A 1 763 ? -1.938 4.694 35.256 1.00 86.12 763 GLY A CA 1
ATOM 5474 C C . GLY A 1 763 ? -0.768 3.790 35.620 1.00 86.12 763 GLY A C 1
ATOM 5475 O O . GLY A 1 763 ? -0.010 3.405 34.736 1.00 86.12 763 GLY A O 1
ATOM 5476 N N . TRP A 1 764 ? -0.661 3.392 36.890 1.00 87.00 764 TRP A N 1
ATOM 5477 C CA . TRP A 1 764 ? 0.338 2.417 37.326 1.00 87.00 764 TRP A CA 1
ATOM 5478 C C . TRP A 1 764 ? 0.116 1.039 36.687 1.00 87.00 764 TRP A C 1
ATOM 5480 O O . TRP A 1 764 ? 1.055 0.460 36.150 1.00 87.00 764 TRP A O 1
ATOM 5490 N N . VAL A 1 765 ? -1.128 0.545 36.674 1.00 85.75 765 VAL A N 1
ATOM 5491 C CA . VAL A 1 765 ? -1.487 -0.741 36.041 1.00 85.75 765 VAL A CA 1
ATOM 5492 C C . VAL A 1 765 ? -1.227 -0.723 34.532 1.00 85.75 765 VAL A C 1
ATOM 5494 O O . VAL A 1 765 ? -0.807 -1.730 33.972 1.00 85.75 765 VAL A O 1
ATOM 5497 N N . LEU A 1 766 ? -1.460 0.416 33.879 1.00 79.25 766 LEU A N 1
ATOM 5498 C CA . LEU A 1 766 ? -1.255 0.591 32.439 1.00 79.25 766 LEU A CA 1
ATOM 5499 C C . LEU A 1 766 ? 0.208 0.866 32.052 1.00 79.25 766 LEU A C 1
ATOM 5501 O O . LEU A 1 766 ? 0.492 0.997 30.867 1.00 79.25 766 LEU A O 1
ATOM 5505 N N . GLY A 1 767 ? 1.129 0.987 33.016 1.00 81.62 767 GLY A N 1
ATOM 5506 C CA . GLY A 1 767 ? 2.527 1.331 32.736 1.00 81.62 767 GLY A CA 1
ATOM 5507 C C . GLY A 1 767 ? 2.718 2.746 32.173 1.00 81.62 767 GLY A C 1
ATOM 5508 O O . GLY A 1 767 ? 3.719 3.015 31.513 1.00 81.62 767 GLY A O 1
ATOM 5509 N N . ALA A 1 768 ? 1.768 3.655 32.411 1.00 81.25 768 ALA A N 1
ATOM 5510 C CA . ALA A 1 768 ? 1.830 5.025 31.914 1.00 81.25 768 ALA A CA 1
ATOM 5511 C C . ALA A 1 768 ? 2.937 5.834 32.613 1.00 81.25 768 ALA A C 1
ATOM 5513 O O . ALA A 1 768 ? 3.235 5.637 33.793 1.00 81.25 768 ALA A O 1
ATOM 5514 N N . ALA A 1 769 ? 3.519 6.802 31.898 1.00 85.81 769 ALA A N 1
ATOM 5515 C CA . ALA A 1 769 ? 4.556 7.666 32.455 1.00 85.81 769 ALA A CA 1
ATOM 5516 C C . ALA A 1 769 ? 4.055 8.466 33.678 1.00 85.81 769 ALA A C 1
ATOM 5518 O O . ALA A 1 769 ? 2.878 8.821 33.792 1.00 85.81 769 ALA A O 1
ATOM 5519 N N . VAL A 1 770 ? 4.974 8.800 34.591 1.00 88.38 770 VAL A N 1
ATOM 5520 C CA . VAL A 1 770 ? 4.659 9.452 35.880 1.00 88.38 770 VAL A CA 1
ATOM 5521 C C . VAL A 1 770 ? 4.091 10.869 35.703 1.00 88.38 770 VAL A C 1
ATOM 5523 O O . VAL A 1 770 ? 3.181 11.283 36.417 1.00 88.38 770 VAL A O 1
ATOM 5526 N N . ALA A 1 771 ? 4.605 11.629 34.733 1.00 87.88 771 ALA A N 1
ATOM 5527 C CA . ALA A 1 771 ? 4.143 12.992 34.471 1.00 87.88 771 ALA A CA 1
ATOM 5528 C C . ALA A 1 771 ? 2.666 13.063 34.006 1.00 87.88 771 ALA A C 1
ATOM 5530 O O . ALA A 1 771 ? 1.893 13.796 34.633 1.00 87.88 771 ALA A O 1
ATOM 5531 N N . PRO A 1 772 ? 2.219 12.309 32.975 1.00 84.88 772 PRO A N 1
ATOM 5532 C CA . PRO A 1 772 ? 0.816 12.328 32.554 1.00 84.88 772 PRO A CA 1
ATOM 5533 C C . PRO A 1 772 ? -0.134 11.748 33.609 1.00 84.88 772 PRO A C 1
ATOM 5535 O O . PRO A 1 772 ? -1.234 12.271 33.792 1.00 84.88 772 PRO A O 1
ATOM 5538 N N . THR A 1 773 ? 0.291 10.737 34.373 1.00 88.94 773 THR A N 1
ATOM 5539 C CA . THR A 1 773 ? -0.501 10.203 35.498 1.00 88.94 773 THR A CA 1
ATOM 5540 C C . THR A 1 773 ? -0.708 11.207 36.618 1.00 88.94 773 THR A C 1
ATOM 5542 O O . THR A 1 773 ? -1.830 11.337 37.121 1.00 88.94 773 THR A O 1
ATOM 5545 N N . ALA A 1 774 ? 0.325 11.967 36.979 1.00 90.81 774 ALA A N 1
ATOM 5546 C CA . ALA A 1 774 ? 0.200 13.042 37.955 1.00 90.81 774 ALA A CA 1
ATOM 5547 C C . ALA A 1 774 ? -0.753 14.144 37.460 1.00 90.81 774 ALA A C 1
ATOM 5549 O O . ALA A 1 774 ? -1.664 14.542 38.189 1.00 90.81 774 ALA A O 1
ATOM 5550 N N . ALA A 1 775 ? -0.607 14.588 36.207 1.00 88.19 775 ALA A N 1
ATOM 5551 C CA . ALA A 1 775 ? -1.469 15.614 35.617 1.00 88.19 775 ALA A CA 1
ATOM 5552 C C . ALA A 1 775 ? -2.946 15.181 35.574 1.00 88.19 775 ALA A C 1
ATOM 5554 O O . ALA A 1 775 ? -3.831 15.935 35.987 1.00 88.19 775 ALA A O 1
ATOM 5555 N N . ALA A 1 776 ? -3.213 13.946 35.146 1.00 89.25 776 ALA A N 1
ATOM 5556 C CA . ALA A 1 776 ? -4.553 13.370 35.102 1.00 89.25 776 ALA A CA 1
ATOM 5557 C C . ALA A 1 776 ? -5.196 13.238 36.494 1.00 89.25 776 ALA A C 1
ATOM 5559 O O . ALA A 1 776 ? -6.380 13.533 36.671 1.00 89.25 776 ALA A O 1
ATOM 5560 N N . SER A 1 777 ? -4.409 12.851 37.501 1.00 92.94 777 SER A N 1
ATOM 5561 C CA . SER A 1 777 ? -4.869 12.747 38.892 1.00 92.94 777 SER A CA 1
ATOM 5562 C C . SER A 1 777 ? -5.203 14.123 39.483 1.00 92.94 777 SER A C 1
ATOM 5564 O O . SER A 1 777 ? -6.232 14.287 40.140 1.00 92.94 777 SER A O 1
ATOM 5566 N N . CYS A 1 778 ? -4.384 15.140 39.192 1.00 93.44 778 CYS A N 1
ATOM 5567 C CA . CYS A 1 778 ? -4.662 16.528 39.564 1.00 93.44 778 CYS A CA 1
ATOM 5568 C C . CYS A 1 778 ? -5.936 17.058 38.895 1.00 93.44 778 CYS A C 1
ATOM 5570 O O . CYS A 1 778 ? -6.743 17.716 39.554 1.00 93.44 778 CYS A O 1
ATOM 5572 N N . ALA A 1 779 ? -6.152 16.740 37.615 1.00 89.62 779 ALA A N 1
ATOM 5573 C CA . ALA A 1 779 ? -7.370 17.111 36.900 1.00 89.62 779 ALA A CA 1
ATOM 5574 C C . ALA A 1 779 ? -8.618 16.473 37.537 1.00 89.62 779 ALA A C 1
ATOM 5576 O O . ALA A 1 779 ? -9.595 17.176 37.798 1.00 89.62 779 ALA A O 1
ATOM 5577 N N . ALA A 1 780 ? -8.567 15.177 37.870 1.00 91.88 780 ALA A N 1
ATOM 5578 C CA . ALA A 1 780 ? -9.660 14.473 38.548 1.00 91.88 780 ALA A CA 1
ATOM 5579 C C . ALA A 1 780 ? -10.041 15.130 39.886 1.00 91.88 780 ALA A C 1
ATOM 5581 O O . ALA A 1 780 ? -11.225 15.344 40.174 1.00 91.88 780 ALA A O 1
ATOM 5582 N N . LEU A 1 781 ? -9.034 15.489 40.690 1.00 95.06 781 LEU A N 1
ATOM 5583 C CA . LEU A 1 781 ? -9.219 16.176 41.966 1.00 95.06 781 LEU A CA 1
ATOM 5584 C C . LEU A 1 781 ? -9.832 17.568 41.771 1.00 95.06 781 LEU A C 1
ATOM 5586 O O . LEU A 1 781 ? -10.839 17.888 42.403 1.00 95.06 781 LEU A O 1
ATOM 5590 N N . ALA A 1 782 ? -9.252 18.381 40.883 1.00 93.31 782 ALA A N 1
ATOM 5591 C CA . ALA A 1 782 ? -9.700 19.748 40.632 1.00 93.31 782 ALA A CA 1
ATOM 5592 C C . ALA A 1 782 ? -11.160 19.786 40.162 1.00 93.31 782 ALA A C 1
ATOM 5594 O O . ALA A 1 782 ? -11.970 20.535 40.708 1.00 93.31 782 ALA A O 1
ATOM 5595 N N . VAL A 1 783 ? -11.518 18.927 39.207 1.00 91.31 783 VAL A N 1
ATOM 5596 C CA . VAL A 1 783 ? -12.877 18.840 38.662 1.00 91.31 783 VAL A CA 1
ATOM 5597 C C . VAL A 1 783 ? -13.886 18.396 39.726 1.00 91.31 783 VAL A C 1
ATOM 5599 O O . VAL A 1 783 ? -14.974 18.964 39.814 1.00 91.31 783 VAL A O 1
ATOM 5602 N N . SER A 1 784 ? -13.519 17.447 40.591 1.00 93.25 784 SER A N 1
ATOM 5603 C CA . SER A 1 784 ? -14.385 16.986 41.688 1.00 93.25 784 SER A CA 1
ATOM 5604 C C . SER A 1 784 ? -14.622 18.068 42.746 1.00 93.25 784 SER A C 1
ATOM 5606 O O . SER A 1 784 ? -15.746 18.245 43.220 1.00 93.25 784 SER A O 1
ATOM 5608 N N . VAL A 1 785 ? -13.585 18.838 43.097 1.00 93.69 785 VAL A N 1
ATOM 5609 C CA . VAL A 1 785 ? -13.691 19.956 44.049 1.00 93.69 785 VAL A CA 1
ATOM 5610 C C . VAL A 1 785 ? -14.539 21.089 43.469 1.00 93.69 785 VAL A C 1
ATOM 5612 O O . VAL A 1 785 ? -15.417 21.607 44.161 1.00 93.69 785 VAL A O 1
ATOM 5615 N N . LEU A 1 786 ? -14.333 21.438 42.194 1.00 92.81 786 LEU A N 1
ATOM 5616 C CA . LEU A 1 786 ? -15.159 22.420 41.485 1.00 92.81 786 LEU A CA 1
ATOM 5617 C C . LEU A 1 786 ? -16.625 21.972 41.416 1.00 92.81 786 LEU A C 1
ATOM 5619 O O . LEU A 1 786 ? -17.520 22.763 41.713 1.00 92.81 786 LEU A O 1
ATOM 5623 N N . GLY A 1 787 ? -16.872 20.695 41.110 1.00 88.44 787 GLY A N 1
ATOM 5624 C CA . GLY A 1 787 ? -18.207 20.099 41.130 1.00 88.44 787 GLY A CA 1
ATOM 5625 C C . GLY A 1 787 ? -18.868 20.180 42.510 1.00 88.44 787 GLY A C 1
ATOM 5626 O O . GLY A 1 787 ? -20.013 20.619 42.627 1.00 88.44 787 GLY A O 1
ATOM 5627 N N . GLY A 1 788 ? -18.134 19.846 43.575 1.00 88.31 788 GLY A N 1
ATOM 5628 C CA . GLY A 1 788 ? -18.596 20.031 44.953 1.00 88.31 788 GLY A CA 1
ATOM 5629 C C . GLY A 1 788 ? -18.929 21.492 45.273 1.00 88.31 788 GLY A C 1
ATOM 5630 O O . GLY A 1 788 ? -19.945 21.773 45.900 1.00 88.31 788 GLY A O 1
ATOM 5631 N N . GLY A 1 789 ? -18.137 22.447 44.782 1.00 89.31 789 GLY A N 1
ATOM 5632 C CA . GLY A 1 789 ? -18.448 23.874 44.885 1.00 89.31 789 GLY A CA 1
ATOM 5633 C C . GLY A 1 789 ? -19.769 24.241 44.198 1.00 89.31 789 GLY A C 1
ATOM 5634 O O . GLY A 1 789 ? -20.627 24.878 44.814 1.00 89.31 789 GLY A O 1
ATOM 5635 N N . LEU A 1 790 ? -19.975 23.785 42.959 1.00 90.56 790 LEU A N 1
ATOM 5636 C CA . LEU A 1 790 ? -21.204 24.021 42.188 1.00 90.56 790 LEU A CA 1
ATOM 5637 C C . LEU A 1 790 ? -22.451 23.437 42.868 1.00 90.56 790 LEU A C 1
ATOM 5639 O O . LEU A 1 790 ? -23.512 24.063 42.846 1.00 90.56 790 LEU A O 1
ATOM 5643 N N . ALA A 1 791 ? -22.320 22.297 43.552 1.00 88.81 791 ALA A N 1
ATOM 5644 C CA . ALA A 1 791 ? -23.411 21.671 44.301 1.00 88.81 791 ALA A CA 1
ATOM 5645 C C . ALA A 1 791 ? -23.985 22.574 45.417 1.00 88.81 791 ALA A C 1
ATOM 5647 O O . ALA A 1 791 ? -25.138 22.415 45.820 1.00 88.81 791 ALA A O 1
ATOM 5648 N N . SER A 1 792 ? -23.223 23.565 45.896 1.00 88.56 792 SER A N 1
ATOM 5649 C CA . SER A 1 792 ? -23.684 24.512 46.922 1.00 88.56 792 SER A CA 1
ATOM 5650 C C . SER A 1 792 ? -24.642 25.601 46.407 1.00 88.56 792 SER A C 1
ATOM 5652 O O . SER A 1 792 ? -25.268 26.288 47.217 1.00 88.56 792 SER A O 1
ATOM 5654 N N . ALA A 1 793 ? -24.815 25.754 45.087 1.00 85.94 793 ALA A N 1
ATOM 5655 C CA . ALA A 1 793 ? -25.589 26.848 44.492 1.00 85.94 793 ALA A CA 1
ATOM 5656 C C . ALA A 1 793 ? -27.068 26.880 44.936 1.00 85.94 793 ALA A C 1
ATOM 5658 O O . ALA A 1 793 ? -27.585 27.933 45.312 1.00 85.94 793 ALA A O 1
ATOM 5659 N N . GLY A 1 794 ? -27.745 25.728 44.955 1.00 80.88 794 GLY A N 1
ATOM 5660 C CA . GLY A 1 794 ? -29.136 25.601 45.416 1.00 80.88 794 GLY A CA 1
ATOM 5661 C C . GLY A 1 794 ? -29.353 26.046 46.873 1.00 80.88 794 GLY A C 1
ATOM 5662 O O . GLY A 1 794 ? -30.150 26.959 47.121 1.00 80.88 794 GLY A O 1
ATOM 5663 N N . PRO A 1 795 ? -28.637 25.467 47.855 1.00 76.69 795 PRO A N 1
ATOM 5664 C CA . PRO A 1 795 ? -28.776 25.859 49.255 1.00 76.69 795 PRO A CA 1
ATOM 5665 C C . PRO A 1 795 ? -28.313 27.297 49.520 1.00 76.69 795 PRO A C 1
ATOM 5667 O O . PRO A 1 795 ? -28.893 27.960 50.378 1.00 76.69 795 PRO A O 1
ATOM 5670 N N . LEU A 1 796 ? -27.345 27.829 48.762 1.00 82.69 796 LEU A N 1
ATOM 5671 C CA . LEU A 1 796 ? -26.969 29.247 48.821 1.00 82.69 796 LEU A CA 1
ATOM 5672 C C . LEU A 1 796 ? -28.139 30.167 48.448 1.00 82.69 796 LEU A C 1
ATOM 5674 O O . LEU A 1 796 ? -28.439 31.108 49.188 1.00 82.69 796 LEU A O 1
ATOM 5678 N N . LEU A 1 797 ? -28.840 29.870 47.351 1.00 80.75 797 LEU A N 1
ATOM 5679 C CA . LEU A 1 797 ? -30.016 30.633 46.921 1.00 80.75 797 LEU A CA 1
ATOM 5680 C C . LEU A 1 797 ? -31.141 30.583 47.965 1.00 80.75 797 LEU A C 1
ATOM 5682 O O . LEU A 1 797 ? -31.751 31.612 48.267 1.00 80.75 797 LEU A O 1
ATOM 5686 N N . LEU A 1 798 ? -31.391 29.410 48.556 1.00 77.62 798 LEU A N 1
ATOM 5687 C CA . LEU A 1 798 ? -32.402 29.235 49.606 1.00 77.62 798 LEU A CA 1
ATOM 5688 C C . LEU A 1 798 ? -32.027 29.975 50.900 1.00 77.62 798 LEU A C 1
ATOM 5690 O O . LEU A 1 798 ? -32.851 30.703 51.458 1.00 77.62 798 LEU A O 1
ATOM 5694 N N . ALA A 1 799 ? -30.774 29.858 51.347 1.00 75.56 799 ALA A N 1
ATOM 5695 C CA . ALA A 1 799 ? -30.282 30.506 52.561 1.00 75.56 799 ALA A CA 1
ATOM 5696 C C . ALA A 1 799 ? -30.321 32.041 52.477 1.00 75.56 799 ALA A C 1
ATOM 5698 O O . ALA A 1 799 ? -30.543 32.717 53.490 1.00 75.56 799 ALA A O 1
ATOM 5699 N N . TRP A 1 800 ? -30.127 32.596 51.276 1.00 78.56 800 TRP A N 1
ATOM 5700 C CA . TRP A 1 800 ? -30.168 34.037 51.033 1.00 78.56 800 TRP A CA 1
ATOM 5701 C C . TRP A 1 800 ? -31.591 34.591 50.936 1.00 78.56 800 TRP A C 1
ATOM 5703 O O . TRP A 1 800 ? -31.835 35.686 51.454 1.00 78.56 800 TRP A O 1
ATOM 5713 N N . LYS A 1 801 ? -32.528 33.838 50.341 1.00 76.50 801 LYS A N 1
ATOM 5714 C CA . LYS A 1 801 ? -33.939 34.240 50.195 1.00 76.50 801 LYS A CA 1
ATOM 5715 C C . LYS A 1 801 ? -34.757 34.110 51.486 1.00 76.50 801 LYS A C 1
ATOM 5717 O O . LYS A 1 801 ? -35.723 34.846 51.659 1.00 76.50 801 LYS A O 1
ATOM 5722 N N . ALA A 1 802 ? -34.382 33.224 52.409 1.00 66.81 802 ALA A N 1
ATOM 5723 C CA . ALA A 1 802 ? -35.192 32.952 53.596 1.00 66.81 802 ALA A CA 1
ATOM 5724 C C . ALA A 1 802 ? -35.081 34.034 54.701 1.00 66.81 802 ALA A C 1
ATOM 5726 O O . ALA A 1 802 ? -33.986 34.366 55.190 1.00 66.81 802 ALA A O 1
ATOM 5727 N N . SER A 1 803 ? -36.237 34.556 55.136 1.00 65.56 803 SER A N 1
ATOM 5728 C CA . SER A 1 803 ? -36.377 35.457 56.288 1.00 65.56 803 SER A CA 1
ATOM 5729 C C . SER A 1 803 ? -36.609 34.664 57.592 1.00 65.56 803 SER A C 1
ATOM 5731 O O . SER A 1 803 ? -37.299 33.644 57.572 1.00 65.56 803 SER A O 1
ATOM 5733 N N . PRO A 1 804 ? -36.059 35.100 58.746 1.00 60.72 804 PRO A N 1
ATOM 5734 C CA . PRO A 1 804 ? -36.207 34.374 60.016 1.00 60.72 804 PRO A CA 1
ATOM 5735 C C . PRO A 1 804 ? -37.666 34.209 60.464 1.00 60.72 804 PRO A C 1
ATOM 5737 O O . PRO A 1 804 ? -38.026 33.190 61.039 1.00 60.72 804 PRO A O 1
ATOM 5740 N N . SER A 1 805 ? -38.513 35.196 60.166 1.00 59.59 805 SER A N 1
ATOM 5741 C CA . SER A 1 805 ? -39.933 35.204 60.528 1.00 59.59 805 SER A CA 1
ATOM 5742 C C . SER A 1 805 ? -40.781 34.226 59.712 1.00 59.59 805 SER A C 1
ATOM 5744 O O . SER A 1 805 ? -41.777 33.730 60.228 1.00 59.59 805 SER A O 1
ATOM 5746 N N . ALA A 1 806 ? -40.394 33.926 58.468 1.00 62.88 806 ALA A N 1
ATOM 5747 C CA . ALA A 1 806 ? -41.063 32.918 57.645 1.00 62.88 806 ALA A CA 1
ATOM 5748 C C . ALA A 1 806 ? -40.647 31.488 58.029 1.00 62.88 806 ALA A C 1
ATOM 5750 O O . ALA A 1 806 ? -41.458 30.575 57.950 1.00 62.88 806 ALA A O 1
ATOM 5751 N N . LEU A 1 807 ? -39.402 31.303 58.485 1.00 61.50 807 LEU A N 1
ATOM 5752 C CA . LEU A 1 807 ? -38.853 29.997 58.875 1.00 61.50 807 LEU A CA 1
ATOM 5753 C C . LEU A 1 807 ? -39.321 29.499 60.253 1.00 61.50 807 LEU A C 1
ATOM 5755 O O . LEU A 1 807 ? -39.178 28.319 60.529 1.00 61.50 807 LEU A O 1
ATOM 5759 N N . LEU A 1 808 ? -39.818 30.385 61.124 1.00 60.50 808 LEU A N 1
ATOM 5760 C CA . LEU A 1 808 ? -40.311 30.034 62.468 1.00 60.50 808 LEU A CA 1
ATOM 5761 C C . LEU A 1 808 ? -41.829 29.782 62.521 1.00 60.50 808 LEU A C 1
ATOM 5763 O O . LEU A 1 808 ? -42.333 29.367 63.560 1.00 60.50 808 LEU A O 1
ATOM 5767 N N . ARG A 1 809 ? -42.565 30.093 61.444 1.00 57.94 809 ARG A N 1
ATOM 5768 C CA . ARG A 1 809 ? -44.027 29.900 61.358 1.00 57.94 809 ARG A CA 1
ATOM 5769 C C . ARG A 1 809 ? -44.437 28.548 60.765 1.00 57.94 809 ARG A C 1
ATOM 5771 O O . ARG A 1 809 ? -45.587 28.162 60.948 1.00 57.94 809 ARG A O 1
ATOM 5778 N N . ASN A 1 810 ? -43.515 27.881 60.075 1.00 47.75 810 ASN A N 1
ATOM 5779 C CA . ASN A 1 810 ? -43.648 26.534 59.516 1.00 47.75 810 ASN A CA 1
ATOM 5780 C C . ASN A 1 810 ? -42.780 25.574 60.325 1.00 47.75 810 ASN A C 1
ATOM 5782 O O . ASN A 1 810 ? -43.149 24.383 60.393 1.00 47.75 810 ASN A O 1
#

pLDDT: mean 81.31, std 13.2, range [35.25, 96.12]

Secondary structure (DSSP, 8-state):
-B-GGG--HHHHHH-EE-TTGGGG----B-HHHHHHHHTSTTEEEEEEEEEEEEEEEEEEEEEE-HHHHTT-S-EEEEEEEEEEETTTTEEEEEEEEEEEEETT-EEEE-TTS-EEEEETTEEEE--TTEEEEESB-TTSSBPP-EEEEEEEEEEEEEEE-HHHHHHHH-GGGGEEEE----TT---EEETTEEEEEEEEEES---B--EEEEEEEEES-GGGGGGT--GGG---EEEEEEEEEEHHHHHHHHHHHTGGG-B--SPEEEE-PPPEEEEETTEEEEPPB---GGGG--TTSPPP---GGGGS-BSS-EEEEPBP----B-TTS-B-PPPPPEEEEEEEE-TTHHHHSS-SS----TTPPP-EEETTS-B--B-S-TTSSS-PPPSEEEEHHHHHHHH-TTTBTT--TT-BB-EEEEEETT--S-SHHHHHHHHHHHHHHHHHH--B----TTPEEEEEEEEEPPPTTSPPPEEEEEEEEETTTHHHHHHHHHHHHHHHHHHHHHHHHHHHHHHHHHHHHHTHHHHHHHHHTT--HHHHHHHHHHHHHHHHHHHHHHHHHHHHHHHHHHT----HHHHHHHHHHHHHHHHHHHHHHHHHHHT--HHHHHS-------------HHHHHHHHHHHHSHHHHHHHHHHHHHHHHHHHHHHHHHHHSTTTGGGBHHHHHHHHHHHHHHHHHHHHHHHHHHHHHHHHHHHHHHHTHHHHHHHHHTT--HHHHHHHHHHHHHHHHHHHHHHHHHHHHHHHHHTT--HHHHHHHHHHHHHHHHHHHHHHTHHHHHHHHH--HHHHT--

Nearest PDB structures (foldseek):
  5xu1-assembly1_M  TM=7.674E-01  e=1.213E-03  Streptococcus pneumoniae R6
  5ws4-assembly1_B  TM=8.413E-01  e=8.678E-03  Acinetobacter baumannii
  8tzj-assembly1_D  TM=5.685E-01  e=2.505E-03  Vibrio cholerae
  8x61-assembly1_C  TM=5.167E-01  e=1.124E-02  Escherichia coli K-12
  4q4a-assembly1_A  TM=5.104E-01  e=9.163E-01  Thermotoga maritima MSB8

InterPro domains:
  IPR003838 ABC3 transporter permease, C-terminal [PF02687] (507-610)
  IPR003838 ABC3 transporter permease, C-terminal [PF02687] (695-801)
  IPR050250 Macrolide Exporter MacB [PTHR30572] (411-618)

Organism: NCBI:txid3127015

Sequence (810 aa):
MRPTAALTSLEKSQGLIRPNYLSGLVGGITSDQLGLIRHIPGVEVAAPIAVVGFVNWPAGTTLDLQSQVAGHLISVFRISQSAVGDAGLSHFPTTTRYLVVAPTGHLATGLGGITELRIGSITIACSGMVSCEDGSTTDGSPAAATTFVSFNEPILLAGVDPTAEAALDGAAGCVRSGRYLQAGDSPRLAGDTGPAIPVLASTTSSIDETVSVRVDAASDPQRILAGADPASLGTWSSVATHATTADQLFQGFLTQGLGSYYNLSPLQVPGPVGYGVVGADHLAARSVPPDLSVFNNPFGNAVVVPPEAQDTWVRAIIAHEFVNSGAATPQGQPTLQPPNRWQIVGRFDSQCLSGVGSSVASLAGFAPATVTTSDGRHLGATRSVAGYVNPPPALLTTLDGAAYFADPARFAGGPGAAFISAIRIRVANVQQPGPLSEARLARVAADIHAATGLAVDIVKGSAQTAVSVDLPAGNFGRPALTVTERWSVKGVVVDFVTTVGRANLALFAIVLLGAAILVGQTTYSSARRRRHEFGVLRAFGWSPGRIVLLVEMETVTLAAVVGVAALLVDVIVAGRLHTGSVGWQLALSPLVAIGVAALAAAVPALLISRSSVVETLRPSRRSRRRSRAPSLVGFAIREMIGAWRAEALLGAGAVGLGGALIGGAVLISTSFGGEVDASLLGTVVSGQLRGFHVVLGALVLVVGVVAAGQIVTLSYLERQSDLAVLRALGWHRRTVAAVAVIQALVMGLVGGIAAAACVALAGWVLGAAVAPTAAASCAALAVSVLGGGLASAGPLLLAWKASPSALLRN

Mean predicted aligned error: 15.25 Å